Protein AF-0000000080674576 (afdb_homodimer)

Foldseek 3Di:
DPPDPPPPPPCPPVCPDLLCVQWPDDPDPPQQWTQGPPVRDTFGHPPDCVSSLVCCCPVVVVVNVVSVVVVVVVVVVVVVVVVVVVVVVVVCCVVVVNDPCVVVPPVVVVCVVPADPPHDDDDPVVVLVVLVVVLLVLLAVLLVVCVPQQAWEWFKEWDADPVLQKIKMWTWIWFADPLLDIDIDTQFMFIDHHDDLVVVLVVVQVSQVSSPHHCVRYAEYEYAPDPSVVVSCVVSVHAYDHFLLNLLQVLVVQLCPPPVNVVLLVLLQQLQDVLLVDVPLVVQLVVLLVVVVHPQDAQHDDDPPDRLNLLSSLVNCLSSVVSQCPPPVSVVSDDDPVVNVVSVLVSQLCVLSVVLSCPQQPDPPPPPCPPVPLPSPQLAFQLCSLVSLVVSLVSLVPRDDPCSVVSNVSSVVSNVVQLPRLLNLLLNLLQLLRNPDPPRNPPDDSVVSLVVVLVVCVVPVVLQDPPDDDDPDPPDDVCVVVCVVVVVPPPSVLLVVLSVVSVVCSVPPRDNPDDSSVVCSVCCVVRVSSSSVNRNSRSDRSRSVVNVVLVLQLVVCCPDVVSVPPDSVSSRSVSGVSVVVVVVVSVVVVVPVPPDPDDDDCPPPVVVVVVSPSVPPDPPPPPPDPDPPPPPPPPDD/DPPDPPPPPPPPPPCPDLLCVQWPDDPDPPQQWTQGPPVRDTFGHPPDCVSSLVCCCPVVVVVNVVSVVVVVVVVVVVVVVVVVVVVVVVVCCVVVVNDPCVVVPPVVVVCVVPADPPHDDDDPVVVLVVLVVVLLVLLAVLLVVCVPQQAWAWFKEWDADPVLQKIKMWTWIWFADPLLDIDIDTQFMFIDHHDDLVVVLVVVQVSQVSSPHHCVRYAEYEYAPDPSVVVSCVVSVHAYDHFLLNLLQVLVVQLCPPPVNVVLLVLLQQLQDVLLVDVVLVVQLVVLLVVVVHPQDAQHDDDPPDRLNLLSNLVNCLSSVVSQCPPPVSVVSDDDPVVNVVSVLVNQLCVLSVVLSCPQQQDDPPPPDPVSVLRNPLLAFQLCSLVSLVVSLVSLVPRDDPCSVVSNVSSVVSNVVQLPRLLNLLLNLLQLLRRPDPPRNPPDDSVVNLVVVLVVCVVPVVLQCPPDDDDPDPPDDVCVVCCVVVVPPPPSVLLVVLSVVSVVCSVPPRDNPDDSSVVCSVCCVVRVSSSSVNRNSRSDRSRSVSNVVLVLQLVVCCPDVVSVPPDSVSSRSVSGVSVVVVVVVSVVVVVPVPPDPDDDDCPPPVVVVVVSPSVPPPPVPPPPDPDPPPPPPPPPD

Structure (mmCIF, N/CA/C/O backbone):
data_AF-0000000080674576-model_v1
#
loop_
_entity.id
_entity.type
_entity.pdbx_description
1 polymer 'BED-type domain-containing protein'
#
loop_
_atom_site.group_PDB
_atom_site.id
_atom_site.type_symbol
_atom_site.label_atom_id
_atom_site.label_alt_id
_atom_site.label_comp_id
_atom_site.label_asym_id
_atom_site.label_entity_id
_atom_site.label_seq_id
_atom_site.pdbx_PDB_ins_code
_atom_site.Cartn_x
_atom_site.Cartn_y
_atom_site.Cartn_z
_atom_site.occupancy
_atom_site.B_iso_or_equiv
_atom_site.auth_seq_id
_atom_site.auth_comp_id
_atom_site.auth_asym_id
_atom_site.auth_atom_id
_atom_site.pdbx_PDB_model_num
ATOM 1 N N . MET A 1 1 ? -50.094 -34.875 -32.281 1 24.52 1 MET A N 1
ATOM 2 C CA . MET A 1 1 ? -49.938 -33.438 -32.094 1 24.52 1 MET A CA 1
ATOM 3 C C . MET A 1 1 ? -50.094 -33.031 -30.625 1 24.52 1 MET A C 1
ATOM 5 O O . MET A 1 1 ? -51.219 -33.125 -30.094 1 24.52 1 MET A O 1
ATOM 9 N N . SER A 1 2 ? -49.281 -33.406 -29.781 1 32.28 2 SER A N 1
ATOM 10 C CA . SER A 1 2 ? -49.375 -33.375 -28.328 1 32.28 2 SER A CA 1
ATOM 11 C C . SER A 1 2 ? -49.625 -31.969 -27.812 1 32.28 2 SER A C 1
ATOM 13 O O . SER A 1 2 ? -49.094 -31 -28.391 1 32.28 2 SER A O 1
ATOM 15 N N . PRO A 1 3 ? -50.688 -31.781 -27.031 1 36.25 3 PRO A N 1
ATOM 16 C CA . PRO A 1 3 ? -51.125 -30.422 -26.656 1 36.25 3 PRO A CA 1
ATOM 17 C C . PRO A 1 3 ? -50 -29.609 -26 1 36.25 3 PRO A C 1
ATOM 19 O O . PRO A 1 3 ? -49.094 -30.188 -25.406 1 36.25 3 PRO A O 1
ATOM 22 N N . PRO A 1 4 ? -49.625 -28.406 -26.609 1 34.56 4 PRO A N 1
ATOM 23 C CA . PRO A 1 4 ? -48.5 -27.578 -26.156 1 34.56 4 PRO A CA 1
ATOM 24 C C . PRO A 1 4 ? -48.594 -27.234 -24.672 1 34.56 4 PRO A C 1
ATOM 26 O O . PRO A 1 4 ? -49.688 -27 -24.141 1 34.56 4 PRO A O 1
ATOM 29 N N . SER A 1 5 ? -47.844 -27.844 -23.828 1 29 5 SER A N 1
ATOM 30 C CA . SER A 1 5 ? -47.781 -27.641 -22.375 1 29 5 SER A CA 1
ATOM 31 C C . SER A 1 5 ? -47.719 -26.156 -22.031 1 29 5 SER A C 1
ATOM 33 O O . SER A 1 5 ? -46.938 -25.422 -22.625 1 29 5 SER A O 1
ATOM 35 N N . LYS A 1 6 ? -48.812 -25.578 -21.469 1 31.95 6 LYS A N 1
ATOM 36 C CA . LYS A 1 6 ? -48.969 -24.203 -20.984 1 31.95 6 LYS A CA 1
ATOM 37 C C . LYS A 1 6 ? -47.781 -23.812 -20.109 1 31.95 6 LYS A C 1
ATOM 39 O O . LYS A 1 6 ? -47.531 -24.422 -19.062 1 31.95 6 LYS A O 1
ATOM 44 N N . LYS A 1 7 ? -46.594 -23.391 -20.672 1 31.3 7 LYS A N 1
ATOM 45 C CA . LYS A 1 7 ? -45.5 -22.75 -19.969 1 31.3 7 LYS A CA 1
ATOM 46 C C . LYS A 1 7 ? -46 -21.766 -18.922 1 31.3 7 LYS A C 1
ATOM 48 O O . LYS A 1 7 ? -46.688 -20.781 -19.266 1 31.3 7 LYS A O 1
ATOM 53 N N . VAL A 1 8 ? -46.375 -22.125 -17.781 1 31.23 8 VAL A N 1
ATOM 54 C CA . VAL A 1 8 ? -46.656 -21.219 -16.672 1 31.23 8 VAL A CA 1
ATOM 55 C C . VAL A 1 8 ? -45.5 -20.203 -16.547 1 31.23 8 VAL A C 1
ATOM 57 O O . VAL A 1 8 ? -44.375 -20.562 -16.281 1 31.23 8 VAL A O 1
ATOM 60 N N . LYS A 1 9 ? -45.5 -19.156 -17.391 1 34.16 9 LYS A N 1
ATOM 61 C CA . LYS A 1 9 ? -44.688 -17.953 -17.297 1 34.16 9 LYS A CA 1
ATOM 62 C C . LYS A 1 9 ? -44.5 -17.562 -15.828 1 34.16 9 LYS A C 1
ATOM 64 O O . LYS A 1 9 ? -45.438 -17.469 -15.062 1 34.16 9 LYS A O 1
ATOM 69 N N . GLU A 1 10 ? -43.375 -17.781 -15.305 1 33.19 10 GLU A N 1
ATOM 70 C CA . GLU A 1 10 ? -42.906 -17.391 -13.977 1 33.19 10 GLU A CA 1
ATOM 71 C C . GLU A 1 10 ? -43.25 -15.938 -13.68 1 33.19 10 GLU A C 1
ATOM 73 O O . GLU A 1 10 ? -42.875 -15.023 -14.414 1 33.19 10 GLU A O 1
ATOM 78 N N . THR A 1 11 ? -44.469 -15.594 -13.227 1 35.66 11 THR A N 1
ATOM 79 C CA . THR A 1 11 ? -45.156 -14.391 -12.734 1 35.66 11 THR A CA 1
ATOM 80 C C . THR A 1 11 ? -44.25 -13.594 -11.82 1 35.66 11 THR A C 1
ATOM 82 O O . THR A 1 11 ? -44.688 -12.688 -11.109 1 35.66 11 THR A O 1
ATOM 85 N N . SER A 1 12 ? -43 -13.945 -11.68 1 35.12 12 SER A N 1
ATOM 86 C CA . SER A 1 12 ? -42.188 -13.305 -10.633 1 35.12 12 SER A CA 1
ATOM 87 C C . SER A 1 12 ? -42.125 -11.797 -10.844 1 35.12 12 SER A C 1
ATOM 89 O O . SER A 1 12 ? -42.219 -11.023 -9.891 1 35.12 12 SER A O 1
ATOM 91 N N . SER A 1 13 ? -41.688 -11.336 -12.016 1 39.94 13 SER A N 1
ATOM 92 C CA . SER A 1 13 ? -41.25 -9.953 -12.172 1 39.94 13 SER A CA 1
ATOM 93 C C . SER A 1 13 ? -42.438 -9.008 -12.297 1 39.94 13 SER A C 1
ATOM 95 O O . SER A 1 13 ? -42.25 -7.824 -12.602 1 39.94 13 SER A O 1
ATOM 97 N N . ARG A 1 14 ? -43.688 -9.398 -12.445 1 40.78 14 ARG A N 1
ATOM 98 C CA . ARG A 1 14 ? -44.875 -8.648 -12.844 1 40.78 14 ARG A CA 1
ATOM 99 C C . ARG A 1 14 ? -45.344 -7.695 -11.75 1 40.78 14 ARG A C 1
ATOM 101 O O . ARG A 1 14 ? -46.312 -6.965 -11.914 1 40.78 14 ARG A O 1
ATOM 108 N N . ARG A 1 15 ? -45.031 -7.852 -10.562 1 46.09 15 ARG A N 1
ATOM 109 C CA . ARG A 1 15 ? -45.531 -7.016 -9.492 1 46.09 15 ARG A CA 1
ATOM 110 C C . ARG A 1 15 ? -44.844 -5.66 -9.461 1 46.09 15 ARG A C 1
ATOM 112 O O . ARG A 1 15 ? -44.938 -4.922 -8.477 1 46.09 15 ARG A O 1
ATOM 119 N N . SER A 1 16 ? -44.094 -5.375 -10.383 1 56.34 16 SER A N 1
ATOM 120 C CA . SER A 1 16 ? -43.344 -4.137 -10.227 1 56.34 16 SER A CA 1
ATOM 121 C C . SER A 1 16 ? -44.156 -2.93 -10.672 1 56.34 16 SER A C 1
ATOM 123 O O . SER A 1 16 ? -43.719 -1.787 -10.539 1 56.34 16 SER A O 1
ATOM 125 N N . SER A 1 17 ? -45.344 -3.152 -11.258 1 61.88 17 SER A N 1
ATOM 126 C CA . SER A 1 17 ? -46.031 -2.006 -11.828 1 61.88 17 SER A CA 1
ATOM 127 C C . SER A 1 17 ? -46.719 -1.183 -10.75 1 61.88 17 SER A C 1
ATOM 129 O O . SER A 1 17 ? -47.125 -1.716 -9.711 1 61.88 17 SER A O 1
ATOM 131 N N . LEU A 1 18 ? -46.781 0.109 -10.898 1 70.88 18 LEU A N 1
ATOM 132 C CA . LEU A 1 18 ? -47.406 1.106 -10.039 1 70.88 18 LEU A CA 1
ATOM 133 C C . LEU A 1 18 ? -48.844 0.734 -9.734 1 70.88 18 LEU A C 1
ATOM 135 O O . LEU A 1 18 ? -49.375 1.067 -8.664 1 70.88 18 LEU A O 1
ATOM 139 N N . VAL A 1 19 ? -49.469 -0.082 -10.617 1 77.81 19 VAL A N 1
ATOM 140 C CA . VAL A 1 19 ? -50.906 -0.394 -10.508 1 77.81 19 VAL A CA 1
ATOM 141 C C . VAL A 1 19 ? -51.156 -1.305 -9.305 1 77.81 19 VAL A C 1
ATOM 143 O O . VAL A 1 19 ? -52.188 -1.206 -8.641 1 77.81 19 VAL A O 1
ATOM 146 N N . TRP A 1 20 ? -50.188 -1.963 -9.039 1 76.94 20 TRP A N 1
ATOM 147 C CA . TRP A 1 20 ? -50.406 -2.969 -8 1 76.94 20 TRP A CA 1
ATOM 148 C C . TRP A 1 20 ? -50.25 -2.357 -6.613 1 76.94 20 TRP A C 1
ATOM 150 O O . TRP A 1 20 ? -50.562 -3.01 -5.609 1 76.94 20 TRP A O 1
ATOM 160 N N . LYS A 1 21 ? -49.844 -1.193 -6.543 1 77 21 LYS A N 1
ATOM 161 C CA . LYS A 1 21 ? -49.844 -0.454 -5.285 1 77 21 LYS A CA 1
ATOM 162 C C . LYS A 1 21 ? -51.281 0.003 -4.949 1 77 21 LYS A C 1
ATOM 164 O O . LYS A 1 21 ? -51.594 0.261 -3.785 1 77 21 LYS A O 1
ATOM 169 N N . PHE A 1 22 ? -52.094 0.057 -5.984 1 81.69 22 PHE A N 1
ATOM 170 C CA . PHE A 1 22 ? -53.469 0.506 -5.836 1 81.69 22 PHE A CA 1
ATOM 171 C C . PHE A 1 22 ? -54.438 -0.678 -5.852 1 81.69 22 PHE A C 1
ATOM 173 O O . PHE A 1 22 ? -55.344 -0.75 -5.027 1 81.69 22 PHE A O 1
ATOM 180 N N . TYR A 1 23 ? -54.125 -1.633 -6.742 1 80.38 23 TYR A N 1
ATOM 181 C CA . TYR A 1 23 ? -55 -2.777 -6.879 1 80.38 23 TYR A CA 1
ATOM 182 C C . TYR A 1 23 ? -54.469 -3.984 -6.121 1 80.38 23 TYR A C 1
ATOM 184 O O . TYR A 1 23 ? -53.25 -4.098 -5.898 1 80.38 23 TYR A O 1
ATOM 192 N N . THR A 1 24 ? -55.219 -4.824 -5.496 1 75.81 24 THR A N 1
ATOM 193 C CA . THR A 1 24 ? -54.844 -6.102 -4.91 1 75.81 24 THR A CA 1
ATOM 194 C C . THR A 1 24 ? -55.094 -7.25 -5.875 1 75.81 24 THR A C 1
ATOM 196 O O . THR A 1 24 ? -56.219 -7.383 -6.387 1 75.81 24 THR A O 1
ATOM 199 N N . LEU A 1 25 ? -54.031 -7.965 -6.227 1 69 25 LEU A N 1
ATOM 200 C CA . LEU A 1 25 ? -54.188 -9.094 -7.141 1 69 25 LEU A CA 1
ATOM 201 C C . LEU A 1 25 ? -55.094 -10.164 -6.551 1 69 25 LEU A C 1
ATOM 203 O O . LEU A 1 25 ? -54.906 -10.562 -5.395 1 69 25 LEU A O 1
ATOM 207 N N . PRO A 1 26 ? -56.156 -10.492 -7.23 1 64.19 26 PRO A N 1
ATOM 208 C CA . PRO A 1 26 ? -57.031 -11.547 -6.684 1 64.19 26 PRO A CA 1
ATOM 209 C C . PRO A 1 26 ? -56.312 -12.898 -6.605 1 64.19 26 PRO A C 1
ATOM 211 O O . PRO A 1 26 ? -55.5 -13.227 -7.465 1 64.19 26 PRO A O 1
ATOM 214 N N . GLU A 1 27 ? -56.125 -13.492 -5.445 1 60.28 27 GLU A N 1
ATOM 215 C CA . GLU A 1 27 ? -55.531 -14.789 -5.195 1 60.28 27 GLU A CA 1
ATOM 216 C C . GLU A 1 27 ? -56.031 -15.844 -6.176 1 60.28 27 GLU A C 1
ATOM 218 O O . GLU A 1 27 ? -55.312 -16.75 -6.555 1 60.28 27 GLU A O 1
ATOM 223 N N . ASP A 1 28 ? -57.344 -15.914 -6.473 1 55.41 28 ASP A N 1
ATOM 224 C CA . ASP A 1 28 ? -57.969 -16.938 -7.316 1 55.41 28 ASP A CA 1
ATOM 225 C C . ASP A 1 28 ? -57.844 -16.562 -8.797 1 55.41 28 ASP A C 1
ATOM 227 O O . ASP A 1 28 ? -58.344 -15.508 -9.211 1 55.41 28 ASP A O 1
ATOM 231 N N . ALA A 1 29 ? -57.031 -17.094 -9.469 1 54.88 29 ALA A N 1
ATOM 232 C CA . ALA A 1 29 ? -56.688 -16.969 -10.891 1 54.88 29 ALA A CA 1
ATOM 233 C C . ALA A 1 29 ? -57.938 -17.062 -11.758 1 54.88 29 ALA A C 1
ATOM 235 O O . ALA A 1 29 ? -57.906 -16.719 -12.938 1 54.88 29 ALA A O 1
ATOM 236 N N . THR A 1 30 ? -58.938 -17.688 -11.297 1 56.91 30 THR A N 1
ATOM 237 C CA . THR A 1 30 ? -60.062 -17.984 -12.18 1 56.91 30 THR A CA 1
ATOM 238 C C . THR A 1 30 ? -60.938 -16.766 -12.383 1 56.91 30 THR A C 1
ATOM 240 O O . THR A 1 30 ? -61.812 -16.75 -13.242 1 56.91 30 THR A O 1
ATOM 243 N N . VAL A 1 31 ? -60.906 -15.75 -11.625 1 57.03 31 VAL A N 1
ATOM 244 C CA . VAL A 1 31 ? -61.844 -14.633 -11.758 1 57.03 31 VAL A CA 1
ATOM 245 C C . VAL A 1 31 ? -61.156 -13.477 -12.477 1 57.03 31 VAL A C 1
ATOM 247 O O . VAL A 1 31 ? -60.219 -12.867 -11.953 1 57.03 31 VAL A O 1
ATOM 250 N N . PRO A 1 32 ? -61.469 -13.234 -13.711 1 68.38 32 PRO A N 1
ATOM 251 C CA . PRO A 1 32 ? -60.812 -12.281 -14.609 1 68.38 32 PRO A CA 1
ATOM 252 C C . PRO A 1 32 ? -61.125 -10.828 -14.258 1 68.38 32 PRO A C 1
ATOM 254 O O . PRO A 1 32 ? -61.219 -9.977 -15.141 1 68.38 32 PRO A O 1
ATOM 257 N N . GLU A 1 33 ? -61.625 -10.57 -13.031 1 75.5 33 GLU A N 1
ATOM 258 C CA . GLU A 1 33 ? -61.938 -9.188 -12.695 1 75.5 33 GLU A CA 1
ATOM 259 C C . GLU A 1 33 ? -61.25 -8.75 -11.422 1 75.5 33 GLU A C 1
ATOM 261 O O . GLU A 1 33 ? -61.125 -9.531 -10.469 1 75.5 33 GLU A O 1
ATOM 266 N N . VAL A 1 34 ? -60.688 -7.582 -11.336 1 79.88 34 VAL A N 1
ATOM 267 C CA . VAL A 1 34 ? -60.094 -6.945 -10.164 1 79.88 34 VAL A CA 1
ATOM 268 C C . VAL A 1 34 ? -61 -5.809 -9.688 1 79.88 34 VAL A C 1
ATOM 270 O O . VAL A 1 34 ? -61.438 -4.965 -10.484 1 79.88 34 VAL A O 1
ATOM 273 N N . LYS A 1 35 ? -61.438 -5.836 -8.531 1 80.62 35 LYS A N 1
ATOM 274 C CA . LYS A 1 35 ? -62.344 -4.82 -7.969 1 80.62 35 LYS A CA 1
ATOM 275 C C . LYS A 1 35 ? -61.562 -3.596 -7.512 1 80.62 35 LYS A C 1
ATOM 277 O O . LYS A 1 35 ? -60.531 -3.725 -6.805 1 80.62 35 LYS A O 1
ATOM 282 N N . CYS A 1 36 ? -61.875 -2.369 -7.969 1 80.69 36 CYS A N 1
ATOM 283 C CA . CYS A 1 36 ? -61.25 -1.126 -7.547 1 80.69 36 CYS A CA 1
ATOM 284 C C . CYS A 1 36 ? -61.562 -0.823 -6.086 1 80.69 36 CYS A C 1
ATOM 286 O O . CYS A 1 36 ? -62.719 -0.852 -5.68 1 80.69 36 CYS A O 1
ATOM 288 N N . PRO A 1 37 ? -60.688 -0.697 -5.348 1 82.62 37 PRO A N 1
ATOM 289 C CA . PRO A 1 37 ? -60.938 -0.456 -3.92 1 82.62 37 PRO A CA 1
ATOM 290 C C . PRO A 1 37 ? -61.688 0.85 -3.658 1 82.62 37 PRO A C 1
ATOM 292 O O . PRO A 1 37 ? -62.344 0.988 -2.629 1 82.62 37 PRO A O 1
ATOM 295 N N . GLU A 1 38 ? -61.719 1.801 -4.492 1 82.88 38 GLU A N 1
ATOM 296 C CA . GLU A 1 38 ? -62.375 3.094 -4.277 1 82.88 38 GLU A CA 1
ATOM 297 C C . GLU A 1 38 ? -63.781 3.102 -4.844 1 82.88 38 GLU A C 1
ATOM 299 O O . GLU A 1 38 ? -64.75 3.434 -4.137 1 82.88 38 GLU A O 1
ATOM 304 N N . CYS A 1 39 ? -64 2.857 -6.102 1 81.06 39 CYS A N 1
ATOM 305 C CA . CYS A 1 39 ? -65.375 2.934 -6.711 1 81.06 39 CYS A CA 1
ATOM 306 C C . CYS A 1 39 ? -66 1.567 -6.715 1 81.06 39 CYS A C 1
ATOM 308 O O . CYS A 1 39 ? -67.188 1.45 -7.09 1 81.06 39 CYS A O 1
ATOM 310 N N . LYS A 1 40 ? -65.25 0.411 -6.27 1 81.12 40 LYS A N 1
ATOM 311 C CA . LYS A 1 40 ? -65.75 -0.955 -6.133 1 81.12 40 LYS A CA 1
ATOM 312 C C . LYS A 1 40 ? -66.25 -1.517 -7.477 1 81.12 40 LYS A C 1
ATOM 314 O O . LYS A 1 40 ? -66.938 -2.537 -7.531 1 81.12 40 LYS A O 1
ATOM 319 N N . ARG A 1 41 ? -65.938 -0.86 -8.555 1 82.5 41 ARG A N 1
ATOM 320 C CA . ARG A 1 41 ? -66.25 -1.37 -9.883 1 82.5 41 ARG A CA 1
ATOM 321 C C . ARG A 1 41 ? -65.375 -2.553 -10.242 1 82.5 41 ARG A C 1
ATOM 323 O O . ARG A 1 41 ? -64.188 -2.574 -9.883 1 82.5 41 ARG A O 1
ATOM 330 N N . GLY A 1 42 ? -65.875 -3.539 -10.727 1 81.94 42 GLY A N 1
ATOM 331 C CA . GLY A 1 42 ? -65.125 -4.676 -11.211 1 81.94 42 GLY A CA 1
ATOM 332 C C . GLY A 1 42 ? -64.438 -4.414 -12.539 1 81.94 42 GLY A C 1
ATOM 333 O O . GLY A 1 42 ? -65.062 -4.094 -13.531 1 81.94 42 GLY A O 1
ATOM 334 N N . ILE A 1 43 ? -63.062 -4.445 -12.531 1 84.19 43 ILE A N 1
ATOM 335 C CA . ILE A 1 43 ? -62.281 -4.199 -13.742 1 84.19 43 ILE A CA 1
ATOM 336 C C . ILE A 1 43 ? -61.719 -5.516 -14.266 1 84.19 43 ILE A C 1
ATOM 338 O O . ILE A 1 43 ? -61.125 -6.293 -13.508 1 84.19 43 ILE A O 1
ATOM 342 N N . LYS A 1 44 ? -62 -5.738 -15.461 1 78.56 44 LYS A N 1
ATOM 343 C CA . LYS A 1 44 ? -61.531 -6.98 -16.078 1 78.56 44 LYS A CA 1
ATOM 344 C C . LYS A 1 44 ? -60 -7.031 -16.156 1 78.56 44 LYS A C 1
ATOM 346 O O . LYS A 1 44 ? -59.375 -6.043 -16.516 1 78.56 44 LYS A O 1
ATOM 351 N N . TYR A 1 45 ? -59.344 -8.031 -15.672 1 78.81 45 TYR A N 1
ATOM 352 C CA . TYR A 1 45 ? -57.906 -8.242 -15.672 1 78.81 45 TYR A CA 1
ATOM 353 C C . TYR A 1 45 ? -57.531 -9.531 -16.406 1 78.81 45 TYR A C 1
ATOM 355 O O . TYR A 1 45 ? -57.875 -10.625 -15.961 1 78.81 45 TYR A O 1
ATOM 363 N N . TYR A 1 46 ? -57 -9.352 -17.703 1 67.5 46 TYR A N 1
ATOM 364 C CA . TYR A 1 46 ? -56.625 -10.508 -18.516 1 67.5 46 TYR A CA 1
ATOM 365 C C . TYR A 1 46 ? -55.125 -10.695 -18.547 1 67.5 46 TYR A C 1
ATOM 367 O O . TYR A 1 46 ? -54.562 -11.125 -19.547 1 67.5 46 TYR A O 1
ATOM 375 N N . GLY A 1 47 ? -54.375 -10.273 -17.484 1 69.88 47 GLY A N 1
ATOM 376 C CA . GLY A 1 47 ? -52.938 -10.469 -17.422 1 69.88 47 GLY A CA 1
ATOM 377 C C . GLY A 1 47 ? -52.156 -9.203 -17.703 1 69.88 47 GLY A C 1
ATOM 378 O O . GLY A 1 47 ? -50.969 -9.133 -17.422 1 69.88 47 GLY A O 1
ATOM 379 N N . SER A 1 48 ? -52.812 -8.336 -18.438 1 72 48 SER A N 1
ATOM 380 C CA . SER A 1 48 ? -52.156 -7.062 -18.703 1 72 48 SER A CA 1
ATOM 381 C C . SER A 1 48 ? -52.656 -5.969 -17.766 1 72 48 SER A C 1
ATOM 383 O O . SER A 1 48 ? -53.875 -5.906 -17.469 1 72 48 SER A O 1
ATOM 385 N N . THR A 1 49 ? -51.812 -5.172 -17.188 1 75.94 49 THR A N 1
ATOM 386 C CA . THR A 1 49 ? -52.156 -4.133 -16.219 1 75.94 49 THR A CA 1
ATOM 387 C C . THR A 1 49 ? -52.656 -2.877 -16.938 1 75.94 49 THR A C 1
ATOM 389 O O . THR A 1 49 ? -52.969 -1.87 -16.297 1 75.94 49 THR A O 1
ATOM 392 N N . SER A 1 50 ? -52.719 -2.908 -18.266 1 80.44 50 SER A N 1
ATOM 393 C CA . SER A 1 50 ? -53.062 -1.712 -19.031 1 80.44 50 SER A CA 1
ATOM 394 C C . SER A 1 50 ? -54.469 -1.222 -18.703 1 80.44 50 SER A C 1
ATOM 396 O O . SER A 1 50 ? -54.688 -0.019 -18.547 1 80.44 50 SER A O 1
ATOM 398 N N . THR A 1 51 ? -55.406 -2.143 -18.609 1 81.19 51 THR A N 1
ATOM 399 C CA . THR A 1 51 ? -56.781 -1.779 -18.297 1 81.19 51 THR A CA 1
ATOM 400 C C . THR A 1 51 ? -56.906 -1.243 -16.875 1 81.19 51 THR A C 1
ATOM 402 O O . THR A 1 51 ? -57.656 -0.301 -16.609 1 81.19 51 THR A O 1
ATOM 405 N N . LEU A 1 52 ? -56.188 -1.775 -16.062 1 83.88 52 LEU A N 1
ATOM 406 C CA . LEU A 1 52 ? -56.156 -1.324 -14.672 1 83.88 52 LEU A CA 1
ATOM 407 C C . LEU A 1 52 ? -55.531 0.071 -14.562 1 83.88 52 LEU A C 1
ATOM 409 O O . LEU A 1 52 ? -56.062 0.923 -13.844 1 83.88 52 LEU A O 1
ATOM 413 N N . LEU A 1 53 ? -54.5 0.237 -15.32 1 84 53 LEU A N 1
ATOM 414 C CA . LEU A 1 53 ? -53.844 1.538 -15.336 1 84 53 LEU A CA 1
ATOM 415 C C . LEU A 1 53 ? -54.75 2.605 -15.922 1 84 53 LEU A C 1
ATOM 417 O O . LEU A 1 53 ? -54.812 3.729 -15.422 1 84 53 LEU A O 1
ATOM 421 N N . TYR A 1 54 ? -55.438 2.271 -16.953 1 83.81 54 TYR A N 1
ATOM 422 C CA . TYR A 1 54 ? -56.375 3.189 -17.594 1 83.81 54 TYR A CA 1
ATOM 423 C C . TYR A 1 54 ? -57.469 3.605 -16.609 1 83.81 54 TYR A C 1
ATOM 425 O O . TYR A 1 54 ? -57.781 4.793 -16.484 1 83.81 54 TYR A O 1
ATOM 433 N N . HIS A 1 55 ? -58.031 2.721 -15.906 1 84.44 55 HIS A N 1
ATOM 434 C CA . HIS A 1 55 ? -59.031 3.016 -14.891 1 84.44 55 HIS A CA 1
ATOM 435 C C . HIS A 1 55 ? -58.469 3.93 -13.812 1 84.44 55 HIS A C 1
ATOM 437 O O . HIS A 1 55 ? -59.094 4.918 -13.43 1 84.44 55 HIS A O 1
ATOM 443 N N . LEU A 1 56 ? -57.344 3.605 -13.344 1 86.69 56 LEU A N 1
ATOM 444 C CA . LEU A 1 56 ? -56.719 4.387 -12.281 1 86.69 56 LEU A CA 1
ATOM 445 C C . LEU A 1 56 ? -56.406 5.805 -12.758 1 86.69 56 LEU A C 1
ATOM 447 O O . LEU A 1 56 ? -56.656 6.773 -12.031 1 86.69 56 LEU A O 1
ATOM 451 N N . GLU A 1 57 ? -56.031 5.984 -13.93 1 85.12 57 GLU A N 1
ATOM 452 C CA . GLU A 1 57 ? -55.625 7.27 -14.508 1 85.12 57 GLU A CA 1
ATOM 453 C C . GLU A 1 57 ? -56.875 8.133 -14.797 1 85.12 57 GLU A C 1
ATOM 455 O O . GLU A 1 57 ? -56.844 9.344 -14.578 1 85.12 57 GLU A O 1
ATOM 460 N N . HIS A 1 58 ? -57.969 7.488 -15.219 1 84.12 58 HIS A N 1
ATOM 461 C CA . HIS A 1 58 ? -59.094 8.273 -15.719 1 84.12 58 HIS A CA 1
ATOM 462 C C . HIS A 1 58 ? -60.188 8.375 -14.68 1 84.12 58 HIS A C 1
ATOM 464 O O . HIS A 1 58 ? -60.906 9.375 -14.633 1 84.12 58 HIS A O 1
ATOM 470 N N . VAL A 1 59 ? -60.406 7.344 -13.867 1 85.38 59 VAL A N 1
ATOM 471 C CA . VAL A 1 59 ? -61.5 7.348 -12.898 1 85.38 59 VAL A CA 1
ATOM 472 C C . VAL A 1 59 ? -61 7.871 -11.555 1 85.38 59 VAL A C 1
ATOM 474 O O . VAL A 1 59 ? -61.719 8.594 -10.852 1 85.38 59 VAL A O 1
ATOM 477 N N . HIS A 1 60 ? -59.781 7.523 -11.234 1 85.56 60 HIS A N 1
ATOM 478 C CA . HIS A 1 60 ? -59.156 7.938 -9.977 1 85.56 60 HIS A CA 1
ATOM 479 C C . HIS A 1 60 ? -57.875 8.711 -10.211 1 85.56 60 HIS A C 1
ATOM 481 O O . HIS A 1 60 ? -56.812 8.32 -9.734 1 85.56 60 HIS A O 1
ATOM 487 N N . SER A 1 61 ? -58.031 9.812 -10.922 1 81.38 61 SER A N 1
ATOM 488 C CA . SER A 1 61 ? -56.906 10.617 -11.359 1 81.38 61 SER A CA 1
ATOM 489 C C . SER A 1 61 ? -56.125 11.148 -10.172 1 81.38 61 SER A C 1
ATOM 491 O O . SER A 1 61 ? -54.875 11.219 -10.219 1 81.38 61 SER A O 1
ATOM 493 N N . GLU A 1 62 ? -56.812 11.477 -9.148 1 80.75 62 GLU A N 1
ATOM 494 C CA . GLU A 1 62 ? -56.125 12.039 -7.984 1 80.75 62 GLU A CA 1
ATOM 495 C C . GLU A 1 62 ? -55.25 10.992 -7.301 1 80.75 62 GLU A C 1
ATOM 497 O O . GLU A 1 62 ? -54.125 11.281 -6.902 1 80.75 62 GLU A O 1
ATOM 502 N N . GLU A 1 63 ? -55.781 9.805 -7.207 1 80.56 63 GLU A N 1
ATOM 503 C CA . GLU A 1 63 ? -55 8.734 -6.582 1 80.56 63 GLU A CA 1
ATOM 504 C C . GLU A 1 63 ? -53.812 8.32 -7.449 1 80.56 63 GLU A C 1
ATOM 506 O O . GLU A 1 63 ? -52.75 8.016 -6.934 1 80.56 63 GLU A O 1
ATOM 511 N N . TYR A 1 64 ? -54.062 8.359 -8.703 1 84.62 64 TYR A N 1
ATOM 512 C CA . TYR A 1 64 ? -52.969 8.039 -9.633 1 84.62 64 TYR A CA 1
ATOM 513 C C . TYR A 1 64 ? -51.812 9.031 -9.492 1 84.62 64 TYR A C 1
ATOM 515 O O . TYR A 1 64 ? -50.656 8.641 -9.43 1 84.62 64 TYR A O 1
ATOM 523 N N . LYS A 1 65 ? -52.156 10.266 -9.445 1 79.31 65 LYS A N 1
ATOM 524 C CA . LYS A 1 65 ? -51.125 11.297 -9.297 1 79.31 65 LYS A CA 1
ATOM 525 C C . LYS A 1 65 ? -50.406 11.156 -7.969 1 79.31 65 LYS A C 1
ATOM 527 O O . LYS A 1 65 ? -49.156 11.312 -7.914 1 79.31 65 LYS A O 1
ATOM 532 N N . ARG A 1 66 ? -51.094 10.766 -6.984 1 78.19 66 ARG A N 1
ATOM 533 C CA . ARG A 1 66 ? -50.469 10.586 -5.672 1 78.19 66 ARG A CA 1
ATOM 534 C C . ARG A 1 66 ? -49.5 9.414 -5.684 1 78.19 66 ARG A C 1
ATOM 536 O O . ARG A 1 66 ? -48.406 9.508 -5.133 1 78.19 66 ARG A O 1
ATOM 543 N N . LEU A 1 67 ? -50 8.359 -6.281 1 79.38 67 LEU A N 1
ATOM 544 C CA . LEU A 1 67 ? -49.156 7.176 -6.344 1 79.38 67 LEU A CA 1
ATOM 545 C C . LEU A 1 67 ? -47.906 7.434 -7.199 1 79.38 67 LEU A C 1
ATOM 547 O O . LEU A 1 67 ? -46.812 6.992 -6.859 1 79.38 67 LEU A O 1
ATOM 551 N N . LYS A 1 68 ? -48.125 8.094 -8.25 1 76 68 LYS A N 1
ATOM 552 C CA . LYS A 1 68 ? -47 8.438 -9.125 1 76 68 LYS A CA 1
ATOM 553 C C . LYS A 1 68 ? -46.031 9.367 -8.422 1 76 68 LYS A C 1
ATOM 555 O O . LYS A 1 68 ? -44.812 9.211 -8.562 1 76 68 LYS A O 1
ATOM 560 N N . HIS A 1 69 ? -46.562 10.289 -7.711 1 75.25 69 HIS A N 1
ATOM 561 C CA . HIS A 1 69 ? -45.719 11.211 -6.973 1 75.25 69 HIS A CA 1
ATOM 562 C C . HIS A 1 69 ? -44.969 10.5 -5.855 1 75.25 69 HIS A C 1
ATOM 564 O O . HIS A 1 69 ? -43.781 10.773 -5.613 1 75.25 69 HIS A O 1
ATOM 570 N N . SER A 1 70 ? -45.719 9.609 -5.234 1 73.19 70 SER A N 1
ATOM 571 C CA . SER A 1 70 ? -45.062 8.852 -4.16 1 73.19 70 SER A CA 1
ATOM 572 C C . SER A 1 70 ? -43.938 7.969 -4.699 1 73.19 70 SER A C 1
ATOM 574 O O . SER A 1 70 ? -42.906 7.824 -4.059 1 73.19 70 SER A O 1
ATOM 576 N N . GLU A 1 71 ? -44.281 7.379 -5.793 1 71.94 71 GLU A N 1
ATOM 577 C CA . GLU A 1 71 ? -43.25 6.559 -6.418 1 71.94 71 GLU A CA 1
ATOM 578 C C . GLU A 1 71 ? -42.062 7.406 -6.863 1 71.94 71 GLU A C 1
ATOM 580 O O . GLU A 1 71 ? -40.906 6.992 -6.723 1 71.94 71 GLU A O 1
ATOM 585 N N . ALA A 1 72 ? -42.375 8.492 -7.473 1 70.81 72 ALA A N 1
ATOM 586 C CA . ALA A 1 72 ? -41.344 9.406 -7.91 1 70.81 72 ALA A CA 1
ATOM 587 C C . ALA A 1 72 ? -40.5 9.898 -6.727 1 70.81 72 ALA A C 1
ATOM 589 O O . ALA A 1 72 ? -39.281 10 -6.816 1 70.81 72 ALA A O 1
ATOM 590 N N . ASP A 1 73 ? -41.188 10.188 -5.688 1 69.25 73 ASP A N 1
ATOM 591 C CA . ASP A 1 73 ? -40.469 10.625 -4.48 1 69.25 73 ASP A CA 1
ATOM 592 C C . ASP A 1 73 ? -39.594 9.516 -3.924 1 69.25 73 ASP A C 1
ATOM 594 O O . ASP A 1 73 ? -38.469 9.773 -3.475 1 69.25 73 ASP A O 1
ATOM 598 N N . SER A 1 74 ? -40.25 8.359 -3.984 1 71.81 74 SER A N 1
ATOM 599 C CA . SER A 1 74 ? -39.469 7.215 -3.486 1 71.81 74 SER A CA 1
ATOM 600 C C . SER A 1 74 ? -38.25 6.949 -4.359 1 71.81 74 SER A C 1
ATOM 602 O O . SER A 1 74 ? -37.188 6.629 -3.846 1 71.81 74 SER A O 1
ATOM 604 N N . GLU A 1 75 ? -38.5 7.059 -5.602 1 72.94 75 GLU A N 1
ATOM 605 C CA . GLU A 1 75 ? -37.406 6.852 -6.527 1 72.94 75 GLU A CA 1
ATOM 606 C C . GLU A 1 75 ? -36.312 7.918 -6.344 1 72.94 75 GLU A C 1
ATOM 608 O O . GLU A 1 75 ? -35.125 7.613 -6.391 1 72.94 75 GLU A O 1
ATOM 613 N N . THR A 1 76 ? -36.812 9.125 -6.211 1 73.88 76 THR A N 1
ATOM 614 C CA . THR A 1 76 ? -35.875 10.211 -6 1 73.88 76 THR A CA 1
ATOM 615 C C . THR A 1 76 ? -35.094 10.023 -4.691 1 73.88 76 THR A C 1
ATOM 617 O O . THR A 1 76 ? -33.906 10.281 -4.629 1 73.88 76 THR A O 1
ATOM 620 N N . ALA A 1 77 ? -35.844 9.578 -3.768 1 73.88 77 ALA A N 1
ATOM 621 C CA . ALA A 1 77 ? -35.219 9.336 -2.479 1 73.88 77 ALA A CA 1
ATOM 622 C C . ALA A 1 77 ? -34.188 8.219 -2.58 1 73.88 77 ALA A C 1
ATOM 624 O O . ALA A 1 77 ? -33.094 8.312 -1.991 1 73.88 77 ALA A O 1
ATOM 625 N N . THR A 1 78 ? -34.594 7.262 -3.312 1 75.31 78 THR A N 1
ATOM 626 C CA . THR A 1 78 ? -33.688 6.145 -3.49 1 75.31 78 THR A CA 1
ATOM 627 C C . THR A 1 78 ? -32.438 6.582 -4.27 1 75.31 78 THR A C 1
ATOM 629 O O . THR A 1 78 ? -31.328 6.152 -3.965 1 75.31 78 THR A O 1
ATOM 632 N N . LEU A 1 79 ? -32.688 7.359 -5.258 1 78 79 LEU A N 1
ATOM 633 C CA . LEU A 1 79 ? -31.578 7.855 -6.055 1 78 79 LEU A CA 1
ATOM 634 C C . LEU A 1 79 ? -30.656 8.711 -5.203 1 78 79 LEU A C 1
ATOM 636 O O . LEU A 1 79 ? -29.422 8.602 -5.32 1 78 79 LEU A O 1
ATOM 640 N N . LYS A 1 80 ? -31.281 9.508 -4.426 1 82.69 80 LYS A N 1
ATOM 641 C CA . LYS A 1 80 ? -30.469 10.352 -3.545 1 82.69 80 LYS A CA 1
ATOM 642 C C . LYS A 1 80 ? -29.688 9.5 -2.539 1 82.69 80 LYS A C 1
ATOM 644 O O . LYS A 1 80 ? -28.516 9.773 -2.266 1 82.69 80 LYS A O 1
ATOM 649 N N . SER A 1 81 ? -30.391 8.523 -2.102 1 84.19 81 SER A N 1
ATOM 650 C CA . SER A 1 81 ? -29.719 7.645 -1.145 1 84.19 81 SER A CA 1
ATOM 651 C C . SER A 1 81 ? -28.562 6.891 -1.795 1 84.19 81 SER A C 1
ATOM 653 O O . SER A 1 81 ? -27.531 6.684 -1.172 1 84.19 81 SER A O 1
ATOM 655 N N . SER A 1 82 ? -28.781 6.555 -3.014 1 88 82 SER A N 1
ATOM 656 C CA . SER A 1 82 ? -27.719 5.855 -3.744 1 88 82 SER A CA 1
ATOM 657 C C . SER A 1 82 ? -26.531 6.766 -3.994 1 88 82 SER A C 1
ATOM 659 O O . SER A 1 82 ? -25.375 6.336 -3.875 1 88 82 SER A O 1
ATOM 661 N N . GLU A 1 83 ? -26.859 7.965 -4.297 1 88.75 83 GLU A N 1
ATOM 662 C CA . GLU A 1 83 ? -25.797 8.93 -4.523 1 88.75 83 GLU A CA 1
ATOM 663 C C . GLU A 1 83 ? -25.016 9.195 -3.24 1 88.75 83 GLU A C 1
ATOM 665 O O . GLU A 1 83 ? -23.781 9.297 -3.264 1 88.75 83 GLU A O 1
ATOM 670 N N . ASP A 1 84 ? -25.75 9.344 -2.199 1 89.94 84 ASP A N 1
ATOM 671 C CA . ASP A 1 84 ? -25.109 9.57 -0.912 1 89.94 84 ASP A CA 1
ATOM 672 C C . ASP A 1 84 ? -24.25 8.375 -0.51 1 89.94 84 ASP A C 1
ATOM 674 O O . ASP A 1 84 ? -23.172 8.547 0.057 1 89.94 84 ASP A O 1
ATOM 678 N N . ALA A 1 85 ? -24.75 7.238 -0.821 1 91.94 85 ALA A N 1
ATOM 679 C CA . ALA A 1 85 ? -24 6.027 -0.533 1 91.94 85 ALA A CA 1
ATOM 680 C C . ALA A 1 85 ? -22.719 5.973 -1.363 1 91.94 85 ALA A C 1
ATOM 682 O O . ALA A 1 85 ? -21.656 5.59 -0.859 1 91.94 85 ALA A O 1
ATOM 683 N N . GLU A 1 86 ? -22.828 6.379 -2.594 1 92 86 GLU A N 1
ATOM 684 C CA . GLU A 1 86 ? -21.656 6.398 -3.467 1 92 86 GLU A CA 1
ATOM 685 C C . GLU A 1 86 ? -20.609 7.391 -2.965 1 92 86 GLU A C 1
ATOM 687 O O . GLU A 1 86 ? -19.422 7.094 -2.969 1 92 86 GLU A O 1
ATOM 692 N N . LYS A 1 87 ? -21.125 8.547 -2.537 1 91 87 LYS A N 1
ATOM 693 C CA . LYS A 1 87 ? -20.219 9.562 -2.002 1 91 87 LYS A CA 1
ATOM 694 C C . LYS A 1 87 ? -19.516 9.062 -0.745 1 91 87 LYS A C 1
ATOM 696 O O . LYS A 1 87 ? -18.312 9.273 -0.573 1 91 87 LYS A O 1
ATOM 701 N N . MET A 1 88 ? -20.281 8.414 0.062 1 91.69 88 MET A N 1
ATOM 702 C CA . MET A 1 88 ? -19.703 7.902 1.303 1 91.69 88 MET A CA 1
ATOM 703 C C . MET A 1 88 ? -18.688 6.805 1.019 1 91.69 88 MET A C 1
ATOM 705 O O . MET A 1 88 ? -17.656 6.711 1.704 1 91.69 88 MET A O 1
ATOM 709 N N . LEU A 1 89 ? -18.953 5.965 0.034 1 92.44 89 LEU A N 1
ATOM 710 C CA . LEU A 1 89 ? -18.016 4.938 -0.374 1 92.44 89 LEU A CA 1
ATOM 711 C C . LEU A 1 89 ? -16.734 5.562 -0.914 1 92.44 89 LEU A C 1
ATOM 713 O O . LEU A 1 89 ? -15.625 5.121 -0.583 1 92.44 89 LEU A O 1
ATOM 717 N N . GLY A 1 90 ? -16.891 6.59 -1.746 1 90 90 GLY A N 1
ATOM 718 C CA . GLY A 1 90 ? -15.742 7.328 -2.238 1 90 90 GLY A CA 1
ATOM 719 C C . GLY A 1 90 ? -14.883 7.898 -1.129 1 90 90 GLY A C 1
ATOM 720 O O . GLY A 1 90 ? -13.656 7.766 -1.157 1 90 90 GLY A O 1
ATOM 721 N N . ARG A 1 91 ? -15.492 8.492 -0.106 1 90 91 ARG A N 1
ATOM 722 C CA . ARG A 1 91 ? -14.773 9.039 1.046 1 90 91 ARG A CA 1
ATOM 723 C C . ARG A 1 91 ? -14.07 7.93 1.82 1 90 91 ARG A C 1
ATOM 725 O O . ARG A 1 91 ? -12.953 8.125 2.305 1 90 91 ARG A O 1
ATOM 732 N N . ALA A 1 92 ? -14.758 6.809 1.923 1 90.75 92 ALA A N 1
ATOM 733 C CA . ALA A 1 92 ? -14.164 5.672 2.625 1 90.75 92 ALA A CA 1
ATOM 734 C C . ALA A 1 92 ? -12.891 5.199 1.93 1 90.75 92 ALA A C 1
ATOM 736 O O . ALA A 1 92 ? -11.906 4.863 2.59 1 90.75 92 ALA A O 1
ATOM 737 N N . PHE A 1 93 ? -12.875 5.141 0.604 1 87.88 93 PHE A N 1
ATOM 738 C CA . PHE A 1 93 ? -11.711 4.715 -0.161 1 87.88 93 PHE A CA 1
ATOM 739 C C . PHE A 1 93 ? -10.555 5.691 0.026 1 87.88 93 PHE A C 1
ATOM 741 O O . PHE A 1 93 ? -9.398 5.277 0.129 1 87.88 93 PHE A O 1
ATOM 748 N N . CYS A 1 94 ? -10.891 6.934 0.153 1 84.31 94 CYS A N 1
ATOM 749 C CA . CYS A 1 94 ? -9.859 7.949 0.32 1 84.31 94 CYS A CA 1
ATOM 750 C C . CYS A 1 94 ? -9.258 7.895 1.719 1 84.31 94 CYS A C 1
ATOM 752 O O . CYS A 1 94 ? -8.039 7.844 1.872 1 84.31 94 CYS A O 1
ATOM 754 N N . THR A 1 95 ? -10.102 7.879 2.729 1 83.38 95 THR A N 1
ATOM 755 C CA . THR A 1 95 ? -9.633 7.93 4.109 1 83.38 95 THR A CA 1
ATOM 756 C C . THR A 1 95 ? -9.008 6.598 4.516 1 83.38 95 THR A C 1
ATOM 758 O O . THR A 1 95 ? -8.117 6.559 5.371 1 83.38 95 THR A O 1
ATOM 761 N N . GLY A 1 96 ? -9.523 5.535 3.887 1 81.88 96 GLY A N 1
ATOM 762 C CA . GLY A 1 96 ? -8.992 4.215 4.195 1 81.88 96 GLY A CA 1
ATOM 763 C C . GLY A 1 96 ? -7.816 3.824 3.318 1 81.88 96 GLY A C 1
ATOM 764 O O . GLY A 1 96 ? -7.223 2.762 3.506 1 81.88 96 GLY A O 1
ATOM 765 N N . LEU A 1 97 ? -7.555 4.672 2.367 1 80.12 97 LEU A N 1
ATOM 766 C CA . LEU A 1 97 ? -6.473 4.406 1.426 1 80.12 97 LEU A CA 1
ATOM 767 C C . LEU A 1 97 ? -6.742 3.137 0.627 1 80.12 97 LEU A C 1
ATOM 769 O O . LEU A 1 97 ? -5.879 2.26 0.534 1 80.12 97 LEU A O 1
ATOM 773 N N . ILE A 1 98 ? -7.922 2.965 0.173 1 85.25 98 ILE A N 1
ATOM 774 C CA . ILE A 1 98 ? -8.359 1.78 -0.556 1 85.25 98 ILE A CA 1
ATOM 775 C C . ILE A 1 98 ? -8.281 2.041 -2.059 1 85.25 98 ILE A C 1
ATOM 777 O O . ILE A 1 98 ? -8.75 3.074 -2.541 1 85.25 98 ILE A O 1
ATOM 781 N N . PRO A 1 99 ? -7.703 1.157 -2.863 1 81.31 99 PRO A N 1
ATOM 782 C CA . PRO A 1 99 ? -7.715 1.318 -4.32 1 81.31 99 PRO A CA 1
ATOM 783 C C . PRO A 1 99 ? -9.125 1.286 -4.902 1 81.31 99 PRO A C 1
ATOM 785 O O . PRO A 1 99 ? -9.977 0.528 -4.43 1 81.31 99 PRO A O 1
ATOM 788 N N . PHE A 1 100 ? -9.414 2.055 -5.98 1 84.81 100 PHE A N 1
ATOM 789 C CA . PHE A 1 100 ? -10.742 2.15 -6.586 1 84.81 100 PHE A CA 1
ATOM 790 C C . PHE A 1 100 ? -11.188 0.797 -7.121 1 84.81 100 PHE A C 1
ATOM 792 O O . PHE A 1 100 ? -12.383 0.5 -7.148 1 84.81 100 PHE A O 1
ATOM 799 N N . ARG A 1 101 ? -10.242 -0.04 -7.492 1 85.75 101 ARG A N 1
ATOM 800 C CA . ARG A 1 101 ? -10.555 -1.339 -8.078 1 85.75 101 ARG A CA 1
ATOM 801 C C . ARG A 1 101 ? -11.242 -2.248 -7.07 1 85.75 101 ARG A C 1
ATOM 803 O O . ARG A 1 101 ? -11.844 -3.26 -7.441 1 85.75 101 ARG A O 1
ATOM 810 N N . PHE A 1 102 ? -11.125 -1.901 -5.809 1 89.19 102 PHE A N 1
ATOM 811 C CA . PHE A 1 102 ? -11.766 -2.705 -4.77 1 89.19 102 PHE A CA 1
ATOM 812 C C . PHE A 1 102 ? -13.273 -2.736 -4.961 1 89.19 102 PHE A C 1
ATOM 814 O O . PHE A 1 102 ? -13.938 -3.703 -4.574 1 89.19 102 PHE A O 1
ATOM 821 N N . SER A 1 103 ? -13.828 -1.666 -5.562 1 91.31 103 SER A N 1
ATOM 822 C CA . SER A 1 103 ? -15.266 -1.635 -5.816 1 91.31 103 SER A CA 1
ATOM 823 C C . SER A 1 103 ? -15.688 -2.746 -6.773 1 91.31 103 SER A C 1
ATOM 825 O O . SER A 1 103 ? -16.844 -3.158 -6.785 1 91.31 103 SER A O 1
ATOM 827 N N . GLU A 1 104 ? -14.766 -3.271 -7.531 1 89.56 104 GLU A N 1
ATOM 828 C CA . GLU A 1 104 ? -15.055 -4.316 -8.508 1 89.56 104 GLU A CA 1
ATOM 829 C C . GLU A 1 104 ? -14.656 -5.691 -7.984 1 89.56 104 GLU A C 1
ATOM 831 O O . GLU A 1 104 ? -14.773 -6.691 -8.695 1 89.56 104 GLU A O 1
ATOM 836 N N . ASN A 1 105 ? -14.086 -5.703 -6.82 1 89.75 105 ASN A N 1
ATOM 837 C CA . ASN A 1 105 ? -13.734 -6.973 -6.195 1 89.75 105 ASN A CA 1
ATOM 838 C C . ASN A 1 105 ? -14.945 -7.891 -6.062 1 89.75 105 ASN A C 1
ATOM 840 O O . ASN A 1 105 ? -15.969 -7.488 -5.516 1 89.75 105 ASN A O 1
ATOM 844 N N . THR A 1 106 ? -14.859 -9.125 -6.551 1 87.56 106 THR A N 1
ATOM 845 C CA . THR A 1 106 ? -15.969 -10.07 -6.602 1 87.56 106 THR A CA 1
ATOM 846 C C . THR A 1 106 ? -16.469 -10.398 -5.199 1 87.56 106 THR A C 1
ATOM 848 O O . THR A 1 106 ? -17.672 -10.477 -4.965 1 87.56 106 THR A O 1
ATOM 851 N N . GLU A 1 107 ? -15.57 -10.602 -4.25 1 89.25 107 GLU A N 1
ATOM 852 C CA . GLU A 1 107 ? -15.945 -10.945 -2.877 1 89.25 107 GLU A CA 1
ATOM 853 C C . GLU A 1 107 ? -16.641 -9.773 -2.188 1 89.25 107 GLU A C 1
ATOM 855 O O . GLU A 1 107 ? -17.562 -9.977 -1.399 1 89.25 107 GLU A O 1
ATOM 860 N N . PHE A 1 108 ? -16.234 -8.57 -2.465 1 91.44 108 PHE A N 1
ATOM 861 C CA . PHE A 1 108 ? -16.859 -7.387 -1.883 1 91.44 108 PHE A CA 1
ATOM 862 C C . PHE A 1 108 ? -18.297 -7.223 -2.387 1 91.44 108 PHE A C 1
ATOM 864 O O . PHE A 1 108 ? -19.203 -6.949 -1.605 1 91.44 108 PHE A O 1
ATOM 871 N N . ARG A 1 109 ? -18.438 -7.41 -3.691 1 90.88 109 ARG A N 1
ATOM 872 C CA . ARG A 1 109 ? -19.766 -7.324 -4.281 1 90.88 109 ARG A CA 1
ATOM 873 C C . ARG A 1 109 ? -20.688 -8.398 -3.715 1 90.88 109 ARG A C 1
ATOM 875 O O . ARG A 1 109 ? -21.859 -8.141 -3.434 1 90.88 109 ARG A O 1
ATOM 882 N N . GLN A 1 110 ? -20.125 -9.617 -3.527 1 88.75 110 GLN A N 1
ATOM 883 C CA . GLN A 1 110 ? -20.906 -10.703 -2.936 1 88.75 110 GLN A CA 1
ATOM 884 C C . GLN A 1 110 ? -21.266 -10.391 -1.484 1 88.75 110 GLN A C 1
ATOM 886 O O . GLN A 1 110 ? -22.359 -10.695 -1.034 1 88.75 110 GLN A O 1
ATOM 891 N N . PHE A 1 111 ? -20.359 -9.758 -0.728 1 91.75 111 PHE A N 1
ATOM 892 C CA . PHE A 1 111 ? -20.609 -9.344 0.647 1 91.75 111 PHE A CA 1
ATOM 893 C C . PHE A 1 111 ? -21.797 -8.375 0.714 1 91.75 111 PHE A C 1
ATOM 895 O O . PHE A 1 111 ? -22.688 -8.539 1.546 1 91.75 111 PHE A O 1
ATOM 902 N N . LEU A 1 112 ? -21.75 -7.375 -0.174 1 90.38 112 LEU A N 1
ATOM 903 C CA . LEU A 1 112 ? -22.812 -6.371 -0.149 1 90.38 112 LEU A CA 1
ATOM 904 C C . LEU A 1 112 ? -24.156 -6.992 -0.48 1 90.38 112 LEU A C 1
ATOM 906 O O . LEU A 1 112 ? -25.203 -6.535 0.013 1 90.38 112 LEU A O 1
ATOM 910 N N . LYS A 1 113 ? -24.156 -8.07 -1.208 1 85.75 113 LYS A N 1
ATOM 911 C CA . LYS A 1 113 ? -25.391 -8.766 -1.568 1 85.75 113 LYS A CA 1
ATOM 912 C C . LYS A 1 113 ? -25.891 -9.641 -0.421 1 85.75 113 LYS A C 1
ATOM 914 O O . LYS A 1 113 ? -27.094 -9.742 -0.185 1 85.75 113 LYS A O 1
ATOM 919 N N . LEU A 1 114 ? -24.938 -10.258 0.294 1 83.62 114 LEU A N 1
ATOM 920 C CA . LEU A 1 114 ? -25.266 -11.25 1.31 1 83.62 114 LEU A CA 1
ATOM 921 C C . LEU A 1 114 ? -25.578 -10.586 2.643 1 83.62 114 LEU A C 1
ATOM 923 O O . LEU A 1 114 ? -26.25 -11.18 3.498 1 83.62 114 LEU A O 1
ATOM 927 N N . LYS A 1 115 ? -25.141 -9.367 2.842 1 85.81 115 LYS A N 1
ATOM 928 C CA . LYS A 1 115 ? -25.25 -8.758 4.16 1 85.81 115 LYS A CA 1
ATOM 929 C C . LYS A 1 115 ? -26.703 -8.484 4.52 1 85.81 115 LYS A C 1
ATOM 931 O O . LYS A 1 115 ? -27.438 -7.891 3.729 1 85.81 115 LYS A O 1
ATOM 936 N N . PRO A 1 116 ? -27.031 -8.883 5.691 1 82 116 PRO A N 1
ATOM 937 C CA . PRO A 1 116 ? -28.375 -8.57 6.152 1 82 116 PRO A CA 1
ATOM 938 C C . PRO A 1 116 ? -28.562 -7.094 6.48 1 82 116 PRO A C 1
ATOM 940 O O . PRO A 1 116 ? -27.594 -6.344 6.543 1 82 116 PRO A O 1
ATOM 943 N N . GLU A 1 117 ? -29.75 -6.566 6.582 1 78 117 GLU A N 1
ATOM 944 C CA . GLU A 1 117 ? -30.094 -5.164 6.801 1 78 117 GLU A CA 1
ATOM 945 C C . GLU A 1 117 ? -29.531 -4.66 8.125 1 78 117 GLU A C 1
ATOM 947 O O . GLU A 1 117 ? -29.031 -3.531 8.203 1 78 117 GLU A O 1
ATOM 952 N N . ASN A 1 118 ? -29.484 -5.492 9.109 1 79 118 ASN A N 1
ATOM 953 C CA . ASN A 1 118 ? -28.984 -5.078 10.406 1 79 118 ASN A CA 1
ATOM 954 C C . ASN A 1 118 ? -27.562 -5.586 10.641 1 79 118 ASN A C 1
ATOM 956 O O . ASN A 1 118 ? -27.188 -5.934 11.766 1 79 118 ASN A O 1
ATOM 960 N N . PHE A 1 119 ? -26.828 -5.602 9.57 1 86.81 119 PHE A N 1
ATOM 961 C CA . PHE A 1 119 ? -25.469 -6.121 9.664 1 86.81 119 PHE A CA 1
ATOM 962 C C . PHE A 1 119 ? -24.594 -5.18 10.477 1 86.81 119 PHE A C 1
ATOM 964 O O . PHE A 1 119 ? -24.562 -3.973 10.219 1 86.81 119 PHE A O 1
ATOM 971 N N . ILE A 1 120 ? -24.016 -5.691 11.492 1 85.25 120 ILE A N 1
ATOM 972 C CA . ILE A 1 120 ? -23.047 -4.934 12.273 1 85.25 120 ILE A CA 1
ATOM 973 C C . ILE A 1 120 ? -21.641 -5.203 11.75 1 85.25 120 ILE A C 1
ATOM 975 O O . ILE A 1 120 ? -21.172 -6.348 11.734 1 85.25 120 ILE A O 1
ATOM 979 N N . VAL A 1 121 ? -21 -4.18 11.312 1 89.19 121 VAL A N 1
ATOM 980 C CA . VAL A 1 121 ? -19.672 -4.324 10.75 1 89.19 121 VAL A CA 1
ATOM 981 C C . VAL A 1 121 ? -18.703 -4.801 11.828 1 89.19 121 VAL A C 1
ATOM 983 O O . VAL A 1 121 ? -18.625 -4.215 12.914 1 89.19 121 VAL A O 1
ATOM 986 N N . PRO A 1 122 ? -18.047 -5.82 11.57 1 89.69 122 PRO A N 1
ATOM 987 C CA . PRO A 1 122 ? -17.109 -6.348 12.555 1 89.69 122 PRO A CA 1
ATOM 988 C C . PRO A 1 122 ? -15.914 -5.418 12.797 1 89.69 122 PRO A C 1
ATOM 990 O O . PRO A 1 122 ? -15.609 -4.57 11.953 1 89.69 122 PRO A O 1
ATOM 993 N N . SER A 1 123 ? -15.305 -5.543 13.93 1 90.06 123 SER A N 1
ATOM 994 C CA . SER A 1 123 ? -14.07 -4.824 14.25 1 90.06 123 SER A CA 1
ATOM 995 C C . SER A 1 123 ? -12.883 -5.41 13.508 1 90.06 123 SER A C 1
ATOM 997 O O . SER A 1 123 ? -12.984 -6.48 12.898 1 90.06 123 SER A O 1
ATOM 999 N N . ALA A 1 124 ? -11.82 -4.73 13.516 1 89.5 124 ALA A N 1
ATOM 1000 C CA . ALA A 1 124 ? -10.586 -5.199 12.883 1 89.5 124 ALA A CA 1
ATOM 1001 C C . ALA A 1 124 ? -10.133 -6.527 13.477 1 89.5 124 ALA A C 1
ATOM 1003 O O . ALA A 1 124 ? -9.711 -7.43 12.75 1 89.5 124 ALA A O 1
ATOM 1004 N N . THR A 1 125 ? -10.297 -6.645 14.758 1 87.88 125 THR A N 1
ATOM 1005 C CA . THR A 1 125 ? -9.891 -7.859 15.453 1 87.88 125 THR A CA 1
ATOM 1006 C C . THR A 1 125 ? -10.766 -9.039 15.039 1 87.88 125 THR A C 1
ATOM 1008 O O . THR A 1 125 ? -10.273 -10.148 14.852 1 87.88 125 THR A O 1
ATOM 1011 N N . LYS A 1 126 ? -12.008 -8.758 14.914 1 90.69 126 LYS A N 1
ATOM 1012 C CA . LYS A 1 126 ? -12.914 -9.828 14.516 1 90.69 126 LYS A CA 1
ATOM 1013 C C . LYS A 1 126 ? -12.641 -10.281 13.086 1 90.69 126 LYS A C 1
ATOM 1015 O O . LYS A 1 126 ? -12.688 -11.477 12.789 1 90.69 126 LYS A O 1
ATOM 1020 N N . ILE A 1 127 ? -12.383 -9.375 12.188 1 91.19 127 ILE A N 1
ATOM 1021 C CA . ILE A 1 127 ? -12.062 -9.742 10.805 1 91.19 127 ILE A CA 1
ATOM 1022 C C . ILE A 1 127 ? -10.805 -10.602 10.773 1 91.19 127 ILE A C 1
ATOM 1024 O O . ILE A 1 127 ? -10.719 -11.562 10.008 1 91.19 127 ILE A O 1
ATOM 1028 N N . ARG A 1 128 ? -9.844 -10.227 11.602 1 88.5 128 ARG A N 1
ATOM 1029 C CA . ARG A 1 128 ? -8.633 -11.031 11.703 1 88.5 128 ARG A CA 1
ATOM 1030 C C . ARG A 1 128 ? -8.953 -12.461 12.125 1 88.5 128 ARG A C 1
ATOM 1032 O O . ARG A 1 128 ? -8.391 -13.414 11.594 1 88.5 128 ARG A O 1
ATOM 1039 N N . ARG A 1 129 ? -9.844 -12.547 13.047 1 89.62 129 ARG A N 1
ATOM 1040 C CA . ARG A 1 129 ? -10.25 -13.867 13.516 1 89.62 129 ARG A CA 1
ATOM 1041 C C . ARG A 1 129 ? -10.969 -14.633 12.414 1 89.62 129 ARG A C 1
ATOM 1043 O O . ARG A 1 129 ? -10.805 -15.852 12.297 1 89.62 129 ARG A O 1
ATOM 1050 N N . VAL A 1 130 ? -11.781 -13.938 11.68 1 91 130 VAL A N 1
ATOM 1051 C CA . VAL A 1 130 ? -12.5 -14.57 10.578 1 91 130 VAL A CA 1
ATOM 1052 C C . VAL A 1 130 ? -11.508 -15.109 9.555 1 91 130 VAL A C 1
ATOM 1054 O O . VAL A 1 130 ? -11.648 -16.234 9.07 1 91 130 VAL A O 1
ATOM 1057 N N . VAL A 1 131 ? -10.477 -14.367 9.219 1 89.56 131 VAL A N 1
ATOM 1058 C CA . VAL A 1 131 ? -9.461 -14.781 8.25 1 89.56 131 VAL A CA 1
ATOM 1059 C C . VAL A 1 131 ? -8.703 -15.992 8.789 1 89.56 131 VAL A C 1
ATOM 1061 O O . VAL A 1 131 ? -8.438 -16.938 8.055 1 89.56 131 VAL A O 1
ATOM 1064 N N . LYS A 1 132 ? -8.391 -15.898 10.062 1 89.69 132 LYS A N 1
ATOM 1065 C CA . LYS A 1 132 ? -7.734 -17.031 10.695 1 89.69 132 LYS A CA 1
ATOM 1066 C C . LYS A 1 132 ? -8.609 -18.281 10.633 1 89.69 132 LYS A C 1
ATOM 1068 O O . LYS A 1 132 ? -8.125 -19.375 10.336 1 89.69 132 LYS A O 1
ATOM 1073 N N . SER A 1 133 ? -9.883 -18.078 10.852 1 90.5 133 SER A N 1
ATOM 1074 C CA . SER A 1 133 ? -10.82 -19.203 10.812 1 90.5 133 SER A CA 1
ATOM 1075 C C . SER A 1 133 ? -10.922 -19.781 9.406 1 90.5 133 SER A C 1
ATOM 1077 O O . SER A 1 133 ? -11.039 -21 9.242 1 90.5 133 SER A O 1
ATOM 1079 N N . LEU A 1 134 ? -10.93 -18.953 8.453 1 89.94 134 LEU A N 1
ATOM 1080 C CA . LEU A 1 134 ? -10.977 -19.406 7.07 1 89.94 134 LEU A CA 1
ATOM 1081 C C . LEU A 1 134 ? -9.742 -20.234 6.723 1 89.94 134 LEU A C 1
ATOM 1083 O O . LEU A 1 134 ? -9.852 -21.266 6.062 1 89.94 134 LEU A O 1
ATOM 1087 N N . SER A 1 135 ? -8.586 -19.781 7.152 1 89.12 135 SER A N 1
ATOM 1088 C CA . SER A 1 135 ? -7.336 -20.5 6.934 1 89.12 135 SER A CA 1
ATOM 1089 C C . SER A 1 135 ? -7.363 -21.859 7.629 1 89.12 135 SER A C 1
ATOM 1091 O O . SER A 1 135 ? -6.973 -22.875 7.043 1 89.12 135 SER A O 1
ATOM 1093 N N . GLN A 1 136 ? -7.887 -21.859 8.852 1 89.19 136 GLN A N 1
ATOM 1094 C CA . GLN A 1 136 ? -7.953 -23.094 9.617 1 89.19 136 GLN A CA 1
ATOM 1095 C C . GLN A 1 136 ? -8.945 -24.078 9 1 89.19 136 GLN A C 1
ATOM 1097 O O . GLN A 1 136 ? -8.719 -25.297 9.016 1 89.19 136 GLN A O 1
ATOM 1102 N N . ALA A 1 137 ? -9.992 -23.516 8.523 1 89.69 137 ALA A N 1
ATOM 1103 C CA . ALA A 1 137 ? -10.977 -24.359 7.859 1 89.69 137 ALA A CA 1
ATOM 1104 C C . ALA A 1 137 ? -10.375 -25.047 6.629 1 89.69 137 ALA A C 1
ATOM 1106 O O . ALA A 1 137 ? -10.695 -26.188 6.332 1 89.69 137 ALA A O 1
ATOM 1107 N N . HIS A 1 138 ? -9.602 -24.297 5.934 1 89.62 138 HIS A N 1
ATOM 1108 C CA . HIS A 1 138 ? -8.922 -24.875 4.773 1 89.62 138 HIS A CA 1
ATOM 1109 C C . HIS A 1 138 ? -7.996 -26 5.18 1 89.62 138 HIS A C 1
ATOM 1111 O O . HIS A 1 138 ? -7.996 -27.062 4.555 1 89.62 138 HIS A O 1
ATOM 1117 N N . VAL A 1 139 ? -7.238 -25.828 6.242 1 89.94 139 VAL A N 1
ATOM 1118 C CA . VAL A 1 139 ? -6.309 -26.844 6.742 1 89.94 139 VAL A CA 1
ATOM 1119 C C . VAL A 1 139 ? -7.082 -28.094 7.172 1 89.94 139 VAL A C 1
ATOM 1121 O O . VAL A 1 139 ? -6.68 -29.219 6.871 1 89.94 139 VAL A O 1
ATOM 1124 N N . GLU A 1 140 ? -8.211 -27.875 7.762 1 90.88 140 GLU A N 1
ATOM 1125 C CA . GLU A 1 140 ? -9.023 -29 8.219 1 90.88 140 GLU A CA 1
ATOM 1126 C C . GLU A 1 140 ? -9.617 -29.766 7.047 1 90.88 140 GLU A C 1
ATOM 1128 O O . GLU A 1 140 ? -9.703 -31 7.086 1 90.88 140 GLU A O 1
ATOM 1133 N N . ARG A 1 141 ? -9.977 -29.047 6.113 1 90.5 141 ARG A N 1
ATOM 1134 C CA . ARG A 1 141 ? -10.5 -29.688 4.914 1 90.5 141 ARG A CA 1
ATOM 1135 C C . ARG A 1 141 ? -9.43 -30.547 4.254 1 90.5 141 ARG A C 1
ATOM 1137 O O . ARG A 1 141 ? -9.711 -31.672 3.816 1 90.5 141 ARG A O 1
ATOM 1144 N N . LEU A 1 142 ? -8.242 -30.094 4.176 1 91.31 142 LEU A N 1
ATOM 1145 C CA . LEU A 1 142 ? -7.145 -30.844 3.568 1 91.31 142 LEU A CA 1
ATOM 1146 C C . LEU A 1 142 ? -6.801 -32.062 4.391 1 91.31 142 LEU A C 1
ATOM 1148 O O . LEU A 1 142 ? -6.52 -33.125 3.832 1 91.31 142 LEU A O 1
ATOM 1152 N N . LYS A 1 143 ? -6.898 -31.922 5.691 1 92.38 143 LYS A N 1
ATOM 1153 C CA . LYS A 1 143 ? -6.641 -33.062 6.562 1 92.38 143 LYS A CA 1
ATOM 1154 C C . LYS A 1 143 ? -7.598 -34.219 6.262 1 92.38 143 LYS A C 1
ATOM 1156 O O . LYS A 1 143 ? -7.188 -35.375 6.219 1 92.38 143 LYS A O 1
ATOM 1161 N N . LYS A 1 144 ? -8.766 -33.812 6.055 1 91.12 144 LYS A N 1
ATOM 1162 C CA . LYS A 1 144 ? -9.773 -34.812 5.742 1 91.12 144 LYS A CA 1
ATOM 1163 C C . LYS A 1 144 ? -9.539 -35.438 4.367 1 91.12 144 LYS A C 1
ATOM 1165 O O . LYS A 1 144 ? -9.688 -36.625 4.188 1 91.12 144 LYS A O 1
ATOM 1170 N N . GLU A 1 145 ? -9.125 -34.625 3.479 1 88.5 145 GLU A N 1
ATOM 1171 C CA . GLU A 1 145 ? -8.883 -35.062 2.115 1 88.5 145 GLU A CA 1
ATOM 1172 C C . GLU A 1 145 ? -7.66 -35.969 2.049 1 88.5 145 GLU A C 1
ATOM 1174 O O . GLU A 1 145 ? -7.602 -36.875 1.214 1 88.5 145 GLU A O 1
ATOM 1179 N N . PHE A 1 146 ? -6.73 -35.844 2.932 1 92.06 146 PHE A N 1
ATOM 1180 C CA . PHE A 1 146 ? -5.457 -36.531 2.838 1 92.06 146 PHE A CA 1
ATOM 1181 C C . PHE A 1 146 ? -5.48 -37.812 3.664 1 92.06 146 PHE A C 1
ATOM 1183 O O . PHE A 1 146 ? -4.508 -38.562 3.68 1 92.06 146 PHE A O 1
ATOM 1190 N N . ILE A 1 147 ? -6.652 -37.969 4.246 1 89.56 147 ILE A N 1
ATOM 1191 C CA . ILE A 1 147 ? -6.758 -39.219 4.996 1 89.56 147 ILE A CA 1
ATOM 1192 C C . ILE A 1 147 ? -6.617 -40.406 4.051 1 89.56 147 ILE A C 1
ATOM 1194 O O . ILE A 1 147 ? -7.301 -40.469 3.029 1 89.56 147 ILE A O 1
ATOM 1198 N N . GLY A 1 148 ? -5.66 -41.312 4.238 1 82.75 148 GLY A N 1
ATOM 1199 C CA . GLY A 1 148 ? -5.5 -42.531 3.461 1 82.75 148 GLY A CA 1
ATOM 1200 C C . GLY A 1 148 ? -4.449 -42.438 2.373 1 82.75 148 GLY A C 1
ATOM 1201 O O . GLY A 1 148 ? -4.148 -43.406 1.683 1 82.75 148 GLY A O 1
ATOM 1202 N N . ILE A 1 149 ? -3.934 -41.219 2.164 1 86.12 149 ILE A N 1
ATOM 1203 C CA . ILE A 1 149 ? -2.891 -41.031 1.161 1 86.12 149 ILE A CA 1
ATOM 1204 C C . ILE A 1 149 ? -1.605 -41.719 1.625 1 86.12 149 ILE A C 1
ATOM 1206 O O . ILE A 1 149 ? -1.134 -41.469 2.738 1 86.12 149 ILE A O 1
ATOM 1210 N N . GLN A 1 150 ? -1.135 -42.562 0.874 1 82.56 150 GLN A N 1
ATOM 1211 C CA . GLN A 1 150 ? 0.076 -43.281 1.235 1 82.56 150 GLN A CA 1
ATOM 1212 C C . GLN A 1 150 ? 1.325 -42.531 0.779 1 82.56 150 GLN A C 1
ATOM 1214 O O . GLN A 1 150 ? 2.277 -42.375 1.547 1 82.56 150 GLN A O 1
ATOM 1219 N N . LYS A 1 151 ? 1.295 -42.094 -0.465 1 89.69 151 LYS A N 1
ATOM 1220 C CA . LYS A 1 151 ? 2.422 -41.344 -1.023 1 89.69 151 LYS A CA 1
ATOM 1221 C C . LYS A 1 151 ? 1.944 -40.125 -1.767 1 89.69 151 LYS A C 1
ATOM 1223 O O . LYS A 1 151 ? 0.833 -40.094 -2.301 1 89.69 151 LYS A O 1
ATOM 1228 N N . TYR A 1 152 ? 2.73 -39.094 -1.721 1 93.38 152 TYR A N 1
ATOM 1229 C CA . TYR A 1 152 ? 2.4 -37.875 -2.422 1 93.38 152 TYR A CA 1
ATOM 1230 C C . TYR A 1 152 ? 3.654 -37.188 -2.973 1 93.38 152 TYR A C 1
ATOM 1232 O O . TYR A 1 152 ? 4.773 -37.594 -2.629 1 93.38 152 TYR A O 1
ATOM 1240 N N . THR A 1 153 ? 3.496 -36.312 -3.883 1 94.06 153 THR A N 1
ATOM 1241 C CA . THR A 1 153 ? 4.562 -35.438 -4.391 1 94.06 153 THR A CA 1
ATOM 1242 C C . THR A 1 153 ? 4.449 -34.031 -3.809 1 94.06 153 THR A C 1
ATOM 1244 O O . THR A 1 153 ? 3.361 -33.469 -3.787 1 94.06 153 THR A O 1
ATOM 1247 N N . LEU A 1 154 ? 5.523 -33.562 -3.309 1 93.56 154 LEU A N 1
ATOM 1248 C CA . LEU A 1 154 ? 5.586 -32.219 -2.754 1 93.56 154 LEU A CA 1
ATOM 1249 C C . LEU A 1 154 ? 6.109 -31.234 -3.789 1 93.56 154 LEU A C 1
ATOM 1251 O O . LEU A 1 154 ? 7.18 -31.438 -4.367 1 93.56 154 LEU A O 1
ATOM 1255 N N . CYS A 1 155 ? 5.359 -30.281 -4.074 1 91.31 155 CYS A N 1
ATOM 1256 C CA . CYS A 1 155 ? 5.785 -29.188 -4.934 1 91.31 155 CYS A CA 1
ATOM 1257 C C . CYS A 1 155 ? 5.969 -27.906 -4.129 1 91.31 155 CYS A C 1
ATOM 1259 O O . CYS A 1 155 ? 5.012 -27.391 -3.551 1 91.31 155 CYS A O 1
ATOM 1261 N N . THR A 1 156 ? 7.133 -27.422 -4.008 1 89.81 156 THR A N 1
ATOM 1262 C CA . THR A 1 156 ? 7.41 -26.234 -3.223 1 89.81 156 THR A CA 1
ATOM 1263 C C . THR A 1 156 ? 8.523 -25.406 -3.867 1 89.81 156 THR A C 1
ATOM 1265 O O . THR A 1 156 ? 9.297 -25.922 -4.676 1 89.81 156 THR A O 1
ATOM 1268 N N . ASP A 1 157 ? 8.414 -24.172 -3.707 1 85.88 157 ASP A N 1
ATOM 1269 C CA . ASP A 1 157 ? 9.43 -23.219 -4.156 1 85.88 157 ASP A CA 1
ATOM 1270 C C . ASP A 1 157 ? 9.539 -22.031 -3.189 1 85.88 157 ASP A C 1
ATOM 1272 O O . ASP A 1 157 ? 8.688 -21.859 -2.32 1 85.88 157 ASP A O 1
ATOM 1276 N N . GLY A 1 158 ? 10.734 -21.438 -3.361 1 78.88 158 GLY A N 1
ATOM 1277 C CA . GLY A 1 158 ? 10.977 -20.281 -2.496 1 78.88 158 GLY A CA 1
ATOM 1278 C C . GLY A 1 158 ? 11.07 -18.984 -3.256 1 78.88 158 GLY A C 1
ATOM 1279 O O . GLY A 1 158 ? 11.547 -18.953 -4.391 1 78.88 158 GLY A O 1
ATOM 1280 N N . TYR A 1 159 ? 10.523 -17.969 -2.605 1 77.19 159 TYR A N 1
ATOM 1281 C CA . TYR A 1 159 ? 10.641 -16.609 -3.113 1 77.19 159 TYR A CA 1
ATOM 1282 C C . TYR A 1 159 ? 11.281 -15.695 -2.076 1 77.19 159 TYR A C 1
ATOM 1284 O O . TYR A 1 159 ? 10.82 -15.625 -0.933 1 77.19 159 TYR A O 1
ATOM 1292 N N . THR A 1 160 ? 12.406 -15.109 -2.545 1 72.19 160 THR A N 1
ATOM 1293 C CA . THR A 1 160 ? 13.109 -14.219 -1.628 1 72.19 160 THR A CA 1
ATOM 1294 C C . THR A 1 160 ? 12.836 -12.758 -1.97 1 72.19 160 THR A C 1
ATOM 1296 O O . THR A 1 160 ? 13.047 -12.328 -3.107 1 72.19 160 THR A O 1
ATOM 1299 N N . ASP A 1 161 ? 12.25 -12.141 -1.002 1 63.62 161 ASP A N 1
ATOM 1300 C CA . ASP A 1 161 ? 12.141 -10.688 -1.118 1 63.62 161 ASP A CA 1
ATOM 1301 C C . ASP A 1 161 ? 13.344 -10 -0.488 1 63.62 161 ASP A C 1
ATOM 1303 O O . ASP A 1 161 ? 13.469 -9.945 0.738 1 63.62 161 ASP A O 1
ATOM 1307 N N . LEU A 1 162 ? 14.211 -9.586 -1.25 1 56.56 162 LEU A N 1
ATOM 1308 C CA . LEU A 1 162 ? 15.469 -9.016 -0.79 1 56.56 162 LEU A CA 1
ATOM 1309 C C . LEU A 1 162 ? 15.234 -7.719 -0.026 1 56.56 162 LEU A C 1
ATOM 1311 O O . LEU A 1 162 ? 16 -7.383 0.882 1 56.56 162 LEU A O 1
ATOM 1315 N N . ARG A 1 163 ? 14.258 -7.082 -0.399 1 52.19 163 ARG A N 1
ATOM 1316 C CA . ARG A 1 163 ? 14.031 -5.773 0.207 1 52.19 163 ARG A CA 1
ATOM 1317 C C . ARG A 1 163 ? 13.641 -5.91 1.674 1 52.19 163 ARG A C 1
ATOM 1319 O O . ARG A 1 163 ? 14.133 -5.164 2.525 1 52.19 163 ARG A O 1
ATOM 1326 N N . ARG A 1 164 ? 12.984 -6.883 1.933 1 55.06 164 ARG A N 1
ATOM 1327 C CA . ARG A 1 164 ? 12.445 -6.992 3.285 1 55.06 164 ARG A CA 1
ATOM 1328 C C . ARG A 1 164 ? 13.125 -8.117 4.055 1 55.06 164 ARG A C 1
ATOM 1330 O O . ARG A 1 164 ? 12.961 -8.242 5.27 1 55.06 164 ARG A O 1
ATOM 1337 N N . GLY A 1 165 ? 13.812 -8.812 3.35 1 62.91 165 GLY A N 1
ATOM 1338 C CA . GLY A 1 165 ? 14.523 -9.891 4.02 1 62.91 165 GLY A CA 1
ATOM 1339 C C . GLY A 1 165 ? 13.648 -11.086 4.324 1 62.91 165 GLY A C 1
ATOM 1340 O O . GLY A 1 165 ? 13.82 -11.742 5.355 1 62.91 165 GLY A O 1
ATOM 1341 N N . PHE A 1 166 ? 12.445 -11.234 3.625 1 67.06 166 PHE A N 1
ATOM 1342 C CA . PHE A 1 166 ? 11.578 -12.383 3.852 1 67.06 166 PHE A CA 1
ATOM 1343 C C . PHE A 1 166 ? 11.719 -13.398 2.723 1 67.06 166 PHE A C 1
ATOM 1345 O O . PHE A 1 166 ? 11.938 -13.023 1.569 1 67.06 166 PHE A O 1
ATOM 1352 N N . ASN A 1 167 ? 11.703 -14.703 3.193 1 76.75 167 ASN A N 1
ATOM 1353 C CA . ASN A 1 167 ? 11.555 -15.82 2.26 1 76.75 167 ASN A CA 1
ATOM 1354 C C . ASN A 1 167 ? 10.164 -16.438 2.332 1 76.75 167 ASN A C 1
ATOM 1356 O O . ASN A 1 167 ? 9.617 -16.625 3.42 1 76.75 167 ASN A O 1
ATOM 1360 N N . PHE A 1 168 ? 9.578 -16.531 1.203 1 80.19 168 PHE A N 1
ATOM 1361 C CA . PHE A 1 168 ? 8.273 -17.172 1.145 1 80.19 168 PHE A CA 1
ATOM 1362 C C . PHE A 1 168 ? 8.391 -18.578 0.562 1 80.19 168 PHE A C 1
ATOM 1364 O O . PHE A 1 168 ? 9.148 -18.812 -0.381 1 80.19 168 PHE A O 1
ATOM 1371 N N . TYR A 1 169 ? 7.695 -19.5 1.178 1 85.19 169 TYR A N 1
ATOM 1372 C CA . TYR A 1 169 ? 7.609 -20.844 0.632 1 85.19 169 TYR A CA 1
ATOM 1373 C C . TYR A 1 169 ? 6.156 -21.281 0.5 1 85.19 169 TYR A C 1
ATOM 1375 O O . TYR A 1 169 ? 5.34 -21.047 1.393 1 85.19 169 TYR A O 1
ATOM 1383 N N . SER A 1 170 ? 5.859 -21.734 -0.609 1 87.62 170 SER A N 1
ATOM 1384 C CA . SER A 1 170 ? 4.539 -22.328 -0.834 1 87.62 170 SER A CA 1
ATOM 1385 C C . SER A 1 170 ? 4.586 -23.844 -0.749 1 87.62 170 SER A C 1
ATOM 1387 O O . SER A 1 170 ? 5.629 -24.453 -0.999 1 87.62 170 SER A O 1
ATOM 1389 N N . LEU A 1 171 ? 3.531 -24.406 -0.327 1 90.12 171 LEU A N 1
ATOM 1390 C CA . LEU A 1 171 ? 3.432 -25.859 -0.216 1 90.12 171 LEU A CA 1
ATOM 1391 C C . LEU A 1 171 ? 2.24 -26.375 -1.011 1 90.12 171 LEU A C 1
ATOM 1393 O O . LEU A 1 171 ? 1.097 -26 -0.746 1 90.12 171 LEU A O 1
ATOM 1397 N N . HIS A 1 172 ? 2.551 -27.188 -1.999 1 90.44 172 HIS A N 1
ATOM 1398 C CA . HIS A 1 172 ? 1.534 -27.859 -2.799 1 90.44 172 HIS A CA 1
ATOM 1399 C C . HIS A 1 172 ? 1.72 -29.375 -2.764 1 90.44 172 HIS A C 1
ATOM 1401 O O . HIS A 1 172 ? 2.848 -29.875 -2.82 1 90.44 172 HIS A O 1
ATOM 1407 N N . ILE A 1 173 ? 0.665 -30.078 -2.654 1 92.94 173 ILE A N 1
ATOM 1408 C CA . ILE A 1 173 ? 0.706 -31.547 -2.602 1 92.94 173 ILE A CA 1
ATOM 1409 C C . ILE A 1 173 ? -0.046 -32.125 -3.797 1 92.94 173 ILE A C 1
ATOM 1411 O O . ILE A 1 173 ? -1.2 -31.766 -4.043 1 92.94 173 ILE A O 1
ATOM 1415 N N . SER A 1 174 ? 0.639 -32.906 -4.555 1 92.81 174 SER A N 1
ATOM 1416 C CA . SER A 1 174 ? 0.039 -33.594 -5.68 1 92.81 174 SER A CA 1
ATOM 1417 C C . SER A 1 174 ? -0.075 -35.094 -5.387 1 92.81 174 SER A C 1
ATOM 1419 O O . SER A 1 174 ? 0.879 -35.719 -4.914 1 92.81 174 SER A O 1
ATOM 1421 N N . HIS A 1 175 ? -1.232 -35.656 -5.59 1 92.38 175 HIS A N 1
ATOM 1422 C CA . HIS A 1 175 ? -1.438 -37.094 -5.418 1 92.38 175 HIS A CA 1
ATOM 1423 C C . HIS A 1 175 ? -2.492 -37.625 -6.387 1 92.38 175 HIS A C 1
ATOM 1425 O O . HIS A 1 175 ? -3.262 -36.844 -6.953 1 92.38 175 HIS A O 1
ATOM 1431 N N . ILE A 1 176 ? -2.361 -38.875 -6.66 1 91.69 176 ILE A N 1
ATOM 1432 C CA . ILE A 1 176 ? -3.324 -39.562 -7.523 1 91.69 176 ILE A CA 1
ATOM 1433 C C . ILE A 1 176 ? -4.188 -40.5 -6.695 1 91.69 176 ILE A C 1
ATOM 1435 O O . ILE A 1 176 ? -3.666 -41.344 -5.98 1 91.69 176 ILE A O 1
ATOM 1439 N N . ASN A 1 177 ? -5.477 -40.312 -6.801 1 87.44 177 ASN A N 1
ATOM 1440 C CA . ASN A 1 177 ? -6.387 -41.125 -6.004 1 87.44 177 ASN A CA 1
ATOM 1441 C C . ASN A 1 177 ? -6.613 -42.5 -6.633 1 87.44 177 ASN A C 1
ATOM 1443 O O . ASN A 1 177 ? -5.973 -42.844 -7.633 1 87.44 177 ASN A O 1
ATOM 1447 N N . LYS A 1 178 ? -7.535 -43.281 -6.055 1 85.19 178 LYS A N 1
ATOM 1448 C CA . LYS A 1 178 ? -7.801 -44.656 -6.5 1 85.19 178 LYS A CA 1
ATOM 1449 C C . LYS A 1 178 ? -8.43 -44.656 -7.887 1 85.19 178 LYS A C 1
ATOM 1451 O O . LYS A 1 178 ? -8.258 -45.625 -8.641 1 85.19 178 LYS A O 1
ATOM 1456 N N . ASP A 1 179 ? -9.07 -43.562 -8.172 1 86.88 179 ASP A N 1
ATOM 1457 C CA . ASP A 1 179 ? -9.727 -43.438 -9.477 1 86.88 179 ASP A CA 1
ATOM 1458 C C . ASP A 1 179 ? -8.789 -42.812 -10.508 1 86.88 179 ASP A C 1
ATOM 1460 O O . ASP A 1 179 ? -9.227 -42.438 -11.594 1 86.88 179 ASP A O 1
ATOM 1464 N N . PHE A 1 180 ? -7.492 -42.719 -10.172 1 90.31 180 PHE A N 1
ATOM 1465 C CA . PHE A 1 180 ? -6.43 -42.219 -11.031 1 90.31 180 PHE A CA 1
ATOM 1466 C C . PHE A 1 180 ? -6.703 -40.781 -11.438 1 90.31 180 PHE A C 1
ATOM 1468 O O . PHE A 1 180 ? -6.488 -40.406 -12.594 1 90.31 180 PHE A O 1
ATOM 1475 N N . GLU A 1 181 ? -7.301 -40.094 -10.539 1 87.56 181 GLU A N 1
ATOM 1476 C CA . GLU A 1 181 ? -7.414 -38.625 -10.664 1 87.56 181 GLU A CA 1
ATOM 1477 C C . GLU A 1 181 ? -6.316 -37.906 -9.883 1 87.56 181 GLU A C 1
ATOM 1479 O O . GLU A 1 181 ? -6.129 -38.188 -8.688 1 87.56 181 GLU A O 1
ATOM 1484 N N . ARG A 1 182 ? -5.613 -37.156 -10.625 1 88.94 182 ARG A N 1
ATOM 1485 C CA . ARG A 1 182 ? -4.562 -36.406 -9.938 1 88.94 182 ARG A CA 1
ATOM 1486 C C . ARG A 1 182 ? -5.121 -35.125 -9.312 1 88.94 182 ARG A C 1
ATOM 1488 O O . ARG A 1 182 ? -5.816 -34.344 -9.969 1 88.94 182 ARG A O 1
ATOM 1495 N N . LYS A 1 183 ? -4.867 -34.938 -8.109 1 86.25 183 LYS A N 1
ATOM 1496 C CA . LYS A 1 183 ? -5.285 -33.719 -7.387 1 86.25 183 LYS A CA 1
ATOM 1497 C C . LYS A 1 183 ? -4.082 -32.938 -6.891 1 86.25 183 LYS A C 1
ATOM 1499 O O . LYS A 1 183 ? -3.182 -33.5 -6.262 1 86.25 183 LYS A O 1
ATOM 1504 N N . MET A 1 184 ? -4.043 -31.734 -7.336 1 87.62 184 MET A N 1
ATOM 1505 C CA . MET A 1 184 ? -3.045 -30.797 -6.836 1 87.62 184 MET A CA 1
ATOM 1506 C C . MET A 1 184 ? -3.664 -29.828 -5.828 1 87.62 184 MET A C 1
ATOM 1508 O O . MET A 1 184 ? -4.492 -29 -6.191 1 87.62 184 MET A O 1
ATOM 1512 N N . ASN A 1 185 ? -3.248 -29.953 -4.562 1 88 185 ASN A N 1
ATOM 1513 C CA . ASN A 1 185 ? -3.848 -29.141 -3.5 1 88 185 ASN A CA 1
ATOM 1514 C C . ASN A 1 185 ? -2.883 -28.078 -2.986 1 88 185 ASN A C 1
ATOM 1516 O O . ASN A 1 185 ? -1.704 -28.359 -2.762 1 88 185 ASN A O 1
ATOM 1520 N N . PHE A 1 186 ? -3.385 -26.938 -2.881 1 88.81 186 PHE A N 1
ATOM 1521 C CA . PHE A 1 186 ? -2.654 -25.859 -2.221 1 88.81 186 PHE A CA 1
ATOM 1522 C C . PHE A 1 186 ? -2.773 -25.969 -0.705 1 88.81 186 PHE A C 1
ATOM 1524 O O . PHE A 1 186 ? -3.879 -25.922 -0.16 1 88.81 186 PHE A O 1
ATOM 1531 N N . CYS A 1 187 ? -1.66 -26.078 -0.055 1 89 187 CYS A N 1
ATOM 1532 C CA . CYS A 1 187 ? -1.705 -26.281 1.389 1 89 187 CYS A CA 1
ATOM 1533 C C . CYS A 1 187 ? -1.502 -24.953 2.131 1 89 187 CYS A C 1
ATOM 1535 O O . CYS A 1 187 ? -2.117 -24.734 3.174 1 89 187 CYS A O 1
ATOM 1537 N N . GLY A 1 188 ? -0.609 -24.172 1.615 1 86.88 188 GLY A N 1
ATOM 1538 C CA . GLY A 1 188 ? -0.372 -22.906 2.293 1 86.88 188 GLY A CA 1
ATOM 1539 C C . GLY A 1 188 ? 0.889 -22.203 1.823 1 86.88 188 GLY A C 1
ATOM 1540 O O . GLY A 1 188 ? 1.632 -22.734 0.998 1 86.88 188 GLY A O 1
ATOM 1541 N N . ILE A 1 189 ? 1.048 -20.969 2.227 1 85.62 189 ILE A N 1
ATOM 1542 C CA . ILE A 1 189 ? 2.236 -20.156 1.999 1 85.62 189 ILE A CA 1
ATOM 1543 C C . ILE A 1 189 ? 2.705 -19.547 3.318 1 85.62 189 ILE A C 1
ATOM 1545 O O . ILE A 1 189 ? 1.886 -19.125 4.137 1 85.62 189 ILE A O 1
ATOM 1549 N N . ARG A 1 190 ? 3.961 -19.594 3.555 1 83.38 190 ARG A N 1
ATOM 1550 C CA . ARG A 1 190 ? 4.492 -19.047 4.801 1 83.38 190 ARG A CA 1
ATOM 1551 C C . ARG A 1 190 ? 5.684 -18.141 4.531 1 83.38 190 ARG A C 1
ATOM 1553 O O . ARG A 1 190 ? 6.52 -18.438 3.674 1 83.38 190 ARG A O 1
ATOM 1560 N N . ALA A 1 191 ? 5.672 -17.062 5.199 1 78.25 191 ALA A N 1
ATOM 1561 C CA . ALA A 1 191 ? 6.812 -16.141 5.191 1 78.25 191 ALA A CA 1
ATOM 1562 C C . ALA A 1 191 ? 7.801 -16.484 6.301 1 78.25 191 ALA A C 1
ATOM 1564 O O . ALA A 1 191 ? 7.395 -16.828 7.418 1 78.25 191 ALA A O 1
ATOM 1565 N N . LEU A 1 192 ? 9.141 -16.531 5.902 1 74.38 192 LEU A N 1
ATOM 1566 C CA . LEU A 1 192 ? 10.211 -16.797 6.855 1 74.38 192 LEU A CA 1
ATOM 1567 C C . LEU A 1 192 ? 11.258 -15.695 6.828 1 74.38 192 LEU A C 1
ATOM 1569 O O . LEU A 1 192 ? 11.547 -15.133 5.77 1 74.38 192 LEU A O 1
ATOM 1573 N N . LYS A 1 193 ? 11.672 -15.297 8.047 1 65.62 193 LYS A N 1
ATOM 1574 C CA . LYS A 1 193 ? 12.789 -14.359 8.094 1 65.62 193 LYS A CA 1
ATOM 1575 C C . LYS A 1 193 ? 14.055 -14.992 7.516 1 65.62 193 LYS A C 1
ATOM 1577 O O . LYS A 1 193 ? 14.281 -16.188 7.66 1 65.62 193 LYS A O 1
ATOM 1582 N N . ARG A 1 194 ? 14.875 -14.172 6.75 1 61.81 194 ARG A N 1
ATOM 1583 C CA . ARG A 1 194 ? 16.062 -14.609 6.012 1 61.81 194 ARG A CA 1
ATOM 1584 C C . ARG A 1 194 ? 17.094 -15.219 6.945 1 61.81 194 ARG A C 1
ATOM 1586 O O . ARG A 1 194 ? 17.281 -14.75 8.07 1 61.81 194 ARG A O 1
ATOM 1593 N N . GLY A 1 195 ? 17.969 -16.359 6.605 1 57.34 195 GLY A N 1
ATOM 1594 C CA . GLY A 1 195 ? 19.203 -16.797 7.223 1 57.34 195 GLY A CA 1
ATOM 1595 C C . GLY A 1 195 ? 19.312 -18.297 7.387 1 57.34 195 GLY A C 1
ATOM 1596 O O . GLY A 1 195 ? 20.406 -18.859 7.355 1 57.34 195 GLY A O 1
ATOM 1597 N N . ASP A 1 196 ? 18.375 -19.078 8.031 1 60.19 196 ASP A N 1
ATOM 1598 C CA . ASP A 1 196 ? 18.828 -20.422 8.391 1 60.19 196 ASP A CA 1
ATOM 1599 C C . ASP A 1 196 ? 18.109 -21.484 7.574 1 60.19 196 ASP A C 1
ATOM 1601 O O . ASP A 1 196 ? 16.875 -21.5 7.512 1 60.19 196 ASP A O 1
ATOM 1605 N N . ASN A 1 197 ? 18.828 -22.25 6.664 1 60.88 197 ASN A N 1
ATOM 1606 C CA . ASN A 1 197 ? 18.312 -23.406 5.938 1 60.88 197 ASN A CA 1
ATOM 1607 C C . ASN A 1 197 ? 17.516 -24.328 6.855 1 60.88 197 ASN A C 1
ATOM 1609 O O . ASN A 1 197 ? 16.547 -24.938 6.43 1 60.88 197 ASN A O 1
ATOM 1613 N N . VAL A 1 198 ? 17.969 -24.328 8.07 1 66.44 198 VAL A N 1
ATOM 1614 C CA . VAL A 1 198 ? 17.297 -25.203 9.023 1 66.44 198 VAL A CA 1
ATOM 1615 C C . VAL A 1 198 ? 15.875 -24.703 9.273 1 66.44 198 VAL A C 1
ATOM 1617 O O . VAL A 1 198 ? 14.938 -25.5 9.391 1 66.44 198 VAL A O 1
ATOM 1620 N N . SER A 1 199 ? 15.789 -23.438 9.062 1 76.06 199 SER A N 1
ATOM 1621 C CA . SER A 1 199 ? 14.484 -22.844 9.344 1 76.06 199 SER A CA 1
ATOM 1622 C C . SER A 1 199 ? 13.484 -23.141 8.227 1 76.06 199 SER A C 1
ATOM 1624 O O . SER A 1 199 ? 12.289 -23.281 8.477 1 76.06 199 SER A O 1
ATOM 1626 N N . ILE A 1 200 ? 14.055 -23.438 7.062 1 78.88 200 ILE A N 1
ATOM 1627 C CA . ILE A 1 200 ? 13.188 -23.734 5.93 1 78.88 200 ILE A CA 1
ATOM 1628 C C . ILE A 1 200 ? 12.602 -25.141 6.074 1 78.88 200 ILE A C 1
ATOM 1630 O O . ILE A 1 200 ? 11.391 -25.328 5.938 1 78.88 200 ILE A O 1
ATOM 1634 N N . GLY A 1 201 ? 13.484 -26.109 6.375 1 80 201 GLY A N 1
ATOM 1635 C CA . GLY A 1 201 ? 13.039 -27.469 6.574 1 80 201 GLY A CA 1
ATOM 1636 C C . GLY A 1 201 ? 12.031 -27.609 7.703 1 80 201 GLY A C 1
ATOM 1637 O O . GLY A 1 201 ? 11.031 -28.312 7.57 1 80 201 GLY A O 1
ATOM 1638 N N . GLU A 1 202 ? 12.25 -26.781 8.711 1 82.12 202 GLU A N 1
ATOM 1639 C CA . GLU A 1 202 ? 11.352 -26.828 9.852 1 82.12 202 GLU A CA 1
ATOM 1640 C C . GLU A 1 202 ? 9.977 -26.266 9.5 1 82.12 202 GLU A C 1
ATOM 1642 O O . GLU A 1 202 ? 8.953 -26.812 9.906 1 82.12 202 GLU A O 1
ATOM 1647 N N . THR A 1 203 ? 10.047 -25.281 8.766 1 84.88 203 THR A N 1
ATOM 1648 C CA . THR A 1 203 ? 8.789 -24.641 8.383 1 84.88 203 THR A CA 1
ATOM 1649 C C . THR A 1 203 ? 7.961 -25.562 7.488 1 84.88 203 THR A C 1
ATOM 1651 O O . THR A 1 203 ? 6.754 -25.688 7.68 1 84.88 203 THR A O 1
ATOM 1654 N N . LEU A 1 204 ? 8.602 -26.172 6.566 1 87.38 204 LEU A N 1
ATOM 1655 C CA . LEU A 1 204 ? 7.887 -27.078 5.668 1 87.38 204 LEU A CA 1
ATOM 1656 C C . LEU A 1 204 ? 7.355 -28.281 6.426 1 87.38 204 LEU A C 1
ATOM 1658 O O . LEU A 1 204 ? 6.246 -28.75 6.156 1 87.38 204 LEU A O 1
ATOM 1662 N N . CYS A 1 205 ? 8.156 -28.734 7.371 1 87.56 205 CYS A N 1
ATOM 1663 C CA . CYS A 1 205 ? 7.715 -29.859 8.203 1 87.56 205 CYS A CA 1
ATOM 1664 C C . CYS A 1 205 ? 6.473 -29.484 9 1 87.56 205 CYS A C 1
ATOM 1666 O O . CYS A 1 205 ? 5.535 -30.281 9.109 1 87.56 205 CYS A O 1
ATOM 1668 N N . LEU A 1 206 ? 6.492 -28.281 9.492 1 87.44 206 LEU A N 1
ATOM 1669 C CA . LEU A 1 206 ? 5.352 -27.797 10.273 1 87.44 206 LEU A CA 1
ATOM 1670 C C . LEU A 1 206 ? 4.109 -27.672 9.398 1 87.44 206 LEU A C 1
ATOM 1672 O O . LEU A 1 206 ? 3.006 -28.031 9.82 1 87.44 206 LEU A O 1
ATOM 1676 N N . MET A 1 207 ? 4.297 -27.203 8.211 1 89.81 207 MET A N 1
ATOM 1677 C CA . MET A 1 207 ? 3.174 -27.062 7.293 1 89.81 207 MET A CA 1
ATOM 1678 C C . MET A 1 207 ? 2.58 -28.422 6.934 1 89.81 207 MET A C 1
ATOM 1680 O O . MET A 1 207 ? 1.359 -28.562 6.859 1 89.81 207 MET A O 1
ATOM 1684 N N . LEU A 1 208 ? 3.445 -29.375 6.742 1 92.5 208 LEU A N 1
ATOM 1685 C CA . LEU A 1 208 ? 2.992 -30.719 6.426 1 92.5 208 LEU A CA 1
ATOM 1686 C C . LEU A 1 208 ? 2.248 -31.344 7.609 1 92.5 208 LEU A C 1
ATOM 1688 O O . LEU A 1 208 ? 1.183 -31.938 7.434 1 92.5 208 LEU A O 1
ATOM 1692 N N . ARG A 1 209 ? 2.766 -31.094 8.758 1 91 209 ARG A N 1
ATOM 1693 C CA . ARG A 1 209 ? 2.125 -31.625 9.961 1 91 209 ARG A CA 1
ATOM 1694 C C . ARG A 1 209 ? 0.746 -31 10.156 1 91 209 ARG A C 1
ATOM 1696 O O . ARG A 1 209 ? -0.185 -31.672 10.602 1 91 209 ARG A O 1
ATOM 1703 N N . ASP A 1 210 ? 0.655 -29.781 9.852 1 90.44 210 ASP A N 1
ATOM 1704 C CA . ASP A 1 210 ? -0.613 -29.078 9.992 1 90.44 210 ASP A CA 1
ATOM 1705 C C . ASP A 1 210 ? -1.708 -29.734 9.156 1 90.44 210 ASP A C 1
ATOM 1707 O O . ASP A 1 210 ? -2.879 -29.734 9.547 1 90.44 210 ASP A O 1
ATOM 1711 N N . VAL A 1 211 ? -1.313 -30.281 8.016 1 92.12 211 VAL A N 1
ATOM 1712 C CA . VAL A 1 211 ? -2.318 -30.859 7.133 1 92.12 211 VAL A CA 1
ATOM 1713 C C . VAL A 1 211 ? -2.363 -32.375 7.332 1 92.12 211 VAL A C 1
ATOM 1715 O O . VAL A 1 211 ? -3.014 -33.094 6.566 1 92.12 211 VAL A O 1
ATOM 1718 N N . GLY A 1 212 ? -1.624 -32.906 8.281 1 90.94 212 GLY A N 1
ATOM 1719 C CA . GLY A 1 212 ? -1.672 -34.312 8.656 1 90.94 212 GLY A CA 1
ATOM 1720 C C . GLY A 1 212 ? -0.733 -35.188 7.836 1 90.94 212 GLY A C 1
ATOM 1721 O O . GLY A 1 212 ? -0.958 -36.375 7.691 1 90.94 212 GLY A O 1
ATOM 1722 N N . LEU A 1 213 ? 0.238 -34.625 7.219 1 93.56 213 LEU A N 1
ATOM 1723 C CA . LEU A 1 213 ? 1.18 -35.375 6.402 1 93.56 213 LEU A CA 1
ATOM 1724 C C . LEU A 1 213 ? 2.586 -35.312 6.988 1 93.56 213 LEU A C 1
ATOM 1726 O O . LEU A 1 213 ? 2.855 -34.5 7.871 1 93.56 213 LEU A O 1
ATOM 1730 N N . GLN A 1 214 ? 3.387 -36.219 6.562 1 89.62 214 GLN A N 1
ATOM 1731 C CA . GLN A 1 214 ? 4.781 -36.281 6.988 1 89.62 214 GLN A CA 1
ATOM 1732 C C . GLN A 1 214 ? 5.715 -36.469 5.797 1 89.62 214 GLN A C 1
ATOM 1734 O O . GLN A 1 214 ? 5.293 -36.938 4.742 1 89.62 214 GLN A O 1
ATOM 1739 N N . PHE A 1 215 ? 6.922 -36.125 5.969 1 88.88 215 PHE A N 1
ATOM 1740 C CA . PHE A 1 215 ? 7.91 -36.25 4.902 1 88.88 215 PHE A CA 1
ATOM 1741 C C . PHE A 1 215 ? 8.133 -37.719 4.535 1 88.88 215 PHE A C 1
ATOM 1743 O O . PHE A 1 215 ? 8.492 -38.031 3.398 1 88.88 215 PHE A O 1
ATOM 1750 N N . SER A 1 216 ? 7.918 -38.531 5.473 1 85.44 216 SER A N 1
ATOM 1751 C CA . SER A 1 216 ? 8.117 -39.969 5.215 1 85.44 216 SER A CA 1
ATOM 1752 C C . SER A 1 216 ? 7.184 -40.438 4.117 1 85.44 216 SER A C 1
ATOM 1754 O O . SER A 1 216 ? 7.484 -41.438 3.439 1 85.44 216 SER A O 1
ATOM 1756 N N . GLN A 1 217 ? 6.09 -39.75 3.945 1 89 217 GLN A N 1
ATOM 1757 C CA . GLN A 1 217 ? 5.117 -40.125 2.924 1 89 217 GLN A CA 1
ATOM 1758 C C . GLN A 1 217 ? 5.418 -39.438 1.597 1 89 217 GLN A C 1
ATOM 1760 O O . GLN A 1 217 ? 4.758 -39.688 0.589 1 89 217 GLN A O 1
ATOM 1765 N N . CYS A 1 218 ? 6.359 -38.594 1.598 1 90.94 218 CYS A N 1
ATOM 1766 C CA . CYS A 1 218 ? 6.703 -37.875 0.386 1 90.94 218 CYS A CA 1
ATOM 1767 C C . CYS A 1 218 ? 7.562 -38.719 -0.543 1 90.94 218 CYS A C 1
ATOM 1769 O O . CYS A 1 218 ? 8.633 -39.188 -0.153 1 90.94 218 CYS A O 1
ATOM 1771 N N . SER A 1 219 ? 7.07 -38.938 -1.688 1 86.12 219 SER A N 1
ATOM 1772 C CA . SER A 1 219 ? 7.805 -39.75 -2.65 1 86.12 219 SER A CA 1
ATOM 1773 C C . SER A 1 219 ? 8.758 -38.906 -3.484 1 86.12 219 SER A C 1
ATOM 1775 O O . SER A 1 219 ? 9.852 -39.344 -3.83 1 86.12 219 SER A O 1
ATOM 1777 N N . THR A 1 220 ? 8.266 -37.75 -3.795 1 91.94 220 THR A N 1
ATOM 1778 C CA . THR A 1 220 ? 9.031 -36.938 -4.719 1 91.94 220 THR A CA 1
ATOM 1779 C C . THR A 1 220 ? 8.906 -35.438 -4.352 1 91.94 220 THR A C 1
ATOM 1781 O O . THR A 1 220 ? 7.832 -35 -3.955 1 91.94 220 THR A O 1
ATOM 1784 N N . LEU A 1 221 ? 10 -34.75 -4.41 1 92.25 221 LEU A N 1
ATOM 1785 C CA . LEU A 1 221 ? 10.031 -33.312 -4.262 1 92.25 221 LEU A CA 1
ATOM 1786 C C . LEU A 1 2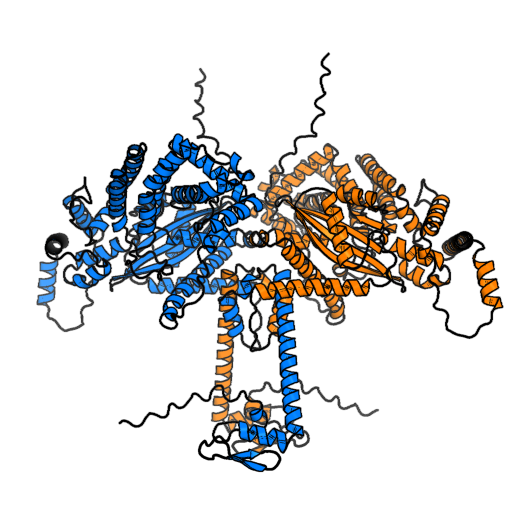21 ? 10.289 -32.625 -5.602 1 92.25 221 LEU A C 1
ATOM 1788 O O . LEU A 1 221 ? 11.32 -32.844 -6.234 1 92.25 221 LEU A O 1
ATOM 1792 N N . ALA A 1 222 ? 9.352 -31.953 -6.043 1 91 222 ALA A N 1
ATOM 1793 C CA . ALA A 1 222 ? 9.5 -31.156 -7.262 1 91 222 ALA A CA 1
ATOM 1794 C C . ALA A 1 222 ? 9.781 -29.703 -6.938 1 91 222 ALA A C 1
ATOM 1796 O O . ALA A 1 222 ? 8.945 -29.016 -6.34 1 91 222 ALA A O 1
ATOM 1797 N N . SER A 1 223 ? 10.898 -29.188 -7.227 1 89 223 SER A N 1
ATOM 1798 C CA . SER A 1 223 ? 11.297 -27.828 -6.883 1 89 223 SER A CA 1
ATOM 1799 C C . SER A 1 223 ? 12.398 -27.328 -7.805 1 89 223 SER A C 1
ATOM 1801 O O . SER A 1 223 ? 12.906 -28.078 -8.641 1 89 223 SER A O 1
ATOM 1803 N N . ASP A 1 224 ? 12.672 -26.125 -7.629 1 85.31 224 ASP A N 1
ATOM 1804 C CA . ASP A 1 224 ? 13.836 -25.594 -8.344 1 85.31 224 ASP A CA 1
ATOM 1805 C C . ASP A 1 224 ? 15.133 -26.062 -7.691 1 85.31 224 ASP A C 1
ATOM 1807 O O . ASP A 1 224 ? 15.117 -26.875 -6.773 1 85.31 224 ASP A O 1
ATOM 1811 N N . ALA A 1 225 ? 16.234 -25.719 -8.211 1 78.19 225 ALA A N 1
ATOM 1812 C CA . ALA A 1 225 ? 17.516 -26.234 -7.734 1 78.19 225 ALA A CA 1
ATOM 1813 C C . ALA A 1 225 ? 18.109 -25.328 -6.656 1 78.19 225 ALA A C 1
ATOM 1815 O O . ALA A 1 225 ? 19.328 -25.219 -6.523 1 78.19 225 ALA A O 1
ATOM 1816 N N . ALA A 1 226 ? 17.219 -24.703 -5.922 1 79.12 226 ALA A N 1
ATOM 1817 C CA . ALA A 1 226 ? 17.719 -23.859 -4.84 1 79.12 226 ALA A CA 1
ATOM 1818 C C . ALA A 1 226 ? 18.375 -24.688 -3.744 1 79.12 226 ALA A C 1
ATOM 1820 O O . ALA A 1 226 ? 17.875 -25.766 -3.404 1 79.12 226 ALA A O 1
ATOM 1821 N N . THR A 1 227 ? 19.328 -24.188 -3.154 1 78.94 227 THR A N 1
ATOM 1822 C CA . THR A 1 227 ? 20.188 -24.906 -2.223 1 78.94 227 THR A CA 1
ATOM 1823 C C . THR A 1 227 ? 19.391 -25.391 -1.012 1 78.94 227 THR A C 1
ATOM 1825 O O . THR A 1 227 ? 19.516 -26.547 -0.595 1 78.94 227 THR A O 1
ATOM 1828 N N . PRO A 1 228 ? 18.547 -24.547 -0.476 1 79.94 228 PRO A N 1
ATOM 1829 C CA . PRO A 1 228 ? 17.828 -25 0.718 1 79.94 228 PRO A CA 1
ATOM 1830 C C . PRO A 1 228 ? 16.922 -26.203 0.44 1 79.94 228 PRO A C 1
ATOM 1832 O O . PRO A 1 228 ? 16.797 -27.094 1.286 1 79.94 228 PRO A O 1
ATOM 1835 N N . LEU A 1 229 ? 16.359 -26.297 -0.683 1 85.69 229 LEU A N 1
ATOM 1836 C CA . LEU A 1 229 ? 15.438 -27.375 -1 1 85.69 229 LEU A CA 1
ATOM 1837 C C . LEU A 1 229 ? 16.203 -28.641 -1.377 1 85.69 229 LEU A C 1
ATOM 1839 O O . LEU A 1 229 ? 15.734 -29.75 -1.118 1 85.69 229 LEU A O 1
ATOM 1843 N N . VAL A 1 230 ? 17.391 -28.453 -1.973 1 86.38 230 VAL A N 1
ATOM 1844 C CA . VAL A 1 230 ? 18.234 -29.594 -2.271 1 86.38 230 VAL A CA 1
ATOM 1845 C C . VAL A 1 230 ? 18.703 -30.25 -0.972 1 86.38 230 VAL A C 1
ATOM 1847 O O . VAL A 1 230 ? 18.672 -31.469 -0.838 1 86.38 230 VAL A O 1
ATOM 1850 N N . LEU A 1 231 ? 19.047 -29.375 -0.067 1 83.38 231 LEU A N 1
ATOM 1851 C CA . LEU A 1 231 ? 19.5 -29.875 1.23 1 83.38 231 LEU A CA 1
ATOM 1852 C C . LEU A 1 231 ? 18.359 -30.562 1.969 1 83.38 231 LEU A C 1
ATOM 1854 O O . LEU A 1 231 ? 18.562 -31.562 2.648 1 83.38 231 LEU A O 1
ATOM 1858 N N . LEU A 1 232 ? 17.234 -30.016 1.814 1 84.25 232 LEU A N 1
ATOM 1859 C CA . LEU A 1 232 ? 16.062 -30.609 2.438 1 84.25 232 LEU A CA 1
ATOM 1860 C C . LEU A 1 232 ? 15.812 -32.031 1.905 1 84.25 232 LEU A C 1
ATOM 1862 O O . LEU A 1 232 ? 15.516 -32.938 2.674 1 84.25 232 LEU A O 1
ATOM 1866 N N . ALA A 1 233 ? 15.898 -32.188 0.629 1 87.25 233 ALA A N 1
ATOM 1867 C CA . ALA A 1 233 ? 15.703 -33.5 -0.001 1 87.25 233 ALA A CA 1
ATOM 1868 C C . ALA A 1 233 ? 16.75 -34.5 0.481 1 87.25 233 ALA A C 1
ATOM 1870 O O . ALA A 1 233 ? 16.438 -35.656 0.71 1 87.25 233 ALA A O 1
ATOM 1871 N N . GLU A 1 234 ? 17.953 -34 0.684 1 85.44 234 GLU A N 1
ATOM 1872 C CA . GLU A 1 234 ? 19.047 -34.875 1.13 1 85.44 234 GLU A CA 1
ATOM 1873 C C . GLU A 1 234 ? 18.828 -35.312 2.574 1 85.44 234 GLU A C 1
ATOM 1875 O O . GLU A 1 234 ? 19.016 -36.5 2.9 1 85.44 234 GLU A O 1
ATOM 1880 N N . ILE A 1 235 ? 18.438 -34.438 3.373 1 82.94 235 ILE A N 1
ATOM 1881 C CA . ILE A 1 235 ? 18.25 -34.688 4.797 1 82.94 235 ILE A CA 1
ATOM 1882 C C . ILE A 1 235 ? 17.141 -35.719 4.992 1 82.94 235 ILE A C 1
ATOM 1884 O O . ILE A 1 235 ? 17.234 -36.594 5.844 1 82.94 235 ILE A O 1
ATOM 1888 N N . HIS A 1 236 ? 16.141 -35.625 4.18 1 83.06 236 HIS A N 1
ATOM 1889 C CA . HIS A 1 236 ? 14.984 -36.5 4.367 1 83.06 236 HIS A CA 1
ATOM 1890 C C . HIS A 1 236 ? 14.977 -37.625 3.344 1 83.06 236 HIS A C 1
ATOM 1892 O O . HIS A 1 236 ? 13.992 -38.375 3.232 1 83.06 236 HIS A O 1
ATOM 1898 N N . ASN A 1 237 ? 16.062 -37.719 2.545 1 82.62 237 ASN A N 1
ATOM 1899 C CA . ASN A 1 237 ? 16.234 -38.781 1.558 1 82.62 237 ASN A CA 1
ATOM 1900 C C . ASN A 1 237 ? 15.055 -38.844 0.593 1 82.62 237 ASN A C 1
ATOM 1902 O O . ASN A 1 237 ? 14.461 -39.906 0.406 1 82.62 237 ASN A O 1
ATOM 1906 N N . LEU A 1 238 ? 14.68 -37.688 0.085 1 87.75 238 LEU A N 1
ATOM 1907 C CA . LEU A 1 238 ? 13.602 -37.594 -0.891 1 87.75 238 LEU A CA 1
ATOM 1908 C C . LEU A 1 238 ? 14.156 -37.594 -2.312 1 87.75 238 LEU A C 1
ATOM 1910 O O . LEU A 1 238 ? 15.195 -36.969 -2.566 1 87.75 238 LEU A O 1
ATOM 1914 N N . ASP A 1 239 ? 13.469 -38.312 -3.162 1 90.19 239 ASP A N 1
ATOM 1915 C CA . ASP A 1 239 ? 13.805 -38.156 -4.574 1 90.19 239 ASP A CA 1
ATOM 1916 C C . ASP A 1 239 ? 13.406 -36.75 -5.07 1 90.19 239 ASP A C 1
ATOM 1918 O O . ASP A 1 239 ? 12.352 -36.25 -4.695 1 90.19 239 ASP A O 1
ATOM 1922 N N . ARG A 1 240 ? 14.211 -36.188 -5.797 1 92.06 240 ARG A N 1
ATOM 1923 C CA . ARG A 1 240 ? 13.969 -34.844 -6.246 1 92.06 240 ARG A CA 1
ATOM 1924 C C . ARG A 1 240 ? 13.898 -34.75 -7.766 1 92.06 240 ARG A C 1
ATOM 1926 O O . ARG A 1 240 ? 14.672 -35.406 -8.461 1 92.06 240 ARG A O 1
ATOM 1933 N N . ILE A 1 241 ? 12.969 -34.031 -8.188 1 93 241 ILE A N 1
ATOM 1934 C CA . ILE A 1 241 ? 12.883 -33.719 -9.609 1 93 241 ILE A CA 1
ATOM 1935 C C . ILE A 1 241 ? 13.023 -32.219 -9.805 1 93 241 ILE A C 1
ATOM 1937 O O . ILE A 1 241 ? 12.297 -31.422 -9.188 1 93 241 ILE A O 1
ATOM 1941 N N . HIS A 1 242 ? 13.945 -31.875 -10.578 1 92.62 242 HIS A N 1
ATOM 1942 C CA . HIS A 1 242 ? 14.164 -30.469 -10.898 1 92.62 242 HIS A CA 1
ATOM 1943 C C . HIS A 1 242 ? 13.055 -29.938 -11.797 1 92.62 242 HIS A C 1
ATOM 1945 O O . HIS A 1 242 ? 12.703 -30.562 -12.797 1 92.62 242 HIS A O 1
ATOM 1951 N N . CYS A 1 243 ? 12.5 -28.812 -11.43 1 90.38 243 CYS A N 1
ATOM 1952 C CA . CYS A 1 243 ? 11.461 -28.172 -12.227 1 90.38 243 CYS A CA 1
ATOM 1953 C C . CYS A 1 243 ? 11.875 -28.062 -13.688 1 90.38 243 CYS A C 1
ATOM 1955 O O . CYS A 1 243 ? 12.922 -27.484 -13.992 1 90.38 243 CYS A O 1
ATOM 1957 N N . GLY A 1 244 ? 11.031 -28.594 -14.586 1 90.19 244 GLY A N 1
ATOM 1958 C CA . GLY A 1 244 ? 11.344 -28.609 -16 1 90.19 244 GLY A CA 1
ATOM 1959 C C . GLY A 1 244 ? 11.484 -27.219 -16.594 1 90.19 244 GLY A C 1
ATOM 1960 O O . GLY A 1 244 ? 12.352 -26.969 -17.438 1 90.19 244 GLY A O 1
ATOM 1961 N N . CYS A 1 245 ? 10.648 -26.328 -16.141 1 88.31 245 CYS A N 1
ATOM 1962 C CA . CYS A 1 245 ? 10.711 -24.953 -16.641 1 88.31 245 CYS A CA 1
ATOM 1963 C C . CYS A 1 245 ? 12 -24.281 -16.219 1 88.31 245 CYS A C 1
ATOM 1965 O O . CYS A 1 245 ? 12.617 -23.562 -17 1 88.31 245 CYS A O 1
ATOM 1967 N N . HIS A 1 246 ? 12.375 -24.484 -15.016 1 88.75 246 HIS A N 1
ATOM 1968 C CA . HIS A 1 246 ? 13.633 -23.922 -14.531 1 88.75 246 HIS A CA 1
ATOM 1969 C C . HIS A 1 246 ? 14.828 -24.516 -15.281 1 88.75 246 HIS A C 1
ATOM 1971 O O . HIS A 1 246 ? 15.766 -23.797 -15.625 1 88.75 246 HIS A O 1
ATOM 1977 N N . CYS A 1 247 ? 14.766 -25.75 -15.5 1 92.25 247 CYS A N 1
ATOM 1978 C CA . CYS A 1 247 ? 15.828 -26.438 -16.234 1 92.25 247 CYS A CA 1
ATOM 1979 C C . CYS A 1 247 ? 16 -25.844 -17.625 1 92.25 247 CYS A C 1
ATOM 1981 O O . CYS A 1 247 ? 17.109 -25.547 -18.047 1 92.25 247 CYS A O 1
ATOM 1983 N N . LEU A 1 248 ? 14.898 -25.688 -18.25 1 92.25 248 LEU A N 1
ATOM 1984 C CA . LEU A 1 248 ? 14.93 -25.125 -19.594 1 92.25 248 LEU A CA 1
ATOM 1985 C C . LEU A 1 248 ? 15.406 -23.672 -19.562 1 92.25 248 LEU A C 1
ATOM 1987 O O . LEU A 1 248 ? 16.172 -23.25 -20.438 1 92.25 248 LEU A O 1
ATOM 1991 N N . ASN A 1 249 ? 14.969 -23 -18.562 1 91.56 249 ASN A N 1
ATOM 1992 C CA . ASN A 1 249 ? 15.383 -21.594 -18.453 1 91.56 249 ASN A CA 1
ATOM 1993 C C . ASN A 1 249 ? 16.875 -21.469 -18.172 1 91.56 249 ASN A C 1
ATOM 1995 O O . ASN A 1 249 ? 17.516 -20.516 -18.609 1 91.56 249 ASN A O 1
ATOM 1999 N N . LEU A 1 250 ? 17.422 -22.359 -17.453 1 91.62 250 LEU A N 1
ATOM 2000 C CA . LEU A 1 250 ? 18.859 -22.328 -17.156 1 91.62 250 LEU A CA 1
ATOM 2001 C C . LEU A 1 250 ? 19.688 -22.484 -18.422 1 91.62 250 LEU A C 1
ATOM 2003 O O . LEU A 1 250 ? 20.797 -21.969 -18.5 1 91.62 250 LEU A O 1
ATOM 2007 N N . ILE A 1 251 ? 19.125 -23.156 -19.391 1 95 251 ILE A N 1
ATOM 2008 C CA . ILE A 1 251 ? 19.797 -23.25 -20.688 1 95 251 ILE A CA 1
ATOM 2009 C C . ILE A 1 251 ? 19.984 -21.844 -21.281 1 95 251 ILE A C 1
ATOM 2011 O O . ILE A 1 251 ? 21.062 -21.516 -21.766 1 95 251 ILE A O 1
ATOM 2015 N N . ILE A 1 252 ? 18.922 -21.125 -21.156 1 93.69 252 ILE A N 1
ATOM 2016 C CA . ILE A 1 252 ? 18.953 -19.766 -21.672 1 93.69 252 ILE A CA 1
ATOM 2017 C C . ILE A 1 252 ? 19.938 -18.922 -20.859 1 93.69 252 ILE A C 1
ATOM 2019 O O . ILE A 1 252 ? 20.703 -18.141 -21.422 1 93.69 252 ILE A O 1
ATOM 2023 N N . VAL A 1 253 ? 19.969 -19.125 -19.578 1 91.88 253 VAL A N 1
ATOM 2024 C CA . VAL A 1 253 ? 20.828 -18.359 -18.688 1 91.88 253 VAL A CA 1
ATOM 2025 C C . VAL A 1 253 ? 22.297 -18.688 -18.984 1 91.88 253 VAL A C 1
ATOM 2027 O O . VAL A 1 253 ? 23.141 -17.797 -19.062 1 91.88 253 VAL A O 1
ATOM 2030 N N . ASP A 1 254 ? 22.562 -19.969 -19.172 1 93.75 254 ASP A N 1
ATOM 2031 C CA . ASP A 1 254 ? 23.922 -20.406 -19.5 1 93.75 254 ASP A CA 1
ATOM 2032 C C . ASP A 1 254 ? 24.375 -19.844 -20.844 1 93.75 254 ASP A C 1
ATOM 2034 O O . ASP A 1 254 ? 25.516 -19.422 -21 1 93.75 254 ASP A O 1
ATOM 2038 N N . PHE A 1 255 ? 23.422 -19.859 -21.734 1 94.69 255 PHE A N 1
ATOM 2039 C CA . PHE A 1 255 ? 23.703 -19.344 -23.078 1 94.69 255 PHE A CA 1
ATOM 2040 C C . PHE A 1 255 ? 24 -17.859 -23.016 1 94.69 255 PHE A C 1
ATOM 2042 O O . PHE A 1 255 ? 24.891 -17.359 -23.734 1 94.69 255 PHE A O 1
ATOM 2049 N N . ALA A 1 256 ? 23.328 -17.141 -22.172 1 93.25 256 ALA A N 1
ATOM 2050 C CA . ALA A 1 256 ? 23.453 -15.688 -22.047 1 93.25 256 ALA A CA 1
ATOM 2051 C C . ALA A 1 256 ? 24.781 -15.305 -21.391 1 93.25 256 ALA A C 1
ATOM 2053 O O . ALA A 1 256 ? 25.188 -14.148 -21.469 1 93.25 256 ALA A O 1
ATOM 2054 N N . GLU A 1 257 ? 25.438 -16.25 -20.812 1 92.25 257 GLU A N 1
ATOM 2055 C CA . GLU A 1 257 ? 26.719 -15.977 -20.172 1 92.25 257 GLU A CA 1
ATOM 2056 C C . GLU A 1 257 ? 27.844 -15.828 -21.188 1 92.25 257 GLU A C 1
ATOM 2058 O O . GLU A 1 257 ? 28.906 -15.289 -20.891 1 92.25 257 GLU A O 1
ATOM 2063 N N . LEU A 1 258 ? 27.594 -16.344 -22.391 1 92.75 258 LEU A N 1
ATOM 2064 C CA . LEU A 1 258 ? 28.562 -16.078 -23.453 1 92.75 258 LEU A CA 1
ATOM 2065 C C . LEU A 1 258 ? 28.781 -14.578 -23.641 1 92.75 258 LEU A C 1
ATOM 2067 O O . LEU A 1 258 ? 27.828 -13.805 -23.688 1 92.75 258 LEU A O 1
ATOM 2071 N N . ARG A 1 259 ? 29.984 -14.18 -23.719 1 91.94 259 ARG A N 1
ATOM 2072 C CA . ARG A 1 259 ? 30.359 -12.773 -23.719 1 91.94 259 ARG A CA 1
ATOM 2073 C C . ARG A 1 259 ? 29.609 -12 -24.797 1 91.94 259 ARG A C 1
ATOM 2075 O O . ARG A 1 259 ? 29.078 -10.922 -24.531 1 91.94 259 ARG A O 1
ATOM 2082 N N . GLU A 1 260 ? 29.594 -12.531 -25.953 1 92.31 260 GLU A N 1
ATOM 2083 C CA . GLU A 1 260 ? 28.953 -11.844 -27.062 1 92.31 260 GLU A CA 1
ATOM 2084 C C . GLU A 1 260 ? 27.453 -11.695 -26.828 1 92.31 260 GLU A C 1
ATOM 2086 O O . GLU A 1 260 ? 26.875 -10.641 -27.094 1 92.31 260 GLU A O 1
ATOM 2091 N N . VAL A 1 261 ? 26.859 -12.766 -26.406 1 93.69 261 VAL A N 1
ATOM 2092 C CA . VAL A 1 261 ? 25.422 -12.75 -26.141 1 93.69 261 VAL A CA 1
ATOM 2093 C C . VAL A 1 261 ? 25.109 -11.789 -25.016 1 93.69 261 VAL A C 1
ATOM 2095 O O . VAL A 1 261 ? 24.156 -11.008 -25.094 1 93.69 261 VAL A O 1
ATOM 2098 N N . ARG A 1 262 ? 25.938 -11.773 -24.016 1 94.31 262 ARG A N 1
ATOM 2099 C CA . ARG A 1 262 ? 25.75 -10.922 -22.844 1 94.31 262 ARG A CA 1
ATOM 2100 C C . ARG A 1 262 ? 25.812 -9.445 -23.219 1 94.31 262 ARG A C 1
ATOM 2102 O O . ARG A 1 262 ? 25.031 -8.633 -22.719 1 94.31 262 ARG A O 1
ATOM 2109 N N . ASN A 1 263 ? 26.734 -9.109 -24.062 1 93.88 263 ASN A N 1
ATOM 2110 C CA . ASN A 1 263 ? 26.875 -7.723 -24.5 1 93.88 263 ASN A CA 1
ATOM 2111 C C . ASN A 1 263 ? 25.656 -7.242 -25.266 1 93.88 263 ASN A C 1
ATOM 2113 O O . ASN A 1 263 ? 25.172 -6.129 -25.047 1 93.88 263 ASN A O 1
ATOM 2117 N N . ILE A 1 264 ? 25.219 -8.102 -26.078 1 93.94 264 ILE A N 1
ATOM 2118 C CA . ILE A 1 264 ? 24.062 -7.746 -26.875 1 93.94 264 ILE A CA 1
ATOM 2119 C C . ILE A 1 264 ? 22.828 -7.629 -25.984 1 93.94 264 ILE A C 1
ATOM 2121 O O . ILE A 1 264 ? 22.031 -6.703 -26.125 1 93.94 264 ILE A O 1
ATOM 2125 N N . GLN A 1 265 ? 22.719 -8.586 -25.078 1 94.12 265 GLN A N 1
ATOM 2126 C CA . GLN A 1 265 ? 21.594 -8.555 -24.141 1 94.12 265 GLN A CA 1
ATOM 2127 C C . GLN A 1 265 ? 21.594 -7.258 -23.344 1 94.12 265 GLN A C 1
ATOM 2129 O O . GLN A 1 265 ? 20.531 -6.641 -23.156 1 94.12 265 GLN A O 1
ATOM 2134 N N . LYS A 1 266 ? 22.703 -6.82 -22.906 1 93.62 266 LYS A N 1
ATOM 2135 C CA . LYS A 1 266 ? 22.812 -5.602 -22.109 1 93.62 266 LYS A CA 1
ATOM 2136 C C . LYS A 1 266 ? 22.359 -4.383 -22.906 1 93.62 266 LYS A C 1
ATOM 2138 O O . LYS A 1 266 ? 21.703 -3.49 -22.375 1 93.62 266 LYS A O 1
ATOM 2143 N N . ARG A 1 267 ? 22.734 -4.332 -24.109 1 93.38 267 ARG A N 1
ATOM 2144 C CA . ARG A 1 267 ? 22.359 -3.205 -24.953 1 93.38 267 ARG A CA 1
ATOM 2145 C C . ARG A 1 267 ? 20.859 -3.18 -25.188 1 93.38 267 ARG A C 1
ATOM 2147 O O . ARG A 1 267 ? 20.234 -2.113 -25.156 1 93.38 267 ARG A O 1
ATOM 2154 N N . VAL A 1 268 ? 20.297 -4.375 -25.391 1 94.94 268 VAL A N 1
ATOM 2155 C CA . VAL A 1 268 ? 18.859 -4.457 -25.609 1 94.94 268 VAL A CA 1
ATOM 2156 C C . VAL A 1 268 ? 18.125 -4.102 -24.312 1 94.94 268 VAL A C 1
ATOM 2158 O O . VAL A 1 268 ? 17.094 -3.434 -24.344 1 94.94 268 VAL A O 1
ATOM 2161 N N . GLU A 1 269 ? 18.656 -4.559 -23.219 1 93.88 269 GLU A N 1
ATOM 2162 C CA . GLU A 1 269 ? 18.062 -4.234 -21.922 1 93.88 269 GLU A CA 1
ATOM 2163 C C . GLU A 1 269 ? 18.125 -2.736 -21.641 1 93.88 269 GLU A C 1
ATOM 2165 O O . GLU A 1 269 ? 17.234 -2.176 -21.016 1 93.88 269 GLU A O 1
ATOM 2170 N N . ASN A 1 270 ? 19.188 -2.117 -22.078 1 93.5 270 ASN A N 1
ATOM 2171 C CA . ASN A 1 270 ? 19.297 -0.669 -21.938 1 93.5 270 ASN A CA 1
ATOM 2172 C C . ASN A 1 270 ? 18.188 0.055 -22.688 1 93.5 270 ASN A C 1
ATOM 2174 O O . ASN A 1 270 ? 17.641 1.046 -22.203 1 93.5 270 ASN A O 1
ATOM 2178 N N . PHE A 1 271 ? 17.969 -0.462 -23.844 1 94.81 271 PHE A N 1
ATOM 2179 C CA . PHE A 1 271 ? 16.875 0.072 -24.641 1 94.81 271 PHE A CA 1
ATOM 2180 C C . PHE A 1 271 ? 15.547 -0.09 -23.906 1 94.81 271 PHE A C 1
ATOM 2182 O O . PHE A 1 271 ? 14.766 0.86 -23.797 1 94.81 271 PHE A O 1
ATOM 2189 N N . ALA A 1 272 ? 15.312 -1.277 -23.391 1 93.31 272 ALA A N 1
ATOM 2190 C CA . ALA A 1 272 ? 14.07 -1.575 -22.672 1 93.31 272 ALA A CA 1
ATOM 2191 C C . ALA A 1 272 ? 13.945 -0.717 -21.422 1 93.31 272 ALA A C 1
ATOM 2193 O O . ALA A 1 272 ? 12.852 -0.233 -21.109 1 93.31 272 ALA A O 1
ATOM 2194 N N . SER A 1 273 ? 15.016 -0.548 -20.766 1 90.94 273 SER A N 1
ATOM 2195 C CA . SER A 1 273 ? 15.023 0.263 -19.562 1 90.94 273 SER A CA 1
ATOM 2196 C C . SER A 1 273 ? 14.68 1.717 -19.859 1 90.94 273 SER A C 1
ATOM 2198 O O . SER A 1 273 ? 13.977 2.367 -19.094 1 90.94 273 SER A O 1
ATOM 2200 N N . HIS A 1 274 ? 15.188 2.215 -20.938 1 90.88 274 HIS A N 1
ATOM 2201 C CA . HIS A 1 274 ? 14.867 3.582 -21.344 1 90.88 274 HIS A CA 1
ATOM 2202 C C . HIS A 1 274 ? 13.375 3.742 -21.609 1 90.88 274 HIS A C 1
ATOM 2204 O O . HIS A 1 274 ? 12.773 4.73 -21.188 1 90.88 274 HIS A O 1
ATOM 2210 N N . LEU A 1 275 ? 12.859 2.779 -22.281 1 90.81 275 LEU A N 1
ATOM 2211 C CA . LEU A 1 275 ? 11.438 2.838 -22.609 1 90.81 275 LEU A CA 1
ATOM 2212 C C . LEU A 1 275 ? 10.594 2.814 -21.344 1 90.81 275 LEU A C 1
ATOM 2214 O O . LEU A 1 275 ? 9.523 3.422 -21.297 1 90.81 275 LEU A O 1
ATOM 2218 N N . ALA A 1 276 ? 11.055 2.082 -20.375 1 85 276 ALA A N 1
ATOM 2219 C CA . ALA A 1 276 ? 10.336 2.01 -19.109 1 85 276 ALA A CA 1
ATOM 2220 C C . ALA A 1 276 ? 10.375 3.346 -18.375 1 85 276 ALA A C 1
ATOM 2222 O O . ALA A 1 276 ? 9.43 3.711 -17.688 1 85 276 ALA A O 1
ATOM 2223 N N . ARG A 1 277 ? 11.383 4.117 -18.531 1 77.88 277 ARG A N 1
ATOM 2224 C CA . ARG A 1 277 ? 11.602 5.375 -17.812 1 77.88 277 ARG A CA 1
ATOM 2225 C C . ARG A 1 277 ? 10.914 6.535 -18.531 1 77.88 277 ARG A C 1
ATOM 2227 O O . ARG A 1 277 ? 10.375 7.438 -17.891 1 77.88 277 ARG A O 1
ATOM 2234 N N . SER A 1 278 ? 10.984 6.453 -19.891 1 81.56 278 SER A N 1
ATOM 2235 C CA . SER A 1 278 ? 10.422 7.539 -20.688 1 81.56 278 SER A CA 1
ATOM 2236 C C . SER A 1 278 ? 9.031 7.191 -21.188 1 81.56 278 SER A C 1
ATOM 2238 O O . SER A 1 278 ? 8.883 6.504 -22.203 1 81.56 278 SER A O 1
ATOM 2240 N N . LYS A 1 279 ? 8.047 7.789 -20.547 1 75.25 279 LYS A N 1
ATOM 2241 C CA . LYS A 1 279 ? 6.676 7.523 -20.969 1 75.25 279 LYS A CA 1
ATOM 2242 C C . LYS A 1 279 ? 6.398 8.078 -22.359 1 75.25 279 LYS A C 1
ATOM 2244 O O . LYS A 1 279 ? 5.645 7.488 -23.125 1 75.25 279 LYS A O 1
ATOM 2249 N N . THR A 1 280 ? 6.973 9.18 -22.625 1 80.75 280 THR A N 1
ATOM 2250 C CA . THR A 1 280 ? 6.762 9.82 -23.922 1 80.75 280 THR A CA 1
ATOM 2251 C C . THR A 1 280 ? 7.332 8.961 -25.047 1 80.75 280 THR A C 1
ATOM 2253 O O . THR A 1 280 ? 6.656 8.719 -26.047 1 80.75 280 THR A O 1
ATOM 2256 N N . ASP A 1 281 ? 8.539 8.531 -24.875 1 89.06 281 ASP A N 1
ATOM 2257 C CA . ASP A 1 281 ? 9.18 7.719 -25.906 1 89.06 281 ASP A CA 1
ATOM 2258 C C . ASP A 1 281 ? 8.453 6.387 -26.078 1 89.06 281 ASP A C 1
ATOM 2260 O O . ASP A 1 281 ? 8.344 5.875 -27.203 1 89.06 281 ASP A O 1
ATOM 2264 N N . LYS A 1 282 ? 7.957 5.879 -24.969 1 90.88 282 LYS A N 1
ATOM 2265 C CA . LYS A 1 282 ? 7.199 4.633 -25.016 1 90.88 282 LYS A CA 1
ATOM 2266 C C . LYS A 1 282 ? 5.918 4.805 -25.828 1 90.88 282 LYS A C 1
ATOM 2268 O O . LYS A 1 282 ? 5.602 3.967 -26.672 1 90.88 282 LYS A O 1
ATOM 2273 N N . ALA A 1 283 ? 5.258 5.867 -25.578 1 86.56 283 ALA A N 1
ATOM 2274 C CA . ALA A 1 283 ? 4.008 6.141 -26.281 1 86.56 283 ALA A CA 1
ATOM 2275 C C . ALA A 1 283 ? 4.254 6.371 -27.781 1 86.56 283 ALA A C 1
ATOM 2277 O O . ALA A 1 283 ? 3.473 5.918 -28.625 1 86.56 283 ALA A O 1
ATOM 2278 N N . LEU A 1 284 ? 5.316 7.109 -28.062 1 90.5 284 LEU A N 1
ATOM 2279 C CA . LEU A 1 284 ? 5.66 7.375 -29.453 1 90.5 284 LEU A CA 1
ATOM 2280 C C . LEU A 1 284 ? 5.973 6.078 -30.188 1 90.5 284 LEU A C 1
ATOM 2282 O O . LEU A 1 284 ? 5.523 5.883 -31.312 1 90.5 284 LEU A O 1
ATOM 2286 N N . LEU A 1 285 ? 6.703 5.242 -29.578 1 93.12 285 LEU A N 1
ATOM 2287 C CA . LEU A 1 285 ? 7.039 3.965 -30.188 1 93.12 285 LEU A CA 1
ATOM 2288 C C . LEU A 1 285 ? 5.793 3.107 -30.391 1 93.12 285 LEU A C 1
ATOM 2290 O O . LEU A 1 285 ? 5.633 2.463 -31.422 1 93.12 285 LEU A O 1
ATOM 2294 N N . GLN A 1 286 ? 4.984 3.051 -29.375 1 90.94 286 GLN A N 1
ATOM 2295 C CA . GLN A 1 286 ? 3.748 2.277 -29.438 1 90.94 286 GLN A CA 1
ATOM 2296 C C . GLN A 1 286 ? 2.863 2.762 -30.594 1 90.94 286 GLN A C 1
ATOM 2298 O O . GLN A 1 286 ? 2.311 1.954 -31.344 1 90.94 286 GLN A O 1
ATOM 2303 N N . ALA A 1 287 ? 2.746 4.059 -30.688 1 89.12 287 ALA A N 1
ATOM 2304 C CA . ALA A 1 287 ? 1.93 4.641 -31.75 1 89.12 287 ALA A CA 1
ATOM 2305 C C . ALA A 1 287 ? 2.49 4.289 -33.125 1 89.12 287 ALA A C 1
ATOM 2307 O O . ALA A 1 287 ? 1.738 3.922 -34.031 1 89.12 287 ALA A O 1
ATOM 2308 N N . MET A 1 288 ? 3.766 4.453 -33.281 1 91.94 288 MET A N 1
ATOM 2309 C CA . MET A 1 288 ? 4.418 4.133 -34.531 1 91.94 288 MET A CA 1
ATOM 2310 C C . MET A 1 288 ? 4.254 2.654 -34.875 1 91.94 288 MET A C 1
ATOM 2312 O O . MET A 1 288 ? 4.027 2.299 -36.031 1 91.94 288 MET A O 1
ATOM 2316 N N . SER A 1 289 ? 4.379 1.773 -33.875 1 91.06 289 SER A N 1
ATOM 2317 C CA . SER A 1 289 ? 4.27 0.332 -34.062 1 91.06 289 SER A CA 1
ATOM 2318 C C . SER A 1 289 ? 2.842 -0.069 -34.438 1 91.06 289 SER A C 1
ATOM 2320 O O . SER A 1 289 ? 2.631 -0.935 -35.281 1 91.06 289 SER A O 1
ATOM 2322 N N . ILE A 1 290 ? 1.925 0.502 -33.812 1 87.81 290 ILE A N 1
ATOM 2323 C CA . ILE A 1 290 ? 0.524 0.227 -34.094 1 87.81 290 ILE A CA 1
ATOM 2324 C C . ILE A 1 290 ? 0.214 0.632 -35.531 1 87.81 290 ILE A C 1
ATOM 2326 O O . ILE A 1 290 ? -0.491 -0.084 -36.25 1 87.81 290 ILE A O 1
ATOM 2330 N N . SER A 1 291 ? 0.741 1.785 -35.906 1 88.06 291 SER A N 1
ATOM 2331 C CA . SER A 1 291 ? 0.541 2.262 -37.281 1 88.06 291 SER A CA 1
ATOM 2332 C C . SER A 1 291 ? 1.128 1.289 -38.312 1 88.06 291 SER A C 1
ATOM 2334 O O . SER A 1 291 ? 0.637 1.188 -39.438 1 88.06 291 SER A O 1
ATOM 2336 N N . ARG A 1 292 ? 2.133 0.482 -37.938 1 91.88 292 ARG A N 1
ATOM 2337 C CA . ARG A 1 292 ? 2.789 -0.484 -38.812 1 91.88 292 ARG A CA 1
ATOM 2338 C C . ARG A 1 292 ? 2.158 -1.866 -38.688 1 91.88 292 ARG A C 1
ATOM 2340 O O . ARG A 1 292 ? 2.633 -2.834 -39.281 1 91.88 292 ARG A O 1
ATOM 2347 N N . GLY A 1 293 ? 1.216 -1.974 -37.75 1 86.31 293 GLY A N 1
ATOM 2348 C CA . GLY A 1 293 ? 0.484 -3.221 -37.594 1 86.31 293 GLY A CA 1
ATOM 2349 C C . GLY A 1 293 ? 1.145 -4.184 -36.625 1 86.31 293 GLY A C 1
ATOM 2350 O O . GLY A 1 293 ? 0.859 -5.379 -36.625 1 86.31 293 GLY A O 1
ATOM 2351 N N . ILE A 1 294 ? 2.055 -3.762 -35.875 1 88 294 ILE A N 1
ATOM 2352 C CA . ILE A 1 294 ? 2.73 -4.617 -34.906 1 88 294 ILE A CA 1
ATOM 2353 C C . ILE A 1 294 ? 1.866 -4.762 -33.656 1 88 294 ILE A C 1
ATOM 2355 O O . ILE A 1 294 ? 1.483 -3.764 -33.031 1 88 294 ILE A O 1
ATOM 2359 N N . THR A 1 295 ? 1.55 -5.969 -33.312 1 81.62 295 THR A N 1
ATOM 2360 C CA . THR A 1 295 ? 0.654 -6.238 -32.188 1 81.62 295 THR A CA 1
ATOM 2361 C C . THR A 1 295 ? 1.438 -6.73 -30.984 1 81.62 295 THR A C 1
ATOM 2363 O O . THR A 1 295 ? 0.888 -6.836 -29.875 1 81.62 295 THR A O 1
ATOM 2366 N N . THR A 1 296 ? 2.703 -7 -31.172 1 83.94 296 THR A N 1
ATOM 2367 C CA . THR A 1 296 ? 3.52 -7.496 -30.062 1 83.94 296 THR A CA 1
ATOM 2368 C C . THR A 1 296 ? 3.746 -6.402 -29.016 1 83.94 296 THR A C 1
ATOM 2370 O O . THR A 1 296 ? 3.818 -5.219 -29.359 1 83.94 296 THR A O 1
ATOM 2373 N N . SER A 1 297 ? 3.857 -6.793 -27.844 1 85.75 297 SER A N 1
ATOM 2374 C CA . SER A 1 297 ? 4.086 -5.844 -26.766 1 85.75 297 SER A CA 1
ATOM 2375 C C . SER A 1 297 ? 5.434 -5.152 -26.906 1 85.75 297 SER A C 1
ATOM 2377 O O . SER A 1 297 ? 6.375 -5.719 -27.469 1 85.75 297 SER A O 1
ATOM 2379 N N . ILE A 1 298 ? 5.551 -3.941 -26.406 1 90.88 298 ILE A N 1
ATOM 2380 C CA . ILE A 1 298 ? 6.785 -3.162 -26.422 1 90.88 298 ILE A CA 1
ATOM 2381 C C . ILE A 1 298 ? 7.809 -3.799 -25.484 1 90.88 298 ILE A C 1
ATOM 2383 O O . ILE A 1 298 ? 7.453 -4.359 -24.453 1 90.88 298 ILE A O 1
ATOM 2387 N N . PRO A 1 299 ? 9.07 -3.846 -25.938 1 91.38 299 PRO A N 1
ATOM 2388 C CA . PRO A 1 299 ? 10.102 -4.441 -25.078 1 91.38 299 PRO A CA 1
ATOM 2389 C C . PRO A 1 299 ? 10.32 -3.656 -23.797 1 91.38 299 PRO A C 1
ATOM 2391 O O . PRO A 1 299 ? 10.773 -2.51 -23.828 1 91.38 299 PRO A O 1
ATOM 2394 N N . LEU A 1 300 ? 10.031 -4.211 -22.734 1 87.94 300 LEU A N 1
ATOM 2395 C CA . LEU A 1 300 ? 10.266 -3.654 -21.406 1 87.94 300 LEU A CA 1
ATOM 2396 C C . LEU A 1 300 ? 11.156 -4.57 -20.578 1 87.94 300 LEU A C 1
ATOM 2398 O O . LEU A 1 300 ? 11.344 -5.738 -20.922 1 87.94 300 LEU A O 1
ATOM 2402 N N . PRO A 1 301 ? 11.75 -3.951 -19.594 1 85.88 301 PRO A N 1
ATOM 2403 C CA . PRO A 1 301 ? 12.594 -4.809 -18.75 1 85.88 301 PRO A CA 1
ATOM 2404 C C . PRO A 1 301 ? 11.828 -5.977 -18.141 1 85.88 301 PRO A C 1
ATOM 2406 O O . PRO A 1 301 ? 10.688 -5.805 -17.703 1 85.88 301 PRO A O 1
ATOM 2409 N N . LEU A 1 302 ? 12.414 -7.117 -18.25 1 81 302 LEU A N 1
ATOM 2410 C CA . LEU A 1 302 ? 11.805 -8.32 -17.688 1 81 302 LEU A CA 1
ATOM 2411 C C . LEU A 1 302 ? 12.523 -8.742 -16.406 1 81 302 LEU A C 1
ATOM 2413 O O . LEU A 1 302 ? 13.742 -8.578 -16.297 1 81 302 LEU A O 1
ATOM 2417 N N . PRO A 1 303 ? 11.688 -9.219 -15.492 1 71 303 PRO A N 1
ATOM 2418 C CA . PRO A 1 303 ? 12.352 -9.742 -14.289 1 71 303 PRO A CA 1
ATOM 2419 C C . PRO A 1 303 ? 13.273 -10.922 -14.594 1 71 303 PRO A C 1
ATOM 2421 O O . PRO A 1 303 ? 13 -11.703 -15.516 1 71 303 PRO A O 1
ATOM 2424 N N . ALA A 1 304 ? 14.242 -10.992 -13.82 1 69.88 304 ALA A N 1
ATOM 2425 C CA . ALA A 1 304 ? 15.234 -12.047 -14.016 1 69.88 304 ALA A CA 1
ATOM 2426 C C . ALA A 1 304 ? 14.609 -13.43 -13.828 1 69.88 304 ALA A C 1
ATOM 2428 O O . ALA A 1 304 ? 15.109 -14.422 -14.352 1 69.88 304 ALA A O 1
ATOM 2429 N N . THR A 1 305 ? 13.445 -13.453 -13.25 1 70.31 305 THR A N 1
ATOM 2430 C CA . THR A 1 305 ? 12.82 -14.727 -12.914 1 70.31 305 THR A CA 1
ATOM 2431 C C . THR A 1 305 ? 11.828 -15.141 -14 1 70.31 305 THR A C 1
ATOM 2433 O O . THR A 1 305 ? 11.234 -16.219 -13.922 1 70.31 305 THR A O 1
ATOM 2436 N N . ARG A 1 306 ? 11.766 -14.305 -14.969 1 78.12 306 ARG A N 1
ATOM 2437 C CA . ARG A 1 306 ? 10.844 -14.656 -16.047 1 78.12 306 ARG A CA 1
ATOM 2438 C C . ARG A 1 306 ? 11.43 -15.734 -16.938 1 78.12 306 ARG A C 1
ATOM 2440 O O . ARG A 1 306 ? 12.422 -15.5 -17.641 1 78.12 306 ARG A O 1
ATOM 2447 N N . TRP A 1 307 ? 10.758 -16.797 -16.953 1 83.38 307 TRP A N 1
ATOM 2448 C CA . TRP A 1 307 ? 11.227 -17.891 -17.797 1 83.38 307 TRP A CA 1
ATOM 2449 C C . TRP A 1 307 ? 11.141 -17.516 -19.281 1 83.38 307 TRP A C 1
ATOM 2451 O O . TRP A 1 307 ? 10.117 -16.984 -19.734 1 83.38 307 TRP A O 1
ATOM 2461 N N . GLY A 1 308 ? 12.211 -17.75 -19.984 1 87.19 308 GLY A N 1
ATOM 2462 C CA . GLY A 1 308 ? 12.266 -17.406 -21.406 1 87.19 308 GLY A CA 1
ATOM 2463 C C . GLY A 1 308 ? 12.383 -15.922 -21.672 1 87.19 308 GLY A C 1
ATOM 2464 O O . GLY A 1 308 ? 12.078 -15.453 -22.766 1 87.19 308 GLY A O 1
ATOM 2465 N N . GLY A 1 309 ? 12.766 -15.195 -20.703 1 88.06 309 GLY A N 1
ATOM 2466 C CA . GLY A 1 309 ? 12.789 -13.742 -20.766 1 88.06 309 GLY A CA 1
ATOM 2467 C C . GLY A 1 309 ? 13.641 -13.211 -21.891 1 88.06 309 GLY A C 1
ATOM 2468 O O . GLY A 1 309 ? 13.258 -12.258 -22.578 1 88.06 309 GLY A O 1
ATOM 2469 N N . LEU A 1 310 ? 14.742 -13.828 -22.141 1 92.19 310 LEU A N 1
ATOM 2470 C CA . LEU A 1 310 ? 15.656 -13.359 -23.172 1 92.19 310 LEU A CA 1
ATOM 2471 C C . LEU A 1 310 ? 15.016 -13.492 -24.562 1 92.19 310 LEU A C 1
ATOM 2473 O O . LEU A 1 310 ? 15.133 -12.586 -25.391 1 92.19 310 LEU A O 1
ATOM 2477 N N . HIS A 1 311 ? 14.438 -14.641 -24.797 1 92.56 311 HIS A N 1
ATOM 2478 C CA . HIS A 1 311 ? 13.75 -14.828 -26.062 1 92.56 311 HIS A CA 1
ATOM 2479 C C . HIS A 1 311 ? 12.641 -13.797 -26.25 1 92.56 311 HIS A C 1
ATOM 2481 O O . HIS A 1 311 ? 12.5 -13.227 -27.328 1 92.56 311 HIS A O 1
ATOM 2487 N N . ILE A 1 312 ? 11.891 -13.609 -25.234 1 90.69 312 ILE A N 1
ATOM 2488 C CA . ILE A 1 312 ? 10.773 -12.672 -25.281 1 90.69 312 ILE A CA 1
ATOM 2489 C C . ILE A 1 312 ? 11.297 -11.266 -25.578 1 90.69 312 ILE A C 1
ATOM 2491 O O . ILE A 1 312 ? 10.773 -10.57 -26.453 1 90.69 312 ILE A O 1
ATOM 2495 N N . LEU A 1 313 ? 12.32 -10.938 -24.875 1 93.75 313 LEU A N 1
ATOM 2496 C CA . LEU A 1 313 ? 12.906 -9.609 -25.031 1 93.75 313 LEU A CA 1
ATOM 2497 C C . LEU A 1 313 ? 13.445 -9.414 -26.453 1 93.75 313 LEU A C 1
ATOM 2499 O O . LEU A 1 313 ? 13.203 -8.375 -27.062 1 93.75 313 LEU A O 1
ATOM 2503 N N . PHE A 1 314 ? 14.172 -10.344 -27.016 1 94.88 314 PHE A N 1
ATOM 2504 C CA . PHE A 1 314 ? 14.727 -10.258 -28.359 1 94.88 314 PHE A CA 1
ATOM 2505 C C . PHE A 1 314 ? 13.625 -10.195 -29.406 1 94.88 314 PHE A C 1
ATOM 2507 O O . PHE A 1 314 ? 13.711 -9.43 -30.375 1 94.88 314 PHE A O 1
ATOM 2514 N N . ASN A 1 315 ? 12.617 -11 -29.141 1 93.06 315 ASN A N 1
ATOM 2515 C CA . ASN A 1 315 ? 11.492 -11.008 -30.078 1 93.06 315 ASN A CA 1
ATOM 2516 C C . ASN A 1 315 ? 10.789 -9.656 -30.109 1 93.06 315 ASN A C 1
ATOM 2518 O O . ASN A 1 315 ? 10.508 -9.125 -31.188 1 93.06 315 ASN A O 1
ATOM 2522 N N . GLN A 1 316 ? 10.539 -9.141 -28.984 1 93.06 316 GLN A N 1
ATOM 2523 C CA . GLN A 1 316 ? 9.891 -7.84 -28.891 1 93.06 316 GLN A CA 1
ATOM 2524 C C . GLN A 1 316 ? 10.758 -6.742 -29.5 1 93.06 316 GLN A C 1
ATOM 2526 O O . GLN A 1 316 ? 10.266 -5.883 -30.234 1 93.06 316 GLN A O 1
ATOM 2531 N N . TYR A 1 317 ? 12.031 -6.801 -29.188 1 95.31 317 TYR A N 1
ATOM 2532 C CA . TYR A 1 317 ? 12.969 -5.809 -29.703 1 95.31 317 TYR A CA 1
ATOM 2533 C C . TYR A 1 317 ? 13 -5.82 -31.219 1 95.31 317 TYR A C 1
ATOM 2535 O O . TYR A 1 317 ? 12.945 -4.77 -31.859 1 95.31 317 TYR A O 1
ATOM 2543 N N . LEU A 1 318 ? 13.039 -6.953 -31.844 1 94.69 318 LEU A N 1
ATOM 2544 C CA . LEU A 1 318 ? 13.141 -7.105 -33.312 1 94.69 318 LEU A CA 1
ATOM 2545 C C . LEU A 1 318 ? 11.859 -6.625 -33.969 1 94.69 318 LEU A C 1
ATOM 2547 O O . LEU A 1 318 ? 11.914 -5.984 -35.031 1 94.69 318 LEU A O 1
ATOM 2551 N N . GLU A 1 319 ? 10.789 -6.953 -33.344 1 93.06 319 GLU A N 1
ATOM 2552 C CA . GLU A 1 319 ? 9.508 -6.578 -33.938 1 93.06 319 GLU A CA 1
ATOM 2553 C C . GLU A 1 319 ? 9.344 -5.062 -33.969 1 93.06 319 GLU A C 1
ATOM 2555 O O . GLU A 1 319 ? 8.742 -4.52 -34.906 1 93.06 319 GLU A O 1
ATOM 2560 N N . HIS A 1 320 ? 9.93 -4.414 -33 1 93.88 320 HIS A N 1
ATOM 2561 C CA . HIS A 1 320 ? 9.734 -2.973 -32.875 1 93.88 320 HIS A CA 1
ATOM 2562 C C . HIS A 1 320 ? 10.953 -2.209 -33.375 1 93.88 320 HIS A C 1
ATOM 2564 O O . HIS A 1 320 ? 10.992 -0.978 -33.312 1 93.88 320 HIS A O 1
ATOM 2570 N N . TYR A 1 321 ? 11.93 -2.92 -33.906 1 93.44 321 TYR A N 1
ATOM 2571 C CA . TYR A 1 321 ? 13.195 -2.307 -34.281 1 93.44 321 TYR A CA 1
ATOM 2572 C C . TYR A 1 321 ? 13 -1.292 -35.406 1 93.44 321 TYR A C 1
ATOM 2574 O O . TYR A 1 321 ? 13.516 -0.172 -35.312 1 93.44 321 TYR A O 1
ATOM 2582 N N . GLU A 1 322 ? 12.25 -1.609 -36.375 1 90.19 322 GLU A N 1
ATOM 2583 C CA . GLU A 1 322 ? 12.047 -0.719 -37.5 1 90.19 322 GLU A CA 1
ATOM 2584 C C . GLU A 1 322 ? 11.305 0.547 -37.094 1 90.19 322 GLU A C 1
ATOM 2586 O O . GLU A 1 322 ? 11.586 1.634 -37.594 1 90.19 322 GLU A O 1
ATOM 2591 N N . SER A 1 323 ? 10.359 0.366 -36.219 1 92 323 SER A N 1
ATOM 2592 C CA . SER A 1 323 ? 9.641 1.527 -35.719 1 92 323 SER A CA 1
ATOM 2593 C C . SER A 1 323 ? 10.562 2.436 -34.906 1 92 323 SER A C 1
ATOM 2595 O O . SER A 1 323 ? 10.453 3.662 -35 1 92 323 SER A O 1
ATOM 2597 N N . ALA A 1 324 ? 11.461 1.85 -34.188 1 93.38 324 ALA A N 1
ATOM 2598 C CA . ALA A 1 324 ? 12.359 2.602 -33.312 1 93.38 324 ALA A CA 1
ATOM 2599 C C . ALA A 1 324 ? 13.406 3.355 -34.125 1 93.38 324 ALA A C 1
ATOM 2601 O O . ALA A 1 324 ? 13.836 4.445 -33.75 1 93.38 324 ALA A O 1
ATOM 2602 N N . VAL A 1 325 ? 13.828 2.816 -35.219 1 91.75 325 VAL A N 1
ATOM 2603 C CA . VAL A 1 325 ? 14.828 3.42 -36.094 1 91.75 325 VAL A CA 1
ATOM 2604 C C . VAL A 1 325 ? 14.305 4.742 -36.656 1 91.75 325 VAL A C 1
ATOM 2606 O O . VAL A 1 325 ? 15.078 5.68 -36.875 1 91.75 325 VAL A O 1
ATOM 2609 N N . ASN A 1 326 ? 13.023 4.855 -36.75 1 89.25 326 ASN A N 1
ATOM 2610 C CA . ASN A 1 326 ? 12.398 6.039 -37.344 1 89.25 326 ASN A CA 1
ATOM 2611 C C . ASN A 1 326 ? 12.195 7.137 -36.312 1 89.25 326 ASN A C 1
ATOM 2613 O O . ASN A 1 326 ? 11.766 8.242 -36.625 1 89.25 326 ASN A O 1
ATOM 2617 N N . LEU A 1 327 ? 12.461 6.773 -35.094 1 91.31 327 LEU A N 1
ATOM 2618 C CA . LEU A 1 327 ? 12.32 7.758 -34.031 1 91.31 327 LEU A CA 1
ATOM 2619 C C . LEU A 1 327 ? 13.688 8.289 -33.594 1 91.31 327 LEU A C 1
ATOM 2621 O O . LEU A 1 327 ? 14.508 7.547 -33.062 1 91.31 327 LEU A O 1
ATOM 2625 N N . THR A 1 328 ? 13.961 9.523 -33.719 1 87 328 THR A N 1
ATOM 2626 C CA . THR A 1 328 ? 15.266 10.148 -33.531 1 87 328 THR A CA 1
ATOM 2627 C C . THR A 1 328 ? 15.703 10.023 -32.062 1 87 328 THR A C 1
ATOM 2629 O O . THR A 1 328 ? 16.891 9.82 -31.781 1 87 328 THR A O 1
ATOM 2632 N N . GLU A 1 329 ? 14.766 10.07 -31.094 1 86.94 329 GLU A N 1
ATOM 2633 C CA . GLU A 1 329 ? 15.078 10.062 -29.672 1 86.94 329 GLU A CA 1
ATOM 2634 C C . GLU A 1 329 ? 15.578 8.688 -29.219 1 86.94 329 GLU A C 1
ATOM 2636 O O . GLU A 1 329 ? 16.297 8.578 -28.234 1 86.94 329 GLU A O 1
ATOM 2641 N N . LEU A 1 330 ? 15.258 7.68 -30.047 1 91.5 330 LEU A N 1
ATOM 2642 C CA . LEU A 1 330 ? 15.555 6.32 -29.625 1 91.5 330 LEU A CA 1
ATOM 2643 C C . LEU A 1 330 ? 16.797 5.785 -30.312 1 91.5 330 LEU A C 1
ATOM 2645 O O . LEU A 1 330 ? 17.312 4.727 -29.953 1 91.5 330 LEU A O 1
ATOM 2649 N N . GLN A 1 331 ? 17.422 6.543 -31.234 1 89.38 331 GLN A N 1
ATOM 2650 C CA . GLN A 1 331 ? 18.531 6.078 -32.062 1 89.38 331 GLN A CA 1
ATOM 2651 C C . GLN A 1 331 ? 19.766 5.793 -31.234 1 89.38 331 GLN A C 1
ATOM 2653 O O . GLN A 1 331 ? 20.516 4.855 -31.531 1 89.38 331 GLN A O 1
ATOM 2658 N N . LYS A 1 332 ? 19.906 6.516 -30.219 1 89.19 332 LYS A N 1
ATOM 2659 C CA . LYS A 1 332 ? 21.094 6.375 -29.391 1 89.19 332 LYS A CA 1
ATOM 2660 C C . LYS A 1 332 ? 21.062 5.082 -28.578 1 89.19 332 LYS A C 1
ATOM 2662 O O . LYS A 1 332 ? 22.094 4.586 -28.141 1 89.19 332 LYS A O 1
ATOM 2667 N N . PHE A 1 333 ? 19.906 4.492 -28.469 1 92.12 333 PHE A N 1
ATOM 2668 C CA . PHE A 1 333 ? 19.75 3.307 -27.641 1 92.12 333 PHE A CA 1
ATOM 2669 C C . PHE A 1 333 ? 19.688 2.047 -28.484 1 92.12 333 PHE A C 1
ATOM 2671 O O . PHE A 1 333 ? 19.625 0.935 -27.969 1 92.12 333 PHE A O 1
ATOM 2678 N N . LEU A 1 334 ? 19.75 2.236 -29.781 1 92.06 334 LEU A N 1
ATOM 2679 C CA . LEU A 1 334 ? 19.594 1.095 -30.672 1 92.06 334 LEU A CA 1
ATOM 2680 C C . LEU A 1 334 ? 20.938 0.389 -30.875 1 92.06 334 LEU A C 1
ATOM 2682 O O . LEU A 1 334 ? 21.984 1.014 -30.766 1 92.06 334 LEU A O 1
ATOM 2686 N N . VAL A 1 335 ? 20.812 -0.867 -31.078 1 91.31 335 VAL A N 1
ATOM 2687 C CA . VAL A 1 335 ? 22 -1.668 -31.359 1 91.31 335 VAL A CA 1
ATOM 2688 C C . VAL A 1 335 ? 22.453 -1.441 -32.812 1 91.31 335 VAL A C 1
ATOM 2690 O O . VAL A 1 335 ? 21.688 -0.951 -33.625 1 91.31 335 VAL A O 1
ATOM 2693 N N . LYS A 1 336 ? 23.719 -1.8 -33.062 1 88 336 LYS A N 1
ATOM 2694 C CA . LYS A 1 336 ? 24.266 -1.658 -34.406 1 88 336 LYS A CA 1
ATOM 2695 C C . LYS A 1 336 ? 23.594 -2.619 -35.375 1 88 336 LYS A C 1
ATOM 2697 O O . LYS A 1 336 ? 23.016 -3.629 -34.969 1 88 336 LYS A O 1
ATOM 2702 N N . LYS A 1 337 ? 23.656 -2.393 -36.688 1 87.69 337 LYS A N 1
ATOM 2703 C CA . LYS A 1 337 ? 23 -3.18 -37.719 1 87.69 337 LYS A CA 1
ATOM 2704 C C . LYS A 1 337 ? 23.547 -4.605 -37.75 1 87.69 337 LYS A C 1
ATOM 2706 O O . LYS A 1 337 ? 22.781 -5.555 -37.969 1 87.69 337 LYS A O 1
ATOM 2711 N N . GLU A 1 338 ? 24.812 -4.734 -37.5 1 89.38 338 GLU A N 1
ATOM 2712 C CA . GLU A 1 338 ? 25.422 -6.059 -37.5 1 89.38 338 GLU A CA 1
ATOM 2713 C C . GLU A 1 338 ? 24.875 -6.902 -36.344 1 89.38 338 GLU A C 1
ATOM 2715 O O . GLU A 1 338 ? 24.766 -8.125 -36.469 1 89.38 338 GLU A O 1
ATOM 2720 N N . GLU A 1 339 ? 24.516 -6.238 -35.375 1 92.69 339 GLU A N 1
ATOM 2721 C CA . GLU A 1 339 ? 24.047 -6.93 -34.188 1 92.69 339 GLU A CA 1
ATOM 2722 C C . GLU A 1 339 ? 22.594 -7.367 -34.312 1 92.69 339 GLU A C 1
ATOM 2724 O O . GLU A 1 339 ? 22.141 -8.297 -33.656 1 92.69 339 GLU A O 1
ATOM 2729 N N . ILE A 1 340 ? 21.922 -6.773 -35.281 1 93.94 340 ILE A N 1
ATOM 2730 C CA . ILE A 1 340 ? 20.531 -7.145 -35.5 1 93.94 340 ILE A CA 1
ATOM 2731 C C . ILE A 1 340 ? 20.469 -8.547 -36.125 1 93.94 340 ILE A C 1
ATOM 2733 O O . ILE A 1 340 ? 19.562 -9.328 -35.781 1 93.94 340 ILE A O 1
ATOM 2737 N N . VAL A 1 341 ? 21.391 -8.82 -36.938 1 92.38 341 VAL A N 1
ATOM 2738 C CA . VAL A 1 341 ? 21.469 -10.148 -37.562 1 92.38 341 VAL A CA 1
ATOM 2739 C C . VAL A 1 341 ? 21.734 -11.195 -36.469 1 92.38 341 VAL A C 1
ATOM 2741 O O . VAL A 1 341 ? 21.141 -12.273 -36.469 1 92.38 341 VAL A O 1
ATOM 2744 N N . LYS A 1 342 ? 22.609 -10.812 -35.562 1 93.69 342 LYS A N 1
ATOM 2745 C CA . LYS A 1 342 ? 22.938 -11.719 -34.469 1 93.69 342 LYS A CA 1
ATOM 2746 C C . LYS A 1 342 ? 21.719 -11.938 -33.562 1 93.69 342 LYS A C 1
ATOM 2748 O O . LYS A 1 342 ? 21.469 -13.055 -33.125 1 93.69 342 LYS A O 1
ATOM 2753 N N . ILE A 1 343 ? 21 -10.883 -33.344 1 95.44 343 ILE A N 1
ATOM 2754 C CA . ILE A 1 343 ? 19.812 -10.977 -32.5 1 95.44 343 ILE A CA 1
ATOM 2755 C C . ILE A 1 343 ? 18.766 -11.875 -33.156 1 95.44 343 ILE A C 1
ATOM 2757 O O . ILE A 1 343 ? 18.109 -12.68 -32.5 1 95.44 343 ILE A O 1
ATOM 2761 N N . ASN A 1 344 ? 18.672 -11.742 -34.469 1 94.12 344 ASN A N 1
ATOM 2762 C CA . ASN A 1 344 ? 17.75 -12.594 -35.219 1 94.12 344 ASN A CA 1
ATOM 2763 C C . ASN A 1 344 ? 18.156 -14.062 -35.125 1 94.12 344 ASN A C 1
ATOM 2765 O O . ASN A 1 344 ? 17.297 -14.93 -34.938 1 94.12 344 ASN A O 1
ATOM 2769 N N . MET A 1 345 ? 19.406 -14.305 -35.219 1 93.31 345 MET A N 1
ATOM 2770 C CA . MET A 1 345 ? 19.906 -15.672 -35.094 1 93.31 345 MET A CA 1
ATOM 2771 C C . MET A 1 345 ? 19.625 -16.234 -33.688 1 93.31 345 MET A C 1
ATOM 2773 O O . MET A 1 345 ? 19.172 -17.375 -33.562 1 93.31 345 MET A O 1
ATOM 2777 N N . MET A 1 346 ? 19.859 -15.438 -32.75 1 94.06 346 MET A N 1
ATOM 2778 C CA . MET A 1 346 ? 19.672 -15.883 -31.359 1 94.06 346 MET A CA 1
ATOM 2779 C C . MET A 1 346 ? 18.188 -16.109 -31.062 1 94.06 346 MET A C 1
ATOM 2781 O O . MET A 1 346 ? 17.844 -17.062 -30.359 1 94.06 346 MET A O 1
ATOM 2785 N N . ARG A 1 347 ? 17.391 -15.227 -31.484 1 93.62 347 ARG A N 1
ATOM 2786 C CA . ARG A 1 347 ? 15.953 -15.383 -31.297 1 93.62 347 ARG A CA 1
ATOM 2787 C C . ARG A 1 347 ? 15.461 -16.703 -31.875 1 93.62 347 ARG A C 1
ATOM 2789 O O . ARG A 1 347 ? 14.719 -17.438 -31.219 1 93.62 347 ARG A O 1
ATOM 2796 N N . ASP A 1 348 ? 15.883 -17.047 -33.062 1 93.38 348 ASP A N 1
ATOM 2797 C CA . ASP A 1 348 ? 15.461 -18.281 -33.719 1 93.38 348 ASP A CA 1
ATOM 2798 C C . ASP A 1 348 ? 16 -19.5 -33 1 93.38 348 ASP A C 1
ATOM 2800 O O . ASP A 1 348 ? 15.328 -20.531 -32.875 1 93.38 348 ASP A O 1
ATOM 2804 N N . LEU A 1 349 ? 17.188 -19.297 -32.531 1 94.12 349 LEU A N 1
ATOM 2805 C CA . LEU A 1 349 ? 17.828 -20.375 -31.797 1 94.12 349 LEU A CA 1
ATOM 2806 C C . LEU A 1 349 ? 17.125 -20.625 -30.469 1 94.12 349 LEU A C 1
ATOM 2808 O O . LEU A 1 349 ? 17.062 -21.766 -30 1 94.12 349 LEU A O 1
ATOM 2812 N N . LEU A 1 350 ? 16.594 -19.594 -29.844 1 94.88 350 LEU A N 1
ATOM 2813 C CA . LEU A 1 350 ? 16.016 -19.703 -28.516 1 94.88 350 LEU A CA 1
ATOM 2814 C C . LEU A 1 350 ? 14.531 -20.062 -28.609 1 94.88 350 LEU A C 1
ATOM 2816 O O . LEU A 1 350 ? 13.93 -20.469 -27.609 1 94.88 350 LEU A O 1
ATOM 2820 N N . LYS A 1 351 ? 13.953 -20.016 -29.703 1 92.12 351 LYS A N 1
ATOM 2821 C CA . LYS A 1 351 ? 12.523 -20.25 -29.891 1 92.12 351 LYS A CA 1
ATOM 2822 C C . LYS A 1 351 ? 12.133 -21.656 -29.438 1 92.12 351 LYS A C 1
ATOM 2824 O O . LYS A 1 351 ? 11.156 -21.828 -28.719 1 92.12 351 LYS A O 1
ATOM 2829 N N . PRO A 1 352 ? 12.906 -22.656 -29.859 1 91.69 352 PRO A N 1
ATOM 2830 C CA . PRO A 1 352 ? 12.531 -24 -29.406 1 91.69 352 PRO A CA 1
ATOM 2831 C C . PRO A 1 352 ? 12.539 -24.141 -27.891 1 91.69 352 PRO A C 1
ATOM 2833 O O . PRO A 1 352 ? 11.719 -24.875 -27.328 1 91.69 352 PRO A O 1
ATOM 2836 N N . ILE A 1 353 ? 13.484 -23.469 -27.281 1 92.56 353 ILE A N 1
ATOM 2837 C CA . ILE A 1 353 ? 13.555 -23.547 -25.812 1 92.56 353 ILE A CA 1
ATOM 2838 C C . ILE A 1 353 ? 12.328 -22.859 -25.203 1 92.56 353 ILE A C 1
ATOM 2840 O O . ILE A 1 353 ? 11.727 -23.375 -24.266 1 92.56 353 ILE A O 1
ATOM 2844 N N . HIS A 1 354 ? 12 -21.734 -25.719 1 90.12 354 HIS A N 1
ATOM 2845 C CA . HIS A 1 354 ? 10.82 -21.016 -25.25 1 90.12 354 HIS A CA 1
ATOM 2846 C C . HIS A 1 354 ? 9.562 -21.859 -25.422 1 90.12 354 HIS A C 1
ATOM 2848 O O . HIS A 1 354 ? 8.719 -21.922 -24.531 1 90.12 354 HIS A O 1
ATOM 2854 N N . THR A 1 355 ? 9.461 -22.5 -26.516 1 86.56 355 THR A N 1
ATOM 2855 C CA . THR A 1 355 ? 8.336 -23.391 -26.781 1 86.56 355 THR A CA 1
ATOM 2856 C C . THR A 1 355 ? 8.336 -24.547 -25.812 1 86.56 355 THR A C 1
ATOM 2858 O O . THR A 1 355 ? 7.27 -24.984 -25.359 1 86.56 355 THR A O 1
ATOM 2861 N N . GLY A 1 356 ? 9.539 -25.047 -25.578 1 86.19 356 GLY A N 1
ATOM 2862 C CA . GLY A 1 356 ? 9.648 -26.109 -24.594 1 86.19 356 GLY A CA 1
ATOM 2863 C C . GLY A 1 356 ? 9.156 -25.703 -23.219 1 86.19 356 GLY A C 1
ATOM 2864 O O . GLY A 1 356 ? 8.492 -26.469 -22.531 1 86.19 356 GLY A O 1
ATOM 2865 N N . ILE A 1 357 ? 9.453 -24.484 -22.812 1 84.94 357 ILE A N 1
ATOM 2866 C CA . ILE A 1 357 ? 9.016 -23.969 -21.516 1 84.94 357 ILE A CA 1
ATOM 2867 C C . ILE A 1 357 ? 7.492 -23.891 -21.469 1 84.94 357 ILE A C 1
ATOM 2869 O O . ILE A 1 357 ? 6.879 -24.312 -20.484 1 84.94 357 ILE A O 1
ATOM 2873 N N . LEU A 1 358 ? 6.914 -23.438 -22.484 1 78.69 358 LEU A N 1
ATOM 2874 C CA . LEU A 1 358 ? 5.461 -23.344 -22.547 1 78.69 358 LEU A CA 1
ATOM 2875 C C . LEU A 1 358 ? 4.82 -24.719 -22.5 1 78.69 358 LEU A C 1
ATOM 2877 O O . LEU A 1 358 ? 3.766 -24.906 -21.875 1 78.69 358 LEU A O 1
ATOM 2881 N N . ARG A 1 359 ? 5.516 -25.672 -23.094 1 75.5 359 ARG A N 1
ATOM 2882 C CA . ARG A 1 359 ? 5.012 -27.047 -23.109 1 75.5 359 ARG A CA 1
ATOM 2883 C C . ARG A 1 359 ? 5.008 -27.641 -21.703 1 75.5 359 ARG A C 1
ATOM 2885 O O . ARG A 1 359 ? 4.031 -28.281 -21.297 1 75.5 359 ARG A O 1
ATOM 2892 N N . VAL A 1 360 ? 6.117 -27.406 -21.031 1 76.25 360 VAL A N 1
ATOM 2893 C CA . VAL A 1 360 ? 6.266 -27.984 -19.703 1 76.25 360 VAL A CA 1
ATOM 2894 C C . VAL A 1 360 ? 5.367 -27.25 -18.719 1 76.25 360 VAL A C 1
ATOM 2896 O O . VAL A 1 360 ? 4.891 -27.844 -17.75 1 76.25 360 VAL A O 1
ATOM 2899 N N . ARG A 1 361 ? 5.258 -25.938 -18.969 1 69.38 361 ARG A N 1
ATOM 2900 C CA . ARG A 1 361 ? 4.406 -25.125 -18.094 1 69.38 361 ARG A CA 1
ATOM 2901 C C . ARG A 1 361 ? 2.932 -25.438 -18.344 1 69.38 361 ARG A C 1
ATOM 2903 O O . ARG A 1 361 ? 2.15 -25.547 -17.391 1 69.38 361 ARG A O 1
ATOM 2910 N N . LEU A 1 362 ? 2.547 -25.125 -19.719 1 54.78 362 LEU A N 1
ATOM 2911 C CA . LEU A 1 362 ? 1.149 -25.234 -20.125 1 54.78 362 LEU A CA 1
ATOM 2912 C C . LEU A 1 362 ? 0.78 -26.688 -20.422 1 54.78 362 LEU A C 1
ATOM 2914 O O . LEU A 1 362 ? 1.58 -27.438 -20.984 1 54.78 362 LEU A O 1
ATOM 2918 N N . LEU A 1 363 ? 0.466 -27.656 -19.75 1 43.53 363 LEU A N 1
ATOM 2919 C CA . LEU A 1 363 ? 0.03 -28.938 -20.297 1 43.53 363 LEU A CA 1
ATOM 2920 C C . LEU A 1 363 ? -0.413 -28.797 -21.734 1 43.53 363 LEU A C 1
ATOM 2922 O O . LEU A 1 363 ? -0.659 -27.688 -22.219 1 43.53 363 LEU A O 1
ATOM 2926 N N . SER A 1 364 ? -0.93 -30.188 -22.312 1 33.31 364 SER A N 1
ATOM 2927 C CA . SER A 1 364 ? -1.479 -30.734 -23.547 1 33.31 364 SER A CA 1
ATOM 2928 C C . SER A 1 364 ? -2.52 -29.797 -24.156 1 33.31 364 SER A C 1
ATOM 2930 O O . SER A 1 364 ? -3.666 -29.766 -23.703 1 33.31 364 SER A O 1
ATOM 2932 N N . ILE A 1 365 ? -2.264 -28.719 -24.297 1 31.42 365 ILE A N 1
ATOM 2933 C CA . ILE A 1 365 ? -3.314 -28.062 -25.078 1 31.42 365 ILE A CA 1
ATOM 2934 C C . ILE A 1 365 ? -3.715 -28.953 -26.25 1 31.42 365 ILE A C 1
ATOM 2936 O O . ILE A 1 365 ? -2.912 -29.188 -27.156 1 31.42 365 ILE A O 1
ATOM 2940 N N . ASN A 1 366 ? -4.438 -29.844 -26.266 1 29.56 366 ASN A N 1
ATOM 2941 C CA . ASN A 1 366 ? -5.098 -30.172 -27.531 1 29.56 366 ASN A CA 1
ATOM 2942 C C . ASN A 1 366 ? -5.301 -28.922 -28.391 1 29.56 366 ASN A C 1
ATOM 2944 O O . ASN A 1 366 ? -5.621 -27.844 -27.875 1 29.56 366 ASN A O 1
ATOM 2948 N N . ARG A 1 367 ? -4.727 -28.719 -29.641 1 31.36 367 ARG A N 1
ATOM 2949 C CA . ARG A 1 367 ? -4.801 -27.75 -30.719 1 31.36 367 ARG A CA 1
ATOM 2950 C C . ARG A 1 367 ? -5.996 -26.812 -30.531 1 31.36 367 ARG A C 1
ATOM 2952 O O . ARG A 1 367 ? -5.953 -25.656 -30.953 1 31.36 367 ARG A O 1
ATOM 2959 N N . LYS A 1 368 ? -7.316 -27.312 -30.594 1 27.83 368 LYS A N 1
ATOM 2960 C CA . LYS A 1 368 ? -8.547 -26.562 -30.781 1 27.83 368 LYS A CA 1
ATOM 2961 C C . LYS A 1 368 ? -8.789 -25.609 -29.609 1 27.83 368 LYS A C 1
ATOM 2963 O O . LYS A 1 368 ? -9.516 -24.625 -29.75 1 27.83 368 LYS A O 1
ATOM 2968 N N . PHE A 1 369 ? -8.766 -26 -28.297 1 26.89 369 PHE A N 1
ATOM 2969 C CA . PHE A 1 369 ? -9.398 -25.203 -27.25 1 26.89 369 PHE A CA 1
ATOM 2970 C C . PHE A 1 369 ? -8.477 -24.094 -26.781 1 26.89 369 PHE A C 1
ATOM 2972 O O . PHE A 1 369 ? -7.492 -24.344 -26.078 1 26.89 369 PHE A O 1
ATOM 2979 N N . LYS A 1 370 ? -8.094 -22.922 -27.328 1 29.88 370 LYS A N 1
ATOM 2980 C CA . LYS A 1 370 ? -7.859 -21.516 -27.016 1 29.88 370 LYS A CA 1
ATOM 2981 C C . LYS A 1 370 ? -8.336 -21.172 -25.609 1 29.88 370 LYS A C 1
ATOM 2983 O O . LYS A 1 370 ? -7.938 -20.156 -25.047 1 29.88 370 LYS A O 1
ATOM 2988 N N . GLN A 1 371 ? -9.578 -21.5 -25.203 1 28.67 371 GLN A N 1
ATOM 2989 C CA . GLN A 1 371 ? -10.352 -21.188 -24 1 28.67 371 GLN A CA 1
ATOM 2990 C C . GLN A 1 371 ? -9.562 -21.547 -22.75 1 28.6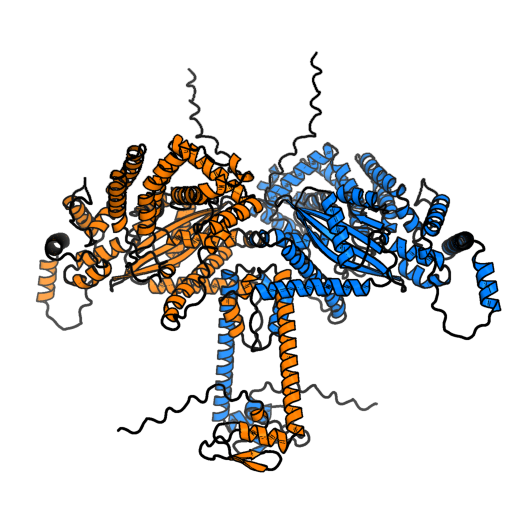7 371 GLN A C 1
ATOM 2992 O O . GLN A 1 371 ? -9.938 -21.156 -21.641 1 28.67 371 GLN A O 1
ATOM 2997 N N . ILE A 1 372 ? -8.773 -22.594 -22.734 1 30 372 ILE A N 1
ATOM 2998 C CA . ILE A 1 372 ? -8.273 -23.172 -21.484 1 30 372 ILE A CA 1
ATOM 2999 C C . ILE A 1 372 ? -7.105 -22.328 -20.969 1 30 372 ILE A C 1
ATOM 3001 O O . ILE A 1 372 ? -5.969 -22.812 -20.922 1 30 372 ILE A O 1
ATOM 3005 N N . LEU A 1 373 ? -6.621 -21.312 -21.438 1 32.16 373 LEU A N 1
ATOM 3006 C CA . LEU A 1 373 ? -5.766 -20.438 -20.641 1 32.16 373 LEU A CA 1
ATOM 3007 C C . LEU A 1 373 ? -6.098 -20.547 -19.156 1 32.16 373 LEU A C 1
ATOM 3009 O O . LEU A 1 373 ? -5.352 -20.062 -18.312 1 32.16 373 LEU A O 1
ATOM 3013 N N . GLN A 1 374 ? -7.328 -20.562 -18.859 1 32.06 374 GLN A N 1
ATOM 3014 C CA . GLN A 1 374 ? -7.75 -20.516 -17.469 1 32.06 374 GLN A CA 1
ATOM 3015 C C . GLN A 1 374 ? -7.109 -21.625 -16.641 1 32.06 374 GLN A C 1
ATOM 3017 O O . GLN A 1 374 ? -7.188 -21.625 -15.414 1 32.06 374 GLN A O 1
ATOM 3022 N N . LEU A 1 375 ? -7.223 -22.984 -17.109 1 32.62 375 LEU A N 1
ATOM 3023 C CA . LEU A 1 375 ? -6.949 -24.062 -16.156 1 32.62 375 LEU A CA 1
ATOM 3024 C C . LEU A 1 375 ? -5.473 -24.094 -15.789 1 32.62 375 LEU A C 1
ATOM 3026 O O . LEU A 1 375 ? -4.648 -24.609 -16.547 1 32.62 375 LEU A O 1
ATOM 3030 N N . GLU A 1 376 ? -4.859 -23.234 -15.391 1 40 376 GLU A N 1
ATOM 3031 C CA . GLU A 1 376 ? -3.605 -23.078 -14.656 1 40 376 GLU A CA 1
ATOM 3032 C C . GLU A 1 376 ? -3.217 -24.359 -13.93 1 40 376 GLU A C 1
ATOM 3034 O O . GLU A 1 376 ? -2.225 -24.375 -13.195 1 40 376 GLU A O 1
ATOM 3039 N N . ARG A 1 377 ? -4.133 -25.328 -13.828 1 45.62 377 ARG A N 1
ATOM 3040 C CA . ARG A 1 377 ? -3.621 -26.422 -13.008 1 45.62 377 ARG A CA 1
ATOM 3041 C C . ARG A 1 377 ? -2.566 -27.219 -13.758 1 45.62 377 ARG A C 1
ATOM 3043 O O . ARG A 1 377 ? -2.721 -27.5 -14.953 1 45.62 377 ARG A O 1
ATOM 3050 N N . ASP A 1 378 ? -1.37 -27.141 -13.445 1 54.03 378 ASP A N 1
ATOM 3051 C CA . ASP A 1 378 ? -0.197 -27.922 -13.836 1 54.03 378 ASP A CA 1
ATOM 3052 C C . ASP A 1 378 ? -0.573 -29.359 -14.141 1 54.03 378 ASP A C 1
ATOM 3054 O O . ASP A 1 378 ? -0.725 -30.188 -13.234 1 54.03 378 ASP A O 1
ATOM 3058 N N . THR A 1 379 ? -1.137 -29.656 -15.438 1 65.31 379 THR A N 1
ATOM 3059 C CA . THR A 1 379 ? -1.512 -31 -15.844 1 65.31 379 THR A CA 1
ATOM 3060 C C . THR A 1 379 ? -0.323 -31.734 -16.469 1 65.31 379 THR A C 1
ATOM 3062 O O . THR A 1 379 ? -0.472 -32.844 -17 1 65.31 379 THR A O 1
ATOM 3065 N N . SER A 1 380 ? 0.765 -31.188 -16.328 1 81.56 380 SER A N 1
ATOM 3066 C CA . SER A 1 380 ? 1.941 -31.828 -16.922 1 81.56 380 SER A CA 1
ATOM 3067 C C . SER A 1 380 ? 2.504 -32.906 -16 1 81.56 380 SER A C 1
ATOM 3069 O O . SER A 1 380 ? 2.188 -32.938 -14.812 1 81.56 380 SER A O 1
ATOM 3071 N N . PHE A 1 381 ? 3.123 -33.812 -16.703 1 90.06 381 PHE A N 1
ATOM 3072 C CA . PHE A 1 381 ? 3.785 -34.875 -15.953 1 90.06 381 PHE A CA 1
ATOM 3073 C C . PHE A 1 381 ? 5.301 -34.75 -16.047 1 90.06 381 PHE A C 1
ATOM 3075 O O . PHE A 1 381 ? 5.832 -34.344 -17.078 1 90.06 381 PHE A O 1
ATOM 3082 N N . SER A 1 382 ? 5.969 -35.125 -15.008 1 92.88 382 SER A N 1
ATOM 3083 C CA . SER A 1 382 ? 7.426 -35.031 -14.992 1 92.88 382 SER A CA 1
ATOM 3084 C C . SER A 1 382 ? 8.047 -35.906 -16.094 1 92.88 382 SER A C 1
ATOM 3086 O O . SER A 1 382 ? 9.172 -35.656 -16.516 1 92.88 382 SER A O 1
ATOM 3088 N N . SER A 1 383 ? 7.312 -36.844 -16.625 1 92.25 383 SER A N 1
ATOM 3089 C CA . SER A 1 383 ? 7.793 -37.719 -17.672 1 92.25 383 SER A CA 1
ATOM 3090 C C . SER A 1 383 ? 8.016 -36.969 -18.969 1 92.25 383 SER A C 1
ATOM 3092 O O . SER A 1 383 ? 8.664 -37.469 -19.891 1 92.25 383 SER A O 1
ATOM 3094 N N . GLU A 1 384 ? 7.535 -35.75 -19.031 1 89.31 384 GLU A N 1
ATOM 3095 C CA . GLU A 1 384 ? 7.605 -34.969 -20.266 1 89.31 384 GLU A CA 1
ATOM 3096 C C . GLU A 1 384 ? 8.891 -34.156 -20.344 1 89.31 384 GLU A C 1
ATOM 3098 O O . GLU A 1 384 ? 9.234 -33.625 -21.391 1 89.31 384 GLU A O 1
ATOM 3103 N N . ILE A 1 385 ? 9.633 -34.125 -19.297 1 91.44 385 ILE A N 1
ATOM 3104 C CA . ILE A 1 385 ? 10.781 -33.25 -19.188 1 91.44 385 ILE A CA 1
ATOM 3105 C C . ILE A 1 385 ? 11.859 -33.688 -20.188 1 91.44 385 ILE A C 1
ATOM 3107 O O . ILE A 1 385 ? 12.297 -32.906 -21.031 1 91.44 385 ILE A O 1
ATOM 3111 N N . ILE A 1 386 ? 12.25 -34.938 -20.188 1 93.19 386 ILE A N 1
ATOM 3112 C CA . ILE A 1 386 ? 13.336 -35.438 -21.031 1 93.19 386 ILE A CA 1
ATOM 3113 C C . ILE A 1 386 ? 12.914 -35.406 -22.5 1 93.19 386 ILE A C 1
ATOM 3115 O O . ILE A 1 386 ? 13.641 -34.906 -23.344 1 93.19 386 ILE A O 1
ATOM 3119 N N . PRO A 1 387 ? 11.719 -35.875 -22.828 1 89.62 387 PRO A N 1
ATOM 3120 C CA . PRO A 1 387 ? 11.281 -35.75 -24.219 1 89.62 387 PRO A CA 1
ATOM 3121 C C . PRO A 1 387 ? 11.273 -34.312 -24.719 1 89.62 387 PRO A C 1
ATOM 3123 O O . PRO A 1 387 ? 11.625 -34.062 -25.875 1 89.62 387 PRO A O 1
ATOM 3126 N N . THR A 1 388 ? 10.867 -33.438 -23.859 1 89.19 388 THR A N 1
ATOM 3127 C CA . THR A 1 388 ? 10.867 -32.031 -24.25 1 89.19 388 THR A CA 1
ATOM 3128 C C . THR A 1 388 ? 12.289 -31.547 -24.516 1 89.19 388 THR A C 1
ATOM 3130 O O . THR A 1 388 ? 12.539 -30.875 -25.516 1 89.19 388 THR A O 1
ATOM 3133 N N . LEU A 1 389 ? 13.211 -31.938 -23.688 1 92.94 389 LEU A N 1
ATOM 3134 C CA . LEU A 1 389 ? 14.602 -31.531 -23.875 1 92.94 389 LEU A CA 1
ATOM 3135 C C . LEU A 1 389 ? 15.172 -32.125 -25.156 1 92.94 389 LEU A C 1
ATOM 3137 O O . LEU A 1 389 ? 15.906 -31.453 -25.891 1 92.94 389 LEU A O 1
ATOM 3141 N N . ARG A 1 390 ? 14.859 -33.344 -25.469 1 92.25 390 ARG A N 1
ATOM 3142 C CA . ARG A 1 390 ? 15.328 -33.969 -26.703 1 92.25 390 ARG A CA 1
ATOM 3143 C C . ARG A 1 390 ? 14.727 -33.312 -27.938 1 92.25 390 ARG A C 1
ATOM 3145 O O . ARG A 1 390 ? 15.406 -33.156 -28.953 1 92.25 390 ARG A O 1
ATOM 3152 N N . PHE A 1 391 ? 13.5 -32.969 -27.766 1 89.12 391 PHE A N 1
ATOM 3153 C CA . PHE A 1 391 ? 12.859 -32.25 -28.859 1 89.12 391 PHE A CA 1
ATOM 3154 C C . PHE A 1 391 ? 13.539 -30.906 -29.094 1 89.12 391 PHE A C 1
ATOM 3156 O O . PHE A 1 391 ? 13.805 -30.547 -30.234 1 89.12 391 PHE A O 1
ATOM 3163 N N . VAL A 1 392 ? 13.766 -30.25 -28 1 91.62 392 VAL A N 1
ATOM 3164 C CA . VAL A 1 392 ? 14.438 -28.969 -28.094 1 91.62 392 VAL A CA 1
ATOM 3165 C C . VAL A 1 392 ? 15.82 -29.141 -28.719 1 91.62 392 VAL A C 1
ATOM 3167 O O . VAL A 1 392 ? 16.203 -28.375 -29.594 1 91.62 392 VAL A O 1
ATOM 3170 N N . ARG A 1 393 ? 16.547 -30.125 -28.312 1 93.94 393 ARG A N 1
ATOM 3171 C CA . ARG A 1 393 ? 17.875 -30.391 -28.844 1 93.94 393 ARG A CA 1
ATOM 3172 C C . ARG A 1 393 ? 17.828 -30.641 -30.344 1 93.94 393 ARG A C 1
ATOM 3174 O O . ARG A 1 393 ? 18.625 -30.094 -31.109 1 93.94 393 ARG A O 1
ATOM 3181 N N . SER A 1 394 ? 16.891 -31.438 -30.797 1 92.38 394 SER A N 1
ATOM 3182 C CA . SER A 1 394 ? 16.734 -31.781 -32.219 1 92.38 394 SER A CA 1
ATOM 3183 C C . SER A 1 394 ? 16.375 -30.547 -33.031 1 92.38 394 SER A C 1
ATOM 3185 O O . SER A 1 394 ? 16.859 -30.375 -34.156 1 92.38 394 SER A O 1
ATOM 3187 N N . SER A 1 395 ? 15.523 -29.766 -32.5 1 90.19 395 SER A N 1
ATOM 3188 C CA . SER A 1 395 ? 15.094 -28.562 -33.188 1 90.19 395 SER A CA 1
ATOM 3189 C C . SER A 1 395 ? 16.25 -27.578 -33.344 1 90.19 395 SER A C 1
ATOM 3191 O O . SER A 1 395 ? 16.391 -26.922 -34.375 1 90.19 395 SER A O 1
ATOM 3193 N N . VAL A 1 396 ? 17.016 -27.484 -32.281 1 93.62 396 VAL A N 1
ATOM 3194 C CA . VAL A 1 396 ? 18.141 -26.547 -32.312 1 93.62 396 VAL A CA 1
ATOM 3195 C C . VAL A 1 396 ? 19.219 -27.047 -33.281 1 93.62 396 VAL A C 1
ATOM 3197 O O . VAL A 1 396 ? 19.844 -26.266 -33.969 1 93.62 396 VAL A O 1
ATOM 3200 N N . ARG A 1 397 ? 19.375 -28.312 -33.344 1 93.19 397 ARG A N 1
ATOM 3201 C CA . ARG A 1 397 ? 20.375 -28.906 -34.219 1 93.19 397 ARG A CA 1
ATOM 3202 C C . ARG A 1 397 ? 20.094 -28.609 -35.688 1 93.19 397 ARG A C 1
ATOM 3204 O O . ARG A 1 397 ? 21.016 -28.469 -36.5 1 93.19 397 ARG A O 1
ATOM 3211 N N . LYS A 1 398 ? 18.891 -28.359 -36 1 92.44 398 LYS A N 1
ATOM 3212 C CA . LYS A 1 398 ? 18.469 -28.125 -37.375 1 92.44 398 LYS A CA 1
ATOM 3213 C C . LYS A 1 398 ? 18.75 -26.672 -37.781 1 92.44 398 LYS A C 1
ATOM 3215 O O . LYS A 1 398 ? 18.75 -26.344 -38.969 1 92.44 398 LYS A O 1
ATOM 3220 N N . ILE A 1 399 ? 18.922 -25.922 -36.781 1 90.94 399 ILE A N 1
ATOM 3221 C CA . ILE A 1 399 ? 19.141 -24.5 -37.062 1 90.94 399 ILE A CA 1
ATOM 3222 C C . ILE A 1 399 ? 20.625 -24.25 -37.312 1 90.94 399 ILE A C 1
ATOM 3224 O O . ILE A 1 399 ? 21.469 -24.609 -36.5 1 90.94 399 ILE A O 1
ATOM 3228 N N . ASN A 1 400 ? 20.891 -23.703 -38.5 1 87.56 400 ASN A N 1
ATOM 3229 C CA . ASN A 1 400 ? 22.281 -23.391 -38.844 1 87.56 400 ASN A CA 1
ATOM 3230 C C . ASN A 1 400 ? 22.672 -21.984 -38.375 1 87.56 400 ASN A C 1
ATOM 3232 O O . ASN A 1 400 ? 22.25 -20.984 -38.969 1 87.56 400 ASN A O 1
ATOM 3236 N N . SER A 1 401 ? 23.422 -21.906 -37.312 1 89.19 401 SER A N 1
ATOM 3237 C CA . SER A 1 401 ? 23.906 -20.656 -36.719 1 89.19 401 SER A CA 1
ATOM 3238 C C . SER A 1 401 ? 25.266 -20.828 -36.062 1 89.19 401 SER A C 1
ATOM 3240 O O . SER A 1 401 ? 25.656 -21.938 -35.719 1 89.19 401 SER A O 1
ATOM 3242 N N . LYS A 1 402 ? 25.938 -19.719 -35.969 1 89.94 402 LYS A N 1
ATOM 3243 C CA . LYS A 1 402 ? 27.266 -19.703 -35.344 1 89.94 402 LYS A CA 1
ATOM 3244 C C . LYS A 1 402 ? 27.172 -20.078 -33.875 1 89.94 402 LYS A C 1
ATOM 3246 O O . LYS A 1 402 ? 28.125 -20.578 -33.281 1 89.94 402 LYS A O 1
ATOM 3251 N N . TYR A 1 403 ? 26.031 -19.953 -33.312 1 93.38 403 TYR A N 1
ATOM 3252 C CA . TYR A 1 403 ? 25.859 -20.156 -31.875 1 93.38 403 TYR A CA 1
ATOM 3253 C C . TYR A 1 403 ? 25.281 -21.531 -31.578 1 93.38 403 TYR A C 1
ATOM 3255 O O . TYR A 1 403 ? 25.078 -21.906 -30.422 1 93.38 403 TYR A O 1
ATOM 3263 N N . THR A 1 404 ? 24.969 -22.344 -32.531 1 95.38 404 THR A N 1
ATOM 3264 C CA . THR A 1 404 ? 24.266 -23.625 -32.406 1 95.38 404 THR A CA 1
ATOM 3265 C C . THR A 1 404 ? 25.078 -24.578 -31.516 1 95.38 404 THR A C 1
ATOM 3267 O O . THR A 1 404 ? 24.516 -25.234 -30.641 1 95.38 404 THR A O 1
ATOM 3270 N N . THR A 1 405 ? 26.344 -24.625 -31.7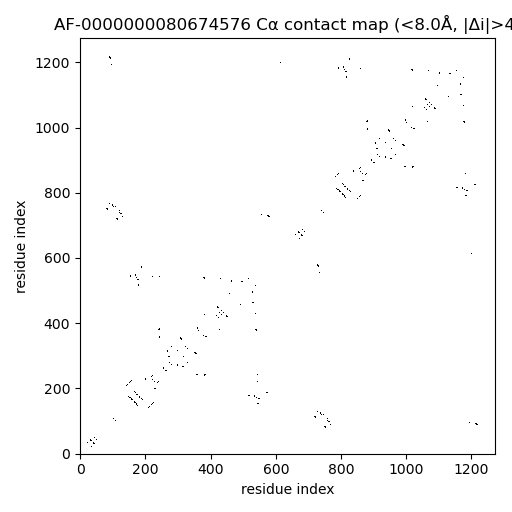5 1 94.75 405 THR A N 1
ATOM 3271 C CA . THR A 1 405 ? 27.188 -25.531 -31 1 94.75 405 THR A CA 1
ATOM 3272 C C . THR A 1 405 ? 27.203 -25.172 -29.516 1 94.75 405 THR A C 1
ATOM 3274 O O . THR A 1 405 ? 27.109 -26.047 -28.656 1 94.75 405 THR A O 1
ATOM 3277 N N . ASN A 1 406 ? 27.312 -23.922 -29.25 1 93.81 406 ASN A N 1
ATOM 3278 C CA . ASN A 1 406 ? 27.312 -23.453 -27.859 1 93.81 406 ASN A CA 1
ATOM 3279 C C . ASN A 1 406 ? 26 -23.781 -27.156 1 93.81 406 ASN A C 1
ATOM 3281 O O . ASN A 1 406 ? 26.016 -24.219 -26 1 93.81 406 ASN A O 1
ATOM 3285 N N . LEU A 1 407 ? 24.969 -23.562 -27.859 1 95.62 407 LEU A N 1
ATOM 3286 C CA . LEU A 1 407 ? 23.656 -23.797 -27.266 1 95.62 407 LEU A CA 1
ATOM 3287 C C . LEU A 1 407 ? 23.422 -25.297 -27.047 1 95.62 407 LEU A C 1
ATOM 3289 O O . LEU A 1 407 ? 22.828 -25.688 -26.031 1 95.62 407 LEU A O 1
ATOM 3293 N N . LEU A 1 408 ? 23.875 -26.094 -27.984 1 96.44 408 LEU A N 1
ATOM 3294 C CA . LEU A 1 408 ? 23.75 -27.547 -27.844 1 96.44 408 LEU A CA 1
ATOM 3295 C C . LEU A 1 408 ? 24.516 -28.047 -26.625 1 96.44 408 LEU A C 1
ATOM 3297 O O . LEU A 1 408 ? 24.047 -28.969 -25.938 1 96.44 408 LEU A O 1
ATOM 3301 N N . GLU A 1 409 ? 25.594 -27.406 -26.344 1 95.38 409 GLU A N 1
ATOM 3302 C CA . GLU A 1 409 ? 26.359 -27.781 -25.172 1 95.38 409 GLU A CA 1
ATOM 3303 C C . GLU A 1 409 ? 25.578 -27.484 -23.891 1 95.38 409 GLU A C 1
ATOM 3305 O O . GLU A 1 409 ? 25.609 -28.281 -22.938 1 95.38 409 GLU A O 1
ATOM 3310 N N . CYS A 1 410 ? 24.938 -26.375 -23.906 1 96.31 410 CYS A N 1
ATOM 3311 C CA . CYS A 1 410 ? 24.125 -26 -22.75 1 96.31 410 CYS A CA 1
ATOM 3312 C C . CYS A 1 410 ? 22.969 -26.969 -22.578 1 96.31 410 CYS A C 1
ATOM 3314 O O . CYS A 1 410 ? 22.625 -27.344 -21.453 1 96.31 410 CYS A O 1
ATOM 3316 N N . ILE A 1 411 ? 22.391 -27.406 -23.656 1 96.56 411 ILE A N 1
ATOM 3317 C CA . ILE A 1 411 ? 21.266 -28.328 -23.625 1 96.56 411 ILE A CA 1
ATOM 3318 C C . ILE A 1 411 ? 21.734 -29.703 -23.141 1 96.56 411 ILE A C 1
ATOM 3320 O O . ILE A 1 411 ? 21.094 -30.312 -22.281 1 96.56 411 ILE A O 1
ATOM 3324 N N . ASP A 1 412 ? 22.844 -30.109 -23.656 1 96.19 412 ASP A N 1
ATOM 3325 C CA . ASP A 1 412 ? 23.375 -31.422 -23.312 1 96.19 412 ASP A CA 1
ATOM 3326 C C . ASP A 1 412 ? 23.734 -31.5 -21.828 1 96.19 412 ASP A C 1
ATOM 3328 O O . ASP A 1 412 ? 23.531 -32.531 -21.188 1 96.19 412 ASP A O 1
ATOM 3332 N N . LYS A 1 413 ? 24.188 -30.422 -21.359 1 95.25 413 LYS A N 1
ATOM 3333 C CA . LYS A 1 413 ? 24.516 -30.375 -19.938 1 95.25 413 LYS A CA 1
ATOM 3334 C C . LYS A 1 413 ? 23.281 -30.641 -19.078 1 95.25 413 LYS A C 1
ATOM 3336 O O . LYS A 1 413 ? 23.328 -31.406 -18.125 1 95.25 413 LYS A O 1
ATOM 3341 N N . ARG A 1 414 ? 22.188 -30.047 -19.438 1 95.38 414 ARG A N 1
ATOM 3342 C CA . ARG A 1 414 ? 20.938 -30.219 -18.688 1 95.38 414 ARG A CA 1
ATOM 3343 C C . ARG A 1 414 ? 20.328 -31.594 -18.938 1 95.38 414 ARG A C 1
ATOM 3345 O O . ARG A 1 414 ? 19.797 -32.219 -18.016 1 95.38 414 ARG A O 1
ATOM 3352 N N . LEU A 1 415 ? 20.391 -32.031 -20.156 1 95.25 415 LEU A N 1
ATOM 3353 C CA . LEU A 1 415 ? 19.859 -33.344 -20.516 1 95.25 415 LEU A CA 1
ATOM 3354 C C . LEU A 1 415 ? 20.594 -34.438 -19.766 1 95.25 415 LEU A C 1
ATOM 3356 O O . LEU A 1 415 ? 19.969 -35.375 -19.25 1 95.25 415 LEU A O 1
ATOM 3360 N N . ASP A 1 416 ? 21.875 -34.281 -19.672 1 94.62 416 ASP A N 1
ATOM 3361 C CA . ASP A 1 416 ? 22.672 -35.25 -18.938 1 94.62 416 ASP A CA 1
ATOM 3362 C C . ASP A 1 416 ? 22.281 -35.281 -17.469 1 94.62 416 ASP A C 1
ATOM 3364 O O . ASP A 1 416 ? 22.219 -36.375 -16.859 1 94.62 416 ASP A O 1
ATOM 3368 N N . GLY A 1 417 ? 22.062 -34.125 -16.984 1 92.75 417 GLY A N 1
ATOM 3369 C CA . GLY A 1 417 ? 21.625 -34.062 -15.594 1 92.75 417 GLY A CA 1
ATOM 3370 C C . GLY A 1 417 ? 20.297 -34.75 -15.352 1 92.75 417 GLY A C 1
ATOM 3371 O O . GLY A 1 417 ? 20.125 -35.438 -14.344 1 92.75 417 GLY A O 1
ATOM 3372 N N . CYS A 1 418 ? 19.391 -34.656 -16.281 1 94.62 418 CYS A N 1
ATOM 3373 C CA . CYS A 1 418 ? 18.078 -35.281 -16.172 1 94.62 418 CYS A CA 1
ATOM 3374 C C . CYS A 1 418 ? 18.172 -36.781 -16.344 1 94.62 418 CYS A C 1
ATOM 3376 O O . CYS A 1 418 ? 17.438 -37.531 -15.695 1 94.62 418 CYS A O 1
ATOM 3378 N N . LEU A 1 419 ? 19.109 -37.219 -17.188 1 94.88 419 LEU A N 1
ATOM 3379 C CA . LEU A 1 419 ? 19.25 -38.625 -17.484 1 94.88 419 LEU A CA 1
ATOM 3380 C C . LEU A 1 419 ? 19.922 -39.375 -16.312 1 94.88 419 LEU A C 1
ATOM 3382 O O . LEU A 1 419 ? 19.891 -40.594 -16.25 1 94.88 419 LEU A O 1
ATOM 3386 N N . LEU A 1 420 ? 20.438 -38.594 -15.438 1 92.81 420 LEU A N 1
ATOM 3387 C CA . LEU A 1 420 ? 21.047 -39.188 -14.25 1 92.81 420 LEU A CA 1
ATOM 3388 C C . LEU A 1 420 ? 20.031 -39.312 -13.125 1 92.81 420 LEU A C 1
ATOM 3390 O O . LEU A 1 420 ? 20.297 -39.969 -12.117 1 92.81 420 LEU A O 1
ATOM 3394 N N . ASN A 1 421 ? 18.891 -38.781 -13.312 1 93.75 421 ASN A N 1
ATOM 3395 C CA . ASN A 1 421 ? 17.859 -38.844 -12.281 1 93.75 421 ASN A CA 1
ATOM 3396 C C . ASN A 1 421 ? 17.016 -40.094 -12.391 1 93.75 421 ASN A C 1
ATOM 3398 O O . ASN A 1 421 ? 16.172 -40.219 -13.281 1 93.75 421 ASN A O 1
ATOM 3402 N N . ASP A 1 422 ? 17.125 -40.969 -11.461 1 92.31 422 ASP A N 1
ATOM 3403 C CA . ASP A 1 422 ? 16.469 -42.281 -11.492 1 92.31 422 ASP A CA 1
ATOM 3404 C C . ASP A 1 422 ? 14.945 -42.125 -11.422 1 92.31 422 ASP A C 1
ATOM 3406 O O . ASP A 1 422 ? 14.219 -42.844 -12.102 1 92.31 422 ASP A O 1
ATOM 3410 N N . ARG A 1 423 ? 14.539 -41.219 -10.609 1 92.81 423 ARG A N 1
ATOM 3411 C CA . ARG A 1 423 ? 13.102 -41.031 -10.43 1 92.81 423 ARG A CA 1
ATOM 3412 C C . ARG A 1 423 ? 12.445 -40.562 -11.734 1 92.81 423 ARG A C 1
ATOM 3414 O O . ARG A 1 423 ? 11.359 -41.031 -12.078 1 92.81 423 ARG A O 1
ATOM 3421 N N . LEU A 1 424 ? 13.07 -39.719 -12.406 1 94.44 424 LEU A N 1
ATOM 3422 C CA . LEU A 1 424 ? 12.562 -39.219 -13.68 1 94.44 424 LEU A CA 1
ATOM 3423 C C . LEU A 1 424 ? 12.484 -40.344 -14.711 1 94.44 424 LEU A C 1
ATOM 3425 O O . LEU A 1 424 ? 11.492 -40.438 -15.43 1 94.44 424 LEU A O 1
ATOM 3429 N N . LEU A 1 425 ? 13.438 -41.188 -14.758 1 95.25 425 LEU A N 1
ATOM 3430 C CA . LEU A 1 425 ? 13.492 -42.312 -15.711 1 95.25 425 LEU A CA 1
ATOM 3431 C C . LEU A 1 425 ? 12.414 -43.344 -15.406 1 95.25 425 LEU A C 1
ATOM 3433 O O . LEU A 1 425 ? 11.766 -43.844 -16.312 1 95.25 425 LEU A O 1
ATOM 3437 N N . CYS A 1 426 ? 12.25 -43.625 -14.156 1 94.75 426 CYS A N 1
ATOM 3438 C CA . CYS A 1 426 ? 11.188 -44.531 -13.758 1 94.75 426 CYS A CA 1
ATOM 3439 C C . CYS A 1 426 ? 9.82 -44 -14.172 1 94.75 426 CYS A C 1
ATOM 3441 O O . CYS A 1 426 ? 8.969 -44.781 -14.625 1 94.75 426 CYS A O 1
ATOM 3443 N N . THR A 1 427 ? 9.664 -42.688 -14 1 95 427 THR A N 1
ATOM 3444 C CA . THR A 1 427 ? 8.398 -42.062 -14.383 1 95 427 THR A CA 1
ATOM 3445 C C . THR A 1 427 ? 8.172 -42.188 -15.883 1 95 427 THR A C 1
ATOM 3447 O O . THR A 1 427 ? 7.039 -42.406 -16.328 1 95 427 THR A O 1
ATOM 3450 N N . MET A 1 428 ? 9.18 -42.094 -16.625 1 94.75 428 MET A N 1
ATOM 3451 C CA . MET A 1 428 ? 9.078 -42.188 -18.078 1 94.75 428 MET A CA 1
ATOM 3452 C C . MET A 1 428 ? 8.68 -43.625 -18.484 1 94.75 428 MET A C 1
ATOM 3454 O O . MET A 1 428 ? 7.891 -43.812 -19.406 1 94.75 428 MET A O 1
ATOM 3458 N N . LEU A 1 429 ? 9.227 -44.562 -17.812 1 95 429 LEU A N 1
ATOM 3459 C CA . LEU A 1 429 ? 8.906 -45.938 -18.141 1 95 429 LEU A CA 1
ATOM 3460 C C . LEU A 1 429 ? 7.422 -46.219 -17.922 1 95 429 LEU A C 1
ATOM 3462 O O . LEU A 1 429 ? 6.797 -46.906 -18.719 1 95 429 LEU A O 1
ATOM 3466 N N . ILE A 1 430 ? 6.941 -45.688 -16.844 1 94.25 430 ILE A N 1
ATOM 3467 C CA . ILE A 1 430 ? 5.566 -45.969 -16.438 1 94.25 430 ILE A CA 1
ATOM 3468 C C . ILE A 1 430 ? 4.598 -45.188 -17.328 1 94.25 430 ILE A C 1
ATOM 3470 O O . ILE A 1 430 ? 3.439 -45.562 -17.484 1 94.25 430 ILE A O 1
ATOM 3474 N N . ASP A 1 431 ? 5.012 -44.062 -17.859 1 93.56 431 ASP A N 1
ATOM 3475 C CA . ASP A 1 431 ? 4.211 -43.312 -18.828 1 93.56 431 ASP A CA 1
ATOM 3476 C C . ASP A 1 431 ? 4.191 -44.031 -20.188 1 93.56 431 ASP A C 1
ATOM 3478 O O . ASP A 1 431 ? 5.199 -44.062 -20.891 1 93.56 431 ASP A O 1
ATOM 3482 N N . HIS A 1 432 ? 3.076 -44.531 -20.531 1 91.69 432 HIS A N 1
ATOM 3483 C CA . HIS A 1 432 ? 2.947 -45.375 -21.703 1 91.69 432 HIS A CA 1
ATOM 3484 C C . HIS A 1 432 ? 3.338 -44.625 -22.969 1 91.69 432 HIS A C 1
ATOM 3486 O O . HIS A 1 432 ? 3.641 -45.25 -24 1 91.69 432 HIS A O 1
ATOM 3492 N N . ARG A 1 433 ? 3.281 -43.344 -22.922 1 88.81 433 ARG A N 1
ATOM 3493 C CA . ARG A 1 433 ? 3.615 -42.562 -24.094 1 88.81 433 ARG A CA 1
ATOM 3494 C C . ARG A 1 433 ? 5.102 -42.656 -24.438 1 88.81 433 ARG A C 1
ATOM 3496 O O . ARG A 1 433 ? 5.492 -42.562 -25.594 1 88.81 433 ARG A O 1
ATOM 3503 N N . TYR A 1 434 ? 5.895 -43 -23.344 1 91.12 434 TYR A N 1
ATOM 3504 C CA . TYR A 1 434 ? 7.336 -42.938 -23.562 1 91.12 434 TYR A CA 1
ATOM 3505 C C . TYR A 1 434 ? 7.988 -44.281 -23.188 1 91.12 434 TYR A C 1
ATOM 3507 O O . TYR A 1 434 ? 9.102 -44.562 -23.625 1 91.12 434 TYR A O 1
ATOM 3515 N N . GLY A 1 435 ? 7.328 -45.094 -22.453 1 92.25 435 GLY A N 1
ATOM 3516 C CA . GLY A 1 435 ? 7.898 -46.344 -21.984 1 92.25 435 GLY A CA 1
ATOM 3517 C C . GLY A 1 435 ? 8.359 -47.219 -23.125 1 92.25 435 GLY A C 1
ATOM 3518 O O . GLY A 1 435 ? 7.602 -47.5 -24.062 1 92.25 435 GLY A O 1
ATOM 3519 N N . TYR A 1 436 ? 9.602 -47.625 -23.078 1 91.5 436 TYR A N 1
ATOM 3520 C CA . TYR A 1 436 ? 10.227 -48.594 -23.953 1 91.5 436 TYR A CA 1
ATOM 3521 C C . TYR A 1 436 ? 10.336 -48.062 -25.375 1 91.5 436 TYR A C 1
ATOM 3523 O O . TYR A 1 436 ? 10.586 -48.812 -26.328 1 91.5 436 TYR A O 1
ATOM 3531 N N . ALA A 1 437 ? 10.031 -46.812 -25.516 1 86.69 437 ALA A N 1
ATOM 3532 C CA . ALA A 1 437 ? 10.242 -46.188 -26.828 1 86.69 437 ALA A CA 1
ATOM 3533 C C . ALA A 1 437 ? 11.727 -46 -27.094 1 86.69 437 ALA A C 1
ATOM 3535 O O . ALA A 1 437 ? 12.492 -45.625 -26.203 1 86.69 437 ALA A O 1
ATOM 3536 N N . ASP A 1 438 ? 12.039 -46.125 -28.328 1 78.94 438 ASP A N 1
ATOM 3537 C CA . ASP A 1 438 ? 13.445 -46.156 -28.719 1 78.94 438 ASP A CA 1
ATOM 3538 C C . ASP A 1 438 ? 14.07 -44.75 -28.562 1 78.94 438 ASP A C 1
ATOM 3540 O O . ASP A 1 438 ? 13.406 -43.75 -28.812 1 78.94 438 ASP A O 1
ATOM 3544 N N . ASN A 1 439 ? 15.234 -44.594 -28.078 1 81.12 439 ASN A N 1
ATOM 3545 C CA . ASN A 1 439 ? 16.188 -43.5 -28.172 1 81.12 439 ASN A CA 1
ATOM 3546 C C . ASN A 1 439 ? 15.859 -42.375 -27.156 1 81.12 439 ASN A C 1
ATOM 3548 O O . ASN A 1 439 ? 16.562 -41.375 -27.094 1 81.12 439 ASN A O 1
ATOM 3552 N N . TRP A 1 440 ? 14.875 -42.625 -26.266 1 86 440 TRP A N 1
ATOM 3553 C CA . TRP A 1 440 ? 14.531 -41.562 -25.359 1 86 440 TRP A CA 1
ATOM 3554 C C . TRP A 1 440 ? 15.5 -41.5 -24.172 1 86 440 TRP A C 1
ATOM 3556 O O . TRP A 1 440 ? 15.82 -40.438 -23.656 1 86 440 TRP A O 1
ATOM 3566 N N . VAL A 1 441 ? 15.953 -42.656 -23.766 1 90.5 441 VAL A N 1
ATOM 3567 C CA . VAL A 1 441 ? 16.672 -42.688 -22.484 1 90.5 441 VAL A CA 1
ATOM 3568 C C . VAL A 1 441 ? 18.156 -42.938 -22.734 1 90.5 441 VAL A C 1
ATOM 3570 O O . VAL A 1 441 ? 18.938 -43.062 -21.781 1 90.5 441 VAL A O 1
ATOM 3573 N N . GLN A 1 442 ? 18.562 -42.875 -24.031 1 88.81 442 GLN A N 1
ATOM 3574 C CA . GLN A 1 442 ? 19.969 -43.062 -24.328 1 88.81 442 GLN A CA 1
ATOM 3575 C C . GLN A 1 442 ? 20.828 -42 -23.625 1 88.81 442 GLN A C 1
ATOM 3577 O O . GLN A 1 442 ? 20.453 -40.844 -23.547 1 88.81 442 GLN A O 1
ATOM 3582 N N . PRO A 1 443 ? 21.891 -42.375 -23.047 1 90.44 443 PRO A N 1
ATOM 3583 C CA . PRO A 1 443 ? 22.688 -43.625 -23.141 1 90.44 443 PRO A CA 1
ATOM 3584 C C . PRO A 1 443 ? 22.25 -44.688 -22.125 1 90.44 443 PRO A C 1
ATOM 3586 O O . PRO A 1 443 ? 22.812 -45.781 -22.109 1 90.44 443 PRO A O 1
ATOM 3589 N N . ARG A 1 444 ? 21.266 -44.469 -21.344 1 91.88 444 ARG A N 1
ATOM 3590 C CA . ARG A 1 444 ? 20.75 -45.438 -20.406 1 91.88 444 ARG A CA 1
ATOM 3591 C C . ARG A 1 444 ? 19.906 -46.5 -21.141 1 91.88 444 ARG A C 1
ATOM 3593 O O . ARG A 1 444 ? 19.594 -46.344 -22.328 1 91.88 444 ARG A O 1
ATOM 3600 N N . SER A 1 445 ? 19.625 -47.656 -20.422 1 93.06 445 SER A N 1
ATOM 3601 C CA . SER A 1 445 ? 18.812 -48.688 -21.031 1 93.06 445 SER A CA 1
ATOM 3602 C C . SER A 1 445 ? 17.547 -48.938 -20.219 1 93.06 445 SER A C 1
ATOM 3604 O O . SER A 1 445 ? 17.516 -48.719 -19.016 1 93.06 445 SER A O 1
ATOM 3606 N N . TRP A 1 446 ? 16.5 -49.375 -20.953 1 94 446 TRP A N 1
ATOM 3607 C CA . TRP A 1 446 ? 15.242 -49.688 -20.297 1 94 446 TRP A CA 1
ATOM 3608 C C . TRP A 1 446 ? 15.414 -50.844 -19.312 1 94 446 TRP A C 1
ATOM 3610 O O . TRP A 1 446 ? 14.727 -50.906 -18.281 1 94 446 TRP A O 1
ATOM 3620 N N . ALA A 1 447 ? 16.344 -51.719 -19.562 1 91.88 447 ALA A N 1
ATOM 3621 C CA . ALA A 1 447 ? 16.625 -52.812 -18.656 1 91.88 447 ALA A CA 1
ATOM 3622 C C . ALA A 1 447 ? 17.125 -52.312 -17.297 1 91.88 447 ALA A C 1
ATOM 3624 O O . ALA A 1 447 ? 16.75 -52.844 -16.266 1 91.88 447 ALA A O 1
ATOM 3625 N N . GLU A 1 448 ? 17.984 -51.312 -17.406 1 93.44 448 GLU A N 1
ATOM 3626 C CA . GLU A 1 448 ? 18.469 -50.688 -16.188 1 93.44 448 GLU A CA 1
ATOM 3627 C C . GLU A 1 448 ? 17.312 -50.062 -15.391 1 93.44 448 GLU A C 1
ATOM 3629 O O . GLU A 1 448 ? 17.281 -50.156 -14.164 1 93.44 448 GLU A O 1
ATOM 3634 N N . ILE A 1 449 ? 16.406 -49.438 -16.094 1 94.12 449 ILE A N 1
ATOM 3635 C CA . ILE A 1 449 ? 15.305 -48.719 -15.477 1 94.12 449 ILE A CA 1
ATOM 3636 C C . ILE A 1 449 ? 14.312 -49.719 -14.867 1 94.12 449 ILE A C 1
ATOM 3638 O O . ILE A 1 449 ? 13.742 -49.469 -13.812 1 94.12 449 ILE A O 1
ATOM 3642 N N . GLU A 1 450 ? 14.148 -50.875 -15.523 1 93.25 450 GLU A N 1
ATOM 3643 C CA . GLU A 1 450 ? 13.32 -51.938 -14.977 1 93.25 450 GLU A CA 1
ATOM 3644 C C . GLU A 1 450 ? 13.836 -52.406 -13.609 1 93.25 450 GLU A C 1
ATOM 3646 O O . GLU A 1 450 ? 13.047 -52.625 -12.688 1 93.25 450 GLU A O 1
ATOM 3651 N N . LYS A 1 451 ? 15.086 -52.469 -13.586 1 90.88 451 LYS A N 1
ATOM 3652 C CA . LYS A 1 451 ? 15.703 -52.875 -12.328 1 90.88 451 LYS A CA 1
ATOM 3653 C C . LYS A 1 451 ? 15.469 -51.844 -11.234 1 90.88 451 LYS A C 1
ATOM 3655 O O . LYS A 1 451 ? 15.273 -52.188 -10.07 1 90.88 451 LYS A O 1
ATOM 3660 N N . MET A 1 452 ? 15.484 -50.625 -11.641 1 90.38 452 MET A N 1
ATOM 3661 C CA . MET A 1 452 ? 15.258 -49.562 -10.68 1 90.38 452 MET A CA 1
ATOM 3662 C C . MET A 1 452 ? 13.844 -49.625 -10.117 1 90.38 452 MET A C 1
ATOM 3664 O O . MET A 1 452 ? 13.641 -49.406 -8.914 1 90.38 452 MET A O 1
ATOM 3668 N N . ILE A 1 453 ? 12.883 -49.844 -10.93 1 89.94 453 ILE A N 1
ATOM 3669 C CA . ILE A 1 453 ? 11.492 -49.938 -10.508 1 89.94 453 ILE A CA 1
ATOM 3670 C C . ILE A 1 453 ? 11.305 -51.125 -9.578 1 89.94 453 ILE A C 1
ATOM 3672 O O . ILE A 1 453 ? 10.586 -51.031 -8.578 1 89.94 453 ILE A O 1
ATOM 3676 N N . THR A 1 454 ? 11.969 -52.219 -9.945 1 86.56 454 THR A N 1
ATOM 3677 C CA . THR A 1 454 ? 11.875 -53.438 -9.117 1 86.56 454 THR A CA 1
ATOM 3678 C C . THR A 1 454 ? 12.469 -53.156 -7.734 1 86.56 454 THR A C 1
ATOM 3680 O O . THR A 1 454 ? 11.898 -53.594 -6.723 1 86.56 454 THR A O 1
ATOM 3683 N N . ASN A 1 455 ? 13.523 -52.469 -7.742 1 82.5 455 ASN A N 1
ATOM 3684 C CA . ASN A 1 455 ? 14.156 -52.094 -6.477 1 82.5 455 ASN A CA 1
ATOM 3685 C C . ASN A 1 455 ? 13.289 -51.156 -5.656 1 82.5 455 ASN A C 1
ATOM 3687 O O . ASN A 1 455 ? 13.242 -51.25 -4.43 1 82.5 455 ASN A O 1
ATOM 3691 N N . TYR A 1 456 ? 12.68 -50.25 -6.359 1 79.12 456 TYR A N 1
ATOM 3692 C CA . TYR A 1 456 ? 11.797 -49.281 -5.723 1 79.12 456 TYR A CA 1
ATOM 3693 C C . TYR A 1 456 ? 10.633 -50 -5.031 1 79.12 456 TYR A C 1
ATOM 3695 O O . TYR A 1 456 ? 10.25 -49.625 -3.92 1 79.12 456 TYR A O 1
ATOM 3703 N N . CYS A 1 457 ? 10.047 -50.906 -5.629 1 76.94 457 CYS A N 1
ATOM 3704 C CA . CYS A 1 457 ? 8.898 -51.625 -5.094 1 76.94 457 CYS A CA 1
ATOM 3705 C C . CYS A 1 457 ? 9.312 -52.562 -3.947 1 76.94 457 CYS A C 1
ATOM 3707 O O . CYS A 1 457 ? 8.523 -52.812 -3.047 1 76.94 457 CYS A O 1
ATOM 3709 N N . GLU A 1 458 ? 10.484 -53.031 -3.998 1 66.88 458 GLU A N 1
ATOM 3710 C CA . GLU A 1 458 ? 10.977 -53.906 -2.938 1 66.88 458 GLU A CA 1
ATOM 3711 C C . GLU A 1 458 ? 11.219 -53.125 -1.648 1 66.88 458 GLU A C 1
ATOM 3713 O O . GLU A 1 458 ? 10.969 -53.625 -0.554 1 66.88 458 GLU A O 1
ATOM 3718 N N . LYS A 1 459 ? 11.711 -51.938 -1.819 1 64.31 459 LYS A N 1
ATOM 3719 C CA . LYS A 1 459 ? 12.039 -51.125 -0.65 1 64.31 459 LYS A CA 1
ATOM 3720 C C . LYS A 1 459 ? 10.773 -50.625 0.035 1 64.31 459 LYS A C 1
ATOM 3722 O O . LYS A 1 459 ? 10.758 -50.406 1.252 1 64.31 459 LYS A O 1
ATOM 3727 N N . ASP A 1 460 ? 9.766 -50.281 -0.666 1 56.81 460 ASP A N 1
ATOM 3728 C CA . ASP A 1 460 ? 8.531 -49.781 -0.069 1 56.81 460 ASP A CA 1
ATOM 3729 C C . ASP A 1 460 ? 7.363 -50.719 -0.347 1 56.81 460 ASP A C 1
ATOM 3731 O O . ASP A 1 460 ? 6.66 -50.562 -1.346 1 56.81 460 ASP A O 1
ATOM 3735 N N . PRO A 1 461 ? 7.18 -51.812 0.435 1 49.22 461 PRO A N 1
ATOM 3736 C CA . PRO A 1 461 ? 6.176 -52.844 0.203 1 49.22 461 PRO A CA 1
ATOM 3737 C C . PRO A 1 461 ? 4.75 -52.281 0.165 1 49.22 461 PRO A C 1
ATOM 3739 O O . PRO A 1 461 ? 3.828 -52.969 -0.277 1 49.22 461 PRO A O 1
ATOM 3742 N N . THR A 1 462 ? 4.484 -51.25 0.815 1 48.12 462 THR A N 1
ATOM 3743 C CA . THR A 1 462 ? 3.141 -50.688 0.846 1 48.12 462 THR A CA 1
ATOM 3744 C C . THR A 1 462 ? 2.711 -50.25 -0.547 1 48.12 462 THR A C 1
ATOM 3746 O O . THR A 1 462 ? 1.541 -49.938 -0.77 1 48.12 462 THR A O 1
ATOM 3749 N N . SER A 1 463 ? 3.584 -50.031 -1.305 1 47.75 463 SER A N 1
ATOM 3750 C CA . SER A 1 463 ? 3.307 -49.562 -2.654 1 47.75 463 SER A CA 1
ATOM 3751 C C . SER A 1 463 ? 2.457 -50.562 -3.432 1 47.75 463 SER A C 1
ATOM 3753 O O . SER A 1 463 ? 1.887 -50.219 -4.473 1 47.75 463 SER A O 1
ATOM 3755 N N . GLY A 1 464 ? 2.494 -51.906 -3.225 1 40.72 464 GLY A N 1
ATOM 3756 C CA . GLY A 1 464 ? 1.825 -52.938 -3.998 1 40.72 464 GLY A CA 1
ATOM 3757 C C . GLY A 1 464 ? 0.431 -53.281 -3.49 1 40.72 464 GLY A C 1
ATOM 3758 O O . GLY A 1 464 ? -0.289 -54.062 -4.094 1 40.72 464 GLY A O 1
ATOM 3759 N N . LEU A 1 465 ? 0.08 -53.25 -2.18 1 36.81 465 LEU A N 1
ATOM 3760 C CA . LEU A 1 465 ? -1.068 -53.969 -1.664 1 36.81 465 LEU A CA 1
ATOM 3761 C C . LEU A 1 465 ? -2.35 -53.156 -1.816 1 36.81 465 LEU A C 1
ATOM 3763 O O . LEU A 1 465 ? -2.596 -52.25 -1.046 1 36.81 465 LEU A O 1
ATOM 3767 N N . LEU A 1 466 ? -2.803 -52.656 -2.846 1 37.12 466 LEU A N 1
ATOM 3768 C CA . LEU A 1 466 ? -4.242 -52.406 -2.848 1 37.12 466 LEU A CA 1
ATOM 3769 C C . LEU A 1 466 ? -5 -53.656 -2.418 1 37.12 466 LEU A C 1
ATOM 3771 O O . LEU A 1 466 ? -5.086 -54.625 -3.174 1 37.12 466 LEU A O 1
ATOM 3775 N N . THR A 1 467 ? -4.945 -54.219 -1.148 1 32.84 467 THR A N 1
ATOM 3776 C CA . THR A 1 467 ? -5.836 -55.312 -0.82 1 32.84 467 THR A CA 1
ATOM 3777 C C . THR A 1 467 ? -7.289 -54.938 -1.095 1 32.84 467 THR A C 1
ATOM 3779 O O . THR A 1 467 ? -7.766 -53.906 -0.626 1 32.84 467 THR A O 1
ATOM 3782 N N . PRO A 1 468 ? -7.93 -55.406 -2.104 1 31.41 468 PRO A N 1
ATOM 3783 C CA . PRO A 1 468 ? -9.391 -55.312 -2.176 1 31.41 468 PRO A CA 1
ATOM 3784 C C . PRO A 1 468 ? -10.07 -55.656 -0.854 1 31.41 468 PRO A C 1
ATOM 3786 O O . PRO A 1 468 ? -9.594 -56.5 -0.115 1 31.41 468 PRO A O 1
ATOM 3789 N N . THR A 1 469 ? -10.633 -54.781 -0.151 1 31.61 469 THR A N 1
ATOM 3790 C CA . THR A 1 469 ? -11.5 -55.125 0.966 1 31.61 469 THR A CA 1
ATOM 3791 C C . THR A 1 469 ? -12.281 -56.406 0.659 1 31.61 469 THR A C 1
ATOM 3793 O O . THR A 1 469 ? -12.914 -56.5 -0.395 1 31.61 469 THR A O 1
ATOM 3796 N N . PRO A 1 470 ? -12.031 -57.562 1.356 1 30.02 470 PRO A N 1
ATOM 3797 C CA . PRO A 1 470 ? -12.82 -58.781 1.234 1 30.02 470 PRO A CA 1
ATOM 3798 C C . PRO A 1 470 ? -14.32 -58.562 1.413 1 30.02 470 PRO A C 1
ATOM 3800 O O . PRO A 1 470 ? -14.719 -57.781 2.273 1 30.02 470 PRO A O 1
ATOM 3803 N N . SER A 1 471 ? -15.133 -58.531 0.42 1 29.89 471 SER A N 1
ATOM 3804 C CA . SER A 1 471 ? -16.531 -58.844 0.725 1 29.89 471 SER A CA 1
ATOM 3805 C C . SER A 1 471 ? -16.656 -60.031 1.665 1 29.89 471 SER A C 1
ATOM 3807 O O . SER A 1 471 ? -15.844 -60.938 1.619 1 29.89 471 SER A O 1
ATOM 3809 N N . SER A 1 472 ? -17.266 -59.969 2.887 1 31.05 472 SER A N 1
ATOM 3810 C CA . SER A 1 472 ? -17.656 -60.938 3.91 1 31.05 472 SER A CA 1
ATOM 3811 C C . SER A 1 472 ? -18.188 -62.25 3.285 1 31.05 472 SER A C 1
ATOM 3813 O O . SER A 1 472 ? -18.922 -63 3.926 1 31.05 472 SER A O 1
ATOM 3815 N N . SER A 1 473 ? -18.234 -62.562 1.972 1 30.12 473 SER A N 1
ATOM 3816 C CA . SER A 1 473 ? -18.75 -63.938 1.813 1 30.12 473 SER A CA 1
ATOM 3817 C C . SER A 1 473 ? -17.844 -64.938 2.51 1 30.12 473 SER A C 1
ATOM 3819 O O . SER A 1 473 ? -16.656 -64.688 2.707 1 30.12 473 SER A O 1
ATOM 3821 N N . HIS A 1 474 ? -18.438 -66.188 3.188 1 31.91 474 HIS A N 1
ATOM 3822 C CA . HIS A 1 474 ? -18.109 -67.438 3.805 1 31.91 474 HIS A CA 1
ATOM 3823 C C . HIS A 1 474 ? -17.016 -68.188 3.027 1 31.91 474 HIS A C 1
ATOM 3825 O O . HIS A 1 474 ? -16.906 -69.375 3.076 1 31.91 474 HIS A O 1
ATOM 3831 N N . ILE A 1 475 ? -16.375 -67.562 2.057 1 32.09 475 ILE A N 1
ATOM 3832 C CA . ILE A 1 475 ? -15.508 -68.5 1.333 1 32.09 475 ILE A CA 1
ATOM 3833 C C . ILE A 1 475 ? -14.516 -69.125 2.299 1 32.09 475 ILE A C 1
ATOM 3835 O O . ILE A 1 475 ? -13.844 -68.438 3.062 1 32.09 475 ILE A O 1
ATOM 3839 N N . ASP A 1 476 ? -14.547 -70.5 2.463 1 33.84 476 ASP A N 1
ATOM 3840 C CA . ASP A 1 476 ? -13.898 -71.625 3.131 1 33.84 476 ASP A CA 1
ATOM 3841 C C . ASP A 1 476 ? -12.391 -71.438 3.199 1 33.84 476 ASP A C 1
ATOM 3843 O O . ASP A 1 476 ? -11.82 -70.625 2.43 1 33.84 476 ASP A O 1
ATOM 3847 N N . ASP A 1 477 ? -11.742 -72.25 4.195 1 35.78 477 ASP A N 1
ATOM 3848 C CA . ASP A 1 477 ? -10.453 -72.438 4.859 1 35.78 477 ASP A CA 1
ATOM 3849 C C . ASP A 1 477 ? -9.32 -72.5 3.838 1 35.78 477 ASP A C 1
ATOM 3851 O O . ASP A 1 477 ? -8.227 -72 4.066 1 35.78 477 ASP A O 1
ATOM 3855 N N . ILE A 1 478 ? -9.594 -73.5 2.824 1 37 478 ILE A N 1
ATOM 3856 C CA . ILE A 1 478 ? -8.5 -74 2.008 1 37 478 ILE A CA 1
ATOM 3857 C C . ILE A 1 478 ? -7.902 -72.812 1.183 1 37 478 ILE A C 1
ATOM 3859 O O . ILE A 1 478 ? -6.684 -72.75 1.023 1 37 478 ILE A O 1
ATOM 3863 N N . ASP A 1 479 ? -8.906 -72.125 0.6 1 33.62 479 ASP A N 1
ATOM 3864 C CA . ASP A 1 479 ? -8.5 -71.125 -0.417 1 33.62 479 ASP A CA 1
ATOM 3865 C C . ASP A 1 479 ? -7.676 -70 0.198 1 33.62 479 ASP A C 1
ATOM 3867 O O . ASP A 1 479 ? -6.793 -69.438 -0.458 1 33.62 479 ASP A O 1
ATOM 3871 N N . GLN A 1 480 ? -7.828 -69.75 1.49 1 40.38 480 GLN A N 1
ATOM 3872 C CA . GLN A 1 480 ? -7 -68.812 2.297 1 40.38 480 GLN A CA 1
ATOM 3873 C C . GLN A 1 480 ? -5.559 -69.312 2.367 1 40.38 480 GLN A C 1
ATOM 3875 O O . GLN A 1 480 ? -4.617 -68.562 2.285 1 40.38 480 GLN A O 1
ATOM 3880 N N . PHE A 1 481 ? -5.473 -70.75 2.619 1 39.84 481 PHE A N 1
ATOM 3881 C CA . PHE A 1 481 ? -4.172 -71.375 2.797 1 39.84 481 PHE A CA 1
ATOM 3882 C C . PHE A 1 481 ? -3.377 -71.375 1.496 1 39.84 481 PHE A C 1
ATOM 3884 O O . PHE A 1 481 ? -2.199 -71 1.49 1 39.84 481 PHE A O 1
ATOM 3891 N N . LEU A 1 482 ? -4.059 -71.875 0.376 1 38.28 482 LEU A N 1
ATOM 3892 C CA . LEU A 1 482 ? -3.393 -71.938 -0.921 1 38.28 482 LEU A CA 1
ATOM 3893 C C . LEU A 1 482 ? -3.033 -70.5 -1.374 1 38.28 482 LEU A C 1
ATOM 3895 O O . LEU A 1 482 ? -1.965 -70.312 -1.95 1 38.28 482 LEU A O 1
ATOM 3899 N N . GLU A 1 483 ? -3.885 -69.562 -1.092 1 36.31 483 GLU A N 1
ATOM 3900 C CA . GLU A 1 483 ? -3.654 -68.188 -1.454 1 36.31 483 GLU A CA 1
ATOM 3901 C C . GLU A 1 483 ? -2.471 -67.562 -0.688 1 36.31 483 GLU A C 1
ATOM 3903 O O . GLU A 1 483 ? -1.668 -66.812 -1.249 1 36.31 483 GLU A O 1
ATOM 3908 N N . SER A 1 484 ? -2.244 -67.938 0.511 1 40.5 484 SER A N 1
ATOM 3909 C CA . SER A 1 484 ? -1.102 -67.562 1.338 1 40.5 484 SER A CA 1
ATOM 3910 C C . SER A 1 484 ? 0.189 -68.188 0.81 1 40.5 484 SER A C 1
ATOM 3912 O O . SER A 1 484 ? 1.247 -67.562 0.85 1 40.5 484 SER A O 1
ATOM 3914 N N . SER A 1 485 ? 0.233 -69.5 0.579 1 39 485 SER A N 1
ATOM 3915 C CA . SER A 1 485 ? 1.422 -70.25 0.129 1 39 485 SER A CA 1
ATOM 3916 C C . SER A 1 485 ? 1.826 -69.812 -1.278 1 39 485 SER A C 1
ATOM 3918 O O . SER A 1 485 ? 3.012 -69.812 -1.614 1 39 485 SER A O 1
ATOM 3920 N N . LEU A 1 486 ? 0.903 -69.75 -2.33 1 36.66 486 LEU A N 1
ATOM 3921 C CA . LEU A 1 486 ? 1.155 -69.25 -3.674 1 36.66 486 LEU A CA 1
ATOM 3922 C C . LEU A 1 486 ? 1.47 -67.75 -3.639 1 36.66 486 LEU A C 1
ATOM 3924 O O . LEU A 1 486 ? 2.061 -67.188 -4.578 1 36.66 486 LEU A O 1
ATOM 3928 N N . VAL A 1 487 ? 1.182 -66.938 -2.658 1 38.19 487 VAL A N 1
ATOM 3929 C CA . VAL A 1 487 ? 1.39 -65.562 -2.385 1 38.19 487 VAL A CA 1
ATOM 3930 C C . VAL A 1 487 ? 2.871 -65.25 -2.123 1 38.19 487 VAL A C 1
ATOM 3932 O O . VAL A 1 487 ? 3.418 -64.25 -2.58 1 38.19 487 VAL A O 1
ATOM 3935 N N . ALA A 1 488 ? 3.545 -66 -1.382 1 37.5 488 ALA A N 1
ATOM 3936 C CA . ALA A 1 488 ? 4.957 -65.75 -1.083 1 37.5 488 ALA A CA 1
ATOM 3937 C C . ALA A 1 488 ? 5.824 -66.062 -2.309 1 37.5 488 ALA A C 1
ATOM 3939 O O . ALA A 1 488 ? 7.02 -65.75 -2.312 1 37.5 488 ALA A O 1
ATOM 3940 N N . GLN A 1 489 ? 5.543 -67 -3.061 1 39.84 489 GLN A N 1
ATOM 3941 C CA . GLN A 1 489 ? 6.25 -67.125 -4.332 1 39.84 489 GLN A CA 1
ATOM 3942 C C . GLN A 1 489 ? 6.211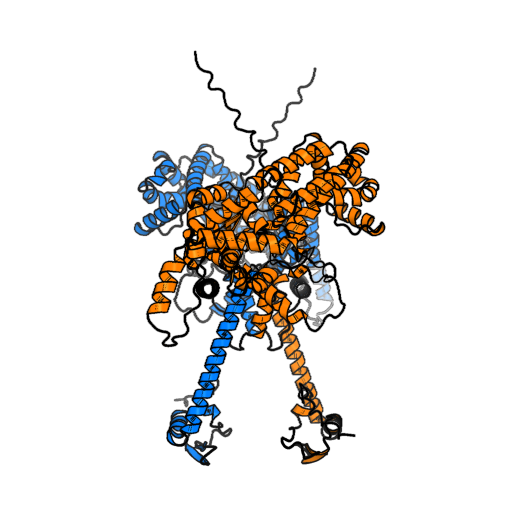 -65.812 -5.105 1 39.84 489 GLN A C 1
ATOM 3944 O O . GLN A 1 489 ? 5.137 -65.25 -5.359 1 39.84 489 GLN A O 1
ATOM 3949 N N . THR A 1 490 ? 7.445 -64.812 -5.371 1 46.22 490 THR A N 1
ATOM 3950 C CA . THR A 1 490 ? 8.07 -63.594 -4.898 1 46.22 490 THR A CA 1
ATOM 3951 C C . THR A 1 490 ? 7.402 -62.375 -5.531 1 46.22 490 THR A C 1
ATOM 3953 O O . THR A 1 490 ? 7.055 -62.406 -6.711 1 46.22 490 THR A O 1
ATOM 3956 N N . GLN A 1 491 ? 6.641 -61.375 -4.688 1 50.16 491 GLN A N 1
ATOM 3957 C CA . GLN A 1 491 ? 6.219 -60.031 -5.074 1 50.16 491 GLN A CA 1
ATOM 3958 C C . GLN A 1 491 ? 7.051 -59.531 -6.246 1 50.16 491 GLN A C 1
ATOM 3960 O O . GLN A 1 491 ? 6.52 -58.875 -7.152 1 50.16 491 GLN A O 1
ATOM 3965 N N . THR A 1 492 ? 8.312 -59.875 -6.148 1 54.31 492 THR A N 1
ATOM 3966 C CA . THR A 1 492 ? 9.25 -59.469 -7.191 1 54.31 492 THR A CA 1
ATOM 3967 C C . THR A 1 492 ? 8.953 -60.188 -8.5 1 54.31 492 THR A C 1
ATOM 3969 O O . THR A 1 492 ? 9.039 -59.594 -9.578 1 54.31 492 THR A O 1
ATOM 3972 N N . ASP A 1 493 ? 8.641 -61.562 -8.43 1 56.97 493 ASP A N 1
ATOM 3973 C CA . ASP A 1 493 ? 8.383 -62.344 -9.633 1 56.97 493 ASP A CA 1
ATOM 3974 C C . ASP A 1 493 ? 7.125 -61.875 -10.352 1 56.97 493 ASP A C 1
ATOM 3976 O O . ASP A 1 493 ? 7.09 -61.812 -11.586 1 56.97 493 ASP A O 1
ATOM 3980 N N . ARG A 1 494 ? 6.219 -61.25 -9.5 1 73.44 494 ARG A N 1
ATOM 3981 C CA . ARG A 1 494 ? 4.969 -60.781 -10.078 1 73.44 494 ARG A CA 1
ATOM 3982 C C . ARG A 1 494 ? 5.164 -59.438 -10.781 1 73.44 494 ARG A C 1
ATOM 3984 O O . ARG A 1 494 ? 4.625 -59.219 -11.859 1 73.44 494 ARG A O 1
ATOM 3991 N N . LEU A 1 495 ? 6.051 -58.688 -10.164 1 84.5 495 LEU A N 1
ATOM 3992 C CA . LEU A 1 495 ? 6.285 -57.406 -10.781 1 84.5 495 LEU A CA 1
ATOM 3993 C C . LEU A 1 495 ? 7.023 -57.562 -12.109 1 84.5 495 LEU A C 1
ATOM 3995 O O . LEU A 1 495 ? 6.68 -56.906 -13.094 1 84.5 495 LEU A O 1
ATOM 3999 N N . GLU A 1 496 ? 7.941 -58.531 -12.055 1 85.12 496 GLU A N 1
ATOM 4000 C CA . GLU A 1 496 ? 8.719 -58.75 -13.273 1 85.12 496 GLU A CA 1
ATOM 4001 C C . GLU A 1 496 ? 7.836 -59.281 -14.398 1 85.12 496 GLU A C 1
ATOM 4003 O O . GLU A 1 496 ? 7.996 -58.875 -15.555 1 85.12 496 GLU A O 1
ATOM 4008 N N . SER A 1 497 ? 6.969 -60.094 -13.977 1 87.69 497 SER A N 1
ATOM 4009 C CA . SER A 1 497 ? 6.035 -60.625 -14.969 1 87.69 497 SER A CA 1
ATOM 4010 C C . SER A 1 497 ? 5.125 -59.531 -15.516 1 87.69 497 SER A C 1
ATOM 4012 O O . SER A 1 497 ? 4.84 -59.5 -16.719 1 87.69 497 SER A O 1
ATOM 4014 N N . GLU A 1 498 ? 4.672 -58.656 -14.625 1 91.69 498 GLU A N 1
ATOM 4015 C CA . GLU A 1 498 ? 3.824 -57.562 -15.062 1 91.69 498 GLU A CA 1
ATOM 4016 C C . GLU A 1 498 ? 4.582 -56.625 -16 1 91.69 498 GLU A C 1
ATOM 4018 O O . GLU A 1 498 ? 4.016 -56.094 -16.969 1 91.69 498 GLU A O 1
ATOM 4023 N N . ILE A 1 499 ? 5.824 -56.406 -15.68 1 92.62 499 ILE A N 1
ATOM 4024 C CA . ILE A 1 499 ? 6.652 -55.531 -16.5 1 92.62 499 ILE A CA 1
ATOM 4025 C C . ILE A 1 499 ? 6.781 -56.125 -17.906 1 92.62 499 ILE A C 1
ATOM 4027 O O . ILE A 1 499 ? 6.668 -55.406 -18.906 1 92.62 499 ILE A O 1
ATOM 4031 N N . LEU A 1 500 ? 6.961 -57.406 -17.953 1 91.38 500 LEU A N 1
ATOM 4032 C CA . LEU A 1 500 ? 7.082 -58.094 -19.25 1 91.38 500 LEU A CA 1
ATOM 4033 C C . LEU A 1 500 ? 5.785 -57.969 -20.031 1 91.38 500 LEU A C 1
ATOM 4035 O O . LEU A 1 500 ? 5.805 -57.719 -21.25 1 91.38 500 LEU A O 1
ATOM 4039 N N . ARG A 1 501 ? 4.738 -58.125 -19.359 1 92.31 501 ARG A N 1
ATOM 4040 C CA . ARG A 1 501 ? 3.438 -58.031 -20.016 1 92.31 501 ARG A CA 1
ATOM 4041 C C . ARG A 1 501 ? 3.178 -56.594 -20.453 1 92.31 501 ARG A C 1
ATOM 4043 O O . ARG A 1 501 ? 2.605 -56.344 -21.516 1 92.31 501 ARG A O 1
ATOM 4050 N N . TYR A 1 502 ? 3.502 -55.688 -19.562 1 94.19 502 TYR A N 1
ATOM 4051 C CA . TYR A 1 502 ? 3.355 -54.281 -19.891 1 94.19 502 TYR A CA 1
ATOM 4052 C C . TYR A 1 502 ? 4.16 -53.906 -21.141 1 94.19 502 TYR A C 1
ATOM 4054 O O . TYR A 1 502 ? 3.658 -53.25 -22.031 1 94.19 502 TYR A O 1
ATOM 4062 N N . LYS A 1 503 ? 5.371 -54.375 -21.203 1 93.44 503 LYS A N 1
ATOM 4063 C CA . LYS A 1 503 ? 6.227 -54.156 -22.359 1 93.44 503 LYS A CA 1
ATOM 4064 C C . LYS A 1 503 ? 5.59 -54.719 -23.625 1 93.44 503 LYS A C 1
ATOM 4066 O O . LYS A 1 503 ? 5.551 -54.031 -24.656 1 93.44 503 LYS A O 1
ATOM 4071 N N . ALA A 1 504 ? 5.082 -55.906 -23.484 1 92.06 504 ALA A N 1
ATOM 4072 C CA . ALA A 1 504 ? 4.441 -56.562 -24.625 1 92.06 504 ALA A CA 1
ATOM 4073 C C . ALA A 1 504 ? 3.207 -55.781 -25.078 1 92.06 504 ALA A C 1
ATOM 4075 O O . ALA A 1 504 ? 2.959 -55.656 -26.266 1 92.06 504 ALA A O 1
ATOM 4076 N N . PHE A 1 505 ? 2.529 -55.375 -24.109 1 91.5 505 PHE A N 1
ATOM 4077 C CA . PHE A 1 505 ? 1.338 -54.594 -24.406 1 91.5 505 PHE A CA 1
ATOM 4078 C C . PHE A 1 505 ? 1.701 -53.344 -25.188 1 91.5 505 PHE A C 1
ATOM 4080 O O . PHE A 1 505 ? 1.045 -53 -26.172 1 91.5 505 PHE A O 1
ATOM 4087 N N . LEU A 1 506 ? 2.729 -52.594 -24.75 1 91.5 506 LEU A N 1
ATOM 4088 C CA . LEU A 1 506 ? 3.129 -51.344 -25.375 1 91.5 506 LEU A CA 1
ATOM 4089 C C . LEU A 1 506 ? 3.652 -51.594 -26.781 1 91.5 506 LEU A C 1
ATOM 4091 O O . LEU A 1 506 ? 3.492 -50.75 -27.672 1 91.5 506 LEU A O 1
ATOM 4095 N N . ASP A 1 507 ? 4.184 -52.688 -27.062 1 86.81 507 ASP A N 1
ATOM 4096 C CA . ASP A 1 507 ? 4.707 -53 -28.391 1 86.81 507 ASP A CA 1
ATOM 4097 C C . ASP A 1 507 ? 3.574 -53.25 -29.391 1 86.81 507 ASP A C 1
ATOM 4099 O O . ASP A 1 507 ? 3.695 -52.938 -30.562 1 86.81 507 ASP A O 1
ATOM 4103 N N . SER A 1 508 ? 2.508 -53.75 -28.938 1 85.81 508 SER A N 1
ATOM 4104 C CA . SER A 1 508 ? 1.426 -54.156 -29.828 1 85.81 508 SER A CA 1
ATOM 4105 C C . SER A 1 508 ? 0.365 -53.062 -29.938 1 85.81 508 SER A C 1
ATOM 4107 O O . SER A 1 508 ? -0.132 -52.781 -31.031 1 85.81 508 SER A O 1
ATOM 4109 N N . ASN A 1 509 ? -0.048 -52.406 -28.828 1 84.81 509 ASN A N 1
ATOM 4110 C CA . ASN A 1 509 ? -1.21 -51.531 -28.781 1 84.81 509 ASN A CA 1
ATOM 4111 C C . ASN A 1 509 ? -0.925 -50.281 -27.969 1 84.81 509 ASN A C 1
ATOM 4113 O O . ASN A 1 509 ? -1.698 -49.906 -27.094 1 84.81 509 ASN A O 1
ATOM 4117 N N . ARG A 1 510 ? 0.052 -49.469 -28.328 1 87.06 510 ARG A N 1
ATOM 4118 C CA . ARG A 1 510 ? 0.373 -48.281 -27.562 1 87.06 510 ARG A CA 1
ATOM 4119 C C . ARG A 1 510 ? -0.59 -47.156 -27.891 1 87.06 510 ARG A C 1
ATOM 4121 O O . ARG A 1 510 ? -0.703 -46.719 -29.047 1 87.06 510 ARG A O 1
ATOM 4128 N N . PRO A 1 511 ? -1.284 -46.656 -26.922 1 81.19 511 PRO A N 1
ATOM 4129 C CA . PRO A 1 511 ? -2.062 -45.438 -27.172 1 81.19 511 PRO A CA 1
ATOM 4130 C C . PRO A 1 511 ? -1.213 -44.156 -27.109 1 81.19 511 PRO A C 1
ATOM 4132 O O . PRO A 1 511 ? -0.883 -43.688 -26.031 1 81.19 511 PRO A O 1
ATOM 4135 N N . THR A 1 512 ? -0.8 -43.531 -28.094 1 72.19 512 THR A N 1
ATOM 4136 C CA . THR A 1 512 ? 0.226 -42.5 -28.125 1 72.19 512 THR A CA 1
ATOM 4137 C C . THR A 1 512 ? -0.326 -41.156 -27.609 1 72.19 512 THR A C 1
ATOM 4139 O O . THR A 1 512 ? 0.405 -40.375 -27 1 72.19 512 THR A O 1
ATOM 4142 N N . TYR A 1 513 ? -1.537 -40.938 -27.672 1 74.75 513 TYR A N 1
ATOM 4143 C CA . TYR A 1 513 ? -2 -39.594 -27.359 1 74.75 513 TYR A CA 1
ATOM 4144 C C . TYR A 1 513 ? -2.924 -39.594 -26.141 1 74.75 513 TYR A C 1
ATOM 4146 O O . TYR A 1 513 ? -3.426 -38.531 -25.734 1 74.75 513 TYR A O 1
ATOM 4154 N N . GLN A 1 514 ? -2.879 -40.688 -25.531 1 77.94 514 GLN A N 1
ATOM 4155 C CA . GLN A 1 514 ? -3.811 -40.781 -24.406 1 77.94 514 GLN A CA 1
ATOM 4156 C C . GLN A 1 514 ? -3.16 -40.312 -23.109 1 77.94 514 GLN A C 1
ATOM 4158 O O . GLN A 1 514 ? -1.965 -40.5 -22.891 1 77.94 514 GLN A O 1
ATOM 4163 N N . ASN A 1 515 ? -3.951 -39.688 -22.297 1 86.75 515 ASN A N 1
ATOM 4164 C CA . ASN A 1 515 ? -3.516 -39.281 -20.953 1 86.75 515 ASN A CA 1
ATOM 4165 C C . ASN A 1 515 ? -3.078 -40.5 -20.141 1 86.75 515 ASN A C 1
ATOM 4167 O O . ASN A 1 515 ? -3.783 -41.5 -20.094 1 86.75 515 ASN A O 1
ATOM 4171 N N . PRO A 1 516 ? -1.88 -40.375 -19.641 1 90.62 516 PRO A N 1
ATOM 4172 C CA . PRO A 1 516 ? -1.366 -41.531 -18.906 1 90.62 516 PRO A CA 1
ATOM 4173 C C . PRO A 1 516 ? -2.301 -42 -17.781 1 90.62 516 PRO A C 1
ATOM 4175 O O . PRO A 1 516 ? -2.387 -43.188 -17.5 1 90.62 516 PRO A O 1
ATOM 4178 N N . LEU A 1 517 ? -2.973 -41.062 -17.188 1 90.62 517 LEU A N 1
ATOM 4179 C CA . LEU A 1 517 ? -3.855 -41.438 -16.094 1 90.62 517 LEU A CA 1
ATOM 4180 C C . LEU A 1 517 ? -5.062 -42.219 -16.609 1 90.62 517 LEU A C 1
ATOM 4182 O O . LEU A 1 517 ? -5.543 -43.125 -15.93 1 90.62 517 LEU A O 1
ATOM 4186 N N . ILE A 1 518 ? -5.543 -41.875 -17.734 1 88.31 518 ILE A N 1
ATOM 4187 C CA . ILE A 1 518 ? -6.645 -42.594 -18.344 1 88.31 518 ILE A CA 1
ATOM 4188 C C . ILE A 1 518 ? -6.188 -44 -18.719 1 88.31 518 ILE A C 1
ATOM 4190 O O . ILE A 1 518 ? -6.926 -44.969 -18.516 1 88.31 518 ILE A O 1
ATOM 4194 N N . PHE A 1 519 ? -4.984 -44.156 -19.203 1 91.88 519 PHE A N 1
ATOM 4195 C CA . PHE A 1 519 ? -4.402 -45.438 -19.531 1 91.88 519 PHE A CA 1
ATOM 4196 C C . PHE A 1 519 ? -4.367 -46.344 -18.312 1 91.88 519 PHE A C 1
ATOM 4198 O O . PHE A 1 519 ? -4.797 -47.5 -18.375 1 91.88 519 PHE A O 1
ATOM 4205 N N . TRP A 1 520 ? -3.91 -45.844 -17.266 1 93.44 520 TRP A N 1
ATOM 4206 C CA . TRP A 1 520 ? -3.719 -46.656 -16.078 1 93.44 520 TRP A CA 1
ATOM 4207 C C . TRP A 1 520 ? -5.055 -46.969 -15.398 1 93.44 520 TRP A C 1
ATOM 4209 O O . TRP A 1 520 ? -5.234 -48.031 -14.805 1 93.44 520 TRP A O 1
ATOM 4219 N N . GLU A 1 521 ? -5.945 -45.969 -15.453 1 91.75 521 GLU A N 1
ATOM 4220 C CA . GLU A 1 521 ? -7.293 -46.25 -14.961 1 91.75 521 GLU A CA 1
ATOM 4221 C C . GLU A 1 521 ? -7.898 -47.469 -15.672 1 91.75 521 GLU A C 1
ATOM 4223 O O . GLU A 1 521 ? -8.508 -48.312 -15.039 1 91.75 521 GLU A O 1
ATOM 4228 N N . GLY A 1 522 ? -7.715 -47.594 -16.938 1 90.38 522 GLY A N 1
ATOM 4229 C CA . GLY A 1 522 ? -8.25 -48.688 -17.75 1 90.38 522 GLY A CA 1
ATOM 4230 C C . GLY A 1 522 ? -7.492 -49.969 -17.578 1 90.38 522 GLY A C 1
ATOM 4231 O O . GLY A 1 522 ? -8.055 -51.062 -17.781 1 90.38 522 GLY A O 1
ATOM 4232 N N . ASN A 1 523 ? -6.199 -49.906 -17.188 1 91.88 523 ASN A N 1
ATOM 4233 C CA . ASN A 1 523 ? -5.363 -51.094 -17.172 1 91.88 523 ASN A CA 1
ATOM 4234 C C . ASN A 1 523 ? -4.938 -51.469 -15.75 1 91.88 523 ASN A C 1
ATOM 4236 O O . ASN A 1 523 ? -4.031 -52.281 -15.547 1 91.88 523 ASN A O 1
ATOM 4240 N N . CYS A 1 524 ? -5.594 -50.844 -14.797 1 91.56 524 CYS A N 1
ATOM 4241 C CA . CYS A 1 524 ? -5.203 -51.062 -13.406 1 91.56 524 CYS A CA 1
ATOM 4242 C C . CYS A 1 524 ? -5.43 -52.5 -13.008 1 91.56 524 CYS A C 1
ATOM 4244 O O . CYS A 1 524 ? -4.703 -53.062 -12.164 1 91.56 524 CYS A O 1
ATOM 4246 N N . LYS A 1 525 ? -6.379 -53.156 -13.578 1 88.06 525 LYS A N 1
ATOM 4247 C CA . LYS A 1 525 ? -6.664 -54.562 -13.266 1 88.06 525 LYS A CA 1
ATOM 4248 C C . LYS A 1 525 ? -5.676 -55.5 -13.969 1 88.06 525 LYS A C 1
ATOM 4250 O O . LYS A 1 525 ? -5.32 -56.531 -13.43 1 88.06 525 LYS A O 1
ATOM 4255 N N . ASN A 1 526 ? -5.215 -55.031 -15.133 1 88.81 526 ASN A N 1
ATOM 4256 C CA . ASN A 1 526 ? -4.262 -55.812 -15.906 1 88.81 526 ASN A CA 1
ATOM 4257 C C . ASN A 1 526 ? -2.867 -55.781 -15.281 1 88.81 526 ASN A C 1
ATOM 4259 O O . ASN A 1 526 ? -2.115 -56.75 -15.375 1 88.81 526 ASN A O 1
ATOM 4263 N N . PHE A 1 527 ? -2.564 -54.625 -14.742 1 91.44 527 PHE A N 1
ATOM 4264 C CA . PHE A 1 527 ? -1.252 -54.438 -14.141 1 91.44 527 PHE A CA 1
ATOM 4265 C C . PHE A 1 527 ? -1.382 -53.844 -12.742 1 91.44 527 PHE A C 1
ATOM 4267 O O . PHE A 1 527 ? -0.974 -52.688 -12.508 1 91.44 527 PHE A O 1
ATOM 4274 N N . PRO A 1 528 ? -1.811 -54.562 -11.758 1 88.69 528 PRO A N 1
ATOM 4275 C CA . PRO A 1 528 ? -2.139 -54 -10.453 1 88.69 528 PRO A CA 1
ATOM 4276 C C . PRO A 1 528 ? -0.917 -53.438 -9.727 1 88.69 528 PRO A C 1
ATOM 4278 O O . PRO A 1 528 ? -0.995 -52.344 -9.117 1 88.69 528 PRO A O 1
ATOM 4281 N N . LYS A 1 529 ? 0.197 -54.094 -9.805 1 88.31 529 LYS A N 1
ATOM 4282 C CA . LYS A 1 529 ? 1.393 -53.625 -9.109 1 88.31 529 LYS A CA 1
ATOM 4283 C C . LYS A 1 529 ? 1.977 -52.406 -9.789 1 88.31 529 LYS A C 1
ATOM 4285 O O . LYS A 1 529 ? 2.342 -51.438 -9.125 1 88.31 529 LYS A O 1
ATOM 4290 N N . LEU A 1 530 ? 2.014 -52.469 -11.094 1 91.5 530 LEU A N 1
ATOM 4291 C CA . LEU A 1 530 ? 2.533 -51.344 -11.844 1 91.5 530 LEU A CA 1
ATOM 4292 C C . LEU A 1 530 ? 1.616 -50.125 -11.695 1 91.5 530 LEU A C 1
ATOM 4294 O O . LEU A 1 530 ? 2.08 -48.969 -11.719 1 91.5 530 LEU A O 1
ATOM 4298 N N . ALA A 1 531 ? 0.333 -50.375 -11.555 1 92 531 ALA A N 1
ATOM 4299 C CA . ALA A 1 531 ? -0.633 -49.281 -11.383 1 92 531 ALA A CA 1
ATOM 4300 C C . ALA A 1 531 ? -0.383 -48.531 -10.078 1 92 531 ALA A C 1
ATOM 4302 O O . ALA A 1 531 ? -0.521 -47.312 -10.031 1 92 531 ALA A O 1
ATOM 4303 N N . THR A 1 532 ? -0.037 -49.281 -9.086 1 88.75 532 THR A N 1
ATOM 4304 C CA . THR A 1 532 ? 0.283 -48.656 -7.812 1 88.75 532 THR A CA 1
ATOM 4305 C C . THR A 1 532 ? 1.537 -47.781 -7.934 1 88.75 532 THR A C 1
ATOM 4307 O O . THR A 1 532 ? 1.597 -46.688 -7.383 1 88.75 532 THR A O 1
ATOM 4310 N N . VAL A 1 533 ? 2.496 -48.281 -8.656 1 90.31 533 VAL A N 1
ATOM 4311 C CA . VAL A 1 533 ? 3.723 -47.531 -8.898 1 90.31 533 VAL A CA 1
ATOM 4312 C C . VAL A 1 533 ? 3.414 -46.281 -9.742 1 90.31 533 VAL A C 1
ATOM 4314 O O . VAL A 1 533 ? 3.963 -45.219 -9.492 1 90.31 533 VAL A O 1
ATOM 4317 N N . ALA A 1 534 ? 2.52 -46.469 -10.672 1 93.19 534 ALA A N 1
ATOM 4318 C CA . ALA A 1 534 ? 2.129 -45.375 -11.547 1 93.19 534 ALA A CA 1
ATOM 4319 C C . ALA A 1 534 ? 1.488 -44.25 -10.75 1 93.19 534 ALA A C 1
ATOM 4321 O O . ALA A 1 534 ? 1.716 -43.062 -11.039 1 93.19 534 ALA A O 1
ATOM 4322 N N . GLN A 1 535 ? 0.729 -44.594 -9.781 1 91.12 535 GLN A N 1
ATOM 4323 C CA . GLN A 1 535 ? 0.085 -43.562 -8.945 1 91.12 535 GLN A CA 1
ATOM 4324 C C . GLN A 1 535 ? 1.118 -42.719 -8.211 1 91.12 535 GLN A C 1
ATOM 4326 O O . GLN A 1 535 ? 0.912 -41.531 -8.008 1 91.12 535 GLN A O 1
ATOM 4331 N N . GLN A 1 536 ? 2.193 -43.281 -7.91 1 90.12 536 GLN A N 1
ATOM 4332 C CA . GLN A 1 536 ? 3.225 -42.594 -7.156 1 90.12 536 GLN A CA 1
ATOM 4333 C C . GLN A 1 536 ? 4.113 -41.75 -8.086 1 90.12 536 GLN A C 1
ATOM 4335 O O . GLN A 1 536 ? 4.387 -40.594 -7.805 1 90.12 536 GLN A O 1
ATOM 4340 N N . LEU A 1 537 ? 4.473 -42.344 -9.141 1 92.62 537 LEU A N 1
ATOM 4341 C CA . LEU A 1 537 ? 5.457 -41.688 -10.008 1 92.62 537 LEU A CA 1
ATOM 4342 C C . LEU A 1 537 ? 4.812 -40.594 -10.859 1 92.62 537 LEU A C 1
ATOM 4344 O O . LEU A 1 537 ? 5.41 -39.562 -11.078 1 92.62 537 LEU A O 1
ATOM 4348 N N . LEU A 1 538 ? 3.58 -40.812 -11.273 1 93.31 538 LEU A N 1
ATOM 4349 C CA . LEU A 1 538 ? 2.928 -39.875 -12.188 1 93.31 538 LEU A CA 1
ATOM 4350 C C . LEU A 1 538 ? 2.305 -38.719 -11.43 1 93.31 538 LEU A C 1
ATOM 4352 O O . LEU A 1 538 ? 1.792 -37.75 -12.039 1 93.31 538 LEU A O 1
ATOM 4356 N N . SER A 1 539 ? 2.369 -38.688 -10.156 1 92.94 539 SER A N 1
ATOM 4357 C CA . SER A 1 539 ? 1.825 -37.594 -9.359 1 92.94 539 SER A CA 1
ATOM 4358 C C . SER A 1 539 ? 2.686 -36.344 -9.477 1 92.94 539 SER A C 1
ATOM 4360 O O . SER A 1 539 ? 2.229 -35.25 -9.18 1 92.94 539 SER A O 1
ATOM 4362 N N . SER A 1 540 ? 3.902 -36.438 -9.93 1 91.88 540 SER A N 1
ATOM 4363 C CA . SER A 1 540 ? 4.824 -35.312 -10.016 1 91.88 540 SER A CA 1
ATOM 4364 C C . SER A 1 540 ? 4.574 -34.469 -11.273 1 91.88 540 SER A C 1
ATOM 4366 O O . SER A 1 540 ? 4.625 -35 -12.383 1 91.88 540 SER A O 1
ATOM 4368 N N . PRO A 1 541 ? 4.305 -33.219 -11.078 1 89.44 541 PRO A N 1
ATOM 4369 C CA . PRO A 1 541 ? 4.223 -32.344 -12.25 1 89.44 541 PRO A CA 1
ATOM 4370 C C . PRO A 1 541 ? 5.582 -32.062 -12.883 1 89.44 541 PRO A C 1
ATOM 4372 O O . PRO A 1 541 ? 6.617 -32.406 -12.305 1 89.44 541 PRO A O 1
ATOM 4375 N N . ALA A 1 542 ? 5.516 -31.547 -14.039 1 89.12 542 ALA A N 1
ATOM 4376 C CA . ALA A 1 542 ? 6.754 -31.266 -14.758 1 89.12 542 ALA A CA 1
ATOM 4377 C C . ALA A 1 542 ? 7.398 -29.984 -14.266 1 89.12 542 ALA A C 1
ATOM 4379 O O . ALA A 1 542 ? 8.578 -29.734 -14.523 1 89.12 542 ALA A O 1
ATOM 4380 N N . SER A 1 543 ? 6.562 -29.203 -13.609 1 86.06 543 SER A N 1
ATOM 4381 C CA . SER A 1 543 ? 7.09 -27.906 -13.195 1 86.06 543 SER A CA 1
ATOM 4382 C C . SER A 1 543 ? 6.523 -27.469 -11.844 1 86.06 543 SER A C 1
ATOM 4384 O O . SER A 1 543 ? 5.492 -27.984 -11.406 1 86.06 543 SER A O 1
ATOM 4386 N N . SER A 1 544 ? 7.27 -26.594 -11.211 1 82.56 544 SER A N 1
ATOM 4387 C CA . SER A 1 544 ? 6.812 -25.984 -9.969 1 82.56 544 SER A CA 1
ATOM 4388 C C . SER A 1 544 ? 6.133 -24.641 -10.227 1 82.56 544 SER A C 1
ATOM 4390 O O . SER A 1 544 ? 6.227 -23.719 -9.406 1 82.56 544 SER A O 1
ATOM 4392 N N . SER A 1 545 ? 5.516 -24.453 -11.359 1 78.56 545 SER A N 1
ATOM 4393 C CA . SER A 1 545 ? 4.902 -23.203 -11.773 1 78.56 545 SER A CA 1
ATOM 4394 C C . SER A 1 545 ? 3.783 -22.781 -10.828 1 78.56 545 SER A C 1
ATOM 4396 O O . SER A 1 545 ? 3.498 -21.594 -10.672 1 78.56 545 SER A O 1
ATOM 4398 N N . VAL A 1 546 ? 3.158 -23.75 -10.211 1 78.19 546 VAL A N 1
ATOM 4399 C CA . VAL A 1 546 ? 2.057 -23.469 -9.297 1 78.19 546 VAL A CA 1
ATOM 4400 C C . VAL A 1 546 ? 2.555 -22.578 -8.156 1 78.19 546 VAL A C 1
ATOM 4402 O O . VAL A 1 546 ? 1.848 -21.672 -7.715 1 78.19 546 VAL A O 1
ATOM 4405 N N . SER A 1 547 ? 3.746 -22.828 -7.727 1 81.69 547 SER A N 1
ATOM 4406 C CA . SER A 1 547 ? 4.328 -22.016 -6.66 1 81.69 547 SER A CA 1
ATOM 4407 C C . SER A 1 547 ? 4.637 -20.594 -7.148 1 81.69 547 SER A C 1
ATOM 4409 O O . SER A 1 547 ? 4.426 -19.625 -6.418 1 81.69 547 SER A O 1
ATOM 4411 N N . GLU A 1 548 ? 5.129 -20.469 -8.312 1 74.88 548 GLU A N 1
ATOM 4412 C CA . GLU A 1 548 ? 5.449 -19.156 -8.875 1 74.88 548 GLU A CA 1
ATOM 4413 C C . GLU A 1 548 ? 4.199 -18.297 -9.008 1 74.88 548 GLU A C 1
ATOM 4415 O O . GLU A 1 548 ? 4.246 -17.078 -8.773 1 74.88 548 GLU A O 1
ATOM 4420 N N . ARG A 1 549 ? 3.227 -18.906 -9.414 1 71.25 549 ARG A N 1
ATOM 4421 C CA . ARG A 1 549 ? 1.961 -18.203 -9.539 1 71.25 549 ARG A CA 1
ATOM 4422 C C . ARG A 1 549 ? 1.485 -17.688 -8.18 1 71.25 549 ARG A C 1
ATOM 4424 O O . ARG A 1 549 ? 0.964 -16.578 -8.07 1 71.25 549 ARG A O 1
ATOM 4431 N N . THR A 1 550 ? 1.64 -18.547 -7.25 1 75.5 550 THR A N 1
ATOM 4432 C CA . THR A 1 550 ? 1.258 -18.156 -5.895 1 75.5 550 THR A CA 1
ATOM 4433 C C . THR A 1 550 ? 2.059 -16.953 -5.43 1 75.5 550 THR A C 1
ATOM 4435 O O . THR A 1 550 ? 1.504 -16.016 -4.836 1 75.5 550 THR A O 1
ATOM 4438 N N . PHE A 1 551 ? 3.354 -16.938 -5.824 1 74.62 551 PHE A N 1
ATOM 4439 C CA . PHE A 1 551 ? 4.219 -15.852 -5.387 1 74.62 551 PHE A CA 1
ATOM 4440 C C . PHE A 1 551 ? 3.865 -14.555 -6.105 1 74.62 551 PHE A C 1
ATOM 4442 O O . PHE A 1 551 ? 3.918 -13.469 -5.512 1 74.62 551 PHE A O 1
ATOM 4449 N N . SER A 1 552 ? 3.576 -14.586 -7.363 1 67.69 552 SER A N 1
ATOM 4450 C CA . SER A 1 552 ? 3.201 -13.391 -8.117 1 67.69 552 SER A CA 1
ATOM 4451 C C . SER A 1 552 ? 2.004 -12.695 -7.48 1 67.69 552 SER A C 1
ATOM 4453 O O . SER A 1 552 ? 1.941 -11.461 -7.449 1 67.69 552 SER A O 1
ATOM 4455 N N . ARG A 1 553 ? 1.239 -13.461 -6.934 1 63.19 553 ARG A N 1
ATOM 4456 C CA . ARG A 1 553 ? 0.03 -12.93 -6.316 1 63.19 553 ARG A CA 1
ATOM 4457 C C . ARG A 1 553 ? 0.328 -12.359 -4.934 1 63.19 553 ARG A C 1
ATOM 4459 O O . ARG A 1 553 ? -0.302 -11.391 -4.504 1 63.19 553 ARG A O 1
ATOM 4466 N N . CYS A 1 554 ? 1.284 -12.898 -4.289 1 64.81 554 CYS A N 1
ATOM 4467 C CA . CYS A 1 554 ? 1.64 -12.516 -2.924 1 64.81 554 CYS A CA 1
ATOM 4468 C C . CYS A 1 554 ? 2.482 -11.25 -2.914 1 64.81 554 CYS A C 1
ATOM 4470 O O . CYS A 1 554 ? 2.48 -10.508 -1.932 1 64.81 554 CYS A O 1
ATOM 4472 N N . THR A 1 555 ? 3.127 -10.992 -3.984 1 64.19 555 THR A N 1
ATOM 4473 C CA . THR A 1 555 ? 4.055 -9.867 -4.035 1 64.19 555 THR A CA 1
ATOM 4474 C C . THR A 1 555 ? 3.328 -8.555 -3.783 1 64.19 555 THR A C 1
ATOM 4476 O O . THR A 1 555 ? 3.893 -7.629 -3.189 1 64.19 555 THR A O 1
ATOM 4479 N N . ASP A 1 556 ? 2.139 -8.555 -4.047 1 63.81 556 ASP A N 1
ATOM 4480 C CA . ASP A 1 556 ? 1.367 -7.332 -3.84 1 63.81 556 ASP A CA 1
ATOM 4481 C C . ASP A 1 556 ? 1.182 -7.043 -2.352 1 63.81 556 ASP A C 1
ATOM 4483 O O . ASP A 1 556 ? 1.178 -5.883 -1.933 1 63.81 556 ASP A O 1
ATOM 4487 N N . PHE A 1 557 ? 1.04 -8.102 -1.588 1 65.25 557 PHE A N 1
ATOM 4488 C CA . PHE A 1 557 ? 0.877 -7.938 -0.148 1 65.25 557 PHE A CA 1
ATOM 4489 C C . PHE A 1 557 ? 2.123 -7.32 0.473 1 65.25 557 PHE A C 1
ATOM 4491 O O . PHE A 1 557 ? 2.025 -6.449 1.342 1 65.25 557 PHE A O 1
ATOM 4498 N N . LEU A 1 558 ? 3.227 -7.715 -0.083 1 62.25 558 LEU A N 1
ATOM 4499 C CA . LEU A 1 558 ? 4.496 -7.344 0.53 1 62.25 558 LEU A CA 1
ATOM 4500 C C . LEU A 1 558 ? 4.871 -5.906 0.18 1 62.25 558 LEU A C 1
ATOM 4502 O O . LEU A 1 558 ? 5.629 -5.262 0.91 1 62.25 558 LEU A O 1
ATOM 4506 N N . ARG A 1 559 ? 4.348 -5.527 -0.849 1 60.38 559 ARG A N 1
ATOM 4507 C CA . ARG A 1 559 ? 4.691 -4.184 -1.306 1 60.38 559 ARG A CA 1
ATOM 4508 C C . ARG A 1 559 ? 3.902 -3.127 -0.541 1 60.38 559 ARG A C 1
ATOM 4510 O O . ARG A 1 559 ? 4.207 -1.935 -0.626 1 60.38 559 ARG A O 1
ATOM 4517 N N . GLN A 1 560 ? 2.953 -3.578 0.157 1 60.16 560 GLN A N 1
ATOM 4518 C CA . GLN A 1 560 ? 2.201 -2.625 0.967 1 60.16 560 GLN A CA 1
ATOM 4519 C C . GLN A 1 560 ? 2.889 -2.381 2.309 1 60.16 560 GLN A C 1
ATOM 4521 O O . GLN A 1 560 ? 3.096 -3.314 3.084 1 60.16 560 GLN A O 1
ATOM 4526 N N . THR A 1 561 ? 3.396 -1.229 2.482 1 51.25 561 THR A N 1
ATOM 4527 C CA . THR A 1 561 ? 4.219 -0.873 3.635 1 51.25 561 THR A CA 1
ATOM 4528 C C . THR A 1 561 ? 3.49 -1.195 4.938 1 51.25 561 THR A C 1
ATOM 4530 O O . THR A 1 561 ? 4.102 -1.684 5.891 1 51.25 561 THR A O 1
ATOM 4533 N N . LYS A 1 562 ? 2.256 -0.853 5.035 1 52.59 562 LYS A N 1
ATOM 4534 C CA . LYS A 1 562 ? 1.57 -1.028 6.312 1 52.59 562 LYS A CA 1
ATOM 4535 C C . LYS A 1 562 ? 1.352 -2.508 6.621 1 52.59 562 LYS A C 1
ATOM 4537 O O . LYS A 1 562 ? 1.308 -2.904 7.789 1 52.59 562 LYS A O 1
ATOM 4542 N N . ARG A 1 563 ? 1.272 -3.287 5.645 1 54.94 563 ARG A N 1
ATOM 4543 C CA . ARG A 1 563 ? 1.08 -4.715 5.887 1 54.94 563 ARG A CA 1
ATOM 4544 C C . ARG A 1 563 ? 2.387 -5.379 6.301 1 54.94 563 ARG A C 1
ATOM 4546 O O . ARG A 1 563 ? 2.379 -6.465 6.887 1 54.94 563 ARG A O 1
ATOM 4553 N N . ASN A 1 564 ? 3.379 -4.59 6.074 1 52 564 ASN A N 1
ATOM 4554 C CA . ASN A 1 564 ? 4.695 -5.098 6.449 1 52 564 ASN A CA 1
ATOM 4555 C C . ASN A 1 564 ? 4.848 -5.188 7.965 1 52 564 ASN A C 1
ATOM 4557 O O . ASN A 1 564 ? 5.734 -5.883 8.461 1 52 564 ASN A O 1
ATOM 4561 N N . ARG A 1 565 ? 3.855 -4.555 8.617 1 53.44 565 ARG A N 1
ATOM 4562 C CA . ARG A 1 565 ? 3.967 -4.582 10.07 1 53.44 565 ARG A CA 1
ATOM 4563 C C . ARG A 1 565 ? 3.133 -5.711 10.664 1 53.44 565 ARG A C 1
ATOM 4565 O O . ARG A 1 565 ? 3.145 -5.926 11.875 1 53.44 565 ARG A O 1
ATOM 4572 N N . ALA A 1 566 ? 2.512 -6.41 9.773 1 63.22 566 ALA A N 1
ATOM 4573 C CA . ALA A 1 566 ? 1.681 -7.5 10.273 1 63.22 566 ALA A CA 1
ATOM 4574 C C . ALA A 1 566 ? 2.539 -8.648 10.797 1 63.22 566 ALA A C 1
ATOM 4576 O O . ALA A 1 566 ? 3.637 -8.891 10.289 1 63.22 566 ALA A O 1
ATOM 4577 N N . LYS A 1 567 ? 2.129 -9.188 11.93 1 68.94 567 LYS A N 1
ATOM 4578 C CA . LYS A 1 567 ? 2.77 -10.414 12.398 1 68.94 567 LYS A CA 1
ATOM 4579 C C . LYS A 1 567 ? 2.846 -11.453 11.289 1 68.94 567 LYS A C 1
ATOM 4581 O O . LYS A 1 567 ? 1.965 -11.516 10.43 1 68.94 567 LYS A O 1
ATOM 4586 N N . ILE A 1 568 ? 3.871 -12.203 11.328 1 71.12 568 ILE A N 1
ATOM 4587 C CA . ILE A 1 568 ? 4.141 -13.203 10.297 1 71.12 568 ILE A CA 1
ATOM 4588 C C . ILE A 1 568 ? 2.969 -14.18 10.211 1 71.12 568 ILE A C 1
ATOM 4590 O O . ILE A 1 568 ? 2.566 -14.578 9.117 1 71.12 568 ILE A O 1
ATOM 4594 N N . GLU A 1 569 ? 2.373 -14.445 11.352 1 76.06 569 GLU A N 1
ATOM 4595 C CA . GLU A 1 569 ? 1.253 -15.375 11.367 1 76.06 569 GLU A CA 1
ATOM 4596 C C . GLU A 1 569 ? 0.052 -14.812 10.617 1 76.06 569 GLU A C 1
ATOM 4598 O O . GLU A 1 569 ? -0.576 -15.523 9.82 1 76.06 569 GLU A O 1
ATOM 4603 N N . THR A 1 570 ? -0.132 -13.594 10.867 1 80.12 570 THR A N 1
ATOM 4604 C CA . THR A 1 570 ? -1.248 -12.938 10.188 1 80.12 570 THR A CA 1
ATOM 4605 C C . THR A 1 570 ? -0.991 -12.852 8.688 1 80.12 570 THR A C 1
ATOM 4607 O O . THR A 1 570 ? -1.898 -13.07 7.883 1 80.12 570 THR A O 1
ATOM 4610 N N . LEU A 1 571 ? 0.214 -12.586 8.445 1 75.56 571 LEU A N 1
ATOM 4611 C CA . LEU A 1 571 ? 0.583 -12.492 7.035 1 75.56 571 LEU A CA 1
ATOM 4612 C C . LEU A 1 571 ? 0.375 -13.836 6.332 1 75.56 571 LEU A C 1
ATOM 4614 O O . LEU A 1 571 ? -0.145 -13.883 5.215 1 75.56 571 LEU A O 1
ATOM 4618 N N . ASN A 1 572 ? 0.713 -14.891 7.008 1 78.38 572 ASN A N 1
ATOM 4619 C CA . ASN A 1 572 ? 0.536 -16.234 6.449 1 78.38 572 ASN A CA 1
ATOM 4620 C C . ASN A 1 572 ? -0.938 -16.547 6.203 1 78.38 572 ASN A C 1
ATOM 4622 O O . ASN A 1 572 ? -1.293 -17.094 5.16 1 78.38 572 ASN A O 1
ATOM 4626 N N . GLU A 1 573 ? -1.675 -16.141 7.113 1 81.88 573 GLU A N 1
ATOM 4627 C CA . GLU A 1 573 ? -3.109 -16.375 6.984 1 81.88 573 GLU A CA 1
ATOM 4628 C C . GLU A 1 573 ? -3.701 -15.562 5.836 1 81.88 573 GLU A C 1
ATOM 4630 O O . GLU A 1 573 ? -4.512 -16.078 5.059 1 81.88 573 GLU A O 1
ATOM 4635 N N . LEU A 1 574 ? -3.295 -14.344 5.754 1 80.94 574 LEU A N 1
ATOM 4636 C CA . LEU A 1 574 ? -3.762 -13.453 4.695 1 80.94 574 LEU A CA 1
ATOM 4637 C C . LEU A 1 574 ? -3.398 -14.016 3.32 1 80.94 574 LEU A C 1
ATOM 4639 O O . LEU A 1 574 ? -4.242 -14.055 2.424 1 80.94 574 LEU A O 1
ATOM 4643 N N . LEU A 1 575 ? -2.234 -14.492 3.201 1 78.31 575 LEU A N 1
ATOM 4644 C CA . LEU A 1 575 ? -1.745 -15.023 1.935 1 78.31 575 LEU A CA 1
ATOM 4645 C C . LEU A 1 575 ? -2.479 -16.312 1.563 1 78.31 575 LEU A C 1
ATOM 4647 O O . LEU A 1 575 ? -2.85 -16.5 0.404 1 78.31 575 LEU A O 1
ATOM 4651 N N . THR A 1 576 ? -2.635 -17.047 2.549 1 81.38 576 THR A N 1
ATOM 4652 C CA . THR A 1 576 ? -3.32 -18.312 2.318 1 81.38 576 THR A CA 1
ATOM 4653 C C . THR A 1 576 ? -4.75 -18.078 1.843 1 81.38 576 THR A C 1
ATOM 4655 O O . THR A 1 576 ? -5.18 -18.656 0.841 1 81.38 576 THR A O 1
ATOM 4658 N N . VAL A 1 577 ? -5.441 -17.203 2.502 1 81.62 577 VAL A N 1
ATOM 4659 C CA . VAL A 1 577 ? -6.84 -16.953 2.16 1 81.62 577 VAL A CA 1
ATOM 4660 C C . VAL A 1 577 ? -6.922 -16.266 0.799 1 81.62 577 VAL A C 1
ATOM 4662 O O . VAL A 1 577 ? -7.836 -16.531 0.016 1 81.62 577 VAL A O 1
ATOM 4665 N N . ASN A 1 578 ? -6.066 -15.398 0.545 1 76.5 578 ASN A N 1
ATOM 4666 C CA . ASN A 1 578 ? -6.008 -14.75 -0.759 1 76.5 578 ASN A CA 1
ATOM 4667 C C . ASN A 1 578 ? -5.867 -15.766 -1.888 1 76.5 578 ASN A C 1
ATOM 4669 O O . ASN A 1 578 ? -6.629 -15.734 -2.855 1 76.5 578 ASN A O 1
ATOM 4673 N N . GLU A 1 579 ? -4.934 -16.625 -1.701 1 75.06 579 GLU A N 1
ATOM 4674 C CA . GLU A 1 579 ? -4.688 -17.641 -2.725 1 75.06 579 GLU A CA 1
ATOM 4675 C C . GLU A 1 579 ? -5.855 -18.609 -2.83 1 75.06 579 GLU A C 1
ATOM 4677 O O . GLU A 1 579 ? -6.289 -18.953 -3.932 1 75.06 579 GLU A O 1
ATOM 4682 N N . LEU A 1 580 ? -6.34 -18.953 -1.702 1 76.25 580 LEU A N 1
ATOM 4683 C CA . LEU A 1 580 ? -7.465 -19.875 -1.659 1 76.25 580 LEU A CA 1
ATOM 4684 C C . LEU A 1 580 ? -8.68 -19.297 -2.381 1 76.25 580 LEU A C 1
ATOM 4686 O O . LEU A 1 580 ? -9.336 -19.984 -3.158 1 76.25 580 LEU A O 1
ATOM 4690 N N . THR A 1 581 ? -8.969 -18.094 -2.098 1 75.31 581 THR A N 1
ATOM 4691 C CA . THR A 1 581 ? -10.141 -17.438 -2.684 1 75.31 581 THR A CA 1
ATOM 4692 C C . THR A 1 581 ? -10 -17.344 -4.199 1 75.31 581 THR A C 1
ATOM 4694 O O . THR A 1 581 ? -10.977 -17.547 -4.93 1 75.31 581 THR A O 1
ATOM 4697 N N . ARG A 1 582 ? -8.906 -17.234 -4.656 1 72.44 582 ARG A N 1
ATOM 4698 C CA . ARG A 1 582 ? -8.656 -17.109 -6.09 1 72.44 582 ARG A CA 1
ATOM 4699 C C . ARG A 1 582 ? -8.766 -18.469 -6.773 1 72.44 582 ARG A C 1
ATOM 4701 O O . ARG A 1 582 ? -9.273 -18.578 -7.891 1 72.44 582 ARG A O 1
ATOM 4708 N N . LEU A 1 583 ? -8.266 -19.438 -6.035 1 70.5 583 LEU A N 1
ATOM 4709 C CA . LEU A 1 583 ? -8.336 -20.797 -6.57 1 70.5 583 LEU A CA 1
ATOM 4710 C C . LEU A 1 583 ? -9.789 -21.266 -6.656 1 70.5 583 LEU A C 1
ATOM 4712 O O . LEU A 1 583 ? -10.172 -21.938 -7.625 1 70.5 583 LEU A O 1
ATOM 4716 N N . GLU A 1 584 ? -10.516 -20.859 -5.688 1 71.62 584 GLU A N 1
ATOM 4717 C CA . GLU A 1 584 ? -11.922 -21.234 -5.676 1 71.62 584 GLU A CA 1
ATOM 4718 C C . GLU A 1 584 ? -12.688 -20.562 -6.809 1 71.62 584 GLU A C 1
ATOM 4720 O O . GLU A 1 584 ? -13.586 -21.156 -7.402 1 71.62 584 GLU A O 1
ATOM 4725 N N . LYS A 1 585 ? -12.352 -19.375 -7.129 1 69.25 585 LYS A N 1
ATOM 4726 C CA . LYS A 1 585 ? -12.977 -18.656 -8.242 1 69.25 585 LYS A CA 1
ATOM 4727 C C . LYS A 1 585 ? -12.633 -19.312 -9.57 1 69.25 585 LYS A C 1
ATOM 4729 O O . LYS A 1 585 ? -13.484 -19.422 -10.461 1 69.25 585 LYS A O 1
ATOM 4734 N N . ALA A 1 586 ? -11.453 -19.703 -9.609 1 60.41 586 ALA A N 1
ATOM 4735 C CA . ALA A 1 586 ? -11.016 -20.359 -10.844 1 60.41 586 ALA A CA 1
ATOM 4736 C C . ALA A 1 586 ? -11.75 -21.672 -11.055 1 60.41 586 ALA A C 1
ATOM 4738 O O . ALA A 1 586 ? -12.109 -22.016 -12.188 1 60.41 586 ALA A O 1
ATOM 4739 N N . ASP A 1 587 ? -12.117 -22.281 -9.93 1 55.78 587 ASP A N 1
ATOM 4740 C CA . ASP A 1 587 ? -12.852 -23.547 -9.992 1 55.78 587 ASP A CA 1
ATOM 4741 C C . ASP A 1 587 ? -14.312 -23.312 -10.367 1 55.78 587 ASP A C 1
ATOM 4743 O O . ASP A 1 587 ? -14.891 -24.078 -11.141 1 55.78 587 ASP A O 1
ATOM 4747 N N . GLU A 1 588 ? -14.875 -22.141 -9.867 1 52.31 588 GLU A N 1
ATOM 4748 C CA . GLU A 1 588 ? -16.266 -21.812 -10.156 1 52.31 588 GLU A CA 1
ATOM 4749 C C . GLU A 1 588 ? -16.438 -21.359 -11.602 1 52.31 588 GLU A C 1
ATOM 4751 O O . GLU A 1 588 ? -17.422 -21.703 -12.258 1 52.31 588 GLU A O 1
ATOM 4756 N N . ASN A 1 589 ? -15.641 -20.453 -12.023 1 47.38 589 ASN A N 1
ATOM 4757 C CA . ASN A 1 589 ? -15.703 -19.984 -13.406 1 47.38 589 ASN A CA 1
ATOM 4758 C C . ASN A 1 589 ? -15.523 -21.141 -14.391 1 47.38 589 ASN A C 1
ATOM 4760 O O . ASN A 1 589 ? -16.047 -21.109 -15.508 1 47.38 589 ASN A O 1
ATOM 4764 N N . GLN A 1 590 ? -14.914 -22.109 -13.992 1 43.53 590 GLN A N 1
ATOM 4765 C CA . GLN A 1 590 ? -14.844 -23.297 -14.82 1 43.53 590 GLN A CA 1
ATOM 4766 C C . GLN A 1 590 ? -16.188 -24.016 -14.859 1 43.53 590 GLN A C 1
ATOM 4768 O O . GLN A 1 590 ? -16.594 -24.547 -15.906 1 43.53 590 GLN A O 1
ATOM 4773 N N . GLU A 1 591 ? -16.969 -23.859 -13.789 1 40.84 591 GLU A N 1
ATOM 4774 C CA . GLU A 1 591 ? -18.266 -24.516 -13.805 1 40.84 591 GLU A CA 1
ATOM 4775 C C . GLU A 1 591 ? -19.297 -23.688 -14.57 1 40.84 591 GLU A C 1
ATOM 4777 O O . GLU A 1 591 ? -20.172 -24.234 -15.242 1 40.84 591 GLU A O 1
ATOM 4782 N N . SER A 1 592 ? -19.297 -22.297 -14.445 1 37.06 592 SER A N 1
ATOM 4783 C CA . SER A 1 592 ? -20.344 -21.516 -15.109 1 37.06 592 SER A CA 1
ATOM 4784 C C . SER A 1 592 ? -20.062 -21.375 -16.594 1 37.06 592 SER A C 1
ATOM 4786 O O . SER A 1 592 ? -20.969 -21.109 -17.391 1 37.06 592 SER A O 1
ATOM 4788 N N . HIS A 1 593 ? -18.922 -21.141 -17.062 1 35.06 593 HIS A N 1
ATOM 4789 C CA . HIS A 1 593 ? -18.75 -20.984 -18.5 1 35.06 593 HIS A CA 1
ATOM 4790 C C . HIS A 1 593 ? -19.266 -22.203 -19.25 1 35.06 593 HIS A C 1
ATOM 4792 O O . HIS A 1 593 ? -19.109 -22.297 -20.469 1 35.06 593 HIS A O 1
ATOM 4798 N N . GLU A 1 594 ? -19.984 -23.25 -18.812 1 30.58 594 GLU A N 1
ATOM 4799 C CA . GLU A 1 594 ? -20.656 -24.031 -19.859 1 30.58 594 GLU A CA 1
ATOM 4800 C C . GLU A 1 594 ? -21.703 -23.188 -20.594 1 30.58 594 GLU A C 1
ATOM 4802 O O . GLU A 1 594 ? -22.078 -23.516 -21.719 1 30.58 594 GLU A O 1
ATOM 4807 N N . ILE A 1 595 ? -22.609 -22.359 -19.969 1 28.73 595 ILE A N 1
ATOM 4808 C CA . ILE A 1 595 ? -23.703 -21.922 -20.828 1 28.73 595 ILE A CA 1
ATOM 4809 C C . ILE A 1 595 ? -23.25 -20.766 -21.703 1 28.73 595 ILE A C 1
ATOM 4811 O O . ILE A 1 595 ? -23.531 -20.719 -22.906 1 28.73 595 ILE A O 1
ATOM 4815 N N . ASN A 1 596 ? -23.297 -19.438 -21.266 1 26.38 596 ASN A N 1
ATOM 4816 C CA . ASN A 1 596 ? -23.422 -18.312 -22.188 1 26.38 596 ASN A CA 1
ATOM 4817 C C . ASN A 1 596 ? -22.094 -17.953 -22.828 1 26.38 596 ASN A C 1
ATOM 4819 O O . ASN A 1 596 ? -21.203 -17.422 -22.172 1 26.38 596 ASN A O 1
ATOM 4823 N N . HIS A 1 597 ? -21.625 -18.641 -23.891 1 26.84 597 HIS A N 1
ATOM 4824 C CA . HIS A 1 597 ? -20.562 -18.422 -24.859 1 26.84 597 HIS A CA 1
ATOM 4825 C C . HIS A 1 597 ? -20.719 -17.062 -25.547 1 26.84 597 HIS A C 1
ATOM 4827 O O . HIS A 1 597 ? -20.25 -16.859 -26.672 1 26.84 597 HIS A O 1
ATOM 4833 N N . SER A 1 598 ? -21.672 -16.141 -25.234 1 23.38 598 SER A N 1
ATOM 4834 C CA . SER A 1 598 ? -21.672 -15.086 -26.234 1 23.38 598 SER A CA 1
ATOM 4835 C C . SER A 1 598 ? -20.281 -14.445 -26.359 1 23.38 598 SER A C 1
ATOM 4837 O O . SER A 1 598 ? -19.469 -14.539 -25.453 1 23.38 598 SER A O 1
ATOM 4839 N N . SER A 1 599 ? -20.016 -13.539 -27.531 1 23.69 599 SER A N 1
ATOM 4840 C CA . SER A 1 599 ? -18.984 -12.953 -28.375 1 23.69 599 SER A CA 1
ATOM 4841 C C . SER A 1 599 ? -18.016 -12.086 -27.578 1 23.69 599 SER A C 1
ATOM 4843 O O . SER A 1 599 ? -16.891 -11.859 -28 1 23.69 599 SER A O 1
ATOM 4845 N N . ASP A 1 600 ? -18.516 -11.062 -26.781 1 22.81 600 ASP A N 1
ATOM 4846 C CA . ASP A 1 600 ? -17.828 -9.781 -26.922 1 22.81 600 ASP A CA 1
ATOM 4847 C C . ASP A 1 600 ? -16.375 -9.883 -26.438 1 22.81 600 ASP A C 1
ATOM 4849 O O . ASP A 1 600 ? -15.992 -10.875 -25.812 1 22.81 600 ASP A O 1
ATOM 4853 N N . GLU A 1 601 ? -15.789 -8.641 -25.688 1 24.09 601 GLU A N 1
ATOM 4854 C CA . GLU A 1 601 ? -14.5 -7.953 -25.688 1 24.09 601 GLU A CA 1
ATOM 4855 C C . GLU A 1 601 ? -13.453 -8.734 -24.891 1 24.09 601 GLU A C 1
ATOM 4857 O O . GLU A 1 601 ? -13.758 -9.297 -23.844 1 24.09 601 GLU A O 1
ATOM 4862 N N . GLU A 1 602 ? -12.398 -9.234 -25.5 1 25.05 602 GLU A N 1
ATOM 4863 C CA . GLU A 1 602 ? -11.023 -9.648 -25.219 1 25.05 602 GLU A CA 1
ATOM 4864 C C . GLU A 1 602 ? -10.438 -8.859 -24.062 1 25.05 602 GLU A C 1
ATOM 4866 O O . GLU A 1 602 ? -9.969 -7.734 -24.234 1 25.05 602 GLU A O 1
ATOM 4871 N N . SER A 1 603 ? -11.055 -8.672 -23 1 25.23 603 SER A N 1
ATOM 4872 C CA . SER A 1 603 ? -10.289 -8.008 -21.938 1 25.23 603 SER A CA 1
ATOM 4873 C C . SER A 1 603 ? -8.945 -8.695 -21.719 1 25.23 603 SER A C 1
ATOM 4875 O O . SER A 1 603 ? -8.891 -9.906 -21.484 1 25.23 603 SER A O 1
ATOM 4877 N N . SER A 1 604 ? -7.805 -8.242 -22.5 1 25.02 604 SER A N 1
ATOM 4878 C CA . SER A 1 604 ? -6.398 -8.641 -22.484 1 25.02 604 SER A CA 1
ATOM 4879 C C . SER A 1 604 ? -5.926 -8.969 -21.078 1 25.02 604 SER A C 1
ATOM 4881 O O . SER A 1 604 ? -5.844 -8.078 -20.219 1 25.02 604 SER A O 1
ATOM 4883 N N . ASP A 1 605 ? -6.195 -9.938 -20.531 1 26.72 605 ASP A N 1
ATOM 4884 C CA . ASP A 1 605 ? -5.613 -10.664 -19.406 1 26.72 605 ASP A CA 1
ATOM 4885 C C . ASP A 1 605 ? -4.09 -10.547 -19.406 1 26.72 605 ASP A C 1
ATOM 4887 O O . ASP A 1 605 ? -3.42 -11.102 -18.531 1 26.72 605 ASP A O 1
ATOM 4891 N N . ASP A 1 606 ? -3.406 -10.297 -20.594 1 26.77 606 ASP A N 1
ATOM 4892 C CA . ASP A 1 606 ? -1.977 -10.039 -20.734 1 26.77 606 ASP A CA 1
ATOM 4893 C C . ASP A 1 606 ? -1.541 -8.875 -19.859 1 26.77 606 ASP A C 1
ATOM 4895 O O . ASP A 1 606 ? -0.352 -8.711 -19.578 1 26.77 606 ASP A O 1
ATOM 4899 N N . ASP A 1 607 ? -2.377 -7.844 -19.578 1 26.28 607 ASP A N 1
ATOM 4900 C CA . ASP A 1 607 ? -2.057 -6.617 -18.859 1 26.28 607 ASP A CA 1
ATOM 4901 C C . ASP A 1 607 ? -1.921 -6.879 -17.359 1 26.28 607 ASP A C 1
ATOM 4903 O O . ASP A 1 607 ? -1.576 -5.977 -16.594 1 26.28 607 ASP A O 1
ATOM 4907 N N . MET A 1 608 ? -2.396 -7.934 -16.844 1 27.94 608 MET A N 1
ATOM 4908 C CA . MET A 1 608 ? -2.217 -8.258 -15.438 1 27.94 608 MET A CA 1
ATOM 4909 C C . MET A 1 608 ? -0.75 -8.531 -15.125 1 27.94 608 MET A C 1
ATOM 4911 O O . MET A 1 608 ? -0.287 -8.258 -14.016 1 27.94 608 MET A O 1
ATOM 4915 N N . TYR A 1 609 ? -0.014 -9.352 -15.922 1 27.39 609 TYR A N 1
ATOM 4916 C CA . TYR A 1 609 ? 1.414 -9.562 -15.711 1 27.39 609 TYR A CA 1
ATOM 4917 C C . TYR A 1 609 ? 2.195 -8.273 -15.93 1 27.39 609 TYR A C 1
ATOM 4919 O O . TYR A 1 609 ? 3.295 -8.109 -15.398 1 27.39 609 TYR A O 1
ATOM 4927 N N . LEU A 1 610 ? 1.853 -7.441 -16.891 1 27.5 610 LEU A N 1
ATOM 4928 C CA . LEU A 1 610 ? 2.592 -6.219 -17.188 1 27.5 610 LEU A CA 1
ATOM 4929 C C . LEU A 1 610 ? 2.498 -5.227 -16.031 1 27.5 610 LEU A C 1
ATOM 4931 O O . LEU A 1 610 ? 3.398 -4.406 -15.844 1 27.5 610 LEU A O 1
ATOM 4935 N N . ASP A 1 611 ? 1.394 -5.102 -15.414 1 28.47 611 ASP A N 1
ATOM 4936 C CA . ASP A 1 611 ? 1.307 -4.078 -14.375 1 28.47 611 ASP A CA 1
ATOM 4937 C C . ASP A 1 611 ? 2.221 -4.414 -13.195 1 28.47 611 ASP A C 1
ATOM 4939 O O . ASP A 1 611 ? 2.322 -3.637 -12.242 1 28.47 611 ASP A O 1
ATOM 4943 N N . MET A 1 612 ? 2.668 -5.621 -13.039 1 27.08 612 MET A N 1
ATOM 4944 C CA . MET A 1 612 ? 3.67 -6.012 -12.055 1 27.08 612 MET A CA 1
ATOM 4945 C C . MET A 1 612 ? 4.988 -5.285 -12.297 1 27.08 612 MET A C 1
ATOM 4947 O O . MET A 1 612 ? 5.824 -5.184 -11.398 1 27.08 612 MET A O 1
ATOM 4951 N N . VAL A 1 613 ? 5.422 -5.164 -13.617 1 26.7 613 VAL A N 1
ATOM 4952 C CA . VAL A 1 613 ? 6.77 -4.727 -13.969 1 26.7 613 VAL A CA 1
ATOM 4953 C C . VAL A 1 613 ? 6.969 -3.273 -13.547 1 26.7 613 VAL A C 1
ATOM 4955 O O . VAL A 1 613 ? 8.094 -2.842 -13.289 1 26.7 613 VAL A O 1
ATOM 4958 N N . ASP A 1 614 ? 5.969 -2.518 -13.703 1 26.73 614 ASP A N 1
ATOM 4959 C CA . ASP A 1 614 ? 6.438 -1.137 -13.734 1 26.73 614 ASP A CA 1
ATOM 4960 C C . ASP A 1 614 ? 7.102 -0.754 -12.406 1 26.73 614 ASP A C 1
ATOM 4962 O O . ASP A 1 614 ? 7.887 0.195 -12.352 1 26.73 614 ASP A O 1
ATOM 4966 N N . ASP A 1 615 ? 6.531 -1.237 -11.32 1 26.38 615 ASP A N 1
ATOM 4967 C CA . ASP A 1 615 ? 7.094 -0.554 -10.164 1 26.38 615 ASP A CA 1
ATOM 4968 C C . ASP A 1 615 ? 8.453 -1.135 -9.789 1 26.38 615 ASP A C 1
ATOM 4970 O O . ASP A 1 615 ? 8.953 -0.904 -8.688 1 26.38 615 ASP A O 1
ATOM 4974 N N . GLU A 1 616 ? 9.023 -2.15 -10.555 1 25.36 616 GLU A N 1
ATOM 4975 C CA . GLU A 1 616 ? 10.391 -2.488 -10.156 1 25.36 616 GLU A CA 1
ATOM 4976 C C . GLU A 1 616 ? 11.312 -1.28 -10.281 1 25.36 616 GLU A C 1
ATOM 4978 O O . GLU A 1 616 ? 11.773 -0.951 -11.383 1 25.36 616 GLU A O 1
ATOM 4983 N N . ILE A 1 617 ? 11.008 -0.182 -9.742 1 24.5 617 ILE A N 1
ATOM 4984 C CA . ILE A 1 617 ? 12.07 0.815 -9.75 1 24.5 617 ILE A CA 1
ATOM 4985 C C . ILE A 1 617 ? 13.414 0.138 -9.5 1 24.5 617 ILE A C 1
ATOM 4987 O O . ILE A 1 617 ? 13.477 -0.956 -8.938 1 24.5 617 ILE A O 1
ATOM 4991 N N . ASN A 1 618 ? 14.516 0.979 -9.633 1 23.02 618 ASN A N 1
ATOM 4992 C CA . ASN A 1 618 ? 15.977 1.063 -9.648 1 23.02 618 ASN A CA 1
ATOM 4993 C C . ASN A 1 618 ? 16.578 0.514 -8.359 1 23.02 618 ASN A C 1
ATOM 4995 O O . ASN A 1 618 ? 16.797 1.259 -7.402 1 23.02 618 ASN A O 1
ATOM 4999 N N . ALA A 1 619 ? 16.031 -0.462 -7.734 1 22.81 619 ALA A N 1
ATOM 5000 C CA . ALA A 1 619 ? 17.031 -0.957 -6.797 1 22.81 619 ALA A CA 1
ATOM 5001 C C . ALA A 1 619 ? 18.359 -1.233 -7.508 1 22.81 619 ALA A C 1
ATOM 5003 O O . ALA A 1 619 ? 18.406 -2.012 -8.461 1 22.81 619 ALA A O 1
ATOM 5004 N N . GLU A 1 620 ? 19.203 -0.197 -7.688 1 23.03 620 GLU A N 1
ATOM 5005 C CA . GLU A 1 620 ? 20.594 -0.508 -7.988 1 23.03 620 GLU A CA 1
ATOM 5006 C C . GLU A 1 620 ? 21.031 -1.797 -7.301 1 23.03 620 GLU A C 1
ATOM 5008 O O . GLU A 1 620 ? 20.906 -1.932 -6.082 1 23.03 620 GLU A O 1
ATOM 5013 N N . TYR A 1 621 ? 20.812 -2.869 -7.836 1 22.09 621 TYR A N 1
ATOM 5014 C CA . TYR A 1 621 ? 21.531 -4.078 -7.453 1 22.09 621 TYR A CA 1
ATOM 5015 C C . TYR A 1 621 ? 22.953 -3.752 -7.016 1 22.09 621 TYR A C 1
ATOM 5017 O O . TYR A 1 621 ? 23.688 -3.035 -7.715 1 22.09 621 TYR A O 1
ATOM 5025 N N . PRO A 1 622 ? 23.281 -3.631 -5.746 1 22.94 622 PRO A N 1
ATOM 5026 C CA . PRO A 1 622 ? 24.75 -3.625 -5.625 1 22.94 622 PRO A CA 1
ATOM 5027 C C . PRO A 1 622 ? 25.422 -4.652 -6.531 1 22.94 622 PRO A C 1
ATOM 5029 O O . PRO A 1 622 ? 24.844 -5.707 -6.809 1 22.94 622 PRO A O 1
ATOM 5032 N N . VAL A 1 623 ? 26.047 -4.25 -7.617 1 22.23 623 VAL A N 1
ATOM 5033 C CA . VAL A 1 623 ? 27.031 -5.113 -8.281 1 22.23 623 VAL A CA 1
ATOM 5034 C C . VAL A 1 623 ? 27.688 -6.027 -7.25 1 22.23 623 VAL A C 1
ATOM 5036 O O . VAL A 1 623 ? 28.188 -5.559 -6.223 1 22.23 623 VAL A O 1
ATOM 5039 N N . GLY A 1 624 ? 27.109 -7.141 -7.02 1 20.45 624 GLY A N 1
ATOM 5040 C CA . GLY A 1 624 ? 27.766 -8.195 -6.266 1 20.45 624 GLY A CA 1
ATOM 5041 C C . GLY A 1 624 ? 29.281 -8.148 -6.379 1 20.45 624 GLY A C 1
ATOM 5042 O O . GLY A 1 624 ? 29.812 -7.812 -7.434 1 20.45 624 GLY A O 1
ATOM 5043 N N . GLU A 1 625 ? 30.047 -7.641 -5.32 1 23.3 625 GLU A N 1
ATOM 5044 C CA . GLU A 1 625 ? 31.453 -8 -5.207 1 23.3 625 GLU A CA 1
ATOM 5045 C C . GLU A 1 625 ? 31.703 -9.406 -5.754 1 23.3 625 GLU A C 1
ATOM 5047 O O . GLU A 1 625 ? 30.844 -10.281 -5.66 1 23.3 625 GLU A O 1
ATOM 5052 N N . GLY A 1 626 ? 32.406 -9.547 -6.906 1 21.5 626 GLY A N 1
ATOM 5053 C CA . GLY A 1 626 ? 33 -10.789 -7.391 1 21.5 626 GLY A CA 1
ATOM 5054 C C . GLY A 1 626 ? 33.25 -11.797 -6.285 1 21.5 626 GLY A C 1
ATOM 5055 O O . GLY A 1 626 ? 33.062 -11.492 -5.105 1 21.5 626 GLY A O 1
ATOM 5056 N N . PRO A 1 627 ? 33.281 -13.023 -6.66 1 20.91 627 PRO A N 1
ATOM 5057 C CA . PRO A 1 627 ? 33.656 -14.039 -5.676 1 20.91 627 PRO A CA 1
ATOM 5058 C C . PRO A 1 627 ? 34.719 -13.539 -4.684 1 20.91 627 PRO A C 1
ATOM 5060 O O . PRO A 1 627 ? 35.469 -12.602 -4.988 1 20.91 627 PRO A O 1
ATOM 5063 N N . PRO A 1 628 ? 34.375 -13.414 -3.369 1 20.86 628 PRO A N 1
ATOM 5064 C CA . PRO A 1 628 ? 35.562 -13.141 -2.553 1 20.86 628 PRO A CA 1
ATOM 5065 C C . PRO A 1 628 ? 36.844 -13.758 -3.137 1 20.86 628 PRO A C 1
ATOM 5067 O O . PRO A 1 628 ? 36.812 -14.906 -3.59 1 20.86 628 PRO A O 1
ATOM 5070 N N . THR A 1 629 ? 37.531 -13 -4.062 1 19.38 629 THR A N 1
ATOM 5071 C CA . THR A 1 629 ? 38.875 -13.477 -4.383 1 19.38 629 THR A CA 1
ATOM 5072 C C . THR A 1 629 ? 39.562 -14.031 -3.143 1 19.38 629 THR A C 1
ATOM 5074 O O . THR A 1 629 ? 39.344 -13.539 -2.033 1 19.38 629 THR A O 1
ATOM 5077 N N . HIS A 1 630 ? 39.875 -15.344 -3.145 1 17.86 630 HIS A N 1
ATOM 5078 C CA . HIS A 1 630 ? 40.812 -16.016 -2.246 1 17.86 630 HIS A CA 1
ATOM 5079 C C . HIS A 1 630 ? 41.969 -15.094 -1.869 1 17.86 630 HIS A C 1
ATOM 5081 O O . HIS A 1 630 ? 42.719 -14.656 -2.736 1 17.86 630 HIS A O 1
ATOM 5087 N N . ALA A 1 631 ? 41.656 -13.984 -1.104 1 17.64 631 ALA A N 1
ATOM 5088 C CA . ALA A 1 631 ? 42.906 -13.438 -0.556 1 17.64 631 ALA A CA 1
ATOM 5089 C C . ALA A 1 631 ? 43.844 -14.555 -0.159 1 17.64 631 ALA A C 1
ATOM 5091 O O . ALA A 1 631 ? 43.5 -15.453 0.6 1 17.64 631 ALA A O 1
ATOM 5092 N N . ARG A 1 632 ? 44.75 -14.883 -1.098 1 17.05 632 ARG A N 1
ATOM 5093 C CA . ARG A 1 632 ? 46 -15.586 -0.812 1 17.05 632 ARG A CA 1
ATOM 5094 C C . ARG A 1 632 ? 46.594 -15.109 0.5 1 17.05 632 ARG A C 1
ATOM 5096 O O . ARG A 1 632 ? 46.719 -13.906 0.734 1 17.05 632 ARG A O 1
ATOM 5103 N N . GLU A 1 633 ? 46.281 -15.766 1.595 1 18.19 633 GLU A N 1
ATOM 5104 C CA . GLU A 1 633 ? 47.188 -15.797 2.736 1 18.19 633 GLU A CA 1
ATOM 5105 C C . GLU A 1 633 ? 48.625 -15.68 2.289 1 18.19 633 GLU A C 1
ATOM 5107 O O . GLU A 1 633 ? 49.094 -16.469 1.457 1 18.19 633 GLU A O 1
ATOM 5112 N N . VAL A 1 634 ? 49.094 -14.43 1.99 1 19.27 634 VAL A N 1
ATOM 5113 C CA . VAL A 1 634 ? 50.531 -14.344 2.025 1 19.27 634 VAL A CA 1
ATOM 5114 C C . VAL A 1 634 ? 51.062 -15.062 3.27 1 19.27 634 VAL A C 1
ATOM 5116 O O . VAL A 1 634 ? 50.594 -14.812 4.383 1 19.27 634 VAL A O 1
ATOM 5119 N N . LYS A 1 635 ? 51.531 -16.266 3.061 1 18.17 635 LYS A N 1
ATOM 5120 C CA . LYS A 1 635 ? 52.5 -16.984 3.887 1 18.17 635 LYS A CA 1
ATOM 5121 C C . LYS A 1 635 ? 53.625 -16.062 4.305 1 18.17 635 LYS A C 1
ATOM 5123 O O . LYS A 1 635 ? 54.344 -15.492 3.457 1 18.17 635 LYS A O 1
ATOM 5128 N N . GLN A 1 636 ? 53.406 -15.125 5.234 1 17.23 636 GLN A N 1
ATOM 5129 C CA . GLN A 1 636 ? 54.531 -14.68 6.023 1 17.23 636 GLN A CA 1
ATOM 5130 C C . GLN A 1 636 ? 55.438 -15.859 6.402 1 17.23 636 GLN A C 1
ATOM 5132 O O . GLN A 1 636 ? 55 -16.797 7.062 1 17.23 636 GLN A O 1
ATOM 5137 N N . GLU A 1 637 ? 56.375 -15.914 5.434 1 17.2 637 GLU A N 1
ATOM 5138 C CA . GLU A 1 637 ? 57.75 -15.859 5.852 1 17.2 637 GLU A CA 1
ATOM 5139 C C . GLU A 1 637 ? 58.156 -14.453 6.293 1 17.2 637 GLU A C 1
ATOM 5141 O O . GLU A 1 637 ? 57.719 -13.469 5.703 1 17.2 637 GLU A O 1
ATOM 5146 N N . MET B 1 1 ? -51.219 22.594 43.531 1 24.48 1 MET B N 1
ATOM 5147 C CA . MET B 1 1 ? -50.688 21.297 43.156 1 24.48 1 MET B CA 1
ATOM 5148 C C . MET B 1 1 ? -51.062 20.953 41.719 1 24.48 1 MET B C 1
ATOM 5150 O O . MET B 1 1 ? -52.219 20.688 41.406 1 24.48 1 MET B O 1
ATOM 5154 N N . SER B 1 2 ? -50.5 21.578 40.75 1 32.22 2 SER B N 1
ATOM 5155 C CA . SER B 1 2 ? -50.969 21.531 39.375 1 32.22 2 SER B CA 1
ATOM 5156 C C . SER B 1 2 ? -50.875 20.125 38.781 1 32.22 2 SER B C 1
ATOM 5158 O O . SER B 1 2 ? -50 19.359 39.156 1 32.22 2 SER B O 1
ATOM 5160 N N . PRO B 1 3 ? -51.969 19.547 38.188 1 37.28 3 PRO B N 1
ATOM 5161 C CA . PRO B 1 3 ? -52.031 18.125 37.812 1 37.28 3 PRO B CA 1
ATOM 5162 C C . PRO B 1 3 ? -50.906 17.719 36.906 1 37.28 3 PRO B C 1
ATOM 5164 O O . PRO B 1 3 ? -50.375 18.531 36.125 1 37.28 3 PRO B O 1
ATOM 5167 N N . PRO B 1 4 ? -50 16.703 37.281 1 35.5 4 PRO B N 1
ATOM 5168 C CA . PRO B 1 4 ? -48.781 16.266 36.562 1 35.5 4 PRO B CA 1
ATOM 5169 C C . PRO B 1 4 ? -49.062 15.922 35.094 1 35.5 4 PRO B C 1
ATOM 5171 O O . PRO B 1 4 ? -50.125 15.398 34.781 1 35.5 4 PRO B O 1
ATOM 5174 N N . SER B 1 5 ? -48.594 16.688 34.125 1 31.19 5 SER B N 1
ATOM 5175 C CA . SER B 1 5 ? -48.812 16.531 32.688 1 31.19 5 SER B CA 1
ATOM 5176 C C . SER B 1 5 ? -48.469 15.117 32.25 1 31.19 5 SER B C 1
ATOM 5178 O O . SER B 1 5 ? -47.469 14.539 32.688 1 31.19 5 SER B O 1
ATOM 5180 N N . LYS B 1 6 ? -49.438 14.281 31.797 1 32.56 6 LYS B N 1
ATOM 5181 C CA . LYS B 1 6 ? -49.375 12.914 31.281 1 32.56 6 LYS B CA 1
ATOM 5182 C C . LYS B 1 6 ? -48.281 12.781 30.219 1 32.56 6 LYS B C 1
ATOM 5184 O O . LYS B 1 6 ? -48.375 13.367 29.141 1 32.56 6 LYS B O 1
ATOM 5189 N N . LYS B 1 7 ? -47 12.641 30.5 1 32.12 7 LYS B N 1
ATOM 5190 C CA . LYS B 1 7 ? -45.875 12.32 29.609 1 32.12 7 LYS B CA 1
ATOM 5191 C C . LYS B 1 7 ? -46.25 11.211 28.641 1 32.12 7 LYS B C 1
ATOM 5193 O O . LYS B 1 7 ? -46.562 10.094 29.047 1 32.12 7 LYS B O 1
ATOM 5198 N N . VAL B 1 8 ? -46.875 11.461 27.547 1 30.64 8 VAL B N 1
ATOM 5199 C CA . VAL B 1 8 ? -47.062 10.484 26.484 1 30.64 8 VAL B CA 1
ATOM 5200 C C . VAL B 1 8 ? -45.75 9.742 26.234 1 30.64 8 VAL B C 1
ATOM 5202 O O . VAL B 1 8 ? -44.75 10.352 25.859 1 30.64 8 VAL B O 1
ATOM 5205 N N . LYS B 1 9 ? -45.438 8.727 26.984 1 32.81 9 LYS B N 1
ATOM 5206 C CA . LYS B 1 9 ? -44.375 7.762 26.781 1 32.81 9 LYS B CA 1
ATOM 5207 C C . LYS B 1 9 ? -44.188 7.461 25.297 1 32.81 9 LYS B C 1
ATOM 5209 O O . LYS B 1 9 ? -45.125 7.105 24.609 1 32.81 9 LYS B O 1
ATOM 5214 N N . GLU B 1 10 ? -43.219 8.031 24.656 1 31.83 10 GLU B N 1
ATOM 5215 C CA . GLU B 1 10 ? -42.75 7.695 23.312 1 31.83 10 GLU B CA 1
ATOM 5216 C C . GLU B 1 10 ? -42.719 6.188 23.094 1 31.83 10 GLU B C 1
ATOM 5218 O O . GLU B 1 10 ? -42.125 5.453 23.875 1 31.83 10 GLU B O 1
ATOM 5223 N N . THR B 1 11 ? -43.906 5.555 22.781 1 35.12 11 THR B N 1
ATOM 5224 C CA . THR B 1 11 ? -44.094 4.176 22.344 1 35.12 11 THR B CA 1
ATOM 5225 C C . THR B 1 11 ? -42.938 3.717 21.469 1 35.12 11 THR B C 1
ATOM 5227 O O . THR B 1 11 ? -42.906 4.012 20.266 1 35.12 11 THR B O 1
ATOM 5230 N N . SER B 1 12 ? -41.688 3.965 21.812 1 33.78 12 SER B N 1
ATOM 5231 C CA . SER B 1 12 ? -40.5 3.529 21.125 1 33.78 12 SER B CA 1
ATOM 5232 C C . SER B 1 12 ? -40.656 2.145 20.516 1 33.78 12 SER B C 1
ATOM 5234 O O . SER B 1 12 ? -41.656 1.449 20.812 1 33.78 12 SER B O 1
ATOM 5236 N N . SER B 1 13 ? -39.5 1.322 20.312 1 37.88 13 SER B N 1
ATOM 5237 C CA . SER B 1 13 ? -39.094 0.121 19.594 1 37.88 13 SER B CA 1
ATOM 5238 C C . SER B 1 13 ? -39.844 -1.109 20.109 1 37.88 13 SER B C 1
ATOM 5240 O O . SER B 1 13 ? -39.219 -2.021 20.656 1 37.88 13 SER B O 1
ATOM 5242 N N . ARG B 1 14 ? -40.938 -1.108 20.812 1 40.22 14 ARG B N 1
ATOM 5243 C CA . ARG B 1 14 ? -41.719 -2.096 21.516 1 40.22 14 ARG B CA 1
ATOM 5244 C C . ARG B 1 14 ? -42.188 -3.213 20.578 1 40.22 14 ARG B C 1
ATOM 5246 O O . ARG B 1 14 ? -43 -4.059 20.969 1 40.22 14 ARG B O 1
ATOM 5253 N N . ARG B 1 15 ? -42.312 -3.047 19.359 1 44.44 15 ARG B N 1
ATOM 5254 C CA . ARG B 1 15 ? -42.906 -4.039 18.469 1 44.44 15 ARG B CA 1
ATOM 5255 C C . ARG B 1 15 ? -42.062 -5.32 18.438 1 44.44 15 ARG B C 1
ATOM 5257 O O . ARG B 1 15 ? -42.281 -6.176 17.578 1 44.44 15 ARG B O 1
ATOM 5264 N N . SER B 1 16 ? -41 -5.371 19.078 1 56.12 16 SER B N 1
ATOM 5265 C CA . SER B 1 16 ? -40.062 -6.453 18.75 1 56.12 16 SER B CA 1
ATOM 5266 C C . SER B 1 16 ? -40.531 -7.777 19.344 1 56.12 16 SER B C 1
ATOM 5268 O O . SER B 1 16 ? -39.875 -8.797 19.203 1 56.12 16 SER B O 1
ATOM 5270 N N . SER B 1 17 ? -41.625 -7.77 20.109 1 61.69 17 SER B N 1
ATOM 5271 C CA . SER B 1 17 ? -41.938 -9.023 20.797 1 61.69 17 SER B CA 1
ATOM 5272 C C . SER B 1 17 ? -42.594 -10.023 19.859 1 61.69 17 SER B C 1
ATOM 5274 O O . SER B 1 17 ? -43.281 -9.625 18.906 1 61.69 17 SER B O 1
ATOM 5276 N N . LEU B 1 18 ? -42.344 -11.258 19.984 1 70.62 18 LEU B N 1
ATOM 5277 C CA . LEU B 1 18 ? -42.844 -12.406 19.25 1 70.62 18 LEU B CA 1
ATOM 5278 C C . LEU B 1 18 ? -44.375 -12.398 19.25 1 70.62 18 LEU B C 1
ATOM 5280 O O . LEU B 1 18 ? -45 -12.883 18.312 1 70.62 18 LEU B O 1
ATOM 5284 N N . VAL B 1 19 ? -44.969 -11.688 20.25 1 77.56 19 VAL B N 1
ATOM 5285 C CA . VAL B 1 19 ? -46.406 -11.719 20.438 1 77.56 19 VAL B CA 1
ATOM 5286 C C . VAL B 1 19 ? -47.094 -10.938 19.328 1 77.56 19 VAL B C 1
ATOM 5288 O O . VAL B 1 19 ? -48.188 -11.305 18.875 1 77.56 19 VAL B O 1
ATOM 5291 N N . TRP B 1 20 ? -46.406 -10.086 18.891 1 76.88 20 TRP B N 1
ATOM 5292 C CA . TRP B 1 20 ? -47.031 -9.188 17.938 1 76.88 20 TRP B CA 1
ATOM 5293 C C . TRP B 1 20 ? -47.031 -9.797 16.531 1 76.88 20 TRP B C 1
ATOM 5295 O O . TRP B 1 20 ? -47.656 -9.273 15.617 1 76.88 20 TRP B O 1
ATOM 5305 N N . LYS B 1 21 ? -46.344 -10.805 16.375 1 77.31 21 LYS B N 1
ATOM 5306 C CA . LYS B 1 21 ? -46.438 -11.578 15.141 1 77.31 21 LYS B CA 1
ATOM 5307 C C . LYS B 1 21 ? -47.75 -12.367 15.086 1 77.31 21 LYS B C 1
ATOM 5309 O O . LYS B 1 21 ? -48.219 -12.727 14.008 1 77.31 21 LYS B O 1
ATOM 5314 N N . PHE B 1 22 ? -48.344 -12.57 16.266 1 82.19 22 PHE B N 1
ATOM 5315 C CA . PHE B 1 22 ? -49.562 -13.336 16.391 1 82.19 22 PHE B CA 1
ATOM 5316 C C . PHE B 1 22 ? -50.75 -12.406 16.609 1 82.19 22 PHE B C 1
ATOM 5318 O O . PHE B 1 22 ? -51.812 -12.578 15.984 1 82.19 22 PHE B O 1
ATOM 5325 N N . TYR B 1 23 ? -50.5 -11.367 17.422 1 80.94 23 TYR B N 1
ATOM 5326 C CA . TYR B 1 23 ? -51.594 -10.461 17.766 1 80.94 23 TYR B CA 1
ATOM 5327 C C . TYR B 1 23 ? -51.531 -9.188 16.938 1 80.94 23 TYR B C 1
ATOM 5329 O O . TYR B 1 23 ? -50.438 -8.797 16.469 1 80.94 23 TYR B O 1
ATOM 5337 N N . THR B 1 24 ? -52.562 -8.562 16.5 1 76.25 24 THR B N 1
ATOM 5338 C CA . THR B 1 24 ? -52.594 -7.25 15.867 1 76.25 24 THR B CA 1
ATOM 5339 C C . THR B 1 24 ? -52.938 -6.164 16.875 1 76.25 24 THR B C 1
ATOM 5341 O O . THR B 1 24 ? -53.938 -6.285 17.609 1 76.25 24 THR B O 1
ATOM 5344 N N . LEU B 1 25 ? -52.031 -5.191 17.031 1 69.25 25 LEU B N 1
ATOM 5345 C CA . LEU B 1 25 ? -52.25 -4.094 17.969 1 69.25 25 LEU B CA 1
ATOM 5346 C C . LEU B 1 25 ? -53.469 -3.283 17.594 1 69.25 25 LEU B C 1
ATOM 5348 O O . LEU B 1 25 ? -53.656 -2.9 16.422 1 69.25 25 LEU B O 1
ATOM 5352 N N . PRO B 1 26 ? -54.438 -3.172 18.5 1 64.38 26 PRO B N 1
ATOM 5353 C CA . PRO B 1 26 ? -55.625 -2.375 18.156 1 64.38 26 PRO B CA 1
ATOM 5354 C C . PRO B 1 26 ? -55.312 -0.897 17.953 1 64.38 26 PRO B C 1
ATOM 5356 O O . PRO B 1 26 ? -54.406 -0.357 18.609 1 64.38 26 PRO B O 1
ATOM 5359 N N . GLU B 1 27 ? -55.5 -0.305 16.812 1 60.56 27 GLU B N 1
ATOM 5360 C CA . GLU B 1 27 ? -55.281 1.094 16.453 1 60.56 27 GLU B CA 1
ATOM 5361 C C . GLU B 1 27 ? -55.844 2.027 17.531 1 60.56 27 GLU B C 1
ATOM 5363 O O . GLU B 1 27 ? -55.281 3.104 17.766 1 60.56 27 GLU B O 1
ATOM 5368 N N . ASP B 1 28 ? -57.031 1.777 18.109 1 56.09 28 ASP B N 1
ATOM 5369 C CA . ASP B 1 28 ? -57.688 2.646 19.078 1 56.09 28 ASP B CA 1
ATOM 5370 C C . ASP B 1 28 ? -57.188 2.377 20.484 1 56.09 28 ASP B C 1
ATOM 5372 O O . ASP B 1 28 ? -57.312 1.259 21 1 56.09 28 ASP B O 1
ATOM 5376 N N . ALA B 1 29 ? -56.406 3.156 21 1 55.38 29 ALA B N 1
ATOM 5377 C CA . ALA B 1 29 ? -55.75 3.18 22.312 1 55.38 29 ALA B CA 1
ATOM 5378 C C . ALA B 1 29 ? -56.781 2.973 23.422 1 55.38 29 ALA B C 1
ATOM 5380 O O . ALA B 1 29 ? -56.406 2.688 24.562 1 55.38 29 ALA B O 1
ATOM 5381 N N . THR B 1 30 ? -58 3.318 23.188 1 57.28 30 THR B N 1
ATOM 5382 C CA . THR B 1 30 ? -58.938 3.35 24.297 1 57.28 30 THR B CA 1
ATOM 5383 C C . THR B 1 30 ? -59.438 1.943 24.625 1 57.28 30 THR B C 1
ATOM 5385 O O . THR B 1 30 ? -60.094 1.737 25.641 1 57.28 30 THR B O 1
ATOM 5388 N N . VAL B 1 31 ? -59.281 0.954 23.812 1 57.25 31 VAL B N 1
ATOM 5389 C CA . VAL B 1 31 ? -59.906 -0.351 24.078 1 57.25 31 VAL B CA 1
ATOM 5390 C C . VAL B 1 31 ? -58.844 -1.283 24.688 1 57.25 31 VAL B C 1
ATOM 5392 O O . VAL B 1 31 ? -57.875 -1.654 24.016 1 57.25 31 VAL B O 1
ATOM 5395 N N . PRO B 1 32 ? -58.875 -1.551 25.953 1 68.75 32 PRO B N 1
ATOM 5396 C CA . PRO B 1 32 ? -57.906 -2.305 26.734 1 68.75 32 PRO B CA 1
ATOM 5397 C C . PRO B 1 32 ? -57.906 -3.797 26.406 1 68.75 32 PRO B C 1
ATOM 5399 O O . PRO B 1 32 ? -57.562 -4.621 27.266 1 68.75 32 PRO B O 1
ATOM 5402 N N . GLU B 1 33 ? -58.562 -4.219 25.281 1 76 33 GLU B N 1
ATOM 5403 C CA . GLU B 1 33 ? -58.625 -5.648 24.984 1 76 33 GLU B CA 1
ATOM 5404 C C . GLU B 1 33 ? -58.094 -5.941 23.578 1 76 33 GLU B C 1
ATOM 5406 O O . GLU B 1 33 ? -58.344 -5.184 22.641 1 76 33 GLU B O 1
ATOM 5411 N N . VAL B 1 34 ? -57.281 -6.961 23.359 1 80.25 34 VAL B N 1
ATOM 5412 C CA . VAL B 1 34 ? -56.812 -7.477 22.094 1 80.25 34 VAL B CA 1
ATOM 5413 C C . VAL B 1 34 ? -57.5 -8.805 21.781 1 80.25 34 VAL B C 1
ATOM 5415 O O . VAL B 1 34 ? -57.562 -9.695 22.625 1 80.25 34 VAL B O 1
ATOM 5418 N N . LYS B 1 35 ? -58.125 -8.914 20.719 1 81.06 35 LYS B N 1
ATOM 5419 C CA . LYS B 1 35 ? -58.844 -10.125 20.328 1 81.06 35 LYS B CA 1
ATOM 5420 C C . LYS B 1 35 ? -57.906 -11.148 19.703 1 81.06 35 LYS B C 1
ATOM 5422 O O . LYS B 1 35 ? -57.125 -10.812 18.812 1 81.06 35 LYS B O 1
ATOM 5427 N N . CYS B 1 36 ? -57.844 -12.406 20.188 1 81 36 CYS B N 1
ATOM 5428 C CA . CYS B 1 36 ? -57.031 -13.484 19.625 1 81 36 CYS B CA 1
ATOM 5429 C C . CYS B 1 36 ? -57.531 -13.898 18.266 1 81 36 CYS B C 1
ATOM 5431 O O . CYS B 1 36 ? -58.719 -14.148 18.094 1 81 36 CYS B O 1
ATOM 5433 N N . PRO B 1 37 ? -56.844 -13.852 17.375 1 83.25 37 PRO B N 1
ATOM 5434 C CA . PRO B 1 37 ? -57.281 -14.188 16.016 1 83.25 37 PRO B CA 1
ATOM 5435 C C . PRO B 1 37 ? -57.75 -15.633 15.883 1 83.25 37 PRO B C 1
ATOM 5437 O O . PRO B 1 37 ? -58.562 -15.953 15.008 1 83.25 37 PRO B O 1
ATOM 5440 N N . GLU B 1 38 ? -57.406 -16.531 16.688 1 83.94 38 GLU B N 1
ATOM 5441 C CA . GLU B 1 38 ? -57.75 -17.953 16.578 1 83.94 38 GLU B CA 1
ATOM 5442 C C . GLU B 1 38 ? -59 -18.266 17.422 1 83.94 38 GLU B C 1
ATOM 5444 O O . GLU B 1 38 ? -59.969 -18.844 16.906 1 83.94 38 GLU B O 1
ATOM 5449 N N . CYS B 1 39 ? -59.031 -18.062 18.703 1 81.25 39 CYS B N 1
ATOM 5450 C CA . CYS B 1 39 ? -60.156 -18.438 19.562 1 81.25 39 CYS B CA 1
ATOM 5451 C C . CYS B 1 39 ? -61.125 -17.266 19.719 1 81.25 39 CYS B C 1
ATOM 5453 O O . CYS B 1 39 ? -62.188 -17.406 20.312 1 81.25 39 CYS B O 1
ATOM 5455 N N . LYS B 1 40 ? -60.781 -15.977 19.141 1 81.19 40 LYS B N 1
ATOM 5456 C CA . LYS B 1 40 ? -61.594 -14.773 19.125 1 81.19 40 LYS B CA 1
ATOM 5457 C C . LYS B 1 40 ? -61.906 -14.289 20.531 1 81.19 40 LYS B C 1
ATOM 5459 O O . LYS B 1 40 ? -62.781 -13.453 20.734 1 81.19 40 LYS B O 1
ATOM 5464 N N . ARG B 1 41 ? -61.25 -14.82 21.531 1 82.5 41 ARG B N 1
ATOM 5465 C CA . ARG B 1 41 ? -61.438 -14.352 22.906 1 82.5 41 ARG B CA 1
ATOM 5466 C C . ARG B 1 41 ? -60.781 -12.984 23.094 1 82.5 41 ARG B C 1
ATOM 5468 O O . ARG B 1 41 ? -59.75 -12.695 22.516 1 82.5 41 ARG B O 1
ATOM 5475 N N . GLY B 1 42 ? -61.406 -12.125 23.719 1 82 42 GLY B N 1
ATOM 5476 C CA . GLY B 1 42 ? -60.875 -10.828 24.062 1 82 42 GLY B CA 1
ATOM 5477 C C . GLY B 1 42 ? -59.906 -10.875 25.219 1 82 42 GLY B C 1
ATOM 5478 O O . GLY B 1 42 ? -60.25 -11.312 26.312 1 82 42 GLY B O 1
ATOM 5479 N N . ILE B 1 43 ? -58.594 -10.539 24.938 1 84.31 43 ILE B N 1
ATOM 5480 C CA . ILE B 1 43 ? -57.562 -10.562 25.969 1 84.31 43 ILE B CA 1
ATOM 5481 C C . ILE B 1 43 ? -57.219 -9.133 26.391 1 84.31 43 ILE B C 1
ATOM 5483 O O . ILE B 1 43 ? -57 -8.266 25.547 1 84.31 43 ILE B O 1
ATOM 5487 N N . LYS B 1 44 ? -57.312 -8.945 27.609 1 78.62 44 LYS B N 1
ATOM 5488 C CA . LYS B 1 44 ? -57.031 -7.609 28.156 1 78.62 44 LYS B CA 1
ATOM 5489 C C . LYS B 1 44 ? -55.594 -7.207 27.922 1 78.62 44 LYS B C 1
ATOM 5491 O O . LYS B 1 44 ? -54.688 -8.008 28.141 1 78.62 44 LYS B O 1
ATOM 5496 N N . TYR B 1 45 ? -55.25 -6.082 27.344 1 79.06 45 TYR B N 1
ATOM 5497 C CA . TYR B 1 45 ? -53.938 -5.539 27.062 1 79.06 45 TYR B CA 1
ATOM 5498 C C . TYR B 1 45 ? -53.75 -4.184 27.734 1 79.06 45 TYR B C 1
ATOM 5500 O O . TYR B 1 45 ? -54.438 -3.215 27.391 1 79.06 45 TYR B O 1
ATOM 5508 N N . TYR B 1 46 ? -52.969 -4.211 28.891 1 68.25 46 TYR B N 1
ATOM 5509 C CA . TYR B 1 46 ? -52.719 -2.984 29.641 1 68.25 46 TYR B CA 1
ATOM 5510 C C . TYR B 1 46 ? -51.312 -2.451 29.391 1 68.25 46 TYR B C 1
ATOM 5512 O O . TYR B 1 46 ? -50.688 -1.872 30.281 1 68.25 46 TYR B O 1
ATOM 5520 N N . GLY B 1 47 ? -50.719 -2.707 28.188 1 70.19 47 GLY B N 1
ATOM 5521 C CA . GLY B 1 47 ? -49.375 -2.178 27.859 1 70.19 47 GLY B CA 1
ATOM 5522 C C . GLY B 1 47 ? -48.281 -3.219 27.953 1 70.19 47 GLY B C 1
ATOM 5523 O O . GLY B 1 47 ? -47.188 -3.014 27.438 1 70.19 47 GLY B O 1
ATOM 5524 N N . SER B 1 48 ? -48.562 -4.199 28.766 1 72.56 48 SER B N 1
ATOM 5525 C CA . SER B 1 48 ? -47.594 -5.273 28.859 1 72.56 48 SER B CA 1
ATOM 5526 C C . SER B 1 48 ? -48 -6.484 28.031 1 72.56 48 SER B C 1
ATOM 5528 O O . SER B 1 48 ? -49.188 -6.84 28 1 72.56 48 SER B O 1
ATOM 5530 N N . THR B 1 49 ? -47.125 -7.066 27.25 1 76.56 49 THR B N 1
ATOM 5531 C CA . THR B 1 49 ? -47.438 -8.188 26.375 1 76.56 49 THR B CA 1
ATOM 5532 C C . THR B 1 49 ? -47.438 -9.5 27.156 1 76.56 49 THR B C 1
ATOM 5534 O O . THR B 1 49 ? -47.656 -10.57 26.578 1 76.56 49 THR B O 1
ATOM 5537 N N . SER B 1 50 ? -47.219 -9.453 28.453 1 80.69 50 SER B N 1
ATOM 5538 C CA . SER B 1 50 ? -47.125 -10.672 29.266 1 80.69 50 SER B CA 1
ATOM 5539 C C . SER B 1 50 ? -48.406 -11.484 29.203 1 80.69 50 SER B C 1
ATOM 5541 O O . SER B 1 50 ? -48.375 -12.703 29.078 1 80.69 50 SER B O 1
ATOM 5543 N N . THR B 1 51 ? -49.562 -10.805 29.344 1 81.56 51 THR B N 1
ATOM 5544 C CA . THR B 1 51 ? -50.844 -11.492 29.312 1 81.56 51 THR B CA 1
ATOM 5545 C C . THR B 1 51 ? -51.094 -12.086 27.922 1 81.56 51 THR B C 1
ATOM 5547 O O . THR B 1 51 ? -51.625 -13.188 27.797 1 81.56 51 THR B O 1
ATOM 5550 N N . LEU B 1 52 ? -50.719 -11.414 26.984 1 84.19 52 LEU B N 1
ATOM 5551 C CA . LEU B 1 52 ? -50.844 -11.891 25.609 1 84.19 52 LEU B CA 1
ATOM 5552 C C . LEU B 1 52 ? -49.969 -13.109 25.359 1 84.19 52 LEU B C 1
ATOM 5554 O O . LEU B 1 52 ? -50.406 -14.086 24.734 1 84.19 52 LEU B O 1
ATOM 5558 N N . LEU B 1 53 ? -48.75 -13 25.859 1 84.25 53 LEU B N 1
ATOM 5559 C CA . LEU B 1 53 ? -47.812 -14.109 25.719 1 84.25 53 LEU B CA 1
ATOM 5560 C C . LEU B 1 53 ? -48.312 -15.344 26.469 1 84.25 53 LEU B C 1
ATOM 5562 O O . LEU B 1 53 ? -48.219 -16.469 25.969 1 84.25 53 LEU B O 1
ATOM 5566 N N . TYR B 1 54 ? -48.875 -15.164 27.641 1 84.12 54 TYR B N 1
ATOM 5567 C CA . TYR B 1 54 ? -49.438 -16.25 28.422 1 84.12 54 TYR B CA 1
ATOM 5568 C C . TYR B 1 54 ? -50.562 -16.953 27.672 1 84.12 54 TYR B C 1
ATOM 5570 O O . TYR B 1 54 ? -50.594 -18.172 27.594 1 84.12 54 TYR B O 1
ATOM 5578 N N . HIS B 1 55 ? -51.406 -16.219 27.125 1 84.62 55 HIS B N 1
ATOM 5579 C CA . HIS B 1 55 ? -52.5 -16.781 26.328 1 84.62 55 HIS B CA 1
ATOM 5580 C C . HIS B 1 55 ? -51.969 -17.578 25.141 1 84.62 55 HIS B C 1
ATOM 5582 O O . HIS B 1 55 ? -52.406 -18.688 24.875 1 84.62 55 HIS B O 1
ATOM 5588 N N . LEU B 1 56 ? -51.062 -17 24.453 1 86.75 56 LEU B N 1
ATOM 5589 C CA . LEU B 1 56 ? -50.5 -17.656 23.281 1 86.75 56 LEU B CA 1
ATOM 5590 C C . LEU B 1 56 ? -49.812 -18.953 23.672 1 86.75 56 LEU B C 1
ATOM 5592 O O . LEU B 1 56 ? -49.938 -19.969 23 1 86.75 56 LEU B O 1
ATOM 5596 N N . GLU B 1 57 ? -49.125 -18.984 24.734 1 85.38 57 GLU B N 1
ATOM 5597 C CA . GLU B 1 57 ? -48.344 -20.125 25.203 1 85.38 57 GLU B CA 1
ATOM 5598 C C . GLU B 1 57 ? -49.25 -21.234 25.719 1 85.38 57 GLU B C 1
ATOM 5600 O O . GLU B 1 57 ? -49 -22.422 25.484 1 85.38 57 GLU B O 1
ATOM 5605 N N . HIS B 1 58 ? -50.375 -20.859 26.359 1 84.38 58 HIS B N 1
ATOM 5606 C CA . HIS B 1 58 ? -51.156 -21.875 27.047 1 84.38 58 HIS B CA 1
ATOM 5607 C C . HIS B 1 58 ? -52.406 -22.266 26.25 1 84.38 58 HIS B C 1
ATOM 5609 O O . HIS B 1 58 ? -52.844 -23.406 26.312 1 84.38 58 HIS B O 1
ATOM 5615 N N . VAL B 1 59 ? -53.031 -21.344 25.516 1 85.75 59 VAL B N 1
ATOM 5616 C CA . VAL B 1 59 ? -54.25 -21.641 24.781 1 85.75 59 VAL B CA 1
ATOM 5617 C C . VAL B 1 59 ? -53.906 -22.078 23.359 1 85.75 59 VAL B C 1
ATOM 5619 O O . VAL B 1 59 ? -54.531 -22.953 22.797 1 85.75 59 VAL B O 1
ATOM 5622 N N . HIS B 1 60 ? -52.875 -21.469 22.797 1 86.25 60 HIS B N 1
ATOM 5623 C CA . HIS B 1 60 ? -52.438 -21.766 21.438 1 86.25 60 HIS B CA 1
ATOM 5624 C C . HIS B 1 60 ? -51 -22.219 21.406 1 86.25 60 HIS B C 1
ATOM 5626 O O . HIS B 1 60 ? -50.156 -21.594 20.734 1 86.25 60 HIS B O 1
ATOM 5632 N N . SER B 1 61 ? -50.75 -23.281 22.109 1 81.88 61 SER B N 1
ATOM 5633 C CA . SER B 1 61 ? -49.406 -23.797 22.297 1 81.88 61 SER B CA 1
ATOM 5634 C C . SER B 1 61 ? -48.75 -24.172 20.969 1 81.88 61 SER B C 1
ATOM 5636 O O . SER B 1 61 ? -47.562 -23.953 20.781 1 81.88 61 SER B O 1
ATOM 5638 N N . GLU B 1 62 ? -49.531 -24.656 20.094 1 81.31 62 GLU B N 1
ATOM 5639 C CA . GLU B 1 62 ? -48.969 -25.094 18.812 1 81.31 62 GLU B CA 1
ATOM 5640 C C . GLU B 1 62 ? -48.531 -23.891 17.984 1 81.31 62 GLU B C 1
ATOM 5642 O O . GLU B 1 62 ? -47.469 -23.922 17.359 1 81.31 62 GLU B O 1
ATOM 5647 N N . GLU B 1 63 ? -49.312 -22.859 18.016 1 80.75 63 GLU B N 1
ATOM 5648 C CA . GLU B 1 63 ? -48.969 -21.656 17.266 1 80.75 63 GLU B CA 1
ATOM 5649 C C . GLU B 1 63 ? -47.781 -20.953 17.891 1 80.75 63 GLU B C 1
ATOM 5651 O O . GLU B 1 63 ? -46.906 -20.422 17.188 1 80.75 63 GLU B O 1
ATOM 5656 N N . TYR B 1 64 ? -47.719 -21 19.156 1 85 64 TYR B N 1
ATOM 5657 C CA . TYR B 1 64 ? -46.594 -20.422 19.859 1 85 64 TYR B CA 1
ATOM 5658 C C . TYR B 1 64 ? -45.281 -21.125 19.484 1 85 64 TYR B C 1
ATOM 5660 O O . TYR B 1 64 ? -44.281 -20.469 19.203 1 85 64 TYR B O 1
ATOM 5668 N N . LYS B 1 65 ? -45.312 -22.406 19.453 1 79.81 65 LYS B N 1
ATOM 5669 C CA . LYS B 1 65 ? -44.125 -23.172 19.094 1 79.81 65 LYS B CA 1
ATOM 5670 C C . LYS B 1 65 ? -43.719 -22.906 17.656 1 79.81 65 LYS B C 1
ATOM 5672 O O . LYS B 1 65 ? -42.531 -22.781 17.359 1 79.81 65 LYS B O 1
ATOM 5677 N N . ARG B 1 66 ? -44.688 -22.734 16.844 1 78.69 66 ARG B N 1
ATOM 5678 C CA . ARG B 1 66 ? -44.375 -22.453 15.445 1 78.69 66 ARG B CA 1
ATOM 5679 C C . ARG B 1 66 ? -43.719 -21.094 15.273 1 78.69 66 ARG B C 1
ATOM 5681 O O . ARG B 1 66 ? -42.781 -20.938 14.516 1 78.69 66 ARG B O 1
ATOM 5688 N N . LEU B 1 67 ? -44.344 -20.156 15.977 1 79.56 67 LEU B N 1
ATOM 5689 C CA . LEU B 1 67 ? -43.781 -18.812 15.883 1 79.56 67 LEU B CA 1
ATOM 5690 C C . LEU B 1 67 ? -42.375 -18.75 16.469 1 79.56 67 LEU B C 1
ATOM 5692 O O . LEU B 1 67 ? -41.5 -18.062 15.93 1 79.56 67 LEU B O 1
ATOM 5696 N N . LYS B 1 68 ? -42.25 -19.406 17.516 1 77.12 68 LYS B N 1
ATOM 5697 C CA . LYS B 1 68 ? -40.938 -19.438 18.156 1 77.12 68 LYS B CA 1
ATOM 5698 C C . LYS B 1 68 ? -39.906 -20.141 17.266 1 77.12 68 LYS B C 1
ATOM 5700 O O . LYS B 1 68 ? -38.75 -19.688 17.156 1 77.12 68 LYS B O 1
ATOM 5705 N N . HIS B 1 69 ? -40.344 -21.172 16.656 1 75.94 69 HIS B N 1
ATOM 5706 C CA . HIS B 1 69 ? -39.469 -21.891 15.75 1 75.94 69 HIS B CA 1
ATOM 5707 C C . HIS B 1 69 ? -39.125 -21.062 14.516 1 75.94 69 HIS B C 1
ATOM 5709 O O . HIS B 1 69 ? -38 -21.062 14.047 1 75.94 69 HIS B O 1
ATOM 5715 N N . SER B 1 70 ? -40.156 -20.375 14.055 1 73.69 70 SER B N 1
ATOM 5716 C CA . SER B 1 70 ? -39.938 -19.531 12.891 1 73.69 70 SER B CA 1
ATOM 5717 C C . SER B 1 70 ? -38.969 -18.391 13.211 1 73.69 70 SER B C 1
ATOM 5719 O O . SER B 1 70 ? -38.125 -18.016 12.383 1 73.69 70 SER B O 1
ATOM 5721 N N . GLU B 1 71 ? -39.188 -17.875 14.367 1 72.19 71 GLU B N 1
ATOM 5722 C CA . GLU B 1 71 ? -38.281 -16.812 14.789 1 72.19 71 GLU B CA 1
ATOM 5723 C C . GLU B 1 71 ? -36.844 -17.344 14.969 1 72.19 71 GLU B C 1
ATOM 5725 O O . GLU B 1 71 ? -35.875 -16.672 14.617 1 72.19 71 GLU B O 1
ATOM 5730 N N . ALA B 1 72 ? -36.844 -18.484 15.602 1 70.5 72 ALA B N 1
ATOM 5731 C CA . ALA B 1 72 ? -35.531 -19.109 15.797 1 70.5 72 ALA B CA 1
ATOM 5732 C C . ALA B 1 72 ? -34.844 -19.422 14.469 1 70.5 72 ALA B C 1
ATOM 5734 O O . ALA B 1 72 ? -33.656 -19.234 14.312 1 70.5 72 ALA B O 1
ATOM 5735 N N . ASP B 1 73 ? -35.594 -19.875 13.586 1 69.88 73 ASP B N 1
ATOM 5736 C CA . ASP B 1 73 ? -35.094 -20.172 12.25 1 69.88 73 ASP B CA 1
ATOM 5737 C C . ASP B 1 73 ? -34.594 -18.906 11.555 1 69.88 73 ASP B C 1
ATOM 5739 O O . ASP B 1 73 ? -33.562 -18.906 10.891 1 69.88 73 ASP B O 1
ATOM 5743 N N . SER B 1 74 ? -35.469 -17.922 11.742 1 72.12 74 SER B N 1
ATOM 5744 C CA . SER B 1 74 ? -35.094 -16.641 11.125 1 72.12 74 SER B CA 1
ATOM 5745 C C . SER B 1 74 ? -33.844 -16.078 11.742 1 72.12 74 SER B C 1
ATOM 5747 O O . SER B 1 74 ? -33 -15.523 11.039 1 72.12 74 SER B O 1
ATOM 5749 N N . GLU B 1 75 ? -33.812 -16.219 13.008 1 73 75 GLU B N 1
ATOM 5750 C CA . GLU B 1 75 ? -32.625 -15.734 13.695 1 73 75 GLU B CA 1
ATOM 5751 C C . GLU B 1 75 ? -31.375 -16.531 13.281 1 73 75 GLU B C 1
ATOM 5753 O O . GLU B 1 75 ? -30.312 -15.953 13.094 1 73 75 GLU B O 1
ATOM 5758 N N . THR B 1 76 ? -31.594 -17.812 13.227 1 74.31 76 THR B N 1
ATOM 5759 C CA . THR B 1 76 ? -30.484 -18.672 12.805 1 74.31 76 THR B CA 1
ATOM 5760 C C . THR B 1 76 ? -30.062 -18.328 11.375 1 74.31 76 THR B C 1
ATOM 5762 O O . THR B 1 76 ? -28.859 -18.297 11.07 1 74.31 76 THR B O 1
ATOM 5765 N N . ALA B 1 77 ? -31.047 -18.109 10.641 1 74.25 77 ALA B N 1
ATOM 5766 C CA . ALA B 1 77 ? -30.75 -17.75 9.258 1 74.25 77 ALA B CA 1
ATOM 5767 C C . ALA B 1 77 ? -30.016 -16.422 9.172 1 74.25 77 ALA B C 1
ATOM 5769 O O . ALA B 1 77 ? -29.094 -16.266 8.375 1 74.25 77 ALA B O 1
ATOM 5770 N N . THR B 1 78 ? -30.5 -15.57 10 1 75.44 78 THR B N 1
ATOM 5771 C CA . THR B 1 78 ? -29.859 -14.266 10.016 1 75.44 78 THR B CA 1
ATOM 5772 C C . THR B 1 78 ? -28.422 -14.375 10.523 1 75.44 78 THR B C 1
ATOM 5774 O O . THR B 1 78 ? -27.531 -13.703 10.008 1 75.44 78 THR B O 1
ATOM 5777 N N . LEU B 1 79 ? -28.297 -15.18 11.516 1 77.69 79 LEU B N 1
ATOM 5778 C CA . LEU B 1 79 ? -26.953 -15.383 12.062 1 77.69 79 LEU B CA 1
ATOM 5779 C C . LEU B 1 79 ? -26.031 -16.016 11.031 1 77.69 79 LEU B C 1
ATOM 5781 O O . LEU B 1 79 ? -24.875 -15.617 10.898 1 77.69 79 LEU B O 1
ATOM 5785 N N . LYS B 1 80 ? -26.578 -16.953 10.359 1 82.88 80 LYS B N 1
ATOM 5786 C CA . LYS B 1 80 ? -25.781 -17.594 9.32 1 82.88 80 LYS B CA 1
ATOM 5787 C C . LYS B 1 80 ? -25.453 -16.609 8.195 1 82.88 80 LYS B C 1
ATOM 5789 O O . LYS B 1 80 ? -24.328 -16.609 7.691 1 82.88 80 LYS B O 1
ATOM 5794 N N . SER B 1 81 ? -26.422 -15.844 7.922 1 84.25 81 SER B N 1
ATOM 5795 C CA . SER B 1 81 ? -26.188 -14.859 6.875 1 84.25 81 SER B CA 1
ATOM 5796 C C . SER B 1 81 ? -25.141 -13.836 7.297 1 84.25 81 SER B C 1
ATOM 5798 O O . SER B 1 81 ? -24.328 -13.406 6.484 1 84.25 81 SER B O 1
ATOM 5800 N N . SER B 1 82 ? -25.188 -13.539 8.547 1 87.88 82 SER B N 1
ATOM 5801 C CA . SER B 1 82 ? -24.203 -12.594 9.07 1 87.88 82 SER B CA 1
ATOM 5802 C C . SER B 1 82 ? -22.797 -13.188 9.055 1 87.88 82 SER B C 1
ATOM 5804 O O . SER B 1 82 ? -21.844 -12.508 8.703 1 87.88 82 SER B O 1
ATOM 5806 N N . GLU B 1 83 ? -22.781 -14.422 9.375 1 88.81 83 GLU B N 1
ATOM 5807 C CA . GLU B 1 83 ? -21.484 -15.102 9.359 1 88.81 83 GLU B CA 1
ATOM 5808 C C . GLU B 1 83 ? -20.938 -15.203 7.941 1 88.81 83 GLU B C 1
ATOM 5810 O O . GLU B 1 83 ? -19.734 -15.008 7.719 1 88.81 83 GLU B O 1
ATOM 5815 N N . ASP B 1 84 ? -21.812 -15.547 7.078 1 89.94 84 ASP B N 1
ATOM 5816 C CA . ASP B 1 84 ? -21.391 -15.648 5.684 1 89.94 84 ASP B CA 1
ATOM 5817 C C . ASP B 1 84 ? -20.938 -14.297 5.145 1 89.94 84 ASP B C 1
ATOM 5819 O O . ASP B 1 84 ? -19.984 -14.211 4.371 1 89.94 84 ASP B O 1
ATOM 5823 N N . ALA B 1 85 ? -21.641 -13.305 5.582 1 92.12 85 ALA B N 1
ATOM 5824 C CA . ALA B 1 85 ? -21.25 -11.961 5.176 1 92.12 85 ALA B CA 1
ATOM 5825 C C . ALA B 1 85 ? -19.891 -11.586 5.734 1 92.12 85 ALA B C 1
ATOM 5827 O O . ALA B 1 85 ? -19.062 -10.977 5.039 1 92.12 85 ALA B O 1
ATOM 5828 N N . GLU B 1 86 ? -19.656 -11.969 6.953 1 92.12 86 GLU B N 1
ATOM 5829 C CA . GLU B 1 86 ? -18.375 -11.688 7.578 1 92.12 86 GLU B CA 1
ATOM 5830 C C . GLU B 1 86 ? -17.25 -12.422 6.859 1 92.12 86 GLU B C 1
ATOM 5832 O O . GLU B 1 86 ? -16.172 -11.844 6.625 1 92.12 86 GLU B O 1
ATOM 5837 N N . LYS B 1 87 ? -17.531 -13.664 6.504 1 91.06 87 LYS B N 1
ATOM 5838 C CA . LYS B 1 87 ? -16.531 -14.453 5.777 1 91.06 87 LYS B CA 1
ATOM 5839 C C . LYS B 1 87 ? -16.234 -13.828 4.418 1 91.06 87 LYS B C 1
ATOM 5841 O O . LYS B 1 87 ? -15.07 -13.758 4.012 1 91.06 87 LYS B O 1
ATOM 5846 N N . MET B 1 88 ? -17.25 -13.406 3.805 1 91.69 88 MET B N 1
ATOM 5847 C CA . MET B 1 88 ? -17.078 -12.805 2.486 1 91.69 88 MET B CA 1
ATOM 5848 C C . MET B 1 88 ? -16.297 -11.492 2.586 1 91.69 88 MET B C 1
ATOM 5850 O O . MET B 1 88 ? -15.492 -11.18 1.716 1 91.69 88 MET B O 1
ATOM 5854 N N . LEU B 1 89 ? -16.594 -10.719 3.615 1 92.5 89 LEU B N 1
ATOM 5855 C CA . LEU B 1 89 ? -15.852 -9.484 3.85 1 92.5 89 LEU B CA 1
ATOM 5856 C C . LEU B 1 89 ? -14.375 -9.781 4.109 1 92.5 89 LEU B C 1
ATOM 5858 O O . LEU B 1 89 ? -13.5 -9.094 3.576 1 92.5 89 LEU B O 1
ATOM 5862 N N . GLY B 1 90 ? -14.133 -10.805 4.922 1 89.88 90 GLY B N 1
ATOM 5863 C CA . GLY B 1 90 ? -12.758 -11.234 5.16 1 89.88 90 GLY B CA 1
ATOM 5864 C C . GLY B 1 90 ? -12.023 -11.617 3.887 1 89.88 90 GLY B C 1
ATOM 5865 O O . GLY B 1 90 ? -10.883 -11.195 3.676 1 89.88 90 GLY B O 1
ATOM 5866 N N . ARG B 1 91 ? -12.656 -12.344 3.002 1 89.75 91 ARG B N 1
ATOM 5867 C CA . ARG B 1 91 ? -12.078 -12.727 1.718 1 89.75 91 ARG B CA 1
ATOM 5868 C C . ARG B 1 91 ? -11.812 -11.508 0.847 1 89.75 91 ARG B C 1
ATOM 5870 O O . ARG B 1 91 ? -10.805 -11.438 0.148 1 89.75 91 ARG B O 1
ATOM 5877 N N . ALA B 1 92 ? -12.75 -10.594 0.905 1 90.62 92 ALA B N 1
ATOM 5878 C CA . ALA B 1 92 ? -12.602 -9.367 0.127 1 90.62 92 ALA B CA 1
ATOM 5879 C C . ALA B 1 92 ? -11.367 -8.586 0.567 1 90.62 92 ALA B C 1
ATOM 5881 O O . ALA B 1 92 ? -10.633 -8.047 -0.267 1 90.62 92 ALA B O 1
ATOM 5882 N N . PHE B 1 93 ? -11.117 -8.492 1.869 1 87.62 93 PHE B N 1
ATOM 5883 C CA . PHE B 1 93 ? -9.953 -7.785 2.398 1 87.62 93 PHE B CA 1
ATOM 5884 C C . PHE B 1 93 ? -8.664 -8.461 1.966 1 87.62 93 PHE B C 1
ATOM 5886 O O . PHE B 1 93 ? -7.68 -7.793 1.641 1 87.62 93 PHE B O 1
ATOM 5893 N N . CYS B 1 94 ? -8.711 -9.742 1.875 1 83.75 94 CYS B N 1
ATOM 5894 C CA . CYS B 1 94 ? -7.523 -10.5 1.488 1 83.75 94 CYS B CA 1
ATOM 5895 C C . CYS B 1 94 ? -7.238 -10.336 0 1 83.75 94 CYS B C 1
ATOM 5897 O O . CYS B 1 94 ? -6.113 -10.008 -0.387 1 83.75 94 CYS B O 1
ATOM 5899 N N . THR B 1 95 ? -8.234 -10.539 -0.83 1 83.38 95 THR B N 1
ATOM 5900 C CA . THR B 1 95 ? -8.047 -10.516 -2.275 1 83.38 95 THR B CA 1
ATOM 5901 C C . THR B 1 95 ? -7.844 -9.078 -2.766 1 83.38 95 THR B C 1
ATOM 5903 O O . THR B 1 95 ? -7.18 -8.852 -3.779 1 83.38 95 THR B O 1
ATOM 5906 N N . GLY B 1 96 ? -8.461 -8.148 -2.023 1 82.06 96 GLY B N 1
ATOM 5907 C CA . GLY B 1 96 ? -8.328 -6.75 -2.398 1 82.06 96 GLY B CA 1
ATOM 5908 C C . GLY B 1 96 ? -7.133 -6.07 -1.765 1 82.06 96 GLY B C 1
ATOM 5909 O O . GLY B 1 96 ? -6.863 -4.898 -2.031 1 82.06 96 GLY B O 1
ATOM 5910 N N . LEU B 1 97 ? -6.477 -6.82 -0.917 1 80.12 97 LEU B N 1
ATOM 5911 C CA . LEU B 1 97 ? -5.324 -6.285 -0.204 1 80.12 97 LEU B CA 1
ATOM 5912 C C . LEU B 1 97 ? -5.727 -5.102 0.669 1 80.12 97 LEU B C 1
ATOM 5914 O O . LEU B 1 97 ? -5.098 -4.043 0.62 1 80.12 97 LEU B O 1
ATOM 5918 N N . ILE B 1 98 ? -6.809 -5.199 1.357 1 85.19 98 ILE B N 1
ATOM 5919 C CA . ILE B 1 98 ? -7.367 -4.137 2.189 1 85.19 98 ILE B CA 1
ATOM 5920 C C . ILE B 1 98 ? -6.938 -4.344 3.641 1 85.19 98 ILE B C 1
ATOM 5922 O O . ILE B 1 98 ? -7.047 -5.449 4.176 1 85.19 98 ILE B O 1
ATOM 5926 N N . PRO B 1 99 ? -6.43 -3.322 4.332 1 81.19 99 PRO B N 1
ATOM 5927 C CA . PRO B 1 99 ? -6.117 -3.451 5.758 1 81.19 99 PRO B CA 1
ATOM 5928 C C . PRO B 1 99 ? -7.352 -3.738 6.609 1 81.19 99 PRO B C 1
ATOM 5930 O O . PRO B 1 99 ? -8.438 -3.217 6.328 1 81.19 99 PRO B O 1
ATOM 5933 N N . PHE B 1 100 ? -7.246 -4.52 7.719 1 84.62 100 PHE B N 1
ATOM 5934 C CA . PHE B 1 100 ? -8.359 -4.906 8.57 1 84.62 100 PHE B CA 1
ATOM 5935 C C . PHE B 1 100 ? -9 -3.684 9.219 1 84.62 100 PHE B C 1
ATOM 5937 O O . PHE B 1 100 ? -10.203 -3.674 9.477 1 84.62 100 PHE B O 1
ATOM 5944 N N . ARG B 1 101 ? -8.219 -2.641 9.422 1 85.75 101 ARG B N 1
ATOM 5945 C CA . ARG B 1 101 ? -8.703 -1.436 10.086 1 85.75 101 ARG B CA 1
ATOM 5946 C C . ARG B 1 101 ? -9.773 -0.738 9.25 1 85.75 101 ARG B C 1
ATOM 5948 O O . ARG B 1 101 ? -10.508 0.112 9.758 1 85.75 101 ARG B O 1
ATOM 5955 N N . PHE B 1 102 ? -9.812 -1.073 7.98 1 89.06 102 PHE B N 1
ATOM 5956 C CA . PHE B 1 102 ? -10.812 -0.467 7.105 1 89.06 102 PHE B CA 1
ATOM 5957 C C . PHE B 1 102 ? -12.219 -0.791 7.586 1 89.06 102 PHE B C 1
ATOM 5959 O O . PHE B 1 102 ? -13.156 -0.017 7.355 1 89.06 102 PHE B O 1
ATOM 5966 N N . SER B 1 103 ? -12.398 -1.944 8.266 1 91.25 103 SER B N 1
ATOM 5967 C CA . SER B 1 103 ? -13.711 -2.309 8.789 1 91.25 103 SER B CA 1
ATOM 5968 C C . SER B 1 103 ? -14.18 -1.306 9.836 1 91.25 103 SER B C 1
ATOM 5970 O O . SER B 1 103 ? -15.383 -1.178 10.086 1 91.25 103 SER B O 1
ATOM 5972 N N . GLU B 1 104 ? -13.281 -0.555 10.406 1 89.62 104 GLU B N 1
ATOM 5973 C CA . GLU B 1 104 ? -13.617 0.415 11.445 1 89.62 104 GLU B CA 1
ATOM 5974 C C . GLU B 1 104 ? -13.664 1.833 10.883 1 89.62 104 GLU B C 1
ATOM 5976 O O . GLU B 1 104 ? -13.875 2.795 11.625 1 89.62 104 GLU B O 1
ATOM 5981 N N . ASN B 1 105 ? -13.344 1.945 9.633 1 89.88 105 ASN B N 1
ATOM 5982 C CA . ASN B 1 105 ? -13.43 3.248 8.977 1 89.88 105 ASN B CA 1
ATOM 5983 C C . ASN B 1 105 ? -14.828 3.846 9.102 1 89.88 105 ASN B C 1
ATOM 5985 O O . ASN B 1 105 ? -15.82 3.197 8.758 1 89.88 105 ASN B O 1
ATOM 5989 N N . THR B 1 106 ? -14.953 5.078 9.609 1 87.5 106 THR B N 1
ATOM 5990 C CA . THR B 1 106 ? -16.219 5.734 9.898 1 87.5 106 THR B CA 1
ATOM 5991 C C . THR B 1 106 ? -17.047 5.895 8.625 1 87.5 106 THR B C 1
ATOM 5993 O O . THR B 1 106 ? -18.266 5.672 8.641 1 87.5 106 THR B O 1
ATOM 5996 N N . GLU B 1 107 ? -16.438 6.285 7.512 1 89.62 107 GLU B N 1
ATOM 5997 C CA . GLU B 1 107 ? -17.141 6.496 6.246 1 89.62 107 GLU B CA 1
ATOM 5998 C C . GLU B 1 107 ? -17.656 5.18 5.676 1 89.62 107 GLU B C 1
ATOM 6000 O O . GLU B 1 107 ? -18.75 5.137 5.09 1 89.62 107 GLU B O 1
ATOM 6005 N N . PHE B 1 108 ? -16.922 4.105 5.852 1 91.38 108 PHE B N 1
ATOM 6006 C CA . PHE B 1 108 ? -17.344 2.795 5.379 1 91.38 108 PHE B CA 1
ATOM 6007 C C . PHE B 1 108 ? -18.578 2.311 6.148 1 91.38 108 PHE B C 1
ATOM 6009 O O . PHE B 1 108 ? -19.531 1.811 5.551 1 91.38 108 PHE B O 1
ATOM 6016 N N . ARG B 1 109 ? -18.516 2.484 7.461 1 91.06 109 ARG B N 1
ATOM 6017 C CA . ARG B 1 109 ? -19.656 2.098 8.297 1 91.06 109 ARG B CA 1
ATOM 6018 C C . ARG B 1 109 ? -20.891 2.908 7.949 1 91.06 109 ARG B C 1
ATOM 6020 O O . ARG B 1 109 ? -22 2.363 7.891 1 91.06 109 ARG B O 1
ATOM 6027 N N . GLN B 1 110 ? -20.703 4.223 7.656 1 88.62 110 GLN B N 1
ATOM 6028 C CA . GLN B 1 110 ? -21.812 5.074 7.254 1 88.62 110 GLN B CA 1
ATOM 6029 C C . GLN B 1 110 ? -22.359 4.656 5.891 1 88.62 110 GLN B C 1
ATOM 6031 O O . GLN B 1 110 ? -23.578 4.68 5.672 1 88.62 110 GLN B O 1
ATOM 6036 N N . PHE B 1 111 ? -21.516 4.262 4.953 1 92.12 111 PHE B N 1
ATOM 6037 C CA . PHE B 1 111 ? -21.938 3.77 3.645 1 92.12 111 PHE B CA 1
ATOM 6038 C C . PHE B 1 111 ? -22.844 2.553 3.783 1 92.12 111 PHE B C 1
ATOM 6040 O O . PHE B 1 111 ? -23.891 2.482 3.15 1 92.12 111 PHE B O 1
ATOM 6047 N N . LEU B 1 112 ? -22.359 1.595 4.664 1 90.88 112 LEU B N 1
ATOM 6048 C CA . LEU B 1 112 ? -23.125 0.361 4.824 1 90.88 112 LEU B CA 1
ATOM 6049 C C . LEU B 1 112 ? -24.5 0.644 5.434 1 90.88 112 LEU B C 1
ATOM 6051 O O . LEU B 1 112 ? -25.469 -0.059 5.145 1 90.88 112 LEU B O 1
ATOM 6055 N N . LYS B 1 113 ? -24.609 1.692 6.172 1 85.75 113 LYS B N 1
ATOM 6056 C CA . LYS B 1 113 ? -25.875 2.072 6.793 1 85.75 113 LYS B CA 1
ATOM 6057 C C . LYS B 1 113 ? -26.781 2.785 5.793 1 85.75 113 LYS B C 1
ATOM 6059 O O . LYS B 1 113 ? -28 2.586 5.797 1 85.75 113 LYS B O 1
ATOM 6064 N N . LEU B 1 114 ? -26.156 3.59 4.918 1 84.06 114 LEU B N 1
ATOM 6065 C CA . LEU B 1 114 ? -26.906 4.457 4.016 1 84.06 114 LEU B CA 1
ATOM 6066 C C . LEU B 1 114 ? -27.328 3.705 2.754 1 84.06 114 LEU B C 1
ATOM 6068 O O . LEU B 1 114 ? -28.266 4.102 2.068 1 84.06 114 LEU B O 1
ATOM 6072 N N . LYS B 1 115 ? -26.625 2.633 2.428 1 85.94 115 LYS B N 1
ATOM 6073 C CA . LYS B 1 115 ? -26.859 1.982 1.141 1 85.94 115 LYS B CA 1
ATOM 6074 C C . LYS B 1 115 ? -28.25 1.358 1.075 1 85.94 115 LYS B C 1
ATOM 6076 O O . LYS B 1 115 ? -28.656 0.629 1.984 1 85.94 115 LYS B O 1
ATOM 6081 N N . PRO B 1 116 ? -28.906 1.663 0.001 1 82.31 116 PRO B N 1
ATOM 6082 C CA . PRO B 1 116 ? -30.203 1.026 -0.191 1 82.31 116 PRO B CA 1
ATOM 6083 C C . PRO B 1 116 ? -30.094 -0.461 -0.521 1 82.31 116 PRO B C 1
ATOM 6085 O O . PRO B 1 116 ? -29 -0.955 -0.798 1 82.31 116 PRO B O 1
ATOM 6088 N N . GLU B 1 117 ? -31.109 -1.248 -0.399 1 78.12 117 GLU B N 1
ATOM 6089 C CA . GLU B 1 117 ? -31.141 -2.695 -0.59 1 78.12 117 GLU B CA 1
ATOM 6090 C C . GLU B 1 117 ? -30.734 -3.072 -2.014 1 78.12 117 GLU B C 1
ATOM 6092 O O . GLU B 1 117 ? -30.031 -4.055 -2.225 1 78.12 117 GLU B O 1
ATOM 6097 N N . ASN B 1 118 ? -31.078 -2.279 -2.963 1 78.94 118 ASN B N 1
ATOM 6098 C CA . ASN B 1 118 ? -30.75 -2.582 -4.352 1 78.94 118 ASN B CA 1
ATOM 6099 C C . ASN B 1 118 ? -29.562 -1.749 -4.84 1 78.94 118 ASN B C 1
ATOM 6101 O O . ASN B 1 118 ? -29.531 -1.349 -6.004 1 78.94 118 ASN B O 1
ATOM 6105 N N . PHE B 1 119 ? -28.672 -1.566 -3.941 1 86.94 119 PHE B N 1
ATOM 6106 C CA . PHE B 1 119 ? -27.531 -0.735 -4.285 1 86.94 119 PHE B CA 1
ATOM 6107 C C . PHE B 1 119 ? -26.609 -1.452 -5.273 1 86.94 119 PHE B C 1
ATOM 6109 O O . PHE B 1 119 ? -26.25 -2.607 -5.055 1 86.94 119 PHE B O 1
ATOM 6116 N N . ILE B 1 120 ? -26.406 -0.829 -6.367 1 85.44 120 ILE B N 1
ATOM 6117 C CA . ILE B 1 120 ? -25.453 -1.345 -7.348 1 85.44 120 ILE B CA 1
ATOM 6118 C C . ILE B 1 120 ? -24.078 -0.746 -7.094 1 85.44 120 ILE B C 1
ATOM 6120 O O . ILE B 1 120 ? -23.906 0.475 -7.129 1 85.44 120 ILE B O 1
ATOM 6124 N N . VAL B 1 121 ? -23.172 -1.601 -6.832 1 89.19 121 VAL B N 1
ATOM 6125 C CA . VAL B 1 121 ? -21.812 -1.137 -6.531 1 89.19 121 VAL B CA 1
ATOM 6126 C C . VAL B 1 121 ? -21.219 -0.47 -7.766 1 89.19 121 VAL B C 1
ATOM 6128 O O . VAL B 1 121 ? -21.219 -1.046 -8.859 1 89.19 121 VAL B O 1
ATOM 6131 N N . PRO B 1 122 ? -20.766 0.686 -7.625 1 89.62 122 PRO B N 1
ATOM 6132 C CA . PRO B 1 122 ? -20.188 1.399 -8.766 1 89.62 122 PRO B CA 1
ATOM 6133 C C . PRO B 1 122 ? -18.891 0.774 -9.242 1 89.62 122 PRO B C 1
ATOM 6135 O O . PRO B 1 122 ? -18.234 0.041 -8.5 1 89.62 122 PRO B O 1
ATOM 6138 N N . SER B 1 123 ? -18.547 1.011 -10.477 1 89.88 123 SER B N 1
ATOM 6139 C CA . SER B 1 123 ? -17.266 0.598 -11.047 1 89.88 123 SER B CA 1
ATOM 6140 C C . SER B 1 123 ? -16.125 1.468 -10.531 1 89.88 123 SER B C 1
ATOM 6142 O O . SER B 1 123 ? -16.359 2.492 -9.883 1 89.88 123 SER B O 1
ATOM 6144 N N . ALA B 1 124 ? -14.945 1.053 -10.773 1 89.44 124 ALA B N 1
ATOM 6145 C CA . ALA B 1 124 ? -13.766 1.815 -10.375 1 89.44 124 ALA B CA 1
ATOM 6146 C C . ALA B 1 124 ? -13.766 3.201 -11.016 1 89.44 124 ALA B C 1
ATOM 6148 O O . ALA B 1 124 ? -13.438 4.195 -10.359 1 89.44 124 ALA B O 1
ATOM 6149 N N . THR B 1 125 ? -14.203 3.252 -12.219 1 87.81 125 THR B N 1
ATOM 6150 C CA . THR B 1 125 ? -14.234 4.512 -12.953 1 87.81 125 THR B CA 1
ATOM 6151 C C . THR B 1 125 ? -15.273 5.457 -12.352 1 87.81 125 THR B C 1
ATOM 6153 O O . THR B 1 125 ? -15.031 6.66 -12.234 1 87.81 125 THR B O 1
ATOM 6156 N N . LYS B 1 126 ? -16.359 4.891 -11.992 1 90.69 126 LYS B N 1
ATOM 6157 C CA . LYS B 1 126 ? -17.406 5.719 -11.398 1 90.69 126 LYS B CA 1
ATOM 6158 C C . LYS B 1 126 ? -16.969 6.258 -10.039 1 90.69 126 LYS B C 1
ATOM 6160 O O . LYS B 1 126 ? -17.234 7.418 -9.711 1 90.69 126 LYS B O 1
ATOM 6165 N N . ILE B 1 127 ? -16.328 5.465 -9.234 1 91.12 127 ILE B N 1
ATOM 6166 C CA . ILE B 1 127 ? -15.844 5.926 -7.934 1 91.12 127 ILE B CA 1
ATOM 6167 C C . ILE B 1 127 ? -14.844 7.059 -8.133 1 91.12 127 ILE B C 1
ATOM 6169 O O . ILE B 1 127 ? -14.836 8.031 -7.367 1 91.12 127 ILE B O 1
ATOM 6173 N N . ARG B 1 128 ? -13.992 6.902 -9.141 1 88.38 128 ARG B N 1
ATOM 6174 C CA . ARG B 1 128 ? -13.047 7.969 -9.461 1 88.38 128 ARG B CA 1
ATOM 6175 C C . ARG B 1 128 ? -13.781 9.266 -9.773 1 88.38 128 ARG B C 1
ATOM 6177 O O . ARG B 1 128 ? -13.359 10.344 -9.344 1 88.38 128 ARG B O 1
ATOM 6184 N N . ARG B 1 129 ? -14.828 9.125 -10.5 1 89.5 129 ARG B N 1
ATOM 6185 C CA . ARG B 1 129 ? -15.617 10.297 -10.852 1 89.5 129 ARG B CA 1
ATOM 6186 C C . ARG B 1 129 ? -16.266 10.906 -9.609 1 89.5 129 ARG B C 1
ATOM 6188 O O . ARG B 1 129 ? -16.391 12.125 -9.5 1 89.5 129 ARG B O 1
ATOM 6195 N N . VAL B 1 130 ? -16.734 10.047 -8.742 1 91 130 VAL B N 1
ATOM 6196 C CA . VAL B 1 130 ? -17.359 10.516 -7.508 1 91 130 VAL B CA 1
ATOM 6197 C C . VAL B 1 130 ? -16.328 11.297 -6.684 1 91 130 VAL B C 1
ATOM 6199 O O . VAL B 1 130 ? -16.641 12.367 -6.16 1 91 130 VAL B O 1
ATOM 6202 N N . VAL B 1 131 ? -15.109 10.828 -6.586 1 89.62 131 VAL B N 1
ATOM 6203 C CA . VAL B 1 131 ? -14.055 11.5 -5.828 1 89.62 131 VAL B CA 1
ATOM 6204 C C . VAL B 1 131 ? -13.719 12.836 -6.48 1 89.62 131 VAL B C 1
ATOM 6206 O O . VAL B 1 131 ? -13.547 13.844 -5.789 1 89.62 131 VAL B O 1
ATOM 6209 N N . LYS B 1 132 ? -13.656 12.789 -7.789 1 89.44 132 LYS B N 1
ATOM 6210 C CA . LYS B 1 132 ? -13.422 14.039 -8.516 1 89.44 132 LYS B CA 1
ATOM 6211 C C . LYS B 1 132 ? -14.539 15.047 -8.25 1 89.44 132 LYS B C 1
ATOM 6213 O O . LYS B 1 132 ? -14.273 16.234 -8.039 1 89.44 132 LYS B O 1
ATOM 6218 N N . SER B 1 133 ? -15.75 14.555 -8.219 1 90.44 133 SER B N 1
ATOM 6219 C CA . SER B 1 133 ? -16.891 15.43 -7.969 1 90.44 133 SER B CA 1
ATOM 6220 C C . SER B 1 133 ? -16.859 16 -6.559 1 90.44 133 SER B C 1
ATOM 6222 O O . SER B 1 133 ? -17.219 17.172 -6.352 1 90.44 133 SER B O 1
ATOM 6224 N N . LEU B 1 134 ? -16.469 15.211 -5.645 1 89.81 134 LEU B N 1
ATOM 6225 C CA . LEU B 1 134 ? -16.344 15.68 -4.27 1 89.81 134 LEU B CA 1
ATOM 6226 C C . LEU B 1 134 ? -15.297 16.781 -4.152 1 89.81 134 LEU B C 1
ATOM 6228 O O . LEU B 1 134 ? -15.508 17.766 -3.461 1 89.81 134 LEU B O 1
ATOM 6232 N N . SER B 1 135 ? -14.164 16.594 -4.824 1 89.19 135 SER B N 1
ATOM 6233 C CA . SER B 1 135 ? -13.109 17.594 -4.836 1 89.19 135 SER B CA 1
ATOM 6234 C C . SER B 1 135 ? -13.586 18.891 -5.488 1 89.19 135 SER B C 1
ATOM 6236 O O . SER B 1 135 ? -13.344 19.984 -4.969 1 89.19 135 SER B O 1
ATOM 6238 N N . GLN B 1 136 ? -14.328 18.734 -6.578 1 89.12 136 GLN B N 1
ATOM 6239 C CA . GLN B 1 136 ? -14.836 19.891 -7.293 1 89.12 136 GLN B CA 1
ATOM 6240 C C . GLN B 1 136 ? -15.891 20.641 -6.473 1 89.12 136 GLN B C 1
ATOM 6242 O O . GLN B 1 136 ? -15.961 21.859 -6.508 1 89.12 136 GLN B O 1
ATOM 6247 N N . ALA B 1 137 ? -16.656 19.875 -5.812 1 89.62 137 ALA B N 1
ATOM 6248 C CA . ALA B 1 137 ? -17.656 20.484 -4.949 1 89.62 137 ALA B CA 1
ATOM 6249 C C . ALA B 1 137 ? -17 21.312 -3.85 1 89.62 137 ALA B C 1
ATOM 6251 O O . ALA B 1 137 ? -17.516 22.375 -3.469 1 89.62 137 ALA B O 1
ATOM 6252 N N . HIS B 1 138 ? -15.945 20.797 -3.344 1 89.69 138 HIS B N 1
ATOM 6253 C CA . HIS B 1 138 ? -15.211 21.531 -2.328 1 89.69 138 HIS B CA 1
ATOM 6254 C C . HIS B 1 138 ? -14.664 22.844 -2.887 1 89.69 138 HIS B C 1
ATOM 6256 O O . HIS B 1 138 ? -14.789 23.891 -2.25 1 89.69 138 HIS B O 1
ATOM 6262 N N . VAL B 1 139 ? -14.125 22.828 -4.086 1 89.94 139 VAL B N 1
ATOM 6263 C CA . VAL B 1 139 ? -13.578 24 -4.734 1 89.94 139 VAL B CA 1
ATOM 6264 C C . VAL B 1 139 ? -14.688 25.031 -4.98 1 89.94 139 VAL B C 1
ATOM 6266 O O . VAL B 1 139 ? -14.5 26.219 -4.75 1 89.94 139 VAL B O 1
ATOM 6269 N N . GLU B 1 140 ? -15.82 24.547 -5.348 1 90.94 140 GLU B N 1
ATOM 6270 C CA . GLU B 1 140 ? -16.953 25.438 -5.617 1 90.94 140 GLU B CA 1
ATOM 6271 C C . GLU B 1 140 ? -17.469 26.078 -4.332 1 90.94 140 GLU B C 1
ATOM 6273 O O . GLU B 1 140 ? -17.844 27.25 -4.328 1 90.94 140 GLU B O 1
ATOM 6278 N N . ARG B 1 141 ? -17.453 25.312 -3.357 1 90.38 141 ARG B N 1
ATOM 6279 C CA . ARG B 1 141 ? -17.859 25.844 -2.064 1 90.38 141 ARG B CA 1
ATOM 6280 C C . ARG B 1 141 ? -16.922 26.953 -1.61 1 90.38 141 ARG B C 1
ATOM 6282 O O . ARG B 1 141 ? -17.359 27.984 -1.102 1 90.38 141 ARG B O 1
ATOM 6289 N N . LEU B 1 142 ? -15.664 26.797 -1.789 1 91.25 142 LEU B N 1
ATOM 6290 C CA . LEU B 1 142 ? -14.664 27.781 -1.395 1 91.25 142 LEU B CA 1
ATOM 6291 C C . LEU B 1 142 ? -14.789 29.047 -2.242 1 91.25 142 LEU B C 1
ATOM 6293 O O . LEU B 1 142 ? -14.648 30.156 -1.729 1 91.25 142 LEU B O 1
ATOM 6297 N N . LYS B 1 143 ? -15.102 28.828 -3.494 1 92.25 143 LYS B N 1
ATOM 6298 C CA . LYS B 1 143 ? -15.289 29.984 -4.375 1 92.25 143 LYS B CA 1
ATOM 6299 C C . LYS B 1 143 ? -16.406 30.891 -3.865 1 92.25 143 LYS B C 1
ATOM 6301 O O . LYS B 1 143 ? -16.281 32.125 -3.891 1 92.25 143 LYS B O 1
ATOM 6306 N N . LYS B 1 144 ? -17.391 30.234 -3.438 1 90.94 144 LYS B N 1
ATOM 6307 C CA . LYS B 1 144 ? -18.516 30.984 -2.912 1 90.94 144 LYS B CA 1
ATOM 6308 C C . LYS B 1 144 ? -18.156 31.672 -1.599 1 90.94 144 LYS B C 1
ATOM 6310 O O . LYS B 1 144 ? -18.547 32.812 -1.361 1 90.94 144 LYS B O 1
ATOM 6315 N N . GLU B 1 145 ? -17.391 31 -0.821 1 88.19 145 GLU B N 1
ATOM 6316 C CA . GLU B 1 145 ? -17 31.531 0.476 1 88.19 145 GLU B CA 1
ATOM 6317 C C . GLU B 1 145 ? -16.031 32.719 0.314 1 88.19 145 GLU B C 1
ATOM 6319 O O . GLU B 1 145 ? -16.016 33.625 1.14 1 88.19 145 GLU B O 1
ATOM 6324 N N . PHE B 1 146 ? -15.297 32.75 -0.747 1 91.94 146 PHE B N 1
ATOM 6325 C CA . PHE B 1 146 ? -14.227 33.75 -0.897 1 91.94 146 PHE B CA 1
ATOM 6326 C C . PHE B 1 146 ? -14.711 34.938 -1.68 1 91.94 146 PHE B C 1
ATOM 6328 O O . PHE B 1 146 ? -13.961 35.906 -1.869 1 91.94 146 PHE B O 1
ATOM 6335 N N . ILE B 1 147 ? -15.977 34.812 -2.021 1 89.25 147 ILE B N 1
ATOM 6336 C CA . ILE B 1 147 ? -16.516 35.969 -2.713 1 89.25 147 ILE B CA 1
ATOM 6337 C C . ILE B 1 147 ? -16.469 37.188 -1.789 1 89.25 147 ILE B C 1
ATOM 6339 O O . ILE B 1 147 ? -16.953 37.125 -0.654 1 89.25 147 ILE B O 1
ATOM 6343 N N . GLY B 1 148 ? -15.797 38.312 -2.15 1 82.69 148 GLY B N 1
ATOM 6344 C CA . GLY B 1 148 ? -15.781 39.531 -1.393 1 82.69 148 GLY B CA 1
ATOM 6345 C C . GLY B 1 148 ? -14.531 39.719 -0.54 1 82.69 148 GLY B C 1
ATOM 6346 O O . GLY B 1 148 ? -14.328 40.75 0.083 1 82.69 148 GLY B O 1
ATOM 6347 N N . ILE B 1 149 ? -13.703 38.625 -0.459 1 86.12 149 ILE B N 1
ATOM 6348 C CA . ILE B 1 149 ? -12.469 38.719 0.313 1 86.12 149 ILE B CA 1
ATOM 6349 C C . ILE B 1 149 ? -11.492 39.688 -0.384 1 86.12 149 ILE B C 1
ATOM 6351 O O . ILE B 1 149 ? -11.211 39.531 -1.574 1 86.12 149 ILE B O 1
ATOM 6355 N N . GLN B 1 150 ? -11.094 40.656 0.282 1 82.5 150 GLN B N 1
ATOM 6356 C CA . GLN B 1 150 ? -10.18 41.625 -0.299 1 82.5 150 GLN B CA 1
ATOM 6357 C C . GLN B 1 150 ? -8.727 41.188 -0.111 1 82.5 150 GLN B C 1
ATOM 6359 O O . GLN B 1 150 ? -7.934 41.25 -1.054 1 82.5 150 GLN B O 1
ATOM 6364 N N . LYS B 1 151 ? -8.414 40.781 1.113 1 89.69 151 LYS B N 1
ATOM 6365 C CA . LYS B 1 151 ? -7.059 40.344 1.425 1 89.69 151 LYS B CA 1
ATOM 6366 C C . LYS B 1 151 ? -7.082 39.062 2.227 1 89.69 151 LYS B C 1
ATOM 6368 O O . LYS B 1 151 ? -8.039 38.781 2.963 1 89.69 151 LYS B O 1
ATOM 6373 N N . TYR B 1 152 ? -6.102 38.219 1.999 1 93.19 152 TYR B N 1
ATOM 6374 C CA . TYR B 1 152 ? -5.996 36.969 2.732 1 93.19 152 TYR B CA 1
ATOM 6375 C C . TYR B 1 152 ? -4.539 36.625 3.018 1 93.19 152 TYR B C 1
ATOM 6377 O O . TYR B 1 152 ? -3.629 37.25 2.469 1 93.19 152 TYR B O 1
ATOM 6385 N N . THR B 1 153 ? -4.316 35.781 3.943 1 94 153 THR B N 1
ATOM 6386 C CA . THR B 1 153 ? -3.002 35.219 4.219 1 94 153 THR B CA 1
ATOM 6387 C C . THR B 1 153 ? -2.896 33.781 3.648 1 94 153 THR B C 1
ATOM 6389 O O . THR B 1 153 ? -3.797 32.969 3.838 1 94 153 THR B O 1
ATOM 6392 N N . LEU B 1 154 ? -1.856 33.562 2.93 1 93.5 154 LEU B N 1
ATOM 6393 C CA . LEU B 1 154 ? -1.592 32.25 2.35 1 93.5 154 LEU B CA 1
ATOM 6394 C C . LEU B 1 154 ? -0.668 31.438 3.246 1 93.5 154 LEU B C 1
ATOM 6396 O O . LEU B 1 154 ? 0.417 31.906 3.609 1 93.5 154 LEU B O 1
ATOM 6400 N N . CYS B 1 155 ? -1.106 30.344 3.658 1 91.12 155 CYS B N 1
ATOM 6401 C CA . CYS B 1 155 ? -0.281 29.406 4.395 1 91.12 155 CYS B CA 1
ATOM 6402 C C . CYS B 1 155 ? 0.03 28.172 3.547 1 91.12 155 CYS B C 1
ATOM 6404 O O . CYS B 1 155 ? -0.876 27.438 3.162 1 91.12 155 CYS B O 1
ATOM 6406 N N . THR B 1 156 ? 1.225 27.969 3.188 1 89.69 156 THR B N 1
ATOM 6407 C CA . THR B 1 156 ? 1.611 26.844 2.334 1 89.69 156 THR B CA 1
ATOM 6408 C C . THR B 1 156 ? 2.984 26.312 2.732 1 89.69 156 THR B C 1
ATOM 6410 O O . THR B 1 156 ? 3.766 27.016 3.379 1 89.69 156 THR B O 1
ATOM 6413 N N . ASP B 1 157 ? 3.141 25.078 2.561 1 85.38 157 ASP B N 1
ATOM 6414 C CA . ASP B 1 157 ? 4.41 24.391 2.787 1 85.38 157 ASP B CA 1
ATOM 6415 C C . ASP B 1 157 ? 4.598 23.234 1.795 1 85.38 157 ASP B C 1
ATOM 6417 O O . ASP B 1 157 ? 3.654 22.844 1.107 1 85.38 157 ASP B O 1
ATOM 6421 N N . GLY B 1 158 ? 5.91 22.922 1.713 1 78.75 158 GLY B N 1
ATOM 6422 C CA . GLY B 1 158 ? 6.234 21.828 0.798 1 78.75 158 GLY B CA 1
ATOM 6423 C C . GLY B 1 158 ? 6.781 20.609 1.498 1 78.75 158 GLY B C 1
ATOM 6424 O O . GLY B 1 158 ? 7.461 20.719 2.52 1 78.75 158 GLY B O 1
ATOM 6425 N N . TYR B 1 159 ? 6.359 19.484 0.959 1 76.94 159 TYR B N 1
ATOM 6426 C CA . TYR B 1 159 ? 6.891 18.203 1.415 1 76.94 159 TYR B CA 1
ATOM 6427 C C . TYR B 1 159 ? 7.52 17.422 0.261 1 76.94 159 TYR B C 1
ATOM 6429 O O . TYR B 1 159 ? 6.887 17.234 -0.782 1 76.94 159 TYR B O 1
ATOM 6437 N N . THR B 1 160 ? 8.789 17.125 0.512 1 71.94 160 THR B N 1
ATOM 6438 C CA . THR B 1 160 ? 9.508 16.406 -0.535 1 71.94 160 THR B CA 1
ATOM 6439 C C . THR B 1 160 ? 9.648 14.938 -0.173 1 71.94 160 THR B C 1
ATOM 6441 O O . THR B 1 160 ? 10.156 14.602 0.898 1 71.94 160 THR B O 1
ATOM 6444 N N . ASP B 1 161 ? 9.039 14.172 -1.035 1 63.16 161 ASP B N 1
ATOM 6445 C CA . ASP B 1 161 ? 9.305 12.742 -0.925 1 63.16 161 ASP B CA 1
ATOM 6446 C C . ASP B 1 161 ? 10.492 12.328 -1.79 1 63.16 161 ASP B C 1
ATOM 6448 O O . ASP B 1 161 ? 10.391 12.281 -3.018 1 63.16 161 ASP B O 1
ATOM 6452 N N . LEU B 1 162 ? 11.57 12.148 -1.209 1 55.75 162 LEU B N 1
ATOM 6453 C CA . LEU B 1 162 ? 12.82 11.875 -1.912 1 55.75 162 LEU B CA 1
ATOM 6454 C C . LEU B 1 162 ? 12.758 10.539 -2.645 1 55.75 162 LEU B C 1
ATOM 6456 O O . LEU B 1 162 ? 13.406 10.367 -3.678 1 55.75 162 LEU B O 1
ATOM 6460 N N . ARG B 1 163 ? 12.023 9.711 -2.102 1 51.69 163 ARG B N 1
ATOM 6461 C CA . ARG B 1 163 ? 12.008 8.375 -2.686 1 51.69 163 ARG B CA 1
ATOM 6462 C C . ARG B 1 163 ? 11.336 8.383 -4.055 1 51.69 163 ARG B C 1
ATOM 6464 O O . ARG B 1 163 ? 11.82 7.758 -4.996 1 51.69 163 ARG B O 1
ATOM 6471 N N . ARG B 1 164 ? 10.422 9.156 -4.152 1 54.38 164 ARG B N 1
ATOM 6472 C CA . ARG B 1 164 ? 9.633 9.102 -5.379 1 54.38 164 ARG B CA 1
ATOM 6473 C C . ARG B 1 164 ? 9.867 10.352 -6.227 1 54.38 164 ARG B C 1
ATOM 6475 O O . ARG B 1 164 ? 9.453 10.398 -7.391 1 54.38 164 ARG B O 1
ATOM 6482 N N . GLY B 1 165 ? 10.484 11.203 -5.637 1 62.59 165 GLY B N 1
ATOM 6483 C CA . GLY B 1 165 ? 10.789 12.406 -6.391 1 62.59 165 GLY B CA 1
ATOM 6484 C C . GLY B 1 165 ? 9.609 13.359 -6.5 1 62.59 165 GLY B C 1
ATOM 6485 O O . GLY B 1 165 ? 9.43 14.016 -7.523 1 62.59 165 GLY B O 1
ATOM 6486 N N . PHE B 1 166 ? 8.555 13.234 -5.605 1 66.44 166 PHE B N 1
ATOM 6487 C CA . PHE B 1 166 ? 7.41 14.141 -5.633 1 66.44 166 PHE B CA 1
ATOM 6488 C C . PHE B 1 166 ? 7.523 15.195 -4.539 1 66.44 166 PHE B C 1
ATOM 6490 O O . PHE B 1 166 ? 8.047 14.914 -3.457 1 66.44 166 PHE B O 1
ATOM 6497 N N . ASN B 1 167 ? 7.125 16.453 -4.988 1 76.81 167 ASN B N 1
ATOM 6498 C CA . ASN B 1 167 ? 6.906 17.516 -4.023 1 76.81 167 ASN B CA 1
ATOM 6499 C C . ASN B 1 167 ? 5.418 17.797 -3.82 1 76.81 167 ASN B C 1
ATOM 6501 O O . ASN B 1 167 ? 4.648 17.812 -4.781 1 76.81 167 ASN B O 1
ATOM 6505 N N . PHE B 1 168 ? 5.055 17.781 -2.602 1 79.75 168 PHE B N 1
ATOM 6506 C CA . PHE B 1 168 ? 3.674 18.125 -2.283 1 79.75 168 PHE B CA 1
ATOM 6507 C C . PHE B 1 168 ? 3.58 19.531 -1.706 1 79.75 168 PHE B C 1
ATOM 6509 O O . PHE B 1 168 ? 4.434 19.938 -0.921 1 79.75 168 PHE B O 1
ATOM 6516 N N . TYR B 1 169 ? 2.602 20.234 -2.156 1 84.81 169 TYR B N 1
ATOM 6517 C CA . TYR B 1 169 ? 2.316 21.547 -1.574 1 84.81 169 TYR B CA 1
ATOM 6518 C C . TYR B 1 169 ? 0.857 21.641 -1.148 1 84.81 169 TYR B C 1
ATOM 6520 O O . TYR B 1 169 ? -0.039 21.203 -1.867 1 84.81 169 TYR B O 1
ATOM 6528 N N . SER B 1 170 ? 0.671 22.031 0.006 1 87.38 170 SER B N 1
ATOM 6529 C CA . SER B 1 170 ? -0.676 22.297 0.498 1 87.38 170 SER B CA 1
ATOM 6530 C C . SER B 1 170 ? -1 23.797 0.435 1 87.38 170 SER B C 1
ATOM 6532 O O . SER B 1 170 ? -0.099 24.625 0.495 1 87.38 170 SER B O 1
ATOM 6534 N N . LEU B 1 171 ? -2.219 24.078 0.233 1 89.94 171 LEU B N 1
ATOM 6535 C CA . LEU B 1 171 ? -2.67 25.469 0.171 1 89.94 171 LEU B CA 1
ATOM 6536 C C . LEU B 1 171 ? -3.773 25.734 1.192 1 89.94 171 LEU B C 1
ATOM 6538 O O . LEU B 1 171 ? -4.824 25.078 1.153 1 89.94 171 LEU B O 1
ATOM 6542 N N . HIS B 1 172 ? -3.475 26.625 2.117 1 90.25 172 HIS B N 1
ATOM 6543 C CA . HIS B 1 172 ? -4.441 27.078 3.113 1 90.25 172 HIS B CA 1
ATOM 6544 C C . HIS B 1 172 ? -4.625 28.594 3.068 1 90.25 172 HIS B C 1
ATOM 6546 O O . HIS B 1 172 ? -3.652 29.328 2.906 1 90.25 172 HIS B O 1
ATOM 6552 N N . ILE B 1 173 ? -5.82 29.031 3.182 1 92.81 173 ILE B N 1
ATOM 6553 C CA . ILE B 1 173 ? -6.125 30.453 3.146 1 92.81 173 ILE B CA 1
ATOM 6554 C C . ILE B 1 173 ? -6.75 30.875 4.477 1 92.81 173 ILE B C 1
ATOM 6556 O O . ILE B 1 173 ? -7.723 30.281 4.934 1 92.81 173 ILE B O 1
ATOM 6560 N N . SER B 1 174 ? -6.121 31.797 5.098 1 92.81 174 SER B N 1
ATOM 6561 C CA . SER B 1 174 ? -6.645 32.375 6.328 1 92.81 174 SER B CA 1
ATOM 6562 C C . SER B 1 174 ? -7.152 33.812 6.09 1 92.81 174 SER B C 1
ATOM 6564 O O . SER B 1 174 ? -6.477 34.625 5.445 1 92.81 174 SER B O 1
ATOM 6566 N N . HIS B 1 175 ? -8.344 34.094 6.52 1 92.31 175 HIS B N 1
ATOM 6567 C CA . HIS B 1 175 ? -8.898 35.438 6.418 1 92.31 175 HIS B CA 1
ATOM 6568 C C . HIS B 1 175 ? -9.836 35.75 7.582 1 92.31 175 HIS B C 1
ATOM 6570 O O . HIS B 1 175 ? -10.289 34.844 8.273 1 92.31 175 HIS B O 1
ATOM 6576 N N . ILE B 1 176 ? -9.945 37 7.848 1 91.62 176 ILE B N 1
ATOM 6577 C CA . ILE B 1 176 ? -10.852 37.469 8.891 1 91.62 176 ILE B CA 1
ATOM 6578 C C . ILE B 1 176 ? -12.055 38.156 8.258 1 91.62 176 ILE B C 1
ATOM 6580 O O . ILE B 1 176 ? -11.891 39.094 7.469 1 91.62 176 ILE B O 1
ATOM 6584 N N . ASN B 1 177 ? -13.227 37.688 8.617 1 87.44 177 ASN B N 1
ATOM 6585 C CA . ASN B 1 177 ? -14.438 38.25 8.031 1 87.44 177 ASN B CA 1
ATOM 6586 C C . ASN B 1 177 ? -14.836 39.562 8.711 1 87.44 177 ASN B C 1
ATOM 6588 O O . ASN B 1 177 ? -14.117 40.062 9.578 1 87.44 177 ASN B O 1
ATOM 6592 N N . LYS B 1 178 ? -16.016 40.094 8.32 1 85.38 178 LYS B N 1
ATOM 6593 C CA . LYS B 1 178 ? -16.5 41.375 8.828 1 85.38 178 LYS B CA 1
ATOM 6594 C C . LYS B 1 178 ? -16.828 41.281 10.312 1 85.38 178 LYS B C 1
ATOM 6596 O O . LYS B 1 178 ? -16.734 42.281 11.031 1 85.38 178 LYS B O 1
ATOM 6601 N N . ASP B 1 179 ? -17.125 40.094 10.703 1 86.75 179 ASP B N 1
ATOM 6602 C CA . ASP B 1 179 ? -17.469 39.875 12.102 1 86.75 179 ASP B CA 1
ATOM 6603 C C . ASP B 1 179 ? -16.234 39.5 12.922 1 86.75 179 ASP B C 1
ATOM 6605 O O . ASP B 1 179 ? -16.359 39.094 14.07 1 86.75 179 ASP B O 1
ATOM 6609 N N . PHE B 1 180 ? -15.047 39.688 12.344 1 90.31 180 PHE B N 1
ATOM 6610 C CA . PHE B 1 180 ? -13.75 39.469 12.969 1 90.31 180 PHE B CA 1
ATOM 6611 C C . PHE B 1 180 ? -13.602 38 13.398 1 90.31 180 PHE B C 1
ATOM 6613 O O . PHE B 1 180 ? -13.086 37.719 14.477 1 90.31 180 PHE B O 1
ATOM 6620 N N . GLU B 1 181 ? -14.195 37.188 12.625 1 87.38 181 GLU B N 1
ATOM 6621 C CA . GLU B 1 181 ? -13.945 35.75 12.75 1 87.38 181 GLU B CA 1
ATOM 6622 C C . GLU B 1 181 ? -12.883 35.281 11.758 1 87.38 181 GLU B C 1
ATOM 6624 O O . GLU B 1 181 ? -12.992 35.531 10.555 1 87.38 181 GLU B O 1
ATOM 6629 N N . ARG B 1 182 ? -11.898 34.688 12.336 1 89 182 ARG B N 1
ATOM 6630 C CA . ARG B 1 182 ? -10.859 34.188 11.453 1 89 182 ARG B CA 1
ATOM 6631 C C . ARG B 1 182 ? -11.227 32.812 10.922 1 89 182 ARG B C 1
ATOM 6633 O O . ARG B 1 182 ? -11.586 31.906 11.695 1 89 182 ARG B O 1
ATOM 6640 N N . LYS B 1 183 ? -11.164 32.625 9.688 1 86.19 183 LYS B N 1
ATOM 6641 C CA . LYS B 1 183 ? -11.43 31.359 9.039 1 86.19 183 LYS B CA 1
ATOM 6642 C C . LYS B 1 183 ? -10.203 30.844 8.297 1 86.19 183 LYS B C 1
ATOM 6644 O O . LYS B 1 183 ? -9.594 31.578 7.52 1 86.19 183 LYS B O 1
ATOM 6649 N N . MET B 1 184 ? -9.797 29.703 8.719 1 87.62 184 MET B N 1
ATOM 6650 C CA . MET B 1 184 ? -8.727 29 8.008 1 87.62 184 MET B CA 1
ATOM 6651 C C . MET B 1 184 ? -9.297 27.891 7.125 1 87.62 184 MET B C 1
ATOM 6653 O O . MET B 1 184 ? -9.852 26.922 7.629 1 87.62 184 MET B O 1
ATOM 6657 N N . ASN B 1 185 ? -9.156 28.047 5.797 1 87.81 185 ASN B N 1
ATOM 6658 C CA . ASN B 1 185 ? -9.742 27.094 4.859 1 87.81 185 ASN B CA 1
ATOM 6659 C C . ASN B 1 185 ? -8.672 26.266 4.156 1 87.81 185 ASN B C 1
ATOM 6661 O O . ASN B 1 185 ? -7.656 26.812 3.715 1 87.81 185 ASN B O 1
ATOM 6665 N N . PHE B 1 186 ? -8.906 25.016 4.145 1 88.62 186 PHE B N 1
ATOM 6666 C CA . PHE B 1 186 ? -8.094 24.125 3.332 1 88.62 186 PHE B CA 1
ATOM 6667 C C . PHE B 1 186 ? -8.531 24.172 1.872 1 88.62 186 PHE B C 1
ATOM 6669 O O . PHE B 1 186 ? -9.68 23.859 1.553 1 88.62 186 PHE B O 1
ATOM 6676 N N . CYS B 1 187 ? -7.625 24.516 1.004 1 88.88 187 CYS B N 1
ATOM 6677 C CA . CYS B 1 187 ? -7.996 24.656 -0.399 1 88.88 187 CYS B CA 1
ATOM 6678 C C . CYS B 1 187 ? -7.645 23.406 -1.191 1 88.88 187 CYS B C 1
ATOM 6680 O O . CYS B 1 187 ? -8.383 23.016 -2.098 1 88.88 187 CYS B O 1
ATOM 6682 N N . GLY B 1 188 ? -6.512 22.844 -0.877 1 86.69 188 GLY B N 1
ATOM 6683 C CA . GLY B 1 188 ? -6.125 21.656 -1.614 1 86.69 188 GLY B CA 1
ATOM 6684 C C . GLY B 1 188 ? -4.672 21.281 -1.408 1 86.69 188 GLY B C 1
ATOM 6685 O O . GLY B 1 188 ? -3.93 21.984 -0.72 1 86.69 188 GLY B O 1
ATOM 6686 N N . ILE B 1 189 ? -4.312 20.109 -1.862 1 85.19 189 ILE B N 1
ATOM 6687 C CA . ILE B 1 189 ? -2.945 19.609 -1.884 1 85.19 189 ILE B CA 1
ATOM 6688 C C . ILE B 1 189 ? -2.611 19.078 -3.281 1 85.19 189 ILE B C 1
ATOM 6690 O O . ILE B 1 189 ? -3.451 18.469 -3.936 1 85.19 189 ILE B O 1
ATOM 6694 N N . ARG B 1 190 ? -1.472 19.422 -3.744 1 83.19 190 ARG B N 1
ATOM 6695 C CA . ARG B 1 190 ? -1.082 18.984 -5.078 1 83.19 190 ARG B CA 1
ATOM 6696 C C . ARG B 1 190 ? 0.318 18.375 -5.07 1 83.19 190 ARG B C 1
ATOM 6698 O O . ARG B 1 190 ? 1.212 18.875 -4.387 1 83.19 190 ARG B O 1
ATOM 6705 N N . ALA B 1 191 ? 0.421 17.281 -5.738 1 78.06 191 ALA B N 1
ATOM 6706 C CA . ALA B 1 191 ? 1.721 16.656 -5.973 1 78.06 191 ALA B CA 1
ATOM 6707 C C . ALA B 1 191 ? 2.363 17.188 -7.25 1 78.06 191 ALA B C 1
ATOM 6709 O O . ALA B 1 191 ? 1.681 17.406 -8.258 1 78.06 191 ALA B O 1
ATOM 6710 N N . LEU B 1 192 ? 3.699 17.562 -7.113 1 74 192 LEU B N 1
ATOM 6711 C CA . LEU B 1 192 ? 4.469 18.031 -8.258 1 74 192 LEU B CA 1
ATOM 6712 C C . LEU B 1 192 ? 5.727 17.203 -8.461 1 74 192 LEU B C 1
ATOM 6714 O O . LEU B 1 192 ? 6.348 16.766 -7.488 1 74 192 LEU B O 1
ATOM 6718 N N . LYS B 1 193 ? 5.926 16.75 -9.742 1 64.31 193 LYS B N 1
ATOM 6719 C CA . LYS B 1 193 ? 7.203 16.109 -10.031 1 64.31 193 LYS B CA 1
ATOM 6720 C C . LYS B 1 193 ? 8.375 17.031 -9.719 1 64.31 193 LYS B C 1
ATOM 6722 O O . LYS B 1 193 ? 8.266 18.25 -9.883 1 64.31 193 LYS B O 1
ATOM 6727 N N . ARG B 1 194 ? 9.414 16.359 -9.117 1 60.78 194 ARG B N 1
ATOM 6728 C CA . ARG B 1 194 ? 10.609 17.094 -8.703 1 60.78 194 ARG B CA 1
ATOM 6729 C C . ARG B 1 194 ? 11.164 17.922 -9.859 1 60.78 194 ARG B C 1
ATOM 6731 O O . ARG B 1 194 ? 11.242 17.438 -10.992 1 60.78 194 ARG B O 1
ATOM 6738 N N . GLY B 1 195 ? 11.383 19.328 -9.664 1 58.81 195 GLY B N 1
ATOM 6739 C CA . GLY B 1 195 ? 11.984 20.203 -10.664 1 58.81 195 GLY B CA 1
ATOM 6740 C C . GLY B 1 195 ? 12.07 21.656 -10.211 1 58.81 195 GLY B C 1
ATOM 6741 O O . GLY B 1 195 ? 12.086 21.938 -9.016 1 58.81 195 GLY B O 1
ATOM 6742 N N . ASP B 1 196 ? 11.719 22.656 -11.211 1 60.28 196 ASP B N 1
ATOM 6743 C CA . ASP B 1 196 ? 12.102 24.062 -11.203 1 60.28 196 ASP B CA 1
ATOM 6744 C C . ASP B 1 196 ? 11.148 24.891 -10.352 1 60.28 196 ASP B C 1
ATOM 6746 O O . ASP B 1 196 ? 9.969 24.547 -10.227 1 60.28 196 ASP B O 1
ATOM 6750 N N . ASN B 1 197 ? 11.641 25.734 -9.516 1 61.78 197 ASN B N 1
ATOM 6751 C CA . ASN B 1 197 ? 10.945 26.734 -8.703 1 61.78 197 ASN B CA 1
ATOM 6752 C C . ASN B 1 197 ? 9.789 27.375 -9.461 1 61.78 197 ASN B C 1
ATOM 6754 O O . ASN B 1 197 ? 8.766 27.719 -8.867 1 61.78 197 ASN B O 1
ATOM 6758 N N . VAL B 1 198 ? 9.93 27.312 -10.75 1 66.31 198 VAL B N 1
ATOM 6759 C CA . VAL B 1 198 ? 8.891 27.938 -11.562 1 66.31 198 VAL B CA 1
ATOM 6760 C C . VAL B 1 198 ? 7.629 27.078 -11.555 1 66.31 198 VAL B C 1
ATOM 6762 O O . VAL B 1 198 ? 6.516 27.594 -11.492 1 66.31 198 VAL B O 1
ATOM 6765 N N . SER B 1 199 ? 7.914 25.828 -11.367 1 76 199 SER B N 1
ATOM 6766 C CA . SER B 1 199 ? 6.777 24.922 -11.398 1 76 199 SER B CA 1
ATOM 6767 C C . SER B 1 199 ? 5.961 25 -10.117 1 76 199 SER B C 1
ATOM 6769 O O . SER B 1 199 ? 4.742 24.828 -10.141 1 76 199 SER B O 1
ATOM 6771 N N . ILE B 1 200 ? 6.633 25.422 -9.07 1 78.69 200 ILE B N 1
ATOM 6772 C CA . ILE B 1 200 ? 5.941 25.531 -7.789 1 78.69 200 ILE B CA 1
ATOM 6773 C C . ILE B 1 200 ? 5.027 26.75 -7.801 1 78.69 200 ILE B C 1
ATOM 6775 O O . ILE B 1 200 ? 3.855 26.656 -7.426 1 78.69 200 ILE B O 1
ATOM 6779 N N . GLY B 1 201 ? 5.582 27.875 -8.266 1 80.19 201 GLY B N 1
ATOM 6780 C CA . GLY B 1 201 ? 4.793 29.094 -8.352 1 80.19 201 GLY B CA 1
ATOM 6781 C C . GLY B 1 201 ? 3.586 28.953 -9.258 1 80.19 201 GLY B C 1
ATOM 6782 O O . GLY B 1 201 ? 2.494 29.422 -8.922 1 80.19 201 GLY B O 1
ATOM 6783 N N . GLU B 1 202 ? 3.791 28.188 -10.297 1 82 202 GLU B N 1
ATOM 6784 C CA . GLU B 1 202 ? 2.697 27.969 -11.242 1 82 202 GLU B CA 1
ATOM 6785 C C . GLU B 1 202 ? 1.595 27.109 -10.633 1 82 202 GLU B C 1
ATOM 6787 O O . GLU B 1 202 ? 0.408 27.391 -10.828 1 82 202 GLU B O 1
ATOM 6792 N N . THR B 1 203 ? 2.037 26.188 -9.945 1 84.75 203 THR B N 1
ATOM 6793 C CA . THR B 1 203 ? 1.066 25.297 -9.336 1 84.75 203 THR B CA 1
ATOM 6794 C C . THR B 1 203 ? 0.233 26.016 -8.281 1 84.75 203 THR B C 1
ATOM 6796 O O . THR B 1 203 ? -0.988 25.859 -8.227 1 84.75 203 THR B O 1
ATOM 6799 N N . LEU B 1 204 ? 0.863 26.797 -7.492 1 87.38 204 LEU B N 1
ATOM 6800 C CA . LEU B 1 204 ? 0.145 27.547 -6.457 1 87.38 204 LEU B CA 1
ATOM 6801 C C . LEU B 1 204 ? -0.787 28.578 -7.078 1 87.38 204 LEU B C 1
ATOM 6803 O O . LEU B 1 204 ? -1.897 28.797 -6.59 1 87.38 204 LEU B O 1
ATOM 6807 N N . CYS B 1 205 ? -0.315 29.172 -8.156 1 87.5 205 CYS B N 1
ATOM 6808 C CA . CYS B 1 205 ? -1.153 30.125 -8.867 1 87.5 205 CYS B CA 1
ATOM 6809 C C . CYS B 1 205 ? -2.406 29.453 -9.414 1 87.5 205 CYS B C 1
ATOM 6811 O O . CYS B 1 205 ? -3.502 30.016 -9.328 1 87.5 205 CYS B O 1
ATOM 6813 N N . LEU B 1 206 ? -2.199 28.266 -9.922 1 87.31 206 LEU B N 1
ATOM 6814 C CA . LEU B 1 206 ? -3.326 27.516 -10.469 1 87.31 206 LEU B CA 1
ATOM 6815 C C . LEU B 1 206 ? -4.312 27.141 -9.367 1 87.31 206 LEU B C 1
ATOM 6817 O O . LEU B 1 206 ? -5.527 27.203 -9.562 1 87.31 206 LEU B O 1
ATOM 6821 N N . MET B 1 207 ? -3.793 26.75 -8.242 1 89.88 207 MET B N 1
ATOM 6822 C CA . MET B 1 207 ? -4.652 26.375 -7.125 1 89.88 207 MET B CA 1
ATOM 6823 C C . MET B 1 207 ? -5.461 27.578 -6.637 1 89.88 207 MET B C 1
ATOM 6825 O O . MET B 1 207 ? -6.645 27.438 -6.312 1 89.88 207 MET B O 1
ATOM 6829 N N . LEU B 1 208 ? -4.832 28.719 -6.613 1 92.38 208 LEU B N 1
ATOM 6830 C CA . LEU B 1 208 ? -5.516 29.938 -6.191 1 92.38 208 LEU B CA 1
ATOM 6831 C C . LEU B 1 208 ? -6.598 30.328 -7.191 1 92.38 208 LEU B C 1
ATOM 6833 O O . LEU B 1 208 ? -7.711 30.688 -6.801 1 92.38 208 LEU B O 1
ATOM 6837 N N . ARG B 1 209 ? -6.27 30.172 -8.422 1 90.69 209 ARG B N 1
ATOM 6838 C CA . ARG B 1 209 ? -7.234 30.484 -9.469 1 90.69 209 ARG B CA 1
ATOM 6839 C C . ARG B 1 209 ? -8.445 29.562 -9.398 1 90.69 209 ARG B C 1
ATOM 6841 O O . ARG B 1 209 ? -9.57 30 -9.648 1 90.69 209 ARG B O 1
ATOM 6848 N N . ASP B 1 210 ? -8.18 28.375 -9.086 1 90.31 210 ASP B N 1
ATOM 6849 C CA . ASP B 1 210 ? -9.25 27.391 -8.984 1 90.31 210 ASP B CA 1
ATOM 6850 C C . ASP B 1 210 ? -10.281 27.797 -7.941 1 90.31 210 ASP B C 1
ATOM 6852 O O . ASP B 1 210 ? -11.477 27.531 -8.094 1 90.31 210 ASP B O 1
ATOM 6856 N N . VAL B 1 211 ? -9.812 28.453 -6.883 1 92.06 211 VAL B N 1
ATOM 6857 C CA . VAL B 1 211 ? -10.734 28.812 -5.809 1 92.06 211 VAL B CA 1
ATOM 6858 C C . VAL B 1 211 ? -11.172 30.266 -5.973 1 92.06 211 VAL B C 1
ATOM 6860 O O . VAL B 1 211 ? -11.812 30.828 -5.086 1 92.06 211 VAL B O 1
ATOM 6863 N N . GLY B 1 212 ? -10.773 30.938 -7.047 1 90.69 212 GLY B N 1
ATOM 6864 C CA . GLY B 1 212 ? -11.227 32.281 -7.375 1 90.69 212 GLY B CA 1
ATOM 6865 C C . GLY B 1 212 ? -10.375 33.375 -6.742 1 90.69 212 GLY B C 1
ATOM 6866 O O . GLY B 1 212 ? -10.844 34.5 -6.523 1 90.69 212 GLY B O 1
ATOM 6867 N N . LEU B 1 213 ? -9.195 33.062 -6.344 1 93.44 213 LEU B N 1
ATOM 6868 C CA . LEU B 1 213 ? -8.32 34.031 -5.719 1 93.44 213 LEU B CA 1
ATOM 6869 C C . LEU B 1 213 ? -7.07 34.281 -6.566 1 93.44 213 LEU B C 1
ATOM 6871 O O . LEU B 1 213 ? -6.797 33.5 -7.496 1 93.44 213 LEU B O 1
ATOM 6875 N N . GLN B 1 214 ? -6.43 35.344 -6.285 1 89.38 214 GLN B N 1
ATOM 6876 C CA . GLN B 1 214 ? -5.195 35.719 -6.977 1 89.38 214 GLN B CA 1
ATOM 6877 C C . GLN B 1 214 ? -4.113 36.156 -5.988 1 89.38 214 GLN B C 1
ATOM 6879 O O . GLN B 1 214 ? -4.418 36.531 -4.863 1 89.38 214 GLN B O 1
ATOM 6884 N N . PHE B 1 215 ? -2.908 36.094 -6.406 1 88.56 215 PHE B N 1
ATOM 6885 C CA . PHE B 1 215 ? -1.788 36.469 -5.551 1 88.56 215 PHE B CA 1
ATOM 6886 C C . PHE B 1 215 ? -1.838 37.938 -5.211 1 88.56 215 PHE B C 1
ATOM 6888 O O . PHE B 1 215 ? -1.348 38.375 -4.16 1 88.56 215 PHE B O 1
ATOM 6895 N N . SER B 1 216 ? -2.418 38.656 -6.074 1 85.31 216 SER B N 1
ATOM 6896 C CA . SER B 1 216 ? -2.496 40.094 -5.836 1 85.31 216 SER B CA 1
ATOM 6897 C C . SER B 1 216 ? -3.287 40.406 -4.57 1 85.31 216 SER B C 1
ATOM 6899 O O . SER B 1 216 ? -3.096 41.469 -3.951 1 85.31 216 SER B O 1
ATOM 6901 N N . GLN B 1 217 ? -4.145 39.5 -4.184 1 88.94 217 GLN B N 1
ATOM 6902 C CA . GLN B 1 217 ? -4.957 39.656 -2.988 1 88.94 217 GLN B CA 1
ATOM 6903 C C . GLN B 1 217 ? -4.258 39.094 -1.755 1 88.94 217 GLN B C 1
ATOM 6905 O O . GLN B 1 217 ? -4.75 39.25 -0.634 1 88.94 217 GLN B O 1
ATOM 6910 N N . CYS B 1 218 ? -3.172 38.5 -1.96 1 90.88 218 CYS B N 1
ATOM 6911 C CA . CYS B 1 218 ? -2.441 37.906 -0.852 1 90.88 218 CYS B CA 1
ATOM 6912 C C . CYS B 1 218 ? -1.645 38.938 -0.086 1 90.88 218 CYS B C 1
ATOM 6914 O O . CYS B 1 218 ? -0.799 39.625 -0.664 1 90.88 218 CYS B O 1
ATOM 6916 N N . SER B 1 219 ? -1.945 39.094 1.152 1 86.38 219 SER B N 1
ATOM 6917 C CA . SER B 1 219 ? -1.254 40.094 1.975 1 86.38 219 SER B CA 1
ATOM 6918 C C . SER B 1 219 ? 0.01 39.5 2.596 1 86.38 219 SER B C 1
ATOM 6920 O O . SER B 1 219 ? 1.019 40.188 2.736 1 86.38 219 SER B O 1
ATOM 6922 N N . THR B 1 220 ? -0.113 38.281 2.975 1 92 220 THR B N 1
ATOM 6923 C CA . THR B 1 220 ? 0.987 37.688 3.717 1 92 220 THR B CA 1
ATOM 6924 C C . THR B 1 220 ? 1.141 36.188 3.35 1 92 220 THR B C 1
ATOM 6926 O O . THR B 1 220 ? 0.146 35.5 3.16 1 92 220 THR B O 1
ATOM 6929 N N . LEU B 1 221 ? 2.359 35.75 3.172 1 92.25 221 LEU B N 1
ATOM 6930 C CA . LEU B 1 221 ? 2.695 34.344 2.992 1 92.25 221 LEU B CA 1
ATOM 6931 C C . LEU B 1 221 ? 3.357 33.781 4.246 1 92.25 221 LEU B C 1
ATOM 6933 O O . LEU B 1 221 ? 4.41 34.281 4.668 1 92.25 221 LEU B O 1
ATOM 6937 N N . ALA B 1 222 ? 2.699 32.938 4.84 1 91 222 ALA B N 1
ATOM 6938 C CA . ALA B 1 222 ? 3.26 32.25 5.992 1 91 222 ALA B CA 1
ATOM 6939 C C . ALA B 1 222 ? 3.803 30.859 5.594 1 91 222 ALA B C 1
ATOM 6941 O O . ALA B 1 222 ? 3.045 30 5.168 1 91 222 ALA B O 1
ATOM 6942 N N . SER B 1 223 ? 5.035 30.641 5.648 1 88.62 223 SER B N 1
ATOM 6943 C CA . SER B 1 223 ? 5.66 29.406 5.219 1 88.62 223 SER B CA 1
ATOM 6944 C C . SER B 1 223 ? 7.008 29.188 5.898 1 88.62 223 SER B C 1
ATOM 6946 O O . SER B 1 223 ? 7.492 30.078 6.613 1 88.62 223 SER B O 1
ATOM 6948 N N . ASP B 1 224 ? 7.52 28.062 5.656 1 85.19 224 ASP B N 1
ATOM 6949 C CA . ASP B 1 224 ? 8.883 27.828 6.121 1 85.19 224 ASP B CA 1
ATOM 6950 C C . ASP B 1 224 ? 9.898 28.547 5.234 1 85.19 224 ASP B C 1
ATOM 6952 O O . ASP B 1 224 ? 9.516 29.312 4.34 1 85.19 224 ASP B O 1
ATOM 6956 N N . ALA B 1 225 ? 11.117 28.5 5.527 1 78.38 225 ALA B N 1
ATOM 6957 C CA . ALA B 1 225 ? 12.141 29.281 4.82 1 78.38 225 ALA B CA 1
ATOM 6958 C C . ALA B 1 225 ? 12.703 28.484 3.643 1 78.38 225 ALA B C 1
ATOM 6960 O O . ALA B 1 225 ? 13.875 28.656 3.281 1 78.38 225 ALA B O 1
ATOM 6961 N N . ALA B 1 226 ? 11.844 27.672 3.074 1 79.19 226 ALA B N 1
ATOM 6962 C CA . ALA B 1 226 ? 12.305 26.938 1.905 1 79.19 226 ALA B CA 1
ATOM 6963 C C . ALA B 1 226 ? 12.531 27.875 0.72 1 79.19 226 ALA B C 1
ATOM 6965 O O . ALA B 1 226 ? 11.758 28.812 0.498 1 79.19 226 ALA B O 1
ATOM 6966 N N . THR B 1 227 ? 13.445 27.578 -0.041 1 79 227 THR B N 1
ATOM 6967 C CA . THR B 1 227 ? 13.93 28.453 -1.107 1 79 227 THR B CA 1
ATOM 6968 C C . THR B 1 227 ? 12.828 28.703 -2.135 1 79 227 THR B C 1
ATOM 6970 O O . THR B 1 227 ? 12.609 29.844 -2.555 1 79 227 THR B O 1
ATOM 6973 N N . PRO B 1 228 ? 12.117 27.688 -2.518 1 79.69 228 PRO B N 1
ATOM 6974 C CA . PRO B 1 228 ? 11.102 27.938 -3.543 1 79.69 228 PRO B CA 1
ATOM 6975 C C . PRO B 1 228 ? 10.016 28.906 -3.076 1 79.69 228 PRO B C 1
ATOM 6977 O O . PRO B 1 228 ? 9.523 29.719 -3.865 1 79.69 228 PRO B O 1
ATOM 6980 N N . LEU B 1 229 ? 9.664 28.891 -1.86 1 85.69 229 LEU B N 1
ATOM 6981 C CA . LEU B 1 229 ? 8.594 29.75 -1.355 1 85.69 229 LEU B CA 1
ATOM 6982 C C . LEU B 1 229 ? 9.109 31.156 -1.11 1 85.69 229 LEU B C 1
ATOM 6984 O O . LEU B 1 229 ? 8.359 32.125 -1.257 1 85.69 229 LEU B O 1
ATOM 6988 N N . VAL B 1 230 ? 10.398 31.25 -0.76 1 86.31 230 VAL B N 1
ATOM 6989 C CA . VAL B 1 230 ? 11 32.562 -0.609 1 86.31 230 VAL B CA 1
ATOM 6990 C C . VAL B 1 230 ? 11.055 33.281 -1.963 1 86.31 230 VAL B C 1
ATOM 6992 O O . VAL B 1 230 ? 10.719 34.469 -2.066 1 86.31 230 VAL B O 1
ATOM 6995 N N . LEU B 1 231 ? 11.406 32.469 -2.934 1 83.38 231 LEU B N 1
ATOM 6996 C CA . LEU B 1 231 ? 11.461 33.031 -4.285 1 83.38 231 LEU B CA 1
ATOM 6997 C C . LEU B 1 231 ? 10.078 33.406 -4.777 1 83.38 231 LEU B C 1
ATOM 6999 O O . LEU B 1 231 ? 9.914 34.438 -5.473 1 83.38 231 LEU B O 1
ATOM 7003 N N . LEU B 1 232 ? 9.164 32.656 -4.422 1 84.19 232 LEU B N 1
ATOM 7004 C CA . LEU B 1 232 ? 7.785 32.938 -4.797 1 84.19 232 LEU B CA 1
ATOM 7005 C C . LEU B 1 232 ? 7.332 34.25 -4.203 1 84.19 232 LEU B C 1
ATOM 7007 O O . LEU B 1 232 ? 6.688 35.062 -4.883 1 84.19 232 LEU B O 1
ATOM 7011 N N . ALA B 1 233 ? 7.621 34.5 -2.967 1 87.12 233 ALA B N 1
ATOM 7012 C CA . ALA B 1 233 ? 7.258 35.719 -2.287 1 87.12 233 ALA B CA 1
ATOM 7013 C C . ALA B 1 233 ? 7.934 36.938 -2.943 1 87.12 233 ALA B C 1
ATOM 7015 O O . ALA B 1 233 ? 7.324 38 -3.08 1 87.12 233 ALA B O 1
ATOM 7016 N N . GLU B 1 234 ? 9.148 36.719 -3.391 1 85.25 234 GLU B N 1
ATOM 7017 C CA . GLU B 1 234 ? 9.898 37.781 -4.023 1 85.25 234 GLU B CA 1
ATOM 7018 C C . GLU B 1 234 ? 9.32 38.125 -5.395 1 85.25 234 GLU B C 1
ATOM 7020 O O . GLU B 1 234 ? 9.172 39.312 -5.73 1 85.25 234 GLU B O 1
ATOM 7025 N N . ILE B 1 235 ? 8.992 37.156 -6.098 1 82.94 235 ILE B N 1
ATOM 7026 C CA . ILE B 1 235 ? 8.484 37.344 -7.453 1 82.94 235 ILE B CA 1
ATOM 7027 C C . ILE B 1 235 ? 7.145 38.062 -7.414 1 82.94 235 ILE B C 1
ATOM 7029 O O . ILE B 1 235 ? 6.871 38.938 -8.25 1 82.94 235 ILE B O 1
ATOM 7033 N N . HIS B 1 236 ? 6.375 37.781 -6.441 1 82.94 236 HIS B N 1
ATOM 7034 C CA . HIS B 1 236 ? 5.035 38.344 -6.387 1 82.94 236 HIS B CA 1
ATOM 7035 C C . HIS B 1 236 ? 4.961 39.469 -5.367 1 82.94 236 HIS B C 1
ATOM 7037 O O . HIS B 1 236 ? 3.875 39.969 -5.062 1 82.94 236 HIS B O 1
ATOM 7043 N N . ASN B 1 237 ? 6.133 39.844 -4.793 1 82.62 237 ASN B N 1
ATOM 7044 C CA . ASN B 1 237 ? 6.238 40.938 -3.842 1 82.62 237 ASN B CA 1
ATOM 7045 C C . ASN B 1 237 ? 5.281 40.781 -2.666 1 82.62 237 ASN B C 1
ATOM 7047 O O . ASN B 1 237 ? 4.496 41.656 -2.352 1 82.62 237 ASN B O 1
ATOM 7051 N N . LEU B 1 238 ? 5.305 39.562 -2.113 1 87.69 238 LEU B N 1
ATOM 7052 C CA . LEU B 1 238 ? 4.484 39.25 -0.948 1 87.69 238 LEU B CA 1
ATOM 7053 C C . LEU B 1 238 ? 5.289 39.406 0.339 1 87.69 238 LEU B C 1
ATOM 7055 O O . LEU B 1 238 ? 6.473 39.062 0.376 1 87.69 238 LEU B O 1
ATOM 7059 N N . ASP B 1 239 ? 4.613 40 1.316 1 90.12 239 ASP B N 1
ATOM 7060 C CA . ASP B 1 239 ? 5.238 39.938 2.635 1 90.12 239 ASP B CA 1
ATOM 7061 C C . ASP B 1 239 ? 5.266 38.531 3.186 1 90.12 239 ASP B C 1
ATOM 7063 O O . ASP B 1 239 ? 4.301 37.781 3.027 1 90.12 239 ASP B O 1
ATOM 7067 N N . ARG B 1 240 ? 6.328 38.188 3.727 1 92.06 240 ARG B N 1
ATOM 7068 C CA . ARG B 1 240 ? 6.488 36.812 4.195 1 92.06 240 ARG B CA 1
ATOM 7069 C C . ARG B 1 240 ? 6.734 36.75 5.699 1 92.06 240 ARG B C 1
ATOM 7071 O O . ARG B 1 240 ? 7.461 37.594 6.238 1 92.06 240 ARG B O 1
ATOM 7078 N N . ILE B 1 241 ? 6.082 35.875 6.285 1 93.06 241 ILE B N 1
ATOM 7079 C CA . ILE B 1 241 ? 6.352 35.562 7.688 1 93.06 241 ILE B CA 1
ATOM 7080 C C . ILE B 1 241 ? 6.875 34.156 7.828 1 93.06 241 ILE B C 1
ATOM 7082 O O . ILE B 1 241 ? 6.242 33.188 7.355 1 93.06 241 ILE B O 1
ATOM 7086 N N . HIS B 1 242 ? 7.98 34.062 8.414 1 92.62 242 HIS B N 1
ATOM 7087 C CA . HIS B 1 242 ? 8.578 32.75 8.664 1 92.62 242 HIS B CA 1
ATOM 7088 C C . HIS B 1 242 ? 7.816 32 9.758 1 92.62 242 HIS B C 1
ATOM 7090 O O . HIS B 1 242 ? 7.52 32.562 10.812 1 92.62 242 HIS B O 1
ATOM 7096 N N . CYS B 1 243 ? 7.465 30.75 9.469 1 90.31 243 CYS B N 1
ATOM 7097 C CA . CYS B 1 243 ? 6.77 29.922 10.445 1 90.31 243 CYS B CA 1
ATOM 7098 C C . CYS B 1 243 ? 7.477 29.953 11.789 1 90.31 243 CYS B C 1
ATOM 7100 O O . CYS B 1 243 ? 8.672 29.656 11.883 1 90.31 243 CYS B O 1
ATOM 7102 N N . GLY B 1 244 ? 6.715 30.328 12.859 1 90.19 244 GLY B N 1
ATOM 7103 C CA . GLY B 1 244 ? 7.285 30.438 14.188 1 90.19 244 GLY B CA 1
ATOM 7104 C C . GLY B 1 244 ? 7.848 29.141 14.719 1 90.19 244 GLY B C 1
ATOM 7105 O O . GLY B 1 244 ? 8.898 29.125 15.359 1 90.19 244 GLY B O 1
ATOM 7106 N N . CYS B 1 245 ? 7.168 28.062 14.414 1 88.12 245 CYS B N 1
ATOM 7107 C CA . CYS B 1 245 ? 7.637 26.766 14.875 1 88.12 245 CYS B CA 1
ATOM 7108 C C . CYS B 1 245 ? 8.938 26.375 14.188 1 88.12 245 CYS B C 1
ATOM 7110 O O . CYS B 1 245 ? 9.844 25.828 14.828 1 88.12 245 CYS B O 1
ATOM 7112 N N . HIS B 1 246 ? 9.008 26.625 12.945 1 88.38 246 HIS B N 1
ATOM 7113 C CA . HIS B 1 246 ? 10.242 26.344 12.211 1 88.38 246 HIS B CA 1
ATOM 7114 C C . HIS B 1 246 ? 11.391 27.203 12.711 1 88.38 246 HIS B C 1
ATOM 7116 O O . HIS B 1 246 ? 12.523 26.719 12.836 1 88.38 246 HIS B O 1
ATOM 7122 N N . CYS B 1 247 ? 11.117 28.406 12.961 1 92.12 247 CYS B N 1
ATOM 7123 C CA . CYS B 1 247 ? 12.117 29.328 13.477 1 92.12 247 CYS B CA 1
ATOM 7124 C C . CYS B 1 247 ? 12.688 28.844 14.805 1 92.12 247 CYS B C 1
ATOM 7126 O O . CYS B 1 247 ? 13.906 28.812 14.984 1 92.12 247 CYS B O 1
ATOM 7128 N N . LEU B 1 248 ? 11.789 28.453 15.633 1 92.12 248 LEU B N 1
ATOM 7129 C CA . LEU B 1 248 ? 12.211 27.938 16.938 1 92.12 248 LEU B CA 1
ATOM 7130 C C . LEU B 1 248 ? 12.984 26.641 16.781 1 92.12 248 LEU B C 1
ATOM 7132 O O . LEU B 1 248 ? 13.977 26.422 17.484 1 92.12 248 LEU B O 1
ATOM 7136 N N . ASN B 1 249 ? 12.547 25.859 15.875 1 91.38 249 ASN B N 1
ATOM 7137 C CA . ASN B 1 249 ? 13.227 24.594 15.656 1 91.38 249 ASN B CA 1
ATOM 7138 C C . ASN B 1 249 ? 14.633 24.797 15.094 1 91.38 249 ASN B C 1
ATOM 7140 O O . ASN B 1 249 ? 15.547 24.031 15.383 1 91.38 249 ASN B O 1
ATOM 7144 N N . LEU B 1 250 ? 14.812 25.766 14.297 1 91.62 250 LEU B N 1
ATOM 7145 C CA . LEU B 1 250 ? 16.125 26.047 13.719 1 91.62 250 LEU B CA 1
ATOM 7146 C C . LEU B 1 250 ? 17.125 26.422 14.812 1 91.62 250 LEU B C 1
ATOM 7148 O O . LEU B 1 250 ? 18.328 26.188 14.664 1 91.62 250 LEU B O 1
ATOM 7152 N N . ILE B 1 251 ? 16.609 26.969 15.875 1 94.94 251 ILE B N 1
ATOM 7153 C CA . ILE B 1 251 ? 17.484 27.266 17.016 1 94.94 251 ILE B CA 1
ATOM 7154 C C . ILE B 1 251 ? 18.094 25.969 17.531 1 94.94 251 ILE B C 1
ATOM 7156 O O . ILE B 1 251 ? 19.297 25.891 17.797 1 94.94 251 ILE B O 1
ATOM 7160 N N . ILE B 1 252 ? 17.219 25.016 17.609 1 93.56 252 ILE B N 1
ATOM 7161 C CA . ILE B 1 252 ? 17.672 23.703 18.094 1 93.56 252 ILE B CA 1
ATOM 7162 C C . ILE B 1 252 ? 18.641 23.094 17.094 1 93.56 252 ILE B C 1
ATOM 7164 O O . ILE B 1 252 ? 19.672 22.531 17.484 1 93.56 252 ILE B O 1
ATOM 7168 N N . VAL B 1 253 ? 18.375 23.25 15.844 1 91.75 253 VAL B N 1
ATOM 7169 C CA . VAL B 1 253 ? 19.219 22.688 14.797 1 91.75 253 VAL B CA 1
ATOM 7170 C C . VAL B 1 253 ? 20.578 23.359 14.805 1 91.75 253 VAL B C 1
ATOM 7172 O O . VAL B 1 253 ? 21.609 22.688 14.695 1 91.75 253 VAL B O 1
ATOM 7175 N N . ASP B 1 254 ? 20.594 24.656 14.953 1 93.69 254 ASP B N 1
ATOM 7176 C CA . ASP B 1 254 ? 21.844 25.406 15.016 1 93.69 254 ASP B CA 1
ATOM 7177 C C . ASP B 1 254 ? 22.656 25 16.25 1 93.69 254 ASP B C 1
ATOM 7179 O O . ASP B 1 254 ? 23.891 24.875 16.172 1 93.69 254 ASP B O 1
ATOM 7183 N N . PHE B 1 255 ? 21.922 24.828 17.312 1 94.75 255 PHE B N 1
ATOM 7184 C CA . PHE B 1 255 ? 22.578 24.438 18.547 1 94.75 255 PHE B CA 1
ATOM 7185 C C . PHE B 1 255 ? 23.188 23.047 18.422 1 94.75 255 PHE B C 1
ATOM 7187 O O . PHE B 1 255 ? 24.281 22.797 18.938 1 94.75 255 PHE B O 1
ATOM 7194 N N . ALA B 1 256 ? 22.547 22.172 17.703 1 93.31 256 ALA B N 1
ATOM 7195 C CA . ALA B 1 256 ? 22.969 20.781 17.531 1 93.31 256 ALA B CA 1
ATOM 7196 C C . ALA B 1 256 ? 24.203 20.688 16.641 1 93.31 256 ALA B C 1
ATOM 7198 O O . ALA B 1 256 ? 24.891 19.672 16.609 1 93.31 256 ALA B O 1
ATOM 7199 N N . GLU B 1 257 ? 24.5 21.75 15.945 1 92.25 257 GLU B N 1
ATOM 7200 C CA . GLU B 1 257 ? 25.656 21.75 15.062 1 92.25 257 GLU B CA 1
ATOM 7201 C C . GLU B 1 257 ? 26.953 21.891 15.852 1 92.25 257 GLU B C 1
ATOM 7203 O O . GLU B 1 257 ? 28.031 21.594 15.344 1 92.25 257 GLU B O 1
ATOM 7208 N N . LEU B 1 258 ? 26.844 22.375 17.078 1 92.75 258 LEU B N 1
ATOM 7209 C CA . LEU B 1 258 ? 28.031 22.375 17.922 1 92.75 258 LEU B CA 1
ATOM 7210 C C . LEU B 1 258 ? 28.625 20.969 18.031 1 92.75 258 LEU B C 1
ATOM 7212 O O . LEU B 1 258 ? 27.906 20 18.25 1 92.75 258 LEU B O 1
ATOM 7216 N N . ARG B 1 259 ? 29.891 20.875 17.875 1 92 259 ARG B N 1
ATOM 7217 C CA . ARG B 1 259 ? 30.562 19.594 17.781 1 92 259 ARG B CA 1
ATOM 7218 C C . ARG B 1 259 ? 30.234 18.703 18.969 1 92 259 ARG B C 1
ATOM 7220 O O . ARG B 1 259 ? 29.922 17.516 18.797 1 92 259 ARG B O 1
ATOM 7227 N N . GLU B 1 260 ? 30.328 19.25 20.125 1 92.25 260 GLU B N 1
ATOM 7228 C CA . GLU B 1 260 ? 30.078 18.469 21.328 1 92.25 260 GLU B CA 1
ATOM 7229 C C . GLU B 1 260 ? 28.641 17.969 21.375 1 92.25 260 GLU B C 1
ATOM 7231 O O . GLU B 1 260 ? 28.391 16.812 21.734 1 92.25 260 GLU B O 1
ATOM 7236 N N . VAL B 1 261 ? 27.75 18.859 21.078 1 93.56 261 VAL B N 1
ATOM 7237 C CA . VAL B 1 261 ? 26.328 18.516 21.109 1 93.56 261 VAL B CA 1
ATOM 7238 C C . VAL B 1 261 ? 26.031 17.469 20.047 1 93.56 261 VAL B C 1
ATOM 7240 O O . VAL B 1 261 ? 25.312 16.5 20.297 1 93.56 261 VAL B O 1
ATOM 7243 N N . ARG B 1 262 ? 26.625 17.625 18.906 1 94.25 262 ARG B N 1
ATOM 7244 C CA . ARG B 1 262 ? 26.422 16.719 17.781 1 94.25 262 ARG B CA 1
ATOM 7245 C C . ARG B 1 262 ? 26.891 15.305 18.125 1 94.25 262 ARG B C 1
ATOM 7247 O O . ARG B 1 262 ? 26.234 14.32 17.781 1 94.25 262 ARG B O 1
ATOM 7254 N N . ASN B 1 263 ? 28.016 15.211 18.781 1 93.75 263 ASN B N 1
ATOM 7255 C CA . ASN B 1 263 ? 28.562 13.914 19.141 1 93.75 263 ASN B CA 1
ATOM 7256 C C . ASN B 1 263 ? 27.656 13.188 20.141 1 93.75 263 ASN B C 1
ATOM 7258 O O . ASN B 1 263 ? 27.406 11.992 20 1 93.75 263 ASN B O 1
ATOM 7262 N N . ILE B 1 264 ? 27.203 13.945 21.031 1 93.81 264 ILE B N 1
ATOM 7263 C CA . ILE B 1 264 ? 26.328 13.359 22.031 1 93.81 264 ILE B CA 1
ATOM 7264 C C . ILE B 1 264 ? 25.016 12.93 21.391 1 93.81 264 ILE B C 1
ATOM 7266 O O . ILE B 1 264 ? 24.484 11.852 21.688 1 93.81 264 ILE B O 1
ATOM 7270 N N . GLN B 1 265 ? 24.5 13.805 20.547 1 94.06 265 GLN B N 1
ATOM 7271 C CA . GLN B 1 265 ? 23.266 13.492 19.844 1 94.06 265 GLN B CA 1
ATOM 7272 C C . GLN B 1 265 ? 23.406 12.203 19.031 1 94.06 265 GLN B C 1
ATOM 7274 O O . GLN B 1 265 ? 22.5 11.352 19.062 1 94.06 265 GLN B O 1
ATOM 7279 N N . LYS B 1 266 ? 24.484 12.031 18.375 1 93.56 266 LYS B N 1
ATOM 7280 C CA . LYS B 1 266 ? 24.719 10.844 17.562 1 93.56 266 LYS B CA 1
ATOM 7281 C C . LYS B 1 266 ? 24.734 9.578 18.422 1 93.56 266 LYS B C 1
ATOM 7283 O O . LYS B 1 266 ? 24.203 8.539 18 1 93.56 266 LYS B O 1
ATOM 7288 N N . ARG B 1 267 ? 25.328 9.656 19.531 1 93.25 267 ARG B N 1
ATOM 7289 C CA . ARG B 1 267 ? 25.391 8.5 20.406 1 93.25 267 ARG B CA 1
ATOM 7290 C C . ARG B 1 267 ? 24 8.133 20.938 1 93.25 267 ARG B C 1
ATOM 7292 O O . ARG B 1 267 ? 23.656 6.957 21.016 1 93.25 267 ARG B O 1
ATOM 7299 N N . VAL B 1 268 ? 23.234 9.18 21.25 1 94.81 268 VAL B N 1
ATOM 7300 C CA . VAL B 1 268 ? 21.875 8.93 21.734 1 94.81 268 VAL B CA 1
ATOM 7301 C C . VAL B 1 268 ? 21.016 8.375 20.609 1 94.81 268 VAL B C 1
ATOM 7303 O O . VAL B 1 268 ? 20.188 7.488 20.828 1 94.81 268 VAL B O 1
ATOM 7306 N N . GLU B 1 269 ? 21.219 8.906 19.438 1 93.75 269 GLU B N 1
ATOM 7307 C CA . GLU B 1 269 ? 20.469 8.414 18.281 1 93.75 269 GLU B CA 1
ATOM 7308 C C . GLU B 1 269 ? 20.828 6.965 17.969 1 93.75 269 GLU B C 1
ATOM 7310 O O . GLU B 1 269 ? 19.984 6.195 17.531 1 93.75 269 GLU B O 1
ATOM 7315 N N . ASN B 1 270 ? 22.078 6.617 18.188 1 93.5 270 ASN B N 1
ATOM 7316 C CA . ASN B 1 270 ? 22.484 5.23 18 1 93.5 270 ASN B CA 1
ATOM 7317 C C . ASN B 1 270 ? 21.734 4.293 18.953 1 93.5 270 ASN B C 1
ATOM 7319 O O . ASN B 1 270 ? 21.359 3.186 18.562 1 93.5 270 ASN B O 1
ATOM 7323 N N . PHE B 1 271 ? 21.625 4.797 20.125 1 94.81 271 PHE B N 1
ATOM 7324 C CA . PHE B 1 271 ? 20.859 4.047 21.109 1 94.81 271 PHE B CA 1
ATOM 7325 C C . PHE B 1 271 ? 19.406 3.877 20.641 1 94.81 271 PHE B C 1
ATOM 7327 O O . PHE B 1 271 ? 18.875 2.768 20.672 1 94.81 271 PHE B O 1
ATOM 7334 N N . ALA B 1 272 ? 18.812 4.949 20.203 1 93.25 272 ALA B N 1
ATOM 7335 C CA . ALA B 1 272 ? 17.438 4.934 19.75 1 93.25 272 ALA B CA 1
ATOM 7336 C C . ALA B 1 272 ? 17.266 4.027 18.531 1 93.25 272 ALA B C 1
ATOM 7338 O O . ALA B 1 272 ? 16.281 3.299 18.422 1 93.25 272 ALA B O 1
ATOM 7339 N N . SER B 1 273 ? 18.203 4.09 17.688 1 90.94 273 SER B N 1
ATOM 7340 C CA . SER B 1 273 ? 18.172 3.264 16.484 1 90.94 273 SER B CA 1
ATOM 7341 C C . SER B 1 273 ? 18.234 1.78 16.828 1 90.94 273 SER B C 1
ATOM 7343 O O . SER B 1 273 ? 17.578 0.96 16.188 1 90.94 273 SER B O 1
ATOM 7345 N N . HIS B 1 274 ? 19.047 1.456 17.781 1 90.88 274 HIS B N 1
ATOM 7346 C CA . HIS B 1 274 ? 19.125 0.067 18.219 1 90.88 274 HIS B CA 1
ATOM 7347 C C . HIS B 1 274 ? 17.797 -0.423 18.766 1 90.88 274 HIS B C 1
ATOM 7349 O O . HIS B 1 274 ? 17.359 -1.538 18.469 1 90.88 274 HIS B O 1
ATOM 7355 N N . LEU B 1 275 ? 17.203 0.412 19.547 1 90.81 275 LEU B N 1
ATOM 7356 C CA . LEU B 1 275 ? 15.922 0.039 20.125 1 90.81 275 LEU B CA 1
ATOM 7357 C C . LEU B 1 275 ? 14.867 -0.172 19.047 1 90.81 275 LEU B C 1
ATOM 7359 O O . LEU B 1 275 ? 13.977 -1.013 19.203 1 90.81 275 LEU B O 1
ATOM 7363 N N . ALA B 1 276 ? 14.953 0.622 18.047 1 85.19 276 ALA B N 1
ATOM 7364 C CA . ALA B 1 276 ? 14 0.49 16.938 1 85.19 276 ALA B CA 1
ATOM 7365 C C . ALA B 1 276 ? 14.211 -0.824 16.188 1 85.19 276 ALA B C 1
ATOM 7367 O O . ALA B 1 276 ? 13.25 -1.416 15.688 1 85.19 276 ALA B O 1
ATOM 7368 N N . ARG B 1 277 ? 15.375 -1.342 16.125 1 77.81 277 ARG B N 1
ATOM 7369 C CA . ARG B 1 277 ? 15.734 -2.533 15.359 1 77.81 277 ARG B CA 1
ATOM 7370 C C . ARG B 1 277 ? 15.492 -3.799 16.172 1 77.81 277 ARG B C 1
ATOM 7372 O O . ARG B 1 277 ? 15.062 -4.82 15.633 1 77.81 277 ARG B O 1
ATOM 7379 N N . SER B 1 278 ? 15.797 -3.67 17.484 1 82 278 SER B N 1
ATOM 7380 C CA . SER B 1 278 ? 15.672 -4.832 18.359 1 82 278 SER B CA 1
ATOM 7381 C C . SER B 1 278 ? 14.359 -4.812 19.125 1 82 278 SER B C 1
ATOM 7383 O O . SER B 1 278 ? 14.25 -4.145 20.156 1 82 278 SER B O 1
ATOM 7385 N N . LYS B 1 279 ? 13.445 -5.66 18.688 1 75.31 279 LYS B N 1
ATOM 7386 C CA . LYS B 1 279 ? 12.148 -5.715 19.359 1 75.31 279 LYS B CA 1
ATOM 7387 C C . LYS B 1 279 ? 12.289 -6.273 20.781 1 75.31 279 LYS B C 1
ATOM 7389 O O . LYS B 1 279 ? 11.578 -5.844 21.688 1 75.31 279 LYS B O 1
ATOM 7394 N N . THR B 1 280 ? 13.141 -7.176 20.922 1 81.06 280 THR B N 1
ATOM 7395 C CA . THR B 1 280 ? 13.344 -7.805 22.219 1 81.06 280 THR B CA 1
ATOM 7396 C C . THR B 1 280 ? 13.898 -6.805 23.234 1 81.06 280 THR B C 1
ATOM 7398 O O . THR B 1 280 ? 13.383 -6.684 24.344 1 81.06 280 THR B O 1
ATOM 7401 N N . ASP B 1 281 ? 14.93 -6.125 22.828 1 89.06 281 ASP B N 1
ATOM 7402 C CA . ASP B 1 281 ? 15.547 -5.152 23.734 1 89.06 281 ASP B CA 1
ATOM 7403 C C . ASP B 1 281 ? 14.57 -4.023 24.062 1 89.06 281 ASP B C 1
ATOM 7405 O O . ASP B 1 281 ? 14.562 -3.518 25.188 1 89.06 281 ASP B O 1
ATOM 7409 N N . LYS B 1 282 ? 13.781 -3.678 23.078 1 90.75 282 LYS B N 1
ATOM 7410 C CA . LYS B 1 282 ? 12.773 -2.641 23.297 1 90.75 282 LYS B CA 1
ATOM 7411 C C . LYS B 1 282 ? 11.75 -3.074 24.344 1 90.75 282 LYS B C 1
ATOM 7413 O O . LYS B 1 282 ? 11.414 -2.305 25.25 1 90.75 282 LYS B O 1
ATOM 7418 N N . ALA B 1 283 ? 11.336 -4.266 24.203 1 86.56 283 ALA B N 1
ATOM 7419 C CA . ALA B 1 283 ? 10.336 -4.793 25.125 1 86.56 283 ALA B CA 1
ATOM 7420 C C . ALA B 1 283 ? 10.906 -4.91 26.547 1 86.56 283 ALA B C 1
ATOM 7422 O O . ALA B 1 283 ? 10.219 -4.625 27.516 1 86.56 283 ALA B O 1
ATOM 7423 N N . LEU B 1 284 ? 12.125 -5.375 26.594 1 90.38 284 LEU B N 1
ATOM 7424 C CA . LEU B 1 284 ? 12.781 -5.508 27.891 1 90.38 284 LEU B CA 1
ATOM 7425 C C . LEU B 1 284 ? 12.922 -4.152 28.578 1 90.38 284 LEU B C 1
ATOM 7427 O O . LEU B 1 284 ? 12.656 -4.027 29.781 1 90.38 284 LEU B O 1
ATOM 7431 N N . LEU B 1 285 ? 13.312 -3.205 27.844 1 93.19 285 LEU B N 1
ATOM 7432 C CA . LEU B 1 285 ? 13.453 -1.865 28.406 1 93.19 285 LEU B CA 1
ATOM 7433 C C . LEU B 1 285 ? 12.102 -1.314 28.844 1 93.19 285 LEU B C 1
ATOM 7435 O O . LEU B 1 285 ? 12 -0.693 29.906 1 93.19 285 LEU B O 1
ATOM 7439 N N . GLN B 1 286 ? 11.117 -1.478 28.016 1 90.75 286 GLN B N 1
ATOM 7440 C CA . GLN B 1 286 ? 9.773 -1.008 28.328 1 90.75 286 GLN B CA 1
ATOM 7441 C C . GLN B 1 286 ? 9.258 -1.645 29.625 1 90.75 286 GLN B C 1
ATOM 7443 O O . GLN B 1 286 ? 8.688 -0.96 30.469 1 90.75 286 GLN B O 1
ATOM 7448 N N . ALA B 1 287 ? 9.461 -2.93 29.734 1 89.06 287 ALA B N 1
ATOM 7449 C CA . ALA B 1 287 ? 9.016 -3.648 30.922 1 89.06 287 ALA B CA 1
ATOM 7450 C C . ALA B 1 287 ? 9.727 -3.137 32.156 1 89.06 287 ALA B C 1
ATOM 7452 O O . ALA B 1 287 ? 9.102 -2.928 33.219 1 89.06 287 ALA B O 1
ATOM 7453 N N . MET B 1 288 ? 11.008 -3.002 32.062 1 91.88 288 MET B N 1
ATOM 7454 C CA . MET B 1 288 ? 11.789 -2.504 33.188 1 91.88 288 MET B CA 1
ATOM 7455 C C . MET B 1 288 ? 11.359 -1.092 33.562 1 91.88 288 MET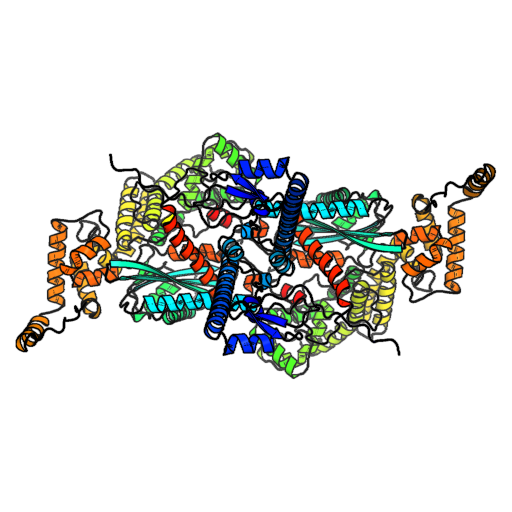 B C 1
ATOM 7457 O O . MET B 1 288 ? 11.273 -0.763 34.75 1 91.88 288 MET B O 1
ATOM 7461 N N . SER B 1 289 ? 11.102 -0.225 32.562 1 91 289 SER B N 1
ATOM 7462 C CA . SER B 1 289 ? 10.703 1.158 32.812 1 91 289 SER B CA 1
ATOM 7463 C C . SER B 1 289 ? 9.32 1.23 33.438 1 91 289 SER B C 1
ATOM 7465 O O . SER B 1 289 ? 9.086 2.047 34.344 1 91 289 SER B O 1
ATOM 7467 N N . ILE B 1 290 ? 8.453 0.448 32.969 1 87.62 290 ILE B N 1
ATOM 7468 C CA . ILE B 1 290 ? 7.113 0.402 33.531 1 87.62 290 ILE B CA 1
ATOM 7469 C C . ILE B 1 290 ? 7.184 -0.019 35 1 87.62 290 ILE B C 1
ATOM 7471 O O . ILE B 1 290 ? 6.48 0.537 35.844 1 87.62 290 ILE B O 1
ATOM 7475 N N . SER B 1 291 ? 8.016 -1.012 35.25 1 88 291 SER B N 1
ATOM 7476 C CA . SER B 1 291 ? 8.188 -1.483 36.625 1 88 291 SER B CA 1
ATOM 7477 C C . SER B 1 291 ? 8.719 -0.375 37.531 1 88 291 SER B C 1
ATOM 7479 O O . SER B 1 291 ? 8.445 -0.357 38.75 1 88 291 SER B O 1
ATOM 7481 N N . ARG B 1 292 ? 9.43 0.607 37 1 91.81 292 ARG B N 1
ATOM 7482 C CA . ARG B 1 292 ? 10 1.719 37.781 1 91.81 292 ARG B CA 1
ATOM 7483 C C . ARG B 1 292 ? 9.062 2.918 37.781 1 91.81 292 ARG B C 1
ATOM 7485 O O . ARG B 1 292 ? 9.406 3.984 38.281 1 91.81 292 ARG B O 1
ATOM 7492 N N . GLY B 1 293 ? 7.953 2.805 37.031 1 86.38 293 GLY B N 1
ATOM 7493 C CA . GLY B 1 293 ? 6.938 3.846 37.062 1 86.38 293 GLY B CA 1
ATOM 7494 C C . GLY B 1 293 ? 7.16 4.906 36 1 86.38 293 GLY B C 1
ATOM 7495 O O . GLY B 1 293 ? 6.605 6.004 36.094 1 86.38 293 GLY B O 1
ATOM 7496 N N . ILE B 1 294 ? 7.988 4.672 35.094 1 88.12 294 ILE B N 1
ATOM 7497 C CA . ILE B 1 294 ? 8.25 5.629 34 1 88.12 294 ILE B CA 1
ATOM 7498 C C . ILE B 1 294 ? 7.152 5.535 32.969 1 88.12 294 ILE B C 1
ATOM 7500 O O . ILE B 1 294 ? 6.902 4.457 32.406 1 88.12 294 ILE B O 1
ATOM 7504 N N . THR B 1 295 ? 6.512 6.625 32.688 1 81.56 295 THR B N 1
ATOM 7505 C CA . THR B 1 295 ? 5.383 6.645 31.766 1 81.56 295 THR B CA 1
ATOM 7506 C C . THR B 1 295 ? 5.777 7.266 30.422 1 81.56 295 THR B C 1
ATOM 7508 O O . THR B 1 295 ? 5.023 7.203 29.453 1 81.56 295 THR B O 1
ATOM 7511 N N . THR B 1 296 ? 6.973 7.836 30.375 1 84 296 THR B N 1
ATOM 7512 C CA . THR B 1 296 ? 7.418 8.469 29.141 1 84 296 THR B CA 1
ATOM 7513 C C . THR B 1 296 ? 7.684 7.426 28.062 1 84 296 THR B C 1
ATOM 7515 O O . THR B 1 296 ? 8.094 6.305 28.359 1 84 296 THR B O 1
ATOM 7518 N N . SER B 1 297 ? 7.465 7.809 26.906 1 85.69 297 SER B N 1
ATOM 7519 C CA . SER B 1 297 ? 7.688 6.898 25.781 1 85.69 297 SER B CA 1
ATOM 7520 C C . SER B 1 297 ? 9.164 6.543 25.641 1 85.69 297 SER B C 1
ATOM 7522 O O . SER B 1 297 ? 10.039 7.34 26 1 85.69 297 SER B O 1
ATOM 7524 N N . ILE B 1 298 ? 9.461 5.387 25.094 1 90.94 298 ILE B N 1
ATOM 7525 C CA . ILE B 1 298 ? 10.828 4.914 24.859 1 90.94 298 ILE B CA 1
ATOM 7526 C C . ILE B 1 298 ? 11.477 5.742 23.75 1 90.94 298 ILE B C 1
ATOM 7528 O O . ILE B 1 298 ? 10.797 6.172 22.812 1 90.94 298 ILE B O 1
ATOM 7532 N N . PRO B 1 299 ? 12.742 6.098 23.953 1 91.12 299 PRO B N 1
ATOM 7533 C CA . PRO B 1 299 ? 13.422 6.887 22.922 1 91.12 299 PRO B CA 1
ATOM 7534 C C . PRO B 1 299 ? 13.562 6.137 21.594 1 91.12 299 PRO B C 1
ATOM 7536 O O . PRO B 1 299 ? 14.242 5.109 21.531 1 91.12 299 PRO B O 1
ATOM 7539 N N . LEU B 1 300 ? 12.969 6.582 20.609 1 87.88 300 LEU B N 1
ATOM 7540 C CA . LEU B 1 300 ? 13.062 6.051 19.25 1 87.88 300 LEU B CA 1
ATOM 7541 C C . LEU B 1 300 ? 13.547 7.121 18.281 1 87.88 300 LEU B C 1
ATOM 7543 O O . LEU B 1 300 ? 13.523 8.312 18.609 1 87.88 300 LEU B O 1
ATOM 7547 N N . PRO B 1 301 ? 14.062 6.629 17.188 1 85.69 301 PRO B N 1
ATOM 7548 C CA . PRO B 1 301 ? 14.516 7.629 16.219 1 85.69 301 PRO B CA 1
ATOM 7549 C C . PRO B 1 301 ? 13.398 8.57 15.781 1 85.69 301 PRO B C 1
ATOM 7551 O O . PRO B 1 301 ? 12.266 8.133 15.555 1 85.69 301 PRO B O 1
ATOM 7554 N N . LEU B 1 302 ? 13.703 9.805 15.797 1 80.75 302 LEU B N 1
ATOM 7555 C CA . LEU B 1 302 ? 12.742 10.82 15.383 1 80.75 302 LEU B CA 1
ATOM 7556 C C . LEU B 1 302 ? 13.086 11.367 14 1 80.75 302 LEU B C 1
ATOM 7558 O O . LEU B 1 302 ? 14.266 11.484 13.648 1 80.75 302 LEU B O 1
ATOM 7562 N N . PRO B 1 303 ? 12.008 11.625 13.258 1 70.75 303 PRO B N 1
ATOM 7563 C CA . PRO B 1 303 ? 12.289 12.258 11.969 1 70.75 303 PRO B CA 1
ATOM 7564 C C . PRO B 1 303 ? 12.945 13.625 12.109 1 70.75 303 PRO B C 1
ATOM 7566 O O . PRO B 1 303 ? 12.68 14.344 13.078 1 70.75 303 PRO B O 1
ATOM 7569 N N . ALA B 1 304 ? 13.711 13.898 11.172 1 69.56 304 ALA B N 1
ATOM 7570 C CA . ALA B 1 304 ? 14.445 15.156 11.188 1 69.56 304 ALA B CA 1
ATOM 7571 C C . ALA B 1 304 ? 13.492 16.344 11.148 1 69.56 304 ALA B C 1
ATOM 7573 O O . ALA B 1 304 ? 13.836 17.453 11.586 1 69.56 304 ALA B O 1
ATOM 7574 N N . THR B 1 305 ? 12.273 16.078 10.789 1 69.94 305 THR B N 1
ATOM 7575 C CA . THR B 1 305 ? 11.32 17.172 10.594 1 69.94 305 THR B CA 1
ATOM 7576 C C . THR B 1 305 ? 10.484 17.375 11.852 1 69.94 305 THR B C 1
ATOM 7578 O O . THR B 1 305 ? 9.664 18.297 11.914 1 69.94 305 THR B O 1
ATOM 7581 N N . ARG B 1 306 ? 10.797 16.578 12.805 1 77.69 306 ARG B N 1
ATOM 7582 C CA . ARG B 1 306 ? 10.039 16.734 14.039 1 77.69 306 ARG B CA 1
ATOM 7583 C C . ARG B 1 306 ? 10.523 17.938 14.828 1 77.69 306 ARG B C 1
ATOM 7585 O O . ARG B 1 306 ? 11.656 17.953 15.32 1 77.69 306 ARG B O 1
ATOM 7592 N N . TRP B 1 307 ? 9.625 18.828 15 1 82.69 307 TRP B N 1
ATOM 7593 C CA . TRP B 1 307 ? 9.992 20.016 15.766 1 82.69 307 TRP B CA 1
ATOM 7594 C C . TRP B 1 307 ? 10.273 19.656 17.219 1 82.69 307 TRP B C 1
ATOM 7596 O O . TRP B 1 307 ? 9.508 18.922 17.844 1 82.69 307 TRP B O 1
ATOM 7606 N N . GLY B 1 308 ? 11.383 20.141 17.719 1 86.94 308 GLY B N 1
ATOM 7607 C CA . GLY B 1 308 ? 11.773 19.875 19.094 1 86.94 308 GLY B CA 1
ATOM 7608 C C . GLY B 1 308 ? 12.281 18.453 19.297 1 86.94 308 GLY B C 1
ATOM 7609 O O . GLY B 1 308 ? 12.305 17.953 20.422 1 86.94 308 GLY B O 1
ATOM 7610 N N . GLY B 1 309 ? 12.648 17.812 18.266 1 87.88 309 GLY B N 1
ATOM 7611 C CA . GLY B 1 309 ? 13.016 16.406 18.297 1 87.88 309 GLY B CA 1
ATOM 7612 C C . GLY B 1 309 ? 14.172 16.125 19.234 1 87.88 309 GLY B C 1
ATOM 7613 O O . GLY B 1 309 ? 14.156 15.125 19.953 1 87.88 309 GLY B O 1
ATOM 7614 N N . LEU B 1 310 ? 15.133 16.984 19.266 1 91.94 310 LEU B N 1
ATOM 7615 C CA . LEU B 1 310 ? 16.312 16.781 20.094 1 91.94 310 LEU B CA 1
ATOM 7616 C C . LEU B 1 310 ? 15.93 16.797 21.578 1 91.94 310 LEU B C 1
ATOM 7618 O O . LEU B 1 310 ? 16.406 15.969 22.359 1 91.94 310 LEU B O 1
ATOM 7622 N N . HIS B 1 311 ? 15.156 17.781 21.938 1 92.5 311 HIS B N 1
ATOM 7623 C CA . HIS B 1 311 ? 14.695 17.844 23.328 1 92.5 311 HIS B CA 1
ATOM 7624 C C . HIS B 1 311 ? 13.914 16.594 23.703 1 92.5 311 HIS B C 1
ATOM 7626 O O . HIS B 1 311 ? 14.117 16.031 24.781 1 92.5 311 HIS B O 1
ATOM 7632 N N . ILE B 1 312 ? 13.047 16.203 22.859 1 90.31 312 ILE B N 1
ATOM 7633 C CA . ILE B 1 312 ? 12.211 15.039 23.109 1 90.31 312 ILE B CA 1
ATOM 76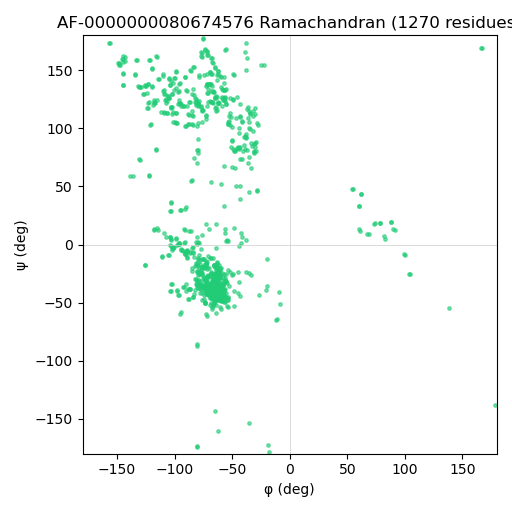34 C C . ILE B 1 312 ? 13.086 13.797 23.266 1 90.31 312 ILE B C 1
ATOM 7636 O O . ILE B 1 312 ? 12.914 13.023 24.219 1 90.31 312 ILE B O 1
ATOM 7640 N N . LEU B 1 313 ? 13.992 13.68 22.391 1 93.56 313 LEU B N 1
ATOM 7641 C CA . LEU B 1 313 ? 14.891 12.531 22.406 1 93.56 313 LEU B CA 1
ATOM 7642 C C . LEU B 1 313 ? 15.719 12.508 23.688 1 93.56 313 LEU B C 1
ATOM 7644 O O . LEU B 1 313 ? 15.844 11.461 24.328 1 93.56 313 LEU B O 1
ATOM 7648 N N . PHE B 1 314 ? 16.312 13.609 24.109 1 94.62 314 PHE B N 1
ATOM 7649 C CA . PHE B 1 314 ? 17.125 13.695 25.312 1 94.62 314 PHE B CA 1
ATOM 7650 C C . PHE B 1 314 ? 16.281 13.414 26.547 1 94.62 314 PHE B C 1
ATOM 7652 O O . PHE B 1 314 ? 16.719 12.727 27.469 1 94.62 314 PHE B O 1
ATOM 7659 N N . ASN B 1 315 ? 15.086 13.961 26.516 1 92.94 315 ASN B N 1
ATOM 7660 C CA . ASN B 1 315 ? 14.188 13.734 27.641 1 92.94 315 ASN B CA 1
ATOM 7661 C C . ASN B 1 315 ? 13.836 12.258 27.797 1 92.94 315 ASN B C 1
ATOM 7663 O O . ASN B 1 315 ? 13.891 11.711 28.891 1 92.94 315 ASN B O 1
ATOM 7667 N N . GLN B 1 316 ? 13.508 11.664 26.734 1 92.94 316 GLN B N 1
ATOM 7668 C CA . GLN B 1 316 ? 13.164 10.25 26.75 1 92.94 316 GLN B CA 1
ATOM 7669 C C . GLN B 1 316 ? 14.367 9.398 27.156 1 92.94 316 GLN B C 1
ATOM 7671 O O . GLN B 1 316 ? 14.234 8.469 27.969 1 92.94 316 GLN B O 1
ATOM 7676 N N . TYR B 1 317 ? 15.508 9.742 26.609 1 95.19 317 TYR B N 1
ATOM 7677 C CA . TYR B 1 317 ? 16.734 9.008 26.906 1 95.19 317 TYR B CA 1
ATOM 7678 C C . TYR B 1 317 ? 17.047 9.07 28.406 1 95.19 317 TYR B C 1
ATOM 7680 O O . TYR B 1 317 ? 17.359 8.055 29.016 1 95.19 317 TYR B O 1
ATOM 7688 N N . LEU B 1 318 ? 16.953 10.203 29.031 1 94.62 318 LEU B N 1
ATOM 7689 C CA . LEU B 1 318 ? 17.297 10.422 30.438 1 94.62 318 LEU B CA 1
ATOM 7690 C C . LEU B 1 318 ? 16.312 9.68 31.344 1 94.62 318 LEU B C 1
ATOM 7692 O O . LEU B 1 318 ? 16.719 9.109 32.344 1 94.62 318 LEU B O 1
ATOM 7696 N N . GLU B 1 319 ? 15.102 9.727 30.922 1 93.06 319 GLU B N 1
ATOM 7697 C CA . GLU B 1 319 ? 14.086 9.086 31.75 1 93.06 319 GLU B CA 1
ATOM 7698 C C . GLU B 1 319 ? 14.289 7.57 31.797 1 93.06 319 GLU B C 1
ATOM 7700 O O . GLU B 1 319 ? 14.023 6.938 32.812 1 93.06 319 GLU B O 1
ATOM 7705 N N . HIS B 1 320 ? 14.797 7.051 30.719 1 93.69 320 HIS B N 1
ATOM 7706 C CA . HIS B 1 320 ? 14.922 5.598 30.625 1 93.69 320 HIS B CA 1
ATOM 7707 C C . HIS B 1 320 ? 16.359 5.152 30.859 1 93.69 320 HIS B C 1
ATOM 7709 O O . HIS B 1 320 ? 16.672 3.963 30.766 1 93.69 320 HIS B O 1
ATOM 7715 N N . TYR B 1 321 ? 17.219 6.086 31.203 1 93.31 321 TYR B N 1
ATOM 7716 C CA . TYR B 1 321 ? 18.641 5.793 31.312 1 93.31 321 TYR B CA 1
ATOM 7717 C C . TYR B 1 321 ? 18.906 4.797 32.438 1 93.31 321 TYR B C 1
ATOM 7719 O O . TYR B 1 321 ? 19.641 3.822 32.25 1 93.31 321 TYR B O 1
ATOM 7727 N N . GLU B 1 322 ? 18.328 4.973 33.531 1 90.19 322 GLU B N 1
ATOM 7728 C CA . GLU B 1 322 ? 18.562 4.098 34.688 1 90.19 322 GLU B CA 1
ATOM 7729 C C . GLU B 1 322 ? 18.062 2.682 34.406 1 90.19 322 GLU B C 1
ATOM 7731 O O . GLU B 1 322 ? 18.688 1.704 34.844 1 90.19 322 GLU B O 1
ATOM 7736 N N . SER B 1 323 ? 16.953 2.6 33.75 1 92.06 323 SER B N 1
ATOM 7737 C CA . SER B 1 323 ? 16.438 1.288 33.375 1 92.06 323 SER B CA 1
ATOM 7738 C C . SER B 1 323 ? 17.359 0.593 32.375 1 92.06 323 SER B C 1
ATOM 7740 O O . SER B 1 323 ? 17.562 -0.621 32.469 1 92.06 323 SER B O 1
ATOM 7742 N N . ALA B 1 324 ? 17.938 1.353 31.484 1 93.38 324 ALA B N 1
ATOM 7743 C CA . ALA B 1 324 ? 18.797 0.806 30.453 1 93.38 324 ALA B CA 1
ATOM 7744 C C . ALA B 1 324 ? 20.125 0.338 31.031 1 93.38 324 ALA B C 1
ATOM 7746 O O . ALA B 1 324 ? 20.719 -0.637 30.562 1 93.38 324 ALA B O 1
ATOM 7747 N N . VAL B 1 325 ? 20.625 0.986 32.062 1 91.69 325 VAL B N 1
ATOM 7748 C CA . VAL B 1 325 ? 21.891 0.655 32.688 1 91.69 325 VAL B CA 1
ATOM 7749 C C . VAL B 1 325 ? 21.797 -0.735 33.312 1 91.69 325 VAL B C 1
ATOM 7751 O O . VAL B 1 325 ? 22.781 -1.464 33.375 1 91.69 325 VAL B O 1
ATOM 7754 N N . ASN B 1 326 ? 20.625 -1.123 33.656 1 89.5 326 ASN B N 1
ATOM 7755 C CA . ASN B 1 326 ? 20.422 -2.398 34.344 1 89.5 326 ASN B CA 1
ATOM 7756 C C . ASN B 1 326 ? 20.266 -3.547 33.344 1 89.5 326 ASN B C 1
ATOM 7758 O O . ASN B 1 326 ? 20.172 -4.707 33.75 1 89.5 326 ASN B O 1
ATOM 7762 N N . LEU B 1 327 ? 20.203 -3.184 32.125 1 91.31 327 LEU B N 1
ATOM 7763 C CA . LEU B 1 327 ? 20.094 -4.203 31.094 1 91.31 327 LEU B CA 1
ATOM 7764 C C . LEU B 1 327 ? 21.438 -4.422 30.406 1 91.31 327 LEU B C 1
ATOM 7766 O O . LEU B 1 327 ? 21.938 -3.525 29.719 1 91.31 327 LEU B O 1
ATOM 7770 N N . THR B 1 328 ? 22 -5.543 30.453 1 87 328 THR B N 1
ATOM 7771 C CA . THR B 1 328 ? 23.359 -5.859 30 1 87 328 THR B CA 1
ATOM 7772 C C . THR B 1 328 ? 23.469 -5.68 28.484 1 87 328 THR B C 1
ATOM 7774 O O . THR B 1 328 ? 24.484 -5.223 27.984 1 87 328 THR B O 1
ATOM 7777 N N . GLU B 1 329 ? 22.406 -5.98 27.719 1 87.25 329 GLU B N 1
ATOM 7778 C CA . GLU B 1 329 ? 22.422 -5.941 26.266 1 87.25 329 GLU B CA 1
ATOM 7779 C C . GLU B 1 329 ? 22.5 -4.508 25.75 1 87.25 329 GLU B C 1
ATOM 7781 O O . GLU B 1 329 ? 22.969 -4.266 24.625 1 87.25 329 GLU B O 1
ATOM 7786 N N . LEU B 1 330 ? 22.125 -3.586 26.625 1 91.38 330 LEU B N 1
ATOM 7787 C CA . LEU B 1 330 ? 22 -2.205 26.172 1 91.38 330 LEU B CA 1
ATOM 7788 C C . LEU B 1 330 ? 23.203 -1.379 26.609 1 91.38 330 LEU B C 1
ATOM 7790 O O . LEU B 1 330 ? 23.391 -0.243 26.172 1 91.38 330 LEU B O 1
ATOM 7794 N N . GLN B 1 331 ? 24.141 -1.931 27.391 1 89.19 331 GLN B N 1
ATOM 7795 C CA . GLN B 1 331 ? 25.25 -1.199 28 1 89.19 331 GLN B CA 1
ATOM 7796 C C . GLN B 1 331 ? 26.203 -0.662 26.953 1 89.19 331 GLN B C 1
ATOM 7798 O O . GLN B 1 331 ? 26.766 0.431 27.094 1 89.19 331 GLN B O 1
ATOM 7803 N N . LYS B 1 332 ? 26.312 -1.369 25.906 1 89.31 332 LYS B N 1
ATOM 7804 C CA . LYS B 1 332 ? 27.266 -0.98 24.859 1 89.31 332 LYS B CA 1
ATOM 7805 C C . LYS B 1 332 ? 26.766 0.24 24.094 1 89.31 332 LYS B C 1
ATOM 7807 O O . LYS B 1 332 ? 27.547 0.947 23.469 1 89.31 332 LYS B O 1
ATOM 7812 N N . PHE B 1 333 ? 25.5 0.544 24.219 1 92.19 333 PHE B N 1
ATOM 7813 C CA . PHE B 1 333 ? 24.922 1.634 23.438 1 92.19 333 PHE B CA 1
ATOM 7814 C C . PHE B 1 333 ? 24.719 2.873 24.312 1 92.19 333 PHE B C 1
ATOM 7816 O O . PHE B 1 333 ? 24.312 3.926 23.812 1 92.19 333 PHE B O 1
ATOM 7823 N N . LEU B 1 334 ? 25.078 2.74 25.562 1 92.06 334 LEU B N 1
ATOM 7824 C CA . LEU B 1 334 ? 24.844 3.848 26.469 1 92.06 334 LEU B CA 1
ATOM 7825 C C . LEU B 1 334 ? 26 4.844 26.438 1 92.06 334 LEU B C 1
ATOM 7827 O O . LEU B 1 334 ? 27.125 4.477 26.109 1 92.06 334 LEU B O 1
ATOM 7831 N N . VAL B 1 335 ? 25.641 6.039 26.688 1 91.06 335 VAL B N 1
ATOM 7832 C CA . VAL B 1 335 ? 26.641 7.098 26.734 1 91.06 335 VAL B CA 1
ATOM 7833 C C . VAL B 1 335 ? 27.406 7.02 28.062 1 91.06 335 VAL B C 1
ATOM 7835 O O . VAL B 1 335 ? 26.938 6.387 29.016 1 91.06 335 VAL B O 1
ATOM 7838 N N . LYS B 1 336 ? 28.562 7.668 28.078 1 87.94 336 LYS B N 1
ATOM 7839 C CA . LYS B 1 336 ? 29.375 7.695 29.297 1 87.94 336 LYS B CA 1
ATOM 7840 C C . LYS B 1 336 ? 28.703 8.5 30.391 1 87.94 336 LYS B C 1
ATOM 7842 O O . LYS B 1 336 ? 27.844 9.344 30.109 1 87.94 336 LYS B O 1
ATOM 7847 N N . LYS B 1 337 ? 29.062 8.336 31.656 1 87.69 337 LYS B N 1
ATOM 7848 C CA . LYS B 1 337 ? 28.453 8.977 32.812 1 87.69 337 LYS B CA 1
ATOM 7849 C C . LYS B 1 337 ? 28.656 10.492 32.75 1 87.69 337 LYS B C 1
ATOM 7851 O O . LYS B 1 337 ? 27.766 11.25 33.156 1 87.69 337 LYS B O 1
ATOM 7856 N N . GLU B 1 338 ? 29.781 10.906 32.25 1 89.44 338 GLU B N 1
ATOM 7857 C CA . GLU B 1 338 ? 30.047 12.336 32.156 1 89.44 338 GLU B CA 1
ATOM 7858 C C . GLU B 1 338 ? 29.125 13 31.141 1 89.44 338 GLU B C 1
ATOM 7860 O O . GLU B 1 338 ? 28.75 14.164 31.297 1 89.44 338 GLU B O 1
ATOM 7865 N N . GLU B 1 339 ? 28.75 12.234 30.25 1 92.62 339 GLU B N 1
ATOM 7866 C CA . GLU B 1 339 ? 27.906 12.766 29.188 1 92.62 339 GLU B CA 1
ATOM 7867 C C . GLU B 1 339 ? 26.453 12.859 29.625 1 92.62 339 GLU B C 1
ATOM 7869 O O . GLU B 1 339 ? 25.672 13.641 29.062 1 92.62 339 GLU B O 1
ATOM 7874 N N . ILE B 1 340 ? 26.125 12.18 30.672 1 93.81 340 ILE B N 1
ATOM 7875 C CA . ILE B 1 340 ? 24.766 12.227 31.172 1 93.81 340 ILE B CA 1
ATOM 7876 C C . ILE B 1 340 ? 24.484 13.594 31.797 1 93.81 340 ILE B C 1
ATOM 7878 O O . ILE B 1 340 ? 23.391 14.133 31.672 1 93.81 340 ILE B O 1
ATOM 7882 N N . VAL B 1 341 ? 25.469 14.094 32.469 1 92.31 341 VAL B N 1
ATOM 7883 C CA . VAL B 1 341 ? 25.344 15.422 33.062 1 92.31 341 VAL B CA 1
ATOM 7884 C C . VAL B 1 341 ? 25.156 16.469 31.969 1 92.31 341 VAL B C 1
ATOM 7886 O O . VAL B 1 341 ? 24.344 17.375 32.094 1 92.31 341 VAL B O 1
ATOM 7889 N N . LYS B 1 342 ? 25.906 16.266 30.891 1 93.75 342 LYS B N 1
ATOM 7890 C CA . LYS B 1 342 ? 25.797 17.172 29.766 1 93.75 342 LYS B CA 1
ATOM 7891 C C . LYS B 1 342 ? 24.422 17.094 29.109 1 93.75 342 LYS B C 1
ATOM 7893 O O . LYS B 1 342 ? 23.844 18.109 28.734 1 93.75 342 LYS B O 1
ATOM 7898 N N . ILE B 1 343 ? 23.922 15.891 29.016 1 95.5 343 ILE B N 1
ATOM 7899 C CA . ILE B 1 343 ? 22.609 15.688 28.422 1 95.5 343 ILE B CA 1
ATOM 7900 C C . ILE B 1 343 ? 21.531 16.344 29.281 1 95.5 343 ILE B C 1
ATOM 7902 O O . ILE B 1 343 ? 20.594 16.953 28.766 1 95.5 343 ILE B O 1
ATOM 7906 N N . ASN B 1 344 ? 21.719 16.234 30.562 1 94 344 ASN B N 1
ATOM 7907 C CA . ASN B 1 344 ? 20.797 16.875 31.484 1 94 344 ASN B CA 1
ATOM 7908 C C . ASN B 1 344 ? 20.812 18.391 31.344 1 94 344 ASN B C 1
ATOM 7910 O O . ASN B 1 344 ? 19.766 19.031 31.344 1 94 344 ASN B O 1
ATOM 7914 N N . MET B 1 345 ? 21.984 18.922 31.188 1 93.44 345 MET B N 1
ATOM 7915 C CA . MET B 1 345 ? 22.125 20.359 30.984 1 93.44 345 MET B CA 1
ATOM 7916 C C . MET B 1 345 ? 21.453 20.797 29.688 1 93.44 345 MET B C 1
ATOM 7918 O O . MET B 1 345 ? 20.734 21.797 29.656 1 93.44 345 MET B O 1
ATOM 7922 N N . MET B 1 346 ? 21.672 20.047 28.703 1 94.19 346 MET B N 1
ATOM 7923 C CA . MET B 1 346 ? 21.125 20.375 27.391 1 94.19 346 MET B CA 1
ATOM 7924 C C . MET B 1 346 ? 19.609 20.25 27.391 1 94.19 346 MET B C 1
ATOM 7926 O O . MET B 1 346 ? 18.906 21.078 26.781 1 94.19 346 MET B O 1
ATOM 7930 N N . ARG B 1 347 ? 19.125 19.25 27.953 1 93.62 347 ARG B N 1
ATOM 7931 C CA . ARG B 1 347 ? 17.688 19.062 28.047 1 93.62 347 ARG B CA 1
ATOM 7932 C C . ARG B 1 347 ? 17.016 20.25 28.734 1 93.62 347 ARG B C 1
ATOM 7934 O O . ARG B 1 347 ? 16.016 20.766 28.234 1 93.62 347 ARG B O 1
ATOM 7941 N N . ASP B 1 348 ? 17.562 20.719 29.812 1 93.19 348 ASP B N 1
ATOM 7942 C CA . ASP B 1 348 ? 17.016 21.844 30.562 1 93.19 348 ASP B CA 1
ATOM 7943 C C . ASP B 1 348 ? 17.109 23.141 29.75 1 93.19 348 ASP B C 1
ATOM 7945 O O . ASP B 1 348 ? 16.203 23.969 29.812 1 93.19 348 ASP B O 1
ATOM 7949 N N . LEU B 1 349 ? 18.203 23.188 29.062 1 94 349 LEU B N 1
ATOM 7950 C CA . LEU B 1 349 ? 18.406 24.359 28.234 1 94 349 LEU B CA 1
ATOM 7951 C C . LEU B 1 349 ? 17.422 24.406 27.078 1 94 349 LEU B C 1
ATOM 7953 O O . LEU B 1 349 ? 17.016 25.484 26.641 1 94 349 LEU B O 1
ATOM 7957 N N . LEU B 1 350 ? 17.031 23.25 26.562 1 94.81 350 LEU B N 1
ATOM 7958 C CA . LEU B 1 350 ? 16.203 23.172 25.375 1 94.81 350 LEU B CA 1
ATOM 7959 C C . LEU B 1 350 ? 14.719 23.203 25.75 1 94.81 350 LEU B C 1
ATOM 7961 O O . LEU B 1 350 ? 13.859 23.422 24.906 1 94.81 350 LEU B O 1
ATOM 7965 N N . LYS B 1 351 ? 14.391 23.062 26.938 1 91.94 351 LYS B N 1
ATOM 7966 C CA . LYS B 1 351 ? 13.008 22.969 27.406 1 91.94 351 LYS B CA 1
ATOM 7967 C C . LYS B 1 351 ? 12.227 24.234 27.078 1 91.94 351 LYS B C 1
ATOM 7969 O O . LYS B 1 351 ? 11.109 24.156 26.562 1 91.94 351 LYS B O 1
ATOM 7974 N N . PRO B 1 352 ? 12.812 25.391 27.344 1 91.44 352 PRO B N 1
ATOM 7975 C CA . PRO B 1 352 ? 12.07 26.609 27 1 91.44 352 PRO B CA 1
ATOM 7976 C C . PRO B 1 352 ? 11.742 26.688 25.516 1 91.44 352 PRO B C 1
ATOM 7978 O O . PRO B 1 352 ? 10.68 27.203 25.141 1 91.44 352 PRO B O 1
ATOM 7981 N N . ILE B 1 353 ? 12.68 26.234 24.719 1 92.5 353 ILE B N 1
ATOM 7982 C CA . ILE B 1 353 ? 12.453 26.281 23.266 1 92.5 353 ILE B CA 1
ATOM 7983 C C . ILE B 1 353 ? 11.328 25.312 22.906 1 92.5 353 ILE B C 1
ATOM 7985 O O . ILE B 1 353 ? 10.453 25.641 22.094 1 92.5 353 ILE B O 1
ATOM 7989 N N . HIS B 1 354 ? 11.375 24.156 23.453 1 90 354 HIS B N 1
ATOM 7990 C CA . HIS B 1 354 ? 10.32 23.188 23.203 1 90 354 HIS B CA 1
ATOM 7991 C C . HIS B 1 354 ? 8.961 23.719 23.641 1 90 354 HIS B C 1
ATOM 7993 O O . HIS B 1 354 ? 7.965 23.547 22.938 1 90 354 HIS B O 1
ATOM 7999 N N . THR B 1 355 ? 8.938 24.344 24.734 1 86.38 355 THR B N 1
ATOM 8000 C CA . THR B 1 355 ? 7.707 24.953 25.234 1 86.38 355 THR B CA 1
ATOM 8001 C C . THR B 1 355 ? 7.238 26.062 24.297 1 86.38 355 THR B C 1
ATOM 8003 O O . THR B 1 355 ? 6.039 26.234 24.078 1 86.38 355 THR B O 1
ATOM 8006 N N . GLY B 1 356 ? 8.227 26.844 23.859 1 85.94 356 GLY B N 1
ATOM 8007 C CA . GLY B 1 356 ? 7.891 27.859 22.875 1 85.94 356 GLY B CA 1
ATOM 8008 C C . GLY B 1 356 ? 7.25 27.297 21.625 1 85.94 356 GLY B C 1
ATOM 8009 O O . GLY B 1 356 ? 6.297 27.891 21.094 1 85.94 356 GLY B O 1
ATOM 8010 N N . ILE B 1 357 ? 7.734 26.188 21.125 1 84.62 357 ILE B N 1
ATOM 8011 C CA . ILE B 1 357 ? 7.195 25.531 19.953 1 84.62 357 ILE B CA 1
ATOM 8012 C C . ILE B 1 357 ? 5.746 25.109 20.203 1 84.62 357 ILE B C 1
ATOM 8014 O O . ILE B 1 357 ? 4.871 25.344 19.359 1 84.62 357 ILE B O 1
ATOM 8018 N N . LEU B 1 358 ? 5.504 24.562 21.312 1 78.25 358 LEU B N 1
ATOM 8019 C CA . LEU B 1 358 ? 4.156 24.141 21.672 1 78.25 358 LEU B CA 1
ATOM 8020 C C . LEU B 1 358 ? 3.215 25.328 21.766 1 78.25 358 LEU B C 1
ATOM 8022 O O . LEU B 1 358 ? 2.047 25.25 21.375 1 78.25 358 LEU B O 1
ATOM 8026 N N . ARG B 1 359 ? 3.771 26.438 22.219 1 75.25 359 ARG B N 1
ATOM 8027 C CA . ARG B 1 359 ? 2.979 27.656 22.359 1 75.25 359 ARG B CA 1
ATOM 8028 C C . ARG B 1 359 ? 2.559 28.188 21 1 75.25 359 ARG B C 1
ATOM 8030 O O . ARG B 1 359 ? 1.405 28.578 20.812 1 75.25 359 ARG B O 1
ATOM 8037 N N . VAL B 1 360 ? 3.543 28.188 20.109 1 75.75 360 VAL B N 1
ATOM 8038 C CA . VAL B 1 360 ? 3.287 28.734 18.797 1 75.75 360 VAL B CA 1
ATOM 8039 C C . VAL B 1 360 ? 2.404 27.781 17.984 1 75.75 360 VAL B C 1
ATOM 8041 O O . VAL B 1 360 ? 1.611 28.219 17.156 1 75.75 360 VAL B O 1
ATOM 8044 N N . ARG B 1 361 ? 2.656 26.469 18.25 1 68.62 361 ARG B N 1
ATOM 8045 C CA . ARG B 1 361 ? 1.857 25.469 17.562 1 68.62 361 ARG B CA 1
ATOM 8046 C C . ARG B 1 361 ? 0.431 25.422 18.094 1 68.62 361 ARG B C 1
ATOM 8048 O O . ARG B 1 361 ? -0.525 25.312 17.328 1 68.62 361 ARG B O 1
ATOM 8055 N N . LEU B 1 362 ? 0.413 25.094 19.531 1 53.91 362 LEU B N 1
ATOM 8056 C CA . LEU B 1 362 ? -0.864 24.891 20.219 1 53.91 362 LEU B CA 1
ATOM 8057 C C . LEU B 1 362 ? -1.502 26.219 20.578 1 53.91 362 LEU B C 1
ATOM 8059 O O . LEU B 1 362 ? -0.823 27.125 21.078 1 53.91 362 LEU B O 1
ATOM 8063 N N . LEU B 1 363 ? -2.027 27.141 20.016 1 42.75 363 LEU B N 1
ATOM 8064 C CA . LEU B 1 363 ? -2.607 28.297 20.688 1 42.75 363 LEU B CA 1
ATOM 8065 C C . LEU B 1 363 ? -2.889 27.984 22.156 1 42.75 363 LEU B C 1
ATOM 8067 O O . LEU B 1 363 ? -2.906 26.812 22.547 1 42.75 363 LEU B O 1
ATOM 8071 N N . SER B 1 364 ? -3.701 29.188 22.828 1 32.41 364 SER B N 1
ATOM 8072 C CA . SER B 1 364 ? -4.18 29.609 24.141 1 32.41 364 SER B CA 1
ATOM 8073 C C . SER B 1 364 ? -4.867 28.453 24.875 1 32.41 364 SER B C 1
ATOM 8075 O O . SER B 1 364 ? -6.027 28.141 24.594 1 32.41 364 SER B O 1
ATOM 8077 N N . ILE B 1 365 ? -4.34 27.469 24.953 1 31.17 365 ILE B N 1
ATOM 8078 C CA . ILE B 1 365 ? -5.066 26.609 25.875 1 31.17 365 ILE B CA 1
ATOM 8079 C C . ILE B 1 365 ? -5.473 27.391 27.125 1 31.17 365 ILE B C 1
ATOM 8081 O O . ILE B 1 365 ? -4.617 27.844 27.891 1 31.17 365 ILE B O 1
ATOM 8085 N N . ASN B 1 366 ? -6.379 28.062 27.266 1 29.27 366 ASN B N 1
ATOM 8086 C CA . ASN B 1 366 ? -6.871 28.281 28.625 1 29.27 366 ASN B CA 1
ATOM 8087 C C . ASN B 1 366 ? -6.629 27.047 29.516 1 29.27 366 ASN B C 1
ATOM 8089 O O . ASN B 1 366 ? -6.77 25.922 29.047 1 29.27 366 ASN B O 1
ATOM 8093 N N . ARG B 1 367 ? -5.801 27 30.594 1 31.23 367 ARG B N 1
ATOM 8094 C CA . ARG B 1 367 ? -5.461 26.078 31.656 1 31.23 367 ARG B CA 1
ATOM 8095 C C . ARG B 1 367 ? -6.449 24.906 31.703 1 31.23 367 ARG B C 1
ATOM 8097 O O . ARG B 1 367 ? -6.094 23.797 32.094 1 31.23 367 ARG B O 1
ATOM 8104 N N . LYS B 1 368 ? -7.82 25.141 32 1 28.3 368 LYS B N 1
ATOM 8105 C CA . LYS B 1 368 ? -8.789 24.141 32.438 1 28.3 368 LYS B CA 1
ATOM 8106 C C . LYS B 1 368 ? -9.023 23.094 31.359 1 28.3 368 LYS B C 1
ATOM 8108 O O . LYS B 1 368 ? -9.406 21.953 31.656 1 28.3 368 LYS B O 1
ATOM 8113 N N . PHE B 1 369 ? -9.484 23.406 30.109 1 26.78 369 PHE B N 1
ATOM 8114 C CA . PHE B 1 369 ? -10.125 22.438 29.234 1 26.78 369 PHE B CA 1
ATOM 8115 C C . PHE B 1 369 ? -9.086 21.562 28.531 1 26.78 369 PHE B C 1
ATOM 8117 O O . PHE B 1 369 ? -8.273 22.062 27.75 1 26.78 369 PHE B O 1
ATOM 8124 N N . LYS B 1 370 ? -8.539 20.375 28.891 1 29.31 370 LYS B N 1
ATOM 8125 C CA . LYS B 1 370 ? -8.117 19.047 28.438 1 29.31 370 LYS B CA 1
ATOM 8126 C C . LYS B 1 370 ? -8.586 18.781 27 1 29.31 370 LYS B C 1
ATOM 8128 O O . LYS B 1 370 ? -8.312 17.719 26.453 1 29.31 370 LYS B O 1
ATOM 8133 N N . GLN B 1 371 ? -9.797 19.156 26.609 1 29.03 371 GLN B N 1
ATOM 8134 C CA . GLN B 1 371 ? -10.406 19 25.297 1 29.03 371 GLN B CA 1
ATOM 8135 C C . GLN B 1 371 ? -9.469 19.469 24.188 1 29.03 371 GLN B C 1
ATOM 8137 O O . GLN B 1 371 ? -9.875 20.203 23.297 1 29.03 371 GLN B O 1
ATOM 8142 N N . ILE B 1 372 ? -8.258 19.688 24.344 1 30.14 372 ILE B N 1
ATOM 8143 C CA . ILE B 1 372 ? -7.141 20.234 23.578 1 30.14 372 ILE B CA 1
ATOM 8144 C C . ILE B 1 372 ? -6.949 19.422 22.297 1 30.14 372 ILE B C 1
ATOM 8146 O O . ILE B 1 372 ? -6.188 19.812 21.406 1 30.14 372 ILE B O 1
ATOM 8150 N N . LEU B 1 373 ? -7.156 18.188 22.297 1 32.09 373 LEU B N 1
ATOM 8151 C CA . LEU B 1 373 ? -6.941 17.484 21.047 1 32.09 373 LEU B CA 1
ATOM 8152 C C . LEU B 1 373 ? -7.637 18.203 19.891 1 32.09 373 LEU B C 1
ATOM 8154 O O . LEU B 1 373 ? -7.43 17.859 18.734 1 32.09 373 LEU B O 1
ATOM 8158 N N . GLN B 1 374 ? -8.781 18.672 20.172 1 32.72 374 GLN B N 1
ATOM 8159 C CA . GLN B 1 374 ? -9.578 19.219 19.078 1 32.72 374 GLN B CA 1
ATOM 8160 C C . GLN B 1 374 ? -8.867 20.406 18.438 1 32.72 374 GLN B C 1
ATOM 8162 O O . GLN B 1 374 ? -9.484 21.188 17.703 1 32.72 374 GLN B O 1
ATOM 8167 N N . LEU B 1 375 ? -7.965 21.141 19.125 1 35.72 375 LEU B N 1
ATOM 8168 C CA . LEU B 1 375 ? -7.328 22.422 18.844 1 35.72 375 LEU B CA 1
ATOM 8169 C C . LEU B 1 375 ? -6.625 22.391 17.484 1 35.72 375 LEU B C 1
ATOM 8171 O O . LEU B 1 375 ? -5.441 22.719 17.391 1 35.72 375 LEU B O 1
ATOM 8175 N N . GLU B 1 376 ? -6.672 21.516 16.828 1 39.75 376 GLU B N 1
ATOM 8176 C CA . GLU B 1 376 ? -5.879 21.531 15.609 1 39.75 376 GLU B CA 1
ATOM 8177 C C . GLU B 1 376 ? -6.012 22.859 14.883 1 39.75 376 GLU B C 1
ATOM 8179 O O . GLU B 1 376 ? -5.281 23.141 13.93 1 39.75 376 GLU B O 1
ATOM 8184 N N . ARG B 1 377 ? -7.129 23.625 15.102 1 44.97 377 ARG B N 1
ATOM 8185 C CA . ARG B 1 377 ? -7.109 24.781 14.211 1 44.97 377 ARG B CA 1
ATOM 8186 C C . ARG B 1 377 ? -6.121 25.844 14.703 1 44.97 377 ARG B C 1
ATOM 8188 O O . ARG B 1 377 ? -6.07 26.141 15.898 1 44.97 377 ARG B O 1
ATOM 8195 N N . ASP B 1 378 ? -5.012 26.047 14.148 1 53.88 378 ASP B N 1
ATOM 8196 C CA . ASP B 1 378 ? -3.99 27.078 14.305 1 53.88 378 ASP B CA 1
ATOM 8197 C C . ASP B 1 378 ? -4.613 28.406 14.703 1 53.88 378 ASP B C 1
ATOM 8199 O O . ASP B 1 378 ? -5.113 29.141 13.852 1 53.88 378 ASP B O 1
ATOM 8203 N N . THR B 1 379 ? -4.996 28.594 16.078 1 65.44 379 THR B N 1
ATOM 8204 C CA . THR B 1 379 ? -5.574 29.844 16.578 1 65.44 379 THR B CA 1
ATOM 8205 C C . THR B 1 379 ? -4.48 30.828 16.953 1 65.44 379 THR B C 1
ATOM 8207 O O . THR B 1 379 ? -4.766 31.891 17.531 1 65.44 379 THR B O 1
ATOM 8210 N N . SER B 1 380 ? -3.346 30.547 16.594 1 81.69 380 SER B N 1
ATOM 8211 C CA . SER B 1 380 ? -2.246 31.438 16.938 1 81.69 380 SER B CA 1
ATOM 8212 C C . SER B 1 380 ? -2.133 32.594 15.961 1 81.69 380 SER B C 1
ATOM 8214 O O . SER B 1 380 ? -2.684 32.531 14.859 1 81.69 380 SER B O 1
ATOM 8216 N N . PHE B 1 381 ? -1.605 33.625 16.531 1 90.06 381 PHE B N 1
ATOM 8217 C CA . PHE B 1 381 ? -1.361 34.812 15.695 1 90.06 381 PHE B CA 1
ATOM 8218 C C . PHE B 1 381 ? 0.134 35.031 15.484 1 90.06 381 PHE B C 1
ATOM 8220 O O . PHE B 1 381 ? 0.933 34.781 16.391 1 90.06 381 PHE B O 1
ATOM 8227 N N . SER B 1 382 ? 0.482 35.5 14.344 1 92.94 382 SER B N 1
ATOM 8228 C CA . SER B 1 382 ? 1.889 35.75 14.039 1 92.94 382 SER B CA 1
ATOM 8229 C C . SER B 1 382 ? 2.494 36.75 15.016 1 92.94 382 SER B C 1
ATOM 8231 O O . SER B 1 382 ? 3.709 36.781 15.211 1 92.94 382 SER B O 1
ATOM 8233 N N . SER B 1 383 ? 1.671 37.531 15.688 1 92.31 383 SER B N 1
ATOM 8234 C CA . SER B 1 383 ? 2.133 38.531 16.641 1 92.31 383 SER B CA 1
ATOM 8235 C C . SER B 1 383 ? 2.773 37.875 17.859 1 92.31 383 SER B C 1
ATOM 8237 O O . SER B 1 383 ? 3.475 38.531 18.641 1 92.31 383 SER B O 1
ATOM 8239 N N . GLU B 1 384 ? 2.613 36.594 18 1 89.19 384 GLU B N 1
ATOM 8240 C CA . GLU B 1 384 ? 3.098 35.906 19.188 1 89.19 384 GLU B CA 1
ATOM 8241 C C . GLU B 1 384 ? 4.523 35.406 18.984 1 89.19 384 GLU B C 1
ATOM 8243 O O . GLU B 1 384 ? 5.18 35 19.953 1 89.19 384 GLU B O 1
ATOM 8248 N N . ILE B 1 385 ? 5.035 35.5 17.812 1 91.38 385 ILE B N 1
ATOM 8249 C CA . ILE B 1 385 ? 6.316 34.906 17.484 1 91.38 385 ILE B CA 1
ATOM 8250 C C . ILE B 1 385 ? 7.438 35.594 18.25 1 91.38 385 ILE B C 1
ATOM 8252 O O . ILE B 1 385 ? 8.195 34.969 18.984 1 91.38 385 ILE B O 1
ATOM 8256 N N . ILE B 1 386 ? 7.508 36.938 18.203 1 93.12 386 ILE B N 1
ATOM 8257 C CA . ILE B 1 386 ? 8.594 37.688 18.828 1 93.12 386 ILE B CA 1
ATOM 8258 C C . ILE B 1 386 ? 8.477 37.594 20.344 1 93.12 386 ILE B C 1
ATOM 8260 O O . ILE B 1 386 ? 9.453 37.281 21.031 1 93.12 386 ILE B O 1
ATOM 8264 N N . PRO B 1 387 ? 7.297 37.781 20.906 1 89.44 387 PRO B N 1
ATOM 8265 C CA . PRO B 1 387 ? 7.172 37.594 22.359 1 89.44 387 PRO B CA 1
ATOM 8266 C C . PRO B 1 387 ? 7.598 36.219 22.828 1 89.44 387 PRO B C 1
ATOM 8268 O O . PRO B 1 387 ? 8.211 36.062 23.891 1 89.44 387 PRO B O 1
ATOM 8271 N N . THR B 1 388 ? 7.25 35.25 22.047 1 89.12 388 THR B N 1
ATOM 8272 C CA . THR B 1 388 ? 7.648 33.906 22.422 1 89.12 388 THR B CA 1
ATOM 8273 C C . THR B 1 388 ? 9.172 33.75 22.391 1 89.12 388 THR B C 1
ATOM 8275 O O . THR B 1 388 ? 9.758 33.188 23.297 1 89.12 388 THR B O 1
ATOM 8278 N N . LEU B 1 389 ? 9.797 34.312 21.406 1 92.81 389 LEU B N 1
ATOM 8279 C CA . LEU B 1 389 ? 11.25 34.25 21.312 1 92.81 389 LEU B CA 1
ATOM 8280 C C . LEU B 1 389 ? 11.906 35 22.453 1 92.81 389 LEU B C 1
ATOM 8282 O O . LEU B 1 389 ? 12.906 34.531 23.016 1 92.81 389 LEU B O 1
ATOM 8286 N N . ARG B 1 390 ? 11.383 36.125 22.859 1 92.12 390 ARG B N 1
ATOM 8287 C CA . ARG B 1 390 ? 11.914 36.875 23.984 1 92.12 390 ARG B CA 1
ATOM 8288 C C . ARG B 1 390 ? 11.742 36.125 25.297 1 92.12 390 ARG B C 1
ATOM 8290 O O . ARG B 1 390 ? 12.617 36.156 26.156 1 92.12 390 ARG B O 1
ATOM 8297 N N . PHE B 1 391 ? 10.617 35.531 25.359 1 89.06 391 PHE B N 1
ATOM 8298 C CA . PHE B 1 391 ? 10.383 34.719 26.547 1 89.06 391 PHE B CA 1
ATOM 8299 C C . PHE B 1 391 ? 11.383 33.562 26.609 1 89.06 391 PHE B C 1
ATOM 8301 O O . PHE B 1 391 ? 11.945 33.281 27.672 1 89.06 391 PHE B O 1
ATOM 8308 N N . VAL B 1 392 ? 11.539 32.938 25.5 1 91.62 392 VAL B N 1
ATOM 8309 C CA . VAL B 1 392 ? 12.492 31.828 25.422 1 91.62 392 VAL B CA 1
ATOM 8310 C C . VAL B 1 392 ? 13.891 32.344 25.766 1 91.62 392 VAL B C 1
ATOM 8312 O O . VAL B 1 392 ? 14.609 31.703 26.547 1 91.62 392 VAL B O 1
ATOM 8315 N N . ARG B 1 393 ? 14.281 33.469 25.266 1 93.62 393 ARG B N 1
ATOM 8316 C CA . ARG B 1 393 ? 15.594 34.031 25.531 1 93.62 393 ARG B CA 1
ATOM 8317 C C . ARG B 1 393 ? 15.773 34.312 27.016 1 93.62 393 ARG B C 1
ATOM 8319 O O . ARG B 1 393 ? 16.812 34 27.594 1 93.62 393 ARG B O 1
ATOM 8326 N N . SER B 1 394 ? 14.789 34.875 27.656 1 92.19 394 SER B N 1
ATOM 8327 C CA . SER B 1 394 ? 14.844 35.219 29.078 1 92.19 394 SER B CA 1
ATOM 8328 C C . SER B 1 394 ? 14.938 33.969 29.938 1 92.19 394 SER B C 1
ATOM 8330 O O . SER B 1 394 ? 15.664 33.938 30.938 1 92.19 394 SER B O 1
ATOM 8332 N N . SER B 1 395 ? 14.211 33 29.547 1 89.88 395 SER B N 1
ATOM 8333 C CA . SER B 1 395 ? 14.211 31.734 30.297 1 89.88 395 SER B CA 1
ATOM 8334 C C . SER B 1 395 ? 15.562 31.031 30.203 1 89.88 395 SER B C 1
ATOM 8336 O O . SER B 1 395 ? 16.047 30.469 31.188 1 89.88 395 SER B O 1
ATOM 8338 N N . VAL B 1 396 ? 16.125 31.109 29.016 1 93.38 396 VAL B N 1
ATOM 8339 C CA . VAL B 1 396 ? 17.406 30.453 28.797 1 93.38 396 VAL B CA 1
ATOM 8340 C C . VAL B 1 396 ? 18.5 31.219 29.531 1 93.38 396 VAL B C 1
ATOM 8342 O O . VAL B 1 396 ? 19.422 30.609 30.094 1 93.38 396 VAL B O 1
ATOM 8345 N N . ARG B 1 397 ? 18.375 32.469 29.609 1 93 397 ARG B N 1
ATOM 8346 C CA . ARG B 1 397 ? 19.375 33.312 30.281 1 93 397 ARG B CA 1
ATOM 8347 C C . ARG B 1 397 ? 19.438 33 31.766 1 93 397 ARG B C 1
ATOM 8349 O O . ARG B 1 397 ? 20.5 33.094 32.375 1 93 397 ARG B O 1
ATOM 8356 N N . LYS B 1 398 ? 18.406 32.5 32.312 1 92.38 398 LYS B N 1
ATOM 8357 C CA . LYS B 1 398 ? 18.344 32.188 33.75 1 92.38 398 LYS B CA 1
ATOM 8358 C C . LYS B 1 398 ? 19 30.875 34.062 1 92.38 398 LYS B C 1
ATOM 8360 O O . LYS B 1 398 ? 19.328 30.594 35.219 1 92.38 398 LYS B O 1
ATOM 8365 N N . ILE B 1 399 ? 19.156 30.141 33.031 1 90.94 399 ILE B N 1
ATOM 8366 C CA . ILE B 1 399 ? 19.75 28.828 33.25 1 90.94 399 ILE B CA 1
ATOM 8367 C C . ILE B 1 399 ? 21.281 28.922 33.188 1 90.94 399 ILE B C 1
ATOM 8369 O O . ILE B 1 399 ? 21.844 29.438 32.219 1 90.94 399 ILE B O 1
ATOM 8373 N N . ASN B 1 400 ? 21.891 28.484 34.312 1 87.5 400 ASN B N 1
ATOM 8374 C CA . ASN B 1 400 ? 23.344 28.5 34.375 1 87.5 400 ASN B CA 1
ATOM 8375 C C . ASN B 1 400 ? 23.953 27.219 33.812 1 87.5 400 ASN B C 1
ATOM 8377 O O . ASN B 1 400 ? 23.906 26.172 34.469 1 87.5 400 ASN B O 1
ATOM 8381 N N . SER B 1 401 ? 24.5 27.297 32.594 1 89.31 401 SER B N 1
ATOM 8382 C CA . SER B 1 401 ? 25.125 26.156 31.922 1 89.31 401 SER B CA 1
ATOM 8383 C C . SER B 1 401 ? 26.25 26.625 31.016 1 89.31 401 SER B C 1
ATOM 8385 O O . SER B 1 401 ? 26.297 27.781 30.594 1 89.31 401 SER B O 1
ATOM 8387 N N . LYS B 1 402 ? 27.141 25.703 30.781 1 90 402 LYS B N 1
ATOM 8388 C CA . LYS B 1 402 ? 28.266 25.984 29.906 1 90 402 LYS B CA 1
ATOM 8389 C C . LYS B 1 402 ? 27.812 26.281 28.484 1 90 402 LYS B C 1
ATOM 8391 O O . LYS B 1 402 ? 28.5 26.969 27.734 1 90 402 LYS B O 1
ATOM 8396 N N . TYR B 1 403 ? 26.641 25.891 28.141 1 93.44 403 TYR B N 1
ATOM 8397 C CA . TYR B 1 403 ? 26.156 26 26.766 1 93.44 403 TYR B CA 1
ATOM 8398 C C . TYR B 1 403 ? 25.234 27.203 26.625 1 93.44 403 TYR B C 1
ATOM 8400 O O . TYR B 1 403 ? 24.734 27.469 25.531 1 93.44 403 TYR B O 1
ATOM 8408 N N . THR B 1 404 ? 24.938 27.938 27.641 1 95.56 404 THR B N 1
ATOM 8409 C CA . THR B 1 404 ? 23.953 29.016 27.656 1 95.56 404 THR B CA 1
ATOM 8410 C C . THR B 1 404 ? 24.328 30.109 26.656 1 95.56 404 THR B C 1
ATOM 8412 O O . THR B 1 404 ? 23.469 30.594 25.906 1 95.56 404 THR B O 1
ATOM 8415 N N . THR B 1 405 ? 25.578 30.438 26.625 1 94.81 405 THR B N 1
ATOM 8416 C CA . THR B 1 405 ? 26.016 31.5 25.734 1 94.81 405 THR B CA 1
ATOM 8417 C C . THR B 1 405 ? 25.828 31.094 24.281 1 94.81 405 THR B C 1
ATOM 8419 O O . THR B 1 405 ? 25.375 31.906 23.469 1 94.81 405 THR B O 1
ATOM 8422 N N . ASN B 1 406 ? 26.172 29.906 23.969 1 93.81 406 ASN B N 1
ATOM 8423 C CA . ASN B 1 406 ? 26.016 29.422 22.609 1 93.81 406 ASN B CA 1
ATOM 8424 C C . ASN B 1 406 ? 24.547 29.406 22.172 1 93.81 406 ASN B C 1
ATOM 8426 O O . ASN B 1 406 ? 24.234 29.812 21.047 1 93.81 406 ASN B O 1
ATOM 8430 N N . LEU B 1 407 ? 23.75 28.984 23.062 1 95.62 407 LEU B N 1
ATOM 8431 C CA . LEU B 1 407 ? 22.328 28.906 22.734 1 95.62 407 LEU B CA 1
ATOM 8432 C C . LEU B 1 407 ? 21.719 30.297 22.594 1 95.62 407 LEU B C 1
ATOM 8434 O O . LEU B 1 407 ? 20.875 30.516 21.719 1 95.62 407 LEU B O 1
ATOM 8438 N N . LEU B 1 408 ? 22.141 31.203 23.438 1 96.5 408 LEU B N 1
ATOM 8439 C CA . LEU B 1 408 ? 21.656 32.562 23.344 1 96.5 408 LEU B CA 1
ATOM 8440 C C . LEU B 1 408 ? 22.031 33.219 22.016 1 96.5 408 LEU B C 1
ATOM 8442 O O . LEU B 1 408 ? 21.25 33.969 21.438 1 96.5 408 LEU B O 1
ATOM 8446 N N . GLU B 1 409 ? 23.172 32.812 21.516 1 95.38 409 GLU B N 1
ATOM 8447 C CA . GLU B 1 409 ? 23.578 33.312 20.219 1 95.38 409 GLU B CA 1
ATOM 8448 C C . GLU B 1 409 ? 22.656 32.812 19.109 1 95.38 409 GLU B C 1
ATOM 8450 O O . GLU B 1 409 ? 22.328 33.562 18.188 1 95.38 409 GLU B O 1
ATOM 8455 N N . CYS B 1 410 ? 22.297 31.594 19.25 1 96.25 410 CYS B N 1
ATOM 8456 C CA . CYS B 1 410 ? 21.391 31.016 18.266 1 96.25 410 CYS B CA 1
ATOM 8457 C C . CYS B 1 410 ? 20.016 31.703 18.328 1 96.25 410 CYS B C 1
ATOM 8459 O O . CYS B 1 410 ? 19.406 31.953 17.297 1 96.25 410 CYS B O 1
ATOM 8461 N N . ILE B 1 411 ? 19.578 32 19.516 1 96.5 411 ILE B N 1
ATOM 8462 C CA . ILE B 1 411 ? 18.297 32.656 19.719 1 96.5 411 ILE B CA 1
ATOM 8463 C C . ILE B 1 411 ? 18.328 34.062 19.172 1 96.5 411 ILE B C 1
ATOM 8465 O O . ILE B 1 411 ? 17.406 34.5 18.469 1 96.5 411 ILE B O 1
ATOM 8469 N N . ASP B 1 412 ? 19.406 34.75 19.453 1 96.12 412 ASP B N 1
ATOM 8470 C CA . ASP B 1 412 ? 19.531 36.125 19.031 1 96.12 412 ASP B CA 1
ATOM 8471 C C . ASP B 1 412 ? 19.562 36.25 17.516 1 96.12 412 ASP B C 1
ATOM 8473 O O . ASP B 1 412 ? 19.016 37.188 16.938 1 96.12 412 ASP B O 1
ATOM 8477 N N . LYS B 1 413 ? 20.172 35.281 16.953 1 95.19 413 LYS B N 1
ATOM 8478 C CA . LYS B 1 413 ? 20.203 35.281 15.492 1 95.19 413 LYS B CA 1
ATOM 8479 C C . LYS B 1 413 ? 18.797 35.219 14.906 1 95.19 413 LYS B C 1
ATOM 8481 O O . LYS B 1 413 ? 18.5 35.938 13.961 1 95.19 413 LYS B O 1
ATOM 8486 N N . ARG B 1 414 ? 17.969 34.406 15.461 1 95.38 414 ARG B N 1
ATOM 8487 C CA . ARG B 1 414 ? 16.594 34.281 14.961 1 95.38 414 ARG B CA 1
ATOM 8488 C C . ARG B 1 414 ? 15.75 35.469 15.352 1 95.38 414 ARG B C 1
ATOM 8490 O O . ARG B 1 414 ? 14.914 35.938 14.562 1 95.38 414 ARG B O 1
ATOM 8497 N N . LEU B 1 415 ? 15.938 35.938 16.547 1 95.12 415 LEU B N 1
ATOM 8498 C CA . LEU B 1 415 ? 15.203 37.094 17.031 1 95.12 415 LEU B CA 1
ATOM 8499 C C . LEU B 1 415 ? 15.508 38.312 16.156 1 95.12 415 LEU B C 1
ATOM 8501 O O . LEU B 1 415 ? 14.594 39.062 15.789 1 95.12 415 LEU B O 1
ATOM 8505 N N . ASP B 1 416 ? 16.734 38.469 15.828 1 94.56 416 ASP B N 1
ATOM 8506 C CA . ASP B 1 416 ? 17.141 39.562 14.961 1 94.56 416 ASP B CA 1
ATOM 8507 C C . ASP B 1 416 ? 16.484 39.469 13.586 1 94.56 416 ASP B C 1
ATOM 8509 O O . ASP B 1 416 ? 16.062 40.469 13.016 1 94.56 416 ASP B O 1
ATOM 8513 N N . GLY B 1 417 ? 16.438 38.281 13.133 1 92.88 417 GLY B N 1
ATOM 8514 C CA . GLY B 1 417 ? 15.773 38.062 11.859 1 92.88 417 GLY B CA 1
ATOM 8515 C C . GLY B 1 417 ? 14.297 38.438 11.891 1 92.88 417 GLY B C 1
ATOM 8516 O O . GLY B 1 417 ? 13.781 39.031 10.938 1 92.88 417 GLY B O 1
ATOM 8517 N N . CYS B 1 418 ? 13.633 38.156 12.977 1 94.69 418 CYS B N 1
ATOM 8518 C CA . CYS B 1 418 ? 12.219 38.469 13.133 1 94.69 418 CYS B CA 1
ATOM 8519 C C . CYS B 1 418 ? 12 39.938 13.305 1 94.69 418 CYS B C 1
ATOM 8521 O O . CYS B 1 418 ? 11.008 40.5 12.82 1 94.69 418 CYS B O 1
ATOM 8523 N N . LEU B 1 419 ? 12.945 40.625 13.961 1 94.88 419 LEU B N 1
ATOM 8524 C CA . LEU B 1 419 ? 12.828 42.031 14.242 1 94.88 419 LEU B CA 1
ATOM 8525 C C . LEU B 1 419 ? 13.062 42.875 12.984 1 94.88 419 LEU B C 1
ATOM 8527 O O . LEU B 1 419 ? 12.727 44.031 12.938 1 94.88 419 LEU B O 1
ATOM 8531 N N . LEU B 1 420 ? 13.57 42.188 12 1 92.88 420 LEU B N 1
ATOM 8532 C CA . LEU B 1 420 ? 13.789 42.875 10.727 1 92.88 420 LEU B CA 1
ATOM 8533 C C . LEU B 1 420 ? 12.57 42.75 9.82 1 92.88 420 LEU B C 1
ATOM 8535 O O . LEU B 1 420 ? 12.477 43.406 8.797 1 92.88 420 LEU B O 1
ATOM 8539 N N . ASN B 1 421 ? 11.648 41.969 10.219 1 93.75 421 ASN B N 1
ATOM 8540 C CA . ASN B 1 421 ? 10.453 41.75 9.414 1 93.75 421 ASN B CA 1
ATOM 8541 C C . ASN B 1 421 ? 9.375 42.781 9.711 1 93.75 421 ASN B C 1
ATOM 8543 O O . ASN B 1 421 ? 8.711 42.719 10.75 1 93.75 421 ASN B O 1
ATOM 8547 N N . ASP B 1 422 ? 9.102 43.625 8.789 1 92.38 422 ASP B N 1
ATOM 8548 C CA . ASP B 1 422 ? 8.18 44.75 8.969 1 92.38 422 ASP B CA 1
ATOM 8549 C C . ASP B 1 422 ? 6.754 44.25 9.195 1 92.38 422 ASP B C 1
ATOM 8551 O O . ASP B 1 422 ? 6.016 44.812 10.016 1 92.38 422 ASP B O 1
ATOM 8555 N N . ARG B 1 423 ? 6.422 43.25 8.453 1 92.88 423 ARG B N 1
ATOM 8556 C CA . ARG B 1 423 ? 5.066 42.719 8.562 1 92.88 423 ARG B CA 1
ATOM 8557 C C . ARG B 1 423 ? 4.793 42.188 9.953 1 92.88 423 ARG B C 1
ATOM 8559 O O . ARG B 1 423 ? 3.715 42.406 10.516 1 92.88 423 ARG B O 1
ATOM 8566 N N . LEU B 1 424 ? 5.711 41.531 10.484 1 94.5 424 LEU B N 1
ATOM 8567 C CA . LEU B 1 424 ? 5.586 40.969 11.82 1 94.5 424 LEU B CA 1
ATOM 8568 C C . LEU B 1 424 ? 5.453 42.062 12.867 1 94.5 424 LEU B C 1
ATOM 8570 O O . LEU B 1 424 ? 4.633 41.969 13.781 1 94.5 424 LEU B O 1
ATOM 8574 N N . LEU B 1 425 ? 6.18 43.125 12.734 1 95.25 425 LEU B N 1
ATOM 8575 C CA . LEU B 1 425 ? 6.156 44.219 13.68 1 95.25 425 LEU B CA 1
ATOM 8576 C C . LEU B 1 425 ? 4.832 44.969 13.602 1 95.25 425 LEU B C 1
ATOM 8578 O O . LEU B 1 425 ? 4.27 45.375 14.633 1 95.25 425 LEU B O 1
ATOM 8582 N N . CYS B 1 426 ? 4.355 45.188 12.414 1 94.81 426 CYS B N 1
ATOM 8583 C CA . CYS B 1 426 ? 3.059 45.812 12.25 1 94.81 426 CYS B CA 1
ATOM 8584 C C . CYS B 1 426 ? 1.956 45 12.906 1 94.81 426 CYS B C 1
ATOM 8586 O O . CYS B 1 426 ? 1.053 45.562 13.531 1 94.81 426 CYS B O 1
ATOM 8588 N N . THR B 1 427 ? 2.09 43.688 12.758 1 95 427 THR B N 1
ATOM 8589 C CA . THR B 1 427 ? 1.1 42.812 13.367 1 95 427 THR B CA 1
ATOM 8590 C C . THR B 1 427 ? 1.142 42.906 14.891 1 95 427 THR B C 1
ATOM 8592 O O . THR B 1 427 ? 0.1 42.875 15.547 1 95 427 THR B O 1
ATOM 8595 N N . MET B 1 428 ? 2.273 43.062 15.43 1 94.69 428 MET B N 1
ATOM 8596 C CA . MET B 1 428 ? 2.428 43.188 16.875 1 94.69 428 MET B CA 1
ATOM 8597 C C . MET B 1 428 ? 1.799 44.5 17.359 1 94.69 428 MET B C 1
ATOM 8599 O O . MET B 1 428 ? 1.188 44.531 18.438 1 94.69 428 MET B O 1
ATOM 8603 N N . LEU B 1 429 ? 1.969 45.531 16.609 1 95 429 LEU B N 1
ATOM 8604 C CA . LEU B 1 429 ? 1.41 46.812 17.016 1 95 429 LEU B CA 1
ATOM 8605 C C . LEU B 1 429 ? -0.111 46.75 17.094 1 95 429 LEU B C 1
ATOM 8607 O O . LEU B 1 429 ? -0.712 47.312 18.016 1 95 429 LEU B O 1
ATOM 8611 N N . ILE B 1 430 ? -0.656 46.031 16.141 1 94.31 430 ILE B N 1
ATOM 8612 C CA . ILE B 1 430 ? -2.109 46 16.016 1 94.31 430 ILE B CA 1
ATOM 8613 C C . ILE B 1 430 ? -2.684 45.031 17.062 1 94.31 430 ILE B C 1
ATOM 8615 O O . ILE B 1 430 ? -3.85 45.156 17.438 1 94.31 430 ILE B O 1
ATOM 8619 N N . ASP B 1 431 ? -1.938 44.062 17.484 1 93.62 431 ASP B N 1
ATOM 8620 C CA . ASP B 1 431 ? -2.342 43.188 18.578 1 93.62 431 ASP B CA 1
ATOM 8621 C C . ASP B 1 431 ? -2.268 43.906 19.922 1 93.62 431 ASP B C 1
ATOM 8623 O O . ASP B 1 431 ? -1.176 44.188 20.422 1 93.62 431 ASP B O 1
ATOM 8627 N N . HIS B 1 432 ? -3.385 44.156 20.469 1 91.69 432 HIS B N 1
ATOM 8628 C CA . HIS B 1 432 ? -3.475 45 21.656 1 91.69 432 HIS B CA 1
ATOM 8629 C C . HIS B 1 432 ? -2.684 44.375 22.812 1 91.69 432 HIS B C 1
ATOM 8631 O O . HIS B 1 432 ? -2.334 45.062 23.766 1 91.69 432 HIS B O 1
ATOM 8637 N N . ARG B 1 433 ? -2.432 43.125 22.75 1 89.06 433 ARG B N 1
ATOM 8638 C CA . ARG B 1 433 ? -1.7 42.469 23.828 1 89.06 433 ARG B CA 1
ATOM 8639 C C . ARG B 1 433 ? -0.247 42.938 23.875 1 89.06 433 ARG B C 1
ATOM 8641 O O . ARG B 1 433 ? 0.374 42.969 24.938 1 89.06 433 ARG B O 1
ATOM 8648 N N . TYR B 1 434 ? 0.219 43.406 22.672 1 91.12 434 TYR B N 1
ATOM 8649 C CA . TYR B 1 434 ? 1.647 43.688 22.594 1 91.12 434 TYR B CA 1
ATOM 8650 C C . TYR B 1 434 ? 1.896 45.094 22.125 1 91.12 434 TYR B C 1
ATOM 8652 O O . TYR B 1 434 ? 2.988 45.656 22.312 1 91.12 434 TYR B O 1
ATOM 8660 N N . GLY B 1 435 ? 0.941 45.719 21.547 1 92.25 435 GLY B N 1
ATOM 8661 C CA . GLY B 1 435 ? 1.112 47.062 21 1 92.25 435 GLY B CA 1
ATOM 8662 C C . GLY B 1 435 ? 1.562 48.062 22.031 1 92.25 435 GLY B C 1
ATOM 8663 O O . GLY B 1 435 ? 0.955 48.188 23.094 1 92.25 435 GLY B O 1
ATOM 8664 N N . TYR B 1 436 ? 2.652 48.719 21.75 1 91.44 436 TYR B N 1
ATOM 8665 C CA . TYR B 1 436 ? 3.188 49.844 22.516 1 91.44 436 TYR B CA 1
ATOM 8666 C C . TYR B 1 436 ? 3.686 49.375 23.875 1 91.44 436 TYR B C 1
ATOM 8668 O O . TYR B 1 436 ? 3.922 50.188 24.766 1 91.44 436 TYR B O 1
ATOM 8676 N N . ALA B 1 437 ? 3.73 48.094 24.047 1 86.5 437 ALA B N 1
ATOM 8677 C CA . ALA B 1 437 ? 4.316 47.594 25.281 1 86.5 437 ALA B CA 1
ATOM 8678 C C . ALA B 1 437 ? 5.836 47.719 25.266 1 86.5 437 ALA B C 1
ATOM 8680 O O . ALA B 1 437 ? 6.473 47.531 24.219 1 86.5 437 ALA B O 1
ATOM 8681 N N . ASP B 1 438 ? 6.328 47.969 26.406 1 78.81 438 ASP B N 1
ATOM 8682 C CA . ASP B 1 438 ? 7.738 48.344 26.516 1 78.81 438 ASP B CA 1
ATOM 8683 C C . ASP B 1 438 ? 8.633 47.125 26.219 1 78.81 438 ASP B C 1
ATOM 8685 O O . ASP B 1 438 ? 8.281 46 26.578 1 78.81 438 ASP B O 1
ATOM 8689 N N . ASN B 1 439 ? 9.688 47.219 25.516 1 81.25 439 ASN B N 1
ATOM 8690 C CA . ASN B 1 439 ? 10.867 46.375 25.391 1 81.25 439 ASN B CA 1
ATOM 8691 C C . ASN B 1 439 ? 10.617 45.219 24.438 1 81.25 439 ASN B C 1
ATOM 8693 O O . ASN B 1 439 ? 11.516 44.406 24.188 1 81.25 439 ASN B O 1
ATOM 8697 N N . TRP B 1 440 ? 9.453 45.156 23.766 1 86.12 440 TRP B N 1
ATOM 8698 C CA . TRP B 1 440 ? 9.195 44 22.922 1 86.12 440 TRP B CA 1
ATOM 8699 C C . TRP B 1 440 ? 9.898 44.156 21.578 1 86.12 440 TRP B C 1
ATOM 8701 O O . TRP B 1 440 ? 10.336 43.188 20.984 1 86.12 440 TRP B O 1
ATOM 8711 N N . VAL B 1 441 ? 9.984 45.375 21.109 1 90.56 441 VAL B N 1
ATOM 8712 C CA . VAL B 1 441 ? 10.398 45.562 19.719 1 90.56 441 VAL B CA 1
ATOM 8713 C C . VAL B 1 441 ? 11.812 46.125 19.672 1 90.56 441 VAL B C 1
ATOM 8715 O O . VAL B 1 441 ? 12.336 46.406 18.594 1 90.56 441 VAL B O 1
ATOM 8718 N N . GLN B 1 442 ? 12.461 46.219 20.859 1 88.75 442 GLN B N 1
ATOM 8719 C CA . GLN B 1 442 ? 13.828 46.719 20.891 1 88.75 442 GLN B CA 1
ATOM 8720 C C . GLN B 1 442 ? 14.742 45.844 20.016 1 88.75 442 GLN B C 1
ATOM 8722 O O . GLN B 1 442 ? 14.625 44.625 20.016 1 88.75 442 GLN B O 1
ATOM 8727 N N . PRO B 1 443 ? 15.547 46.438 19.219 1 90.38 443 PRO B N 1
ATOM 8728 C CA . PRO B 1 443 ? 16.047 47.812 19.172 1 90.38 443 PRO B CA 1
ATOM 8729 C C . PRO B 1 443 ? 15.203 48.719 18.297 1 90.38 443 PRO B C 1
ATOM 8731 O O . PRO B 1 443 ? 15.484 49.906 18.172 1 90.38 443 PRO B O 1
ATOM 8734 N N . ARG B 1 444 ? 14.156 48.25 17.719 1 92.06 444 ARG B N 1
ATOM 8735 C CA . ARG B 1 444 ? 13.258 49.094 16.922 1 92.06 444 ARG B CA 1
ATOM 8736 C C . ARG B 1 444 ? 12.352 49.938 17.812 1 92.06 444 ARG B C 1
ATOM 8738 O O . ARG B 1 444 ? 12.328 49.75 19.031 1 92.06 444 ARG B O 1
ATOM 8745 N N . SER B 1 445 ? 11.695 50.969 17.188 1 93 445 SER B N 1
ATOM 8746 C CA . SER B 1 445 ? 10.805 51.812 17.969 1 93 445 SER B CA 1
ATOM 8747 C C . SER B 1 445 ? 9.375 51.75 17.438 1 93 445 SER B C 1
ATOM 8749 O O . SER B 1 445 ? 9.164 51.5 16.25 1 93 445 SER B O 1
ATOM 8751 N N . TRP B 1 446 ? 8.43 51.969 18.375 1 94.06 446 TRP B N 1
ATOM 8752 C CA . TRP B 1 446 ? 7.031 51.969 17.969 1 94.06 446 TRP B CA 1
ATOM 8753 C C . TRP B 1 446 ? 6.738 53.094 17 1 94.06 446 TRP B C 1
ATOM 8755 O O . TRP B 1 446 ? 5.871 52.969 16.125 1 94.06 446 TRP B O 1
ATOM 8765 N N . ALA B 1 447 ? 7.465 54.188 17.062 1 91.88 447 ALA B N 1
ATOM 8766 C CA . ALA B 1 447 ? 7.301 55.281 16.141 1 91.88 447 ALA B CA 1
ATOM 8767 C C . ALA B 1 447 ? 7.625 54.875 14.703 1 91.88 447 ALA B C 1
ATOM 8769 O O . ALA B 1 447 ? 6.941 55.281 13.766 1 91.88 447 ALA B O 1
ATOM 8770 N N . GLU B 1 448 ? 8.695 54.094 14.609 1 93.44 448 GLU B N 1
ATOM 8771 C CA . GLU B 1 448 ? 9.062 53.562 13.297 1 93.44 448 GLU B CA 1
ATOM 8772 C C . GLU B 1 448 ? 7.961 52.656 12.742 1 93.44 448 GLU B C 1
ATOM 8774 O O . GLU B 1 448 ? 7.66 52.688 11.547 1 93.44 448 GLU B O 1
ATOM 8779 N N . ILE B 1 449 ? 7.383 51.844 13.602 1 94.12 449 ILE B N 1
ATOM 8780 C CA . ILE B 1 449 ? 6.367 50.875 13.203 1 94.12 449 ILE B CA 1
ATOM 8781 C C . ILE B 1 449 ? 5.078 51.625 12.82 1 94.12 449 ILE B C 1
ATOM 8783 O O . ILE B 1 449 ? 4.379 51.188 11.891 1 94.12 449 ILE B O 1
ATOM 8787 N N . GLU B 1 450 ? 4.785 52.719 13.508 1 93.19 450 GLU B N 1
ATOM 8788 C CA . GLU B 1 450 ? 3.645 53.562 13.148 1 93.19 450 GLU B CA 1
ATOM 8789 C C . GLU B 1 450 ? 3.768 54.062 11.719 1 93.19 450 GLU B C 1
ATOM 8791 O O . GLU B 1 450 ? 2.787 54.094 10.977 1 93.19 450 GLU B O 1
ATOM 8796 N N . LYS B 1 451 ? 4.945 54.406 11.453 1 90.62 451 LYS B N 1
ATOM 8797 C CA . LYS B 1 451 ? 5.191 54.938 10.102 1 90.62 451 LYS B CA 1
ATOM 8798 C C . LYS B 1 451 ? 4.992 53.812 9.062 1 90.62 451 LYS B C 1
ATOM 8800 O O . LYS B 1 451 ? 4.5 54.094 7.961 1 90.62 451 LYS B O 1
ATOM 8805 N N . MET B 1 452 ? 5.355 52.688 9.43 1 90.38 452 MET B N 1
ATOM 8806 C CA . MET B 1 452 ? 5.203 51.531 8.523 1 90.38 452 MET B CA 1
ATOM 8807 C C . MET B 1 452 ? 3.729 51.281 8.242 1 90.38 452 MET B C 1
ATOM 8809 O O . MET B 1 452 ? 3.355 50.969 7.105 1 90.38 452 MET B O 1
ATOM 8813 N N . ILE B 1 453 ? 2.922 51.281 9.234 1 89.88 453 ILE B N 1
ATOM 8814 C CA . ILE B 1 453 ? 1.492 51.031 9.086 1 89.88 453 ILE B CA 1
ATOM 8815 C C . ILE B 1 453 ? 0.858 52.125 8.234 1 89.88 453 ILE B C 1
ATOM 8817 O O . ILE B 1 453 ? -0.009 51.875 7.402 1 89.88 453 ILE B O 1
ATOM 8821 N N . THR B 1 454 ? 1.314 53.375 8.484 1 86.44 454 THR B N 1
ATOM 8822 C CA . THR B 1 454 ? 0.794 54.5 7.711 1 86.44 454 THR B CA 1
ATOM 8823 C C . THR B 1 454 ? 1.148 54.344 6.234 1 86.44 454 THR B C 1
ATOM 8825 O O . THR B 1 454 ? 0.312 54.594 5.363 1 86.44 454 THR B O 1
ATOM 8828 N N . ASN B 1 455 ? 2.326 53.875 6.027 1 82.25 455 ASN B N 1
ATOM 8829 C CA . ASN B 1 455 ? 2.762 53.656 4.652 1 82.25 455 ASN B CA 1
ATOM 8830 C C . ASN B 1 455 ? 1.989 52.5 4.004 1 82.25 455 ASN B C 1
ATOM 8832 O O . ASN B 1 455 ? 1.688 52.562 2.811 1 82.25 455 ASN B O 1
ATOM 8836 N N . TYR B 1 456 ? 1.746 51.5 4.797 1 78.88 456 TYR B N 1
ATOM 8837 C CA . TYR B 1 456 ? 1.004 50.344 4.332 1 78.88 456 TYR B CA 1
ATOM 8838 C C . TYR B 1 456 ? -0.402 50.719 3.891 1 78.88 456 TYR B C 1
ATOM 8840 O O . TYR B 1 456 ? -0.901 50.25 2.875 1 78.88 456 TYR B O 1
ATOM 8848 N N . CYS B 1 457 ? -1.058 51.531 4.59 1 76 457 CYS B N 1
ATOM 8849 C CA . CYS B 1 457 ? -2.422 51.938 4.301 1 76 457 CYS B CA 1
ATOM 8850 C C . CYS B 1 457 ? -2.455 52.906 3.109 1 76 457 CYS B C 1
ATOM 8852 O O . CYS B 1 457 ? -3.451 52.969 2.387 1 76 457 CYS B O 1
ATOM 8854 N N . GLU B 1 458 ? -1.442 53.625 2.939 1 65.81 458 GLU B N 1
ATOM 8855 C CA . GLU B 1 458 ? -1.374 54.531 1.815 1 65.81 458 GLU B CA 1
ATOM 8856 C C . GLU B 1 458 ? -1.22 53.781 0.493 1 65.81 458 GLU B C 1
ATOM 8858 O O . GLU B 1 458 ? -1.8 54.188 -0.521 1 65.81 458 GLU B O 1
ATOM 8863 N N . LYS B 1 459 ? -0.441 52.781 0.54 1 63.53 459 LYS B N 1
ATOM 8864 C CA . LYS B 1 459 ? -0.172 52.031 -0.683 1 63.53 459 LYS B CA 1
ATOM 8865 C C . LYS B 1 459 ? -1.396 51.219 -1.113 1 63.53 459 LYS B C 1
ATOM 8867 O O . LYS B 1 459 ? -1.601 50.969 -2.307 1 63.53 459 LYS B O 1
ATOM 8872 N N . ASP B 1 460 ? -2.141 50.688 -0.225 1 56.25 460 ASP B N 1
ATOM 8873 C CA . ASP B 1 460 ? -3.318 49.906 -0.576 1 56.25 460 ASP B CA 1
ATOM 8874 C C . ASP B 1 460 ? -4.598 50.562 -0.076 1 56.25 460 ASP B C 1
ATOM 8876 O O . ASP B 1 460 ? -5.055 50.281 1.033 1 56.25 460 ASP B O 1
ATOM 8880 N N . PRO B 1 461 ? -5.152 51.562 -0.788 1 48.97 461 PRO B N 1
ATOM 8881 C CA . PRO B 1 461 ? -6.309 52.344 -0.365 1 48.97 461 PRO B CA 1
ATOM 8882 C C . PRO B 1 461 ? -7.531 51.5 -0.058 1 48.97 461 PRO B C 1
ATOM 8884 O O . PRO B 1 461 ? -8.492 51.969 0.561 1 48.97 461 PRO B O 1
ATOM 8887 N N . THR B 1 462 ? -7.684 50.406 -0.652 1 47.22 462 THR B N 1
ATOM 8888 C CA . THR B 1 462 ? -8.844 49.562 -0.435 1 47.22 462 THR B CA 1
ATOM 8889 C C . THR B 1 462 ? -8.883 49.062 1.006 1 47.22 462 THR B C 1
ATOM 8891 O O . THR B 1 462 ? -9.883 48.469 1.441 1 47.22 462 THR B O 1
ATOM 8894 N N . SER B 1 463 ? -7.855 49.062 1.576 1 47.16 463 SER B N 1
ATOM 8895 C CA . SER B 1 463 ? -7.75 48.562 2.941 1 47.16 463 SER B CA 1
ATOM 8896 C C . SER B 1 463 ? -8.633 49.375 3.893 1 47.16 463 SER B C 1
ATOM 8898 O O . SER B 1 463 ? -8.883 48.938 5.023 1 47.16 463 SER B O 1
ATOM 8900 N N . GLY B 1 464 ? -8.977 50.688 3.719 1 40.12 464 GLY B N 1
ATOM 8901 C CA . GLY B 1 464 ? -9.672 51.594 4.645 1 40.12 464 GLY B CA 1
ATOM 8902 C C . GLY B 1 464 ? -11.18 51.562 4.457 1 40.12 464 GLY B C 1
ATOM 8903 O O . GLY B 1 464 ? -11.914 52.188 5.234 1 40.12 464 GLY B O 1
ATOM 8904 N N . LEU B 1 465 ? -11.805 51.5 3.234 1 36.44 465 LEU B N 1
ATOM 8905 C CA . LEU B 1 465 ? -13.164 51.969 3.031 1 36.44 465 LEU B CA 1
ATOM 8906 C C . LEU B 1 465 ? -14.188 50.906 3.395 1 36.44 465 LEU B C 1
ATOM 8908 O O . LEU B 1 465 ? -14.383 49.938 2.639 1 36.44 465 LEU B O 1
ATOM 8912 N N . LEU B 1 466 ? -14.297 50.312 4.484 1 36.88 466 LEU B N 1
ATOM 8913 C CA . LEU B 1 466 ? -15.633 49.781 4.773 1 36.88 466 LEU B CA 1
ATOM 8914 C C . LEU B 1 466 ? -16.688 50.844 4.512 1 36.88 466 LEU B C 1
ATOM 8916 O O . LEU B 1 466 ? -16.828 51.812 5.281 1 36.88 466 LEU B O 1
ATOM 8920 N N . THR B 1 467 ? -17 51.375 3.27 1 32.59 467 THR B N 1
ATOM 8921 C CA . THR B 1 467 ? -18.125 52.281 3.117 1 32.59 467 THR B CA 1
ATOM 8922 C C . THR B 1 467 ? -19.406 51.688 3.674 1 32.59 467 THR B C 1
ATOM 8924 O O . THR B 1 467 ? -19.781 50.562 3.303 1 32.59 467 THR B O 1
ATOM 8927 N N . PRO B 1 468 ? -19.938 52.031 4.801 1 31.44 468 PRO B N 1
ATOM 8928 C CA . PRO B 1 468 ? -21.312 51.688 5.152 1 31.44 468 PRO B CA 1
ATOM 8929 C C . PRO B 1 468 ? -22.297 51.906 3.994 1 31.44 468 PRO B C 1
ATOM 8931 O O . PRO B 1 468 ? -22.109 52.812 3.193 1 31.44 468 PRO B O 1
ATOM 8934 N N . THR B 1 469 ? -22.844 50.938 3.4 1 31.44 469 THR B N 1
ATOM 8935 C CA . THR B 1 469 ? -23.938 51.094 2.467 1 31.44 469 THR B CA 1
ATOM 8936 C C . THR B 1 469 ? -24.875 52.219 2.932 1 31.44 469 THR B C 1
ATOM 8938 O O . THR B 1 469 ? -25.344 52.219 4.074 1 31.44 469 THR B O 1
ATOM 8941 N N . PRO B 1 470 ? -24.938 53.406 2.275 1 30.23 470 PRO B N 1
ATOM 8942 C CA . PRO B 1 470 ? -25.906 54.469 2.559 1 30.23 470 PRO B CA 1
ATOM 8943 C C . PRO B 1 470 ? -27.344 53.969 2.545 1 30.23 470 PRO B C 1
ATOM 8945 O O . PRO B 1 470 ? -27.719 53.125 1.71 1 30.23 470 PRO B O 1
ATOM 8948 N N . SER B 1 471 ? -28.047 53.812 3.641 1 29.61 471 SER B N 1
ATOM 8949 C CA . SER B 1 471 ? -29.5 53.812 3.547 1 29.61 471 SER B CA 1
ATOM 8950 C C . SER B 1 471 ? -29.984 54.969 2.662 1 29.61 471 SER B C 1
ATOM 8952 O O . SER B 1 471 ? -29.359 56.031 2.611 1 29.61 471 SER B O 1
ATOM 8954 N N . SER B 1 472 ? -30.844 54.812 1.581 1 30.81 472 SER B N 1
ATOM 8955 C CA . SER B 1 472 ? -31.531 55.625 0.608 1 30.81 472 SER B CA 1
ATOM 8956 C C . SER B 1 472 ? -32.156 56.844 1.276 1 30.81 472 SER B C 1
ATOM 8958 O O . SER B 1 472 ? -33.094 57.469 0.72 1 30.81 472 SER B O 1
ATOM 8960 N N . SER B 1 473 ? -32.156 57.188 2.576 1 30.25 473 SER B N 1
ATOM 8961 C CA . SER B 1 473 ? -32.906 58.438 2.803 1 30.25 473 SER B CA 1
ATOM 8962 C C . SER B 1 473 ? -32.344 59.594 1.964 1 30.25 473 SER B C 1
ATOM 8964 O O . SER B 1 473 ? -31.172 59.594 1.598 1 30.25 473 SER B O 1
ATOM 8966 N N . HIS B 1 474 ? -33.281 60.625 1.39 1 31.58 474 HIS B N 1
ATOM 8967 C CA . HIS B 1 474 ? -33.344 61.875 0.678 1 31.58 474 HIS B CA 1
ATOM 8968 C C . HIS B 1 474 ? -32.312 62.875 1.205 1 31.58 474 HIS B C 1
ATOM 8970 O O . HIS B 1 474 ? -32.438 64.062 1.002 1 31.58 474 HIS B O 1
ATOM 8976 N N . ILE B 1 475 ? -31.5 62.562 2.152 1 31.42 475 ILE B N 1
ATOM 8977 C CA . ILE B 1 475 ? -30.781 63.719 2.689 1 31.42 475 ILE B CA 1
ATOM 8978 C C . ILE B 1 475 ? -30.047 64.438 1.562 1 31.42 475 ILE B C 1
ATOM 8980 O O . ILE B 1 475 ? -29.344 63.812 0.766 1 31.42 475 ILE B O 1
ATOM 8984 N N . ASP B 1 476 ? -30.312 65.812 1.335 1 33.38 476 ASP B N 1
ATOM 8985 C CA . ASP B 1 476 ? -30 66.938 0.529 1 33.38 476 ASP B CA 1
ATOM 8986 C C . ASP B 1 476 ? -28.516 67 0.174 1 33.38 476 ASP B C 1
ATOM 8988 O O . ASP B 1 476 ? -27.688 66.375 0.829 1 33.38 476 ASP B O 1
ATOM 8992 N N . ASP B 1 477 ? -28.188 67.938 -0.927 1 35.22 477 ASP B N 1
ATOM 8993 C CA . ASP B 1 477 ? -27.109 68.312 -1.845 1 35.22 477 ASP B CA 1
ATOM 8994 C C . ASP B 1 477 ? -25.828 68.625 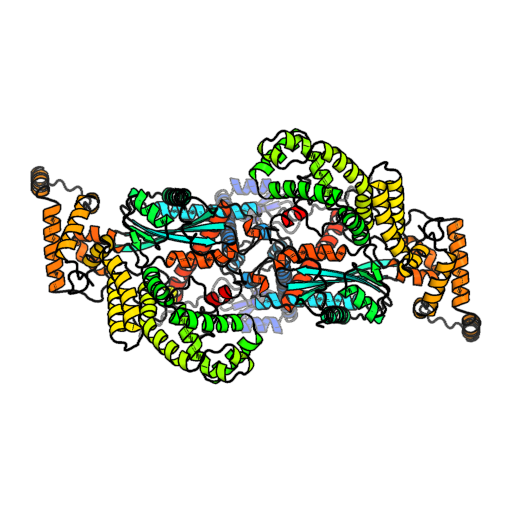-1.087 1 35.22 477 ASP B C 1
ATOM 8996 O O . ASP B 1 477 ? -24.734 68.25 -1.544 1 35.22 477 ASP B O 1
ATOM 9000 N N . ILE B 1 478 ? -26.047 69.625 -0.053 1 36.59 478 ILE B N 1
ATOM 9001 C CA . ILE B 1 478 ? -24.906 70.312 0.522 1 36.59 478 ILE B CA 1
ATOM 9002 C C . ILE B 1 478 ? -23.984 69.312 1.227 1 36.59 478 ILE B C 1
ATOM 9004 O O . ILE B 1 478 ? -22.766 69.438 1.152 1 36.59 478 ILE B O 1
ATOM 9008 N N . ASP B 1 479 ? -24.719 68.438 2.01 1 33.12 479 ASP B N 1
ATOM 9009 C CA . ASP B 1 479 ? -24.016 67.562 2.971 1 33.12 479 ASP B CA 1
ATOM 9010 C C . ASP B 1 479 ? -23.125 66.562 2.258 1 33.12 479 ASP B C 1
ATOM 9012 O O . ASP B 1 479 ? -22.078 66.188 2.781 1 33.12 479 ASP B O 1
ATOM 9016 N N . GLN B 1 480 ? -23.453 66.188 1.047 1 39.44 480 GLN B N 1
ATOM 9017 C CA . GLN B 1 480 ? -22.641 65.438 0.117 1 39.44 480 GLN B CA 1
ATOM 9018 C C . GLN B 1 480 ? -21.344 66.125 -0.225 1 39.44 480 GLN B C 1
ATOM 9020 O O . GLN B 1 480 ? -20.281 65.562 -0.304 1 39.44 480 GLN B O 1
ATOM 9025 N N . PHE B 1 481 ? -21.531 67.5 -0.524 1 38.81 481 PHE B N 1
ATOM 9026 C CA . PHE B 1 481 ? -20.406 68.375 -0.949 1 38.81 481 PHE B CA 1
ATOM 9027 C C . PHE B 1 481 ? -19.422 68.562 0.192 1 38.81 481 PHE B C 1
ATOM 9029 O O . PHE B 1 481 ? -18.203 68.375 0.006 1 38.81 481 PHE B O 1
ATOM 9036 N N . LEU B 1 482 ? -19.984 69.062 1.404 1 37.53 482 LEU B N 1
ATOM 9037 C CA . LEU B 1 482 ? -19.125 69.25 2.562 1 37.53 482 LEU B CA 1
ATOM 9038 C C . LEU B 1 482 ? -18.438 68 2.982 1 37.53 482 LEU B C 1
ATOM 9040 O O . LEU B 1 482 ? -17.281 68 3.377 1 37.53 482 LEU B O 1
ATOM 9044 N N . GLU B 1 483 ? -19.141 66.875 2.895 1 35.62 483 GLU B N 1
ATOM 9045 C CA . GLU B 1 483 ? -18.625 65.562 3.252 1 35.62 483 GLU B CA 1
ATOM 9046 C C . GLU B 1 483 ? -17.5 65.125 2.305 1 35.62 483 GLU B C 1
ATOM 9048 O O . GLU B 1 483 ? -16.5 64.562 2.736 1 35.62 483 GLU B O 1
ATOM 9053 N N . SER B 1 484 ? -17.547 65.438 1.094 1 39.72 484 SER B N 1
ATOM 9054 C CA . SER B 1 484 ? -16.516 65.25 0.081 1 39.72 484 SER B CA 1
ATOM 9055 C C . SER B 1 484 ? -15.289 66.125 0.35 1 39.72 484 SER B C 1
ATOM 9057 O O . SER B 1 484 ? -14.156 65.688 0.13 1 39.72 484 SER B O 1
ATOM 9059 N N . SER B 1 485 ? -15.453 67.5 0.522 1 38.19 485 SER B N 1
ATOM 9060 C CA . SER B 1 485 ? -14.367 68.438 0.725 1 38.19 485 SER B CA 1
ATOM 9061 C C . SER B 1 485 ? -13.656 68.188 2.051 1 38.19 485 SER B C 1
ATOM 9063 O O . SER B 1 485 ? -12.453 68.438 2.172 1 38.19 485 SER B O 1
ATOM 9065 N N . LEU B 1 486 ? -14.344 68.062 3.254 1 35.94 486 LEU B N 1
ATOM 9066 C CA . LEU B 1 486 ? -13.773 67.688 4.547 1 35.94 486 LEU B CA 1
ATOM 9067 C C . LEU B 1 486 ? -13.188 66.25 4.508 1 35.94 486 LEU B C 1
ATOM 9069 O O . LEU B 1 486 ? -12.375 65.938 5.363 1 35.94 486 LEU B O 1
ATOM 9073 N N . VAL B 1 487 ? -13.43 65.375 3.637 1 38.19 487 VAL B N 1
ATOM 9074 C CA . VAL B 1 487 ? -13.031 64 3.367 1 38.19 487 VAL B CA 1
ATOM 9075 C C . VAL B 1 487 ? -11.602 64 2.83 1 38.19 487 VAL B C 1
ATOM 9077 O O . VAL B 1 487 ? -10.82 63.094 3.172 1 38.19 487 VAL B O 1
ATOM 9080 N N . ALA B 1 488 ? -11.18 64.75 2.02 1 37.59 488 ALA B N 1
ATOM 9081 C CA . ALA B 1 488 ? -9.828 64.812 1.483 1 37.59 488 ALA B CA 1
ATOM 9082 C C . ALA B 1 488 ? -8.836 65.312 2.551 1 37.59 488 ALA B C 1
ATOM 9084 O O . ALA B 1 488 ? -7.621 65.25 2.34 1 37.59 488 ALA B O 1
ATOM 9085 N N . GLN B 1 489 ? -9.172 66.188 3.344 1 39.69 489 GLN B N 1
ATOM 9086 C CA . GLN B 1 489 ? -8.305 66.438 4.484 1 39.69 489 GLN B CA 1
ATOM 9087 C C . GLN B 1 489 ? -7.945 65.188 5.219 1 39.69 489 GLN B C 1
ATOM 9089 O O . GLN B 1 489 ? -8.828 64.438 5.707 1 39.69 489 GLN B O 1
ATOM 9094 N N . THR B 1 490 ? -6.555 64.375 5.098 1 46.31 490 THR B N 1
ATOM 9095 C CA . THR B 1 490 ? -5.879 63.281 4.402 1 46.31 490 THR B CA 1
ATOM 9096 C C . THR B 1 490 ? -6.098 61.969 5.133 1 46.31 490 THR B C 1
ATOM 9098 O O . THR B 1 490 ? -6.156 61.938 6.367 1 46.31 490 THR B O 1
ATOM 9101 N N . GLN B 1 491 ? -6.793 60.812 4.445 1 50.38 491 GLN B N 1
ATOM 9102 C CA . GLN B 1 491 ? -6.82 59.438 4.895 1 50.38 491 GLN B CA 1
ATOM 9103 C C . GLN B 1 491 ? -5.688 59.125 5.875 1 50.38 491 GLN B C 1
ATOM 9105 O O . GLN B 1 491 ? -5.875 58.406 6.859 1 50.38 491 GLN B O 1
ATOM 9110 N N . THR B 1 492 ? -4.605 59.781 5.566 1 54.56 492 THR B N 1
ATOM 9111 C CA . THR B 1 492 ? -3.424 59.625 6.406 1 54.56 492 THR B CA 1
ATOM 9112 C C . THR B 1 492 ? -3.627 60.312 7.754 1 54.56 492 THR B C 1
ATOM 9114 O O . THR B 1 492 ? -3.205 59.781 8.789 1 54.56 492 THR B O 1
ATOM 9117 N N . ASP B 1 493 ? -4.242 61.594 7.773 1 57.12 493 ASP B N 1
ATOM 9118 C CA . ASP B 1 493 ? -4.43 62.344 9.008 1 57.12 493 ASP B CA 1
ATOM 9119 C C . ASP B 1 493 ? -5.395 61.625 9.945 1 57.12 493 ASP B C 1
ATOM 9121 O O . ASP B 1 493 ? -5.18 61.594 11.164 1 57.12 493 ASP B O 1
ATOM 9125 N N . ARG B 1 494 ? -6.301 60.844 9.289 1 73.44 494 ARG B N 1
ATOM 9126 C CA . ARG B 1 494 ? -7.277 60.125 10.094 1 73.44 494 ARG B CA 1
ATOM 9127 C C . ARG B 1 494 ? -6.648 58.875 10.727 1 73.44 494 ARG B C 1
ATOM 9129 O O . ARG B 1 494 ? -6.91 58.562 11.891 1 73.44 494 ARG B O 1
ATOM 9136 N N . LEU B 1 495 ? -5.762 58.312 9.953 1 84.31 495 LEU B N 1
ATOM 9137 C CA . LEU B 1 495 ? -5.121 57.125 10.5 1 84.31 495 LEU B CA 1
ATOM 9138 C C . LEU B 1 495 ? -4.199 57.5 11.656 1 84.31 495 LEU B C 1
ATOM 9140 O O . LEU B 1 495 ? -4.184 56.812 12.688 1 84.31 495 LEU B O 1
ATOM 9144 N N . GLU B 1 496 ? -3.547 58.625 11.445 1 85.12 496 GLU B N 1
ATOM 9145 C CA . GLU B 1 496 ? -2.625 59.062 12.5 1 85.12 496 GLU B CA 1
ATOM 9146 C C . GLU B 1 496 ? -3.371 59.406 13.781 1 85.12 496 GLU B C 1
ATOM 9148 O O . GLU B 1 496 ? -2.904 59.094 14.883 1 85.12 496 GLU B O 1
ATOM 9153 N N . SER B 1 497 ? -4.484 60 13.547 1 87.5 497 SER B N 1
ATOM 9154 C CA . SER B 1 497 ? -5.305 60.344 14.711 1 87.5 497 SER B CA 1
ATOM 9155 C C . SER B 1 497 ? -5.82 59.094 15.406 1 87.5 497 SER B C 1
ATOM 9157 O O . SER B 1 497 ? -5.859 59.031 16.641 1 87.5 497 SER B O 1
ATOM 9159 N N . GLU B 1 498 ? -6.203 58.094 14.594 1 91.56 498 GLU B N 1
ATOM 9160 C CA . GLU B 1 498 ? -6.68 56.844 15.172 1 91.56 498 GLU B CA 1
ATOM 9161 C C . GLU B 1 498 ? -5.562 56.125 15.93 1 91.56 498 GLU B C 1
ATOM 9163 O O . GLU B 1 498 ? -5.805 55.531 16.969 1 91.56 498 GLU B O 1
ATOM 9168 N N . ILE B 1 499 ? -4.402 56.219 15.375 1 92.62 499 ILE B N 1
ATOM 9169 C CA . ILE B 1 499 ? -3.26 55.562 16.016 1 92.62 499 ILE B CA 1
ATOM 9170 C C . ILE B 1 499 ? -3 56.219 17.375 1 92.62 499 ILE B C 1
ATOM 9172 O O . ILE B 1 499 ? -2.752 55.531 18.359 1 92.62 499 ILE B O 1
ATOM 9176 N N . LEU B 1 500 ? -3.111 57.531 17.406 1 91.44 500 LEU B N 1
ATOM 9177 C CA . LEU B 1 500 ? -2.896 58.219 18.672 1 91.44 500 LEU B CA 1
ATOM 9178 C C . LEU B 1 500 ? -3.961 57.844 19.688 1 91.44 500 LEU B C 1
ATOM 9180 O O . LEU B 1 500 ? -3.654 57.656 20.875 1 91.44 500 LEU B O 1
ATOM 9184 N N . ARG B 1 501 ? -5.113 57.75 19.219 1 92.31 501 ARG B N 1
ATOM 9185 C CA . ARG B 1 501 ? -6.203 57.375 20.109 1 92.31 501 ARG B CA 1
ATOM 9186 C C . ARG B 1 501 ? -6.039 55.938 20.578 1 92.31 501 ARG B C 1
ATOM 9188 O O . ARG B 1 501 ? -6.336 55.594 21.734 1 92.31 501 ARG B O 1
ATOM 9195 N N . TYR B 1 502 ? -5.695 55.094 19.625 1 94.25 502 TYR B N 1
ATOM 9196 C CA . TYR B 1 502 ? -5.449 53.688 19.953 1 94.25 502 TYR B CA 1
ATOM 9197 C C . TYR B 1 502 ? -4.363 53.562 21.016 1 94.25 502 TYR B C 1
ATOM 9199 O O . TYR B 1 502 ? -4.516 52.812 21.984 1 94.25 502 TYR B O 1
ATOM 9207 N N . LYS B 1 503 ? -3.314 54.312 20.844 1 93.44 503 LYS B N 1
ATOM 9208 C CA . LYS B 1 503 ? -2.223 54.312 21.812 1 93.44 503 LYS B CA 1
ATOM 9209 C C . LYS B 1 503 ? -2.717 54.75 23.188 1 93.44 503 LYS B C 1
ATOM 9211 O O . LYS B 1 503 ? -2.395 54.125 24.203 1 93.44 503 LYS B O 1
ATOM 9216 N N . ALA B 1 504 ? -3.51 55.781 23.172 1 92.19 504 ALA B N 1
ATOM 9217 C CA . ALA B 1 504 ? -4.055 56.312 24.422 1 92.19 504 ALA B CA 1
ATOM 9218 C C . ALA B 1 504 ? -4.969 55.281 25.094 1 92.19 504 ALA B C 1
ATOM 9220 O O . ALA B 1 504 ? -4.945 55.125 26.312 1 92.19 504 ALA B O 1
ATOM 9221 N N . PHE B 1 505 ? -5.695 54.719 24.266 1 91.5 505 PHE B N 1
ATOM 9222 C CA . PHE B 1 505 ? -6.594 53.719 24.781 1 91.5 505 PHE B CA 1
ATOM 9223 C C . PHE B 1 505 ? -5.812 52.594 25.453 1 91.5 505 PHE B C 1
ATOM 9225 O O . PHE B 1 505 ? -6.172 52.125 26.547 1 91.5 505 PHE B O 1
ATOM 9232 N N . LEU B 1 506 ? -4.75 52.062 24.812 1 91.44 506 LEU B N 1
ATOM 9233 C CA . LEU B 1 506 ? -3.961 50.969 25.328 1 91.44 506 LEU B CA 1
ATOM 9234 C C . LEU B 1 506 ? -3.242 51.344 26.625 1 91.44 506 LEU B C 1
ATOM 9236 O O . LEU B 1 506 ? -3.029 50.5 27.5 1 91.44 506 LEU B O 1
ATOM 9240 N N . ASP B 1 507 ? -2.916 52.531 26.828 1 86.94 507 ASP B N 1
ATOM 9241 C CA . ASP B 1 507 ? -2.232 53.031 28.031 1 86.94 507 ASP B CA 1
ATOM 9242 C C . ASP B 1 507 ? -3.174 53.031 29.234 1 86.94 507 ASP B C 1
ATOM 9244 O O . ASP B 1 507 ? -2.748 52.781 30.359 1 86.94 507 ASP B O 1
ATOM 9248 N N . SER B 1 508 ? -4.402 53.25 29 1 85.81 508 SER B N 1
ATOM 9249 C CA . SER B 1 508 ? -5.352 53.406 30.094 1 85.81 508 SER B CA 1
ATOM 9250 C C . SER B 1 508 ? -6.094 52.094 30.391 1 85.81 508 SER B C 1
ATOM 9252 O O . SER B 1 508 ? -6.293 51.75 31.547 1 85.81 508 SER B O 1
ATOM 9254 N N . ASN B 1 509 ? -6.543 51.375 29.344 1 84.75 509 ASN B N 1
ATOM 9255 C CA . ASN B 1 509 ? -7.457 50.25 29.5 1 84.75 509 ASN B CA 1
ATOM 9256 C C . ASN B 1 509 ? -7.047 49.062 28.641 1 84.75 509 ASN B C 1
ATOM 9258 O O . ASN B 1 509 ? -7.863 48.5 27.891 1 84.75 509 ASN B O 1
ATOM 9262 N N . ARG B 1 510 ? -5.867 48.5 28.797 1 87.25 510 ARG B N 1
ATOM 9263 C CA . ARG B 1 510 ? -5.43 47.406 27.953 1 87.25 510 ARG B CA 1
ATOM 9264 C C . ARG B 1 510 ? -6.023 46.062 28.453 1 87.25 510 ARG B C 1
ATOM 9266 O O . ARG B 1 510 ? -5.801 45.688 29.594 1 87.25 510 ARG B O 1
ATOM 9273 N N . PRO B 1 511 ? -6.762 45.406 27.641 1 81.06 511 PRO B N 1
ATOM 9274 C CA . PRO B 1 511 ? -7.184 44.062 28.016 1 81.06 511 PRO B CA 1
ATOM 9275 C C . PRO B 1 511 ? -6.094 43.031 27.781 1 81.06 511 PRO B C 1
ATOM 9277 O O . PRO B 1 511 ? -5.848 42.625 26.641 1 81.06 511 PRO B O 1
ATOM 9280 N N . THR B 1 512 ? -5.387 42.5 28.641 1 72.25 512 THR B N 1
ATOM 9281 C CA . THR B 1 512 ? -4.168 41.719 28.469 1 72.25 512 THR B CA 1
ATOM 9282 C C . THR B 1 512 ? -4.496 40.312 28.047 1 72.25 512 THR B C 1
ATOM 9284 O O . THR B 1 512 ? -3.73 39.656 27.312 1 72.25 512 THR B O 1
ATOM 9287 N N . TYR B 1 513 ? -5.594 39.812 28.328 1 74.44 513 TYR B N 1
ATOM 9288 C CA . TYR B 1 513 ? -5.797 38.375 28.094 1 74.44 513 TYR B CA 1
ATOM 9289 C C . TYR B 1 513 ? -6.91 38.125 27.078 1 74.44 513 TYR B C 1
ATOM 9291 O O . TYR B 1 513 ? -7.215 37 26.734 1 74.44 513 TYR B O 1
ATOM 9299 N N . GLN B 1 514 ? -7.215 39.188 26.469 1 77.75 514 GLN B N 1
ATOM 9300 C CA . GLN B 1 514 ? -8.336 39.062 25.562 1 77.75 514 GLN B CA 1
ATOM 9301 C C . GLN B 1 514 ? -7.859 38.688 24.156 1 77.75 514 GLN B C 1
ATOM 9303 O O . GLN B 1 514 ? -6.797 39.156 23.719 1 77.75 514 GLN B O 1
ATOM 9308 N N . ASN B 1 515 ? -8.633 37.875 23.484 1 86.69 515 ASN B N 1
ATOM 9309 C CA . ASN B 1 515 ? -8.383 37.562 22.078 1 86.69 515 ASN B CA 1
ATOM 9310 C C . ASN B 1 515 ? -8.398 38.844 21.219 1 86.69 515 ASN B C 1
ATOM 9312 O O . ASN B 1 515 ? -9.312 39.656 21.328 1 86.69 515 ASN B O 1
ATOM 9316 N N . PRO B 1 516 ? -7.316 38.969 20.484 1 90.69 516 PRO B N 1
ATOM 9317 C CA . PRO B 1 516 ? -7.234 40.188 19.688 1 90.69 516 PRO B CA 1
ATOM 9318 C C . PRO B 1 516 ? -8.445 40.375 18.781 1 90.69 516 PRO B C 1
ATOM 9320 O O . PRO B 1 516 ? -8.852 41.5 18.531 1 90.69 516 PRO B O 1
ATOM 9323 N N . LEU B 1 517 ? -8.992 39.312 18.328 1 90.81 517 LEU B N 1
ATOM 9324 C CA . LEU B 1 517 ? -10.125 39.469 17.422 1 90.81 517 LEU B CA 1
ATOM 9325 C C . LEU B 1 517 ? -11.359 39.938 18.172 1 90.81 517 LEU B C 1
ATOM 9327 O O . LEU B 1 517 ? -12.164 40.719 17.625 1 90.81 517 LEU B O 1
ATOM 9331 N N . ILE B 1 518 ? -11.516 39.531 19.359 1 88.31 518 ILE B N 1
ATOM 9332 C CA . ILE B 1 518 ? -12.617 40 20.188 1 88.31 518 ILE B CA 1
ATOM 9333 C C . ILE B 1 518 ? -12.438 41.5 20.469 1 88.31 518 ILE B C 1
ATOM 9335 O O . ILE B 1 518 ? -13.406 42.25 20.438 1 88.31 518 ILE B O 1
ATOM 9339 N N . PHE B 1 519 ? -11.227 41.938 20.734 1 92.12 519 PHE B N 1
ATOM 9340 C CA . PHE B 1 519 ? -10.906 43.344 20.953 1 92.12 519 PHE B CA 1
ATOM 9341 C C . PHE B 1 519 ? -11.32 44.188 19.766 1 92.12 519 PHE B C 1
ATOM 9343 O O . PHE B 1 519 ? -11.984 45.188 19.922 1 92.12 519 PHE B O 1
ATOM 9350 N N . TRP B 1 520 ? -10.969 43.75 18.641 1 93.44 520 TRP B N 1
ATOM 9351 C CA . TRP B 1 520 ? -11.211 44.562 17.453 1 93.44 520 TRP B CA 1
ATOM 9352 C C . TRP B 1 520 ? -12.68 44.531 17.062 1 93.44 520 TRP B C 1
ATOM 9354 O O . TRP B 1 520 ? -13.211 45.5 16.531 1 93.44 520 TRP B O 1
ATOM 9364 N N . GLU B 1 521 ? -13.297 43.344 17.266 1 91.69 521 GLU B N 1
ATOM 9365 C CA . GLU B 1 521 ? -14.734 43.312 17.047 1 91.69 521 GLU B CA 1
ATOM 9366 C C . GLU B 1 521 ? -15.461 44.344 17.891 1 91.69 521 GLU B C 1
ATOM 9368 O O . GLU B 1 521 ? -16.359 45.031 17.391 1 91.69 521 GLU B O 1
ATOM 9373 N N . GLY B 1 522 ? -15.062 44.562 19.078 1 90.5 522 GLY B N 1
ATOM 9374 C CA . GLY B 1 522 ? -15.664 45.5 20 1 90.5 522 GLY B CA 1
ATOM 9375 C C . GLY B 1 522 ? -15.273 46.938 19.719 1 90.5 522 GLY B C 1
ATOM 9376 O O . GLY B 1 522 ? -16.031 47.875 20.031 1 90.5 522 GLY B O 1
ATOM 9377 N N . ASN B 1 523 ? -14.094 47.156 19.078 1 91.75 523 ASN B N 1
ATOM 9378 C CA . ASN B 1 523 ? -13.578 48.531 18.922 1 91.75 523 ASN B CA 1
ATOM 9379 C C . ASN B 1 523 ? -13.523 48.938 17.438 1 91.75 523 ASN B C 1
ATOM 9381 O O . ASN B 1 523 ? -12.883 49.938 17.094 1 91.75 523 ASN B O 1
ATOM 9385 N N . CYS B 1 524 ? -14.188 48.156 16.625 1 91.56 524 CYS B N 1
ATOM 9386 C CA . CYS B 1 524 ? -14.125 48.438 15.188 1 91.56 524 CYS B CA 1
ATOM 9387 C C . CYS B 1 524 ? -14.75 49.781 14.859 1 91.56 524 CYS B C 1
ATOM 9389 O O . CYS B 1 524 ? -14.336 50.438 13.906 1 91.56 524 CYS B O 1
ATOM 9391 N N . LYS B 1 525 ? -15.695 50.188 15.609 1 88.19 525 LYS B N 1
ATOM 9392 C CA . LYS B 1 525 ? -16.344 51.5 15.391 1 88.19 525 LYS B CA 1
ATOM 9393 C C . LYS B 1 525 ? -15.484 52.625 15.898 1 88.19 525 LYS B C 1
ATOM 9395 O O . LYS B 1 525 ? -15.484 53.719 15.328 1 88.19 525 LYS B O 1
ATOM 9400 N N . ASN B 1 526 ? -14.719 52.344 16.953 1 88.88 526 ASN B N 1
ATOM 9401 C CA . ASN B 1 526 ? -13.836 53.344 17.531 1 88.88 526 ASN B CA 1
ATOM 9402 C C . ASN B 1 526 ? -12.617 53.594 16.656 1 88.88 526 ASN B C 1
ATOM 9404 O O . ASN B 1 526 ? -12.094 54.719 16.625 1 88.88 526 ASN B O 1
ATOM 9408 N N . PHE B 1 527 ? -12.164 52.531 16.047 1 91.38 527 PHE B N 1
ATOM 9409 C CA . PHE B 1 527 ? -10.984 52.625 15.203 1 91.38 527 PHE B CA 1
ATOM 9410 C C . PHE B 1 527 ? -11.242 51.969 13.844 1 91.38 527 PHE B C 1
ATOM 9412 O O . PHE B 1 527 ? -10.633 50.938 13.516 1 91.38 527 PHE B O 1
ATOM 9419 N N . PRO B 1 528 ? -11.992 52.531 12.961 1 88.5 528 PRO B N 1
ATOM 9420 C CA . PRO B 1 528 ? -12.43 51.875 11.734 1 88.5 528 PRO B CA 1
ATOM 9421 C C . PRO B 1 528 ? -11.266 51.562 10.781 1 88.5 528 PRO B C 1
ATOM 9423 O O . PRO B 1 528 ? -11.219 50.5 10.18 1 88.5 528 PRO B O 1
ATOM 9426 N N . LYS B 1 529 ? -10.359 52.5 10.656 1 88.12 529 LYS B N 1
ATOM 9427 C CA . LYS B 1 529 ? -9.242 52.281 9.734 1 88.12 529 LYS B CA 1
ATOM 9428 C C . LYS B 1 529 ? -8.273 51.25 10.273 1 88.12 529 LYS B C 1
ATOM 9430 O O . LYS B 1 529 ? -7.828 50.375 9.539 1 88.12 529 LYS B O 1
ATOM 9435 N N . LEU B 1 530 ? -8 51.375 11.555 1 91.56 530 LEU B N 1
ATOM 9436 C CA . LEU B 1 530 ? -7.105 50.406 12.172 1 91.56 530 LEU B CA 1
ATOM 9437 C C . LEU B 1 530 ? -7.734 49 12.195 1 91.56 530 LEU B C 1
ATOM 9439 O O . LEU B 1 530 ? -7.027 48 12.102 1 91.56 530 LEU B O 1
ATOM 9443 N N . ALA B 1 531 ? -9.062 48.938 12.289 1 91.88 531 ALA B N 1
ATOM 9444 C CA . ALA B 1 531 ? -9.766 47.688 12.289 1 91.88 531 ALA B CA 1
ATOM 9445 C C . ALA B 1 531 ? -9.609 46.969 10.953 1 91.88 531 ALA B C 1
ATOM 9447 O O . ALA B 1 531 ? -9.477 45.719 10.906 1 91.88 531 ALA B O 1
ATOM 9448 N N . THR B 1 532 ? -9.633 47.719 9.914 1 88.81 532 THR B N 1
ATOM 9449 C CA . THR B 1 532 ? -9.43 47.156 8.594 1 88.81 532 THR B CA 1
ATOM 9450 C C . THR B 1 532 ? -8.016 46.594 8.453 1 88.81 532 THR B C 1
ATOM 9452 O O . THR B 1 532 ? -7.816 45.531 7.887 1 88.81 532 THR B O 1
ATOM 9455 N N . VAL B 1 533 ? -7.078 47.312 9 1 90.25 533 VAL B N 1
ATOM 9456 C CA . VAL B 1 533 ? -5.688 46.875 8.984 1 90.25 533 VAL B CA 1
ATOM 9457 C C . VAL B 1 533 ? -5.535 45.625 9.844 1 90.25 533 VAL B C 1
ATOM 9459 O O . VAL B 1 533 ? -4.812 44.688 9.477 1 90.25 533 VAL B O 1
ATOM 9462 N N . ALA B 1 534 ? -6.25 45.625 10.938 1 93.19 534 ALA B N 1
ATOM 9463 C CA . ALA B 1 534 ? -6.199 44.5 11.852 1 93.19 534 ALA B CA 1
ATOM 9464 C C . ALA B 1 534 ? -6.707 43.219 11.18 1 93.19 534 ALA B C 1
ATOM 9466 O O . ALA B 1 534 ? -6.172 42.156 11.406 1 93.19 534 ALA B O 1
ATOM 9467 N N . GLN B 1 535 ? -7.684 43.344 10.383 1 91.19 535 GLN B N 1
ATOM 9468 C CA . GLN B 1 535 ? -8.227 42.188 9.672 1 91.19 535 GLN B CA 1
ATOM 9469 C C . GLN B 1 535 ? -7.188 41.594 8.734 1 91.19 535 GLN B C 1
ATOM 9471 O O . GLN B 1 535 ? -7.152 40.375 8.555 1 91.19 535 GLN B O 1
ATOM 9476 N N . GLN B 1 536 ? -6.363 42.375 8.242 1 90.25 536 GLN B N 1
ATOM 9477 C CA . GLN B 1 536 ? -5.363 41.906 7.289 1 90.25 536 GLN B CA 1
ATOM 9478 C C . GLN B 1 536 ? -4.148 41.312 8.016 1 90.25 536 GLN B C 1
ATOM 9480 O O . GLN B 1 536 ? -3.666 40.25 7.664 1 90.25 536 GLN B O 1
ATOM 9485 N N . LEU B 1 537 ? -3.729 42 8.992 1 92.69 537 LEU B N 1
ATOM 9486 C CA . LEU B 1 537 ? -2.475 41.625 9.641 1 92.69 537 LEU B CA 1
ATOM 9487 C C . LEU B 1 537 ? -2.672 40.469 10.586 1 92.69 537 LEU B C 1
ATOM 9489 O O . LEU B 1 537 ? -1.813 39.562 10.68 1 92.69 537 LEU B O 1
ATOM 9493 N N . LEU B 1 538 ? -3.82 40.375 11.242 1 93.31 538 LEU B N 1
ATOM 9494 C CA . LEU B 1 538 ? -4.055 39.344 12.25 1 93.31 538 LEU B CA 1
ATOM 9495 C C . LEU B 1 538 ? -4.531 38.062 11.602 1 93.31 538 LEU B C 1
ATOM 9497 O O . LEU B 1 538 ? -4.684 37.031 12.289 1 93.31 538 LEU B O 1
ATOM 9501 N N . SER B 1 539 ? -4.715 38.031 10.344 1 92.94 539 SER B N 1
ATOM 9502 C CA . SER B 1 539 ? -5.141 36.812 9.648 1 92.94 539 SER B CA 1
ATOM 9503 C C . SER B 1 539 ? -4.012 35.781 9.57 1 92.94 539 SER B C 1
ATOM 9505 O O . SER B 1 539 ? -4.254 34.594 9.344 1 92.94 539 SER B O 1
ATOM 9507 N N . SER B 1 540 ? -2.791 36.156 9.797 1 91.94 540 SER B N 1
ATOM 9508 C CA . SER B 1 540 ? -1.638 35.281 9.68 1 91.94 540 SER B CA 1
ATOM 9509 C C . SER B 1 540 ? -1.441 34.438 10.945 1 91.94 540 SER B C 1
ATOM 9511 O O . SER B 1 540 ? -1.296 35 12.039 1 91.94 540 SER B O 1
ATOM 9513 N N . PRO B 1 541 ? -1.442 33.156 10.781 1 89.31 541 PRO B N 1
ATOM 9514 C CA . PRO B 1 541 ? -1.097 32.312 11.93 1 89.31 541 PRO B CA 1
ATOM 9515 C C . PRO B 1 541 ? 0.386 32.375 12.289 1 89.31 541 PRO B C 1
ATOM 9517 O O . PRO B 1 541 ? 1.184 32.938 11.523 1 89.31 541 PRO B O 1
ATOM 9520 N N . ALA B 1 542 ? 0.671 31.906 13.422 1 89.12 542 ALA B N 1
ATOM 9521 C CA . ALA B 1 542 ? 2.057 31.938 13.883 1 89.12 542 ALA B CA 1
ATOM 9522 C C . ALA B 1 542 ? 2.867 30.812 13.25 1 89.12 542 ALA B C 1
ATOM 9524 O O . ALA B 1 542 ? 4.102 30.844 13.258 1 89.12 542 ALA B O 1
ATOM 9525 N N . SER B 1 543 ? 2.135 29.828 12.781 1 85.75 543 SER B N 1
ATOM 9526 C CA . SER B 1 543 ? 2.854 28.672 12.258 1 85.75 543 SER B CA 1
ATOM 9527 C C . SER B 1 543 ? 2.154 28.094 11.031 1 85.75 543 SER B C 1
ATOM 9529 O O . SER B 1 543 ? 0.967 28.344 10.812 1 85.75 543 SER B O 1
ATOM 9531 N N . SER B 1 544 ? 2.941 27.375 10.242 1 82.19 544 SER B N 1
ATOM 9532 C CA . SER B 1 544 ? 2.408 26.641 9.102 1 82.19 544 SER B CA 1
ATOM 9533 C C . SER B 1 544 ? 2.119 25.188 9.461 1 82.19 544 SER B C 1
ATOM 9535 O O . SER B 1 544 ? 2.283 24.297 8.633 1 82.19 544 SER B O 1
ATOM 9537 N N . SER B 1 545 ? 1.793 24.906 10.695 1 78 545 SER B N 1
ATOM 9538 C CA . SER B 1 545 ? 1.577 23.547 11.203 1 78 545 SER B CA 1
ATOM 9539 C C . SER B 1 545 ? 0.427 22.859 10.477 1 78 545 SER B C 1
ATOM 9541 O O . SER B 1 545 ? 0.403 21.641 10.359 1 78 545 SER B O 1
ATOM 9543 N N . VAL B 1 546 ? -0.503 23.641 10.008 1 77.94 546 VAL B N 1
ATOM 9544 C CA . VAL B 1 546 ? -1.657 23.078 9.312 1 77.94 546 VAL B CA 1
ATOM 9545 C C . VAL B 1 546 ? -1.193 22.297 8.086 1 77.94 546 VAL B C 1
ATOM 9547 O O . VAL B 1 546 ? -1.739 21.234 7.77 1 77.94 546 VAL B O 1
ATOM 9550 N N . SER B 1 547 ? -0.198 22.812 7.43 1 81.19 547 SER B N 1
ATOM 9551 C CA . SER B 1 547 ? 0.344 22.125 6.258 1 81.19 547 SER B CA 1
ATOM 9552 C C . SER B 1 547 ? 1.056 20.828 6.652 1 81.19 547 SER B C 1
ATOM 9554 O O . SER B 1 547 ? 0.937 19.812 5.965 1 81.19 547 SER B O 1
ATOM 9556 N N . GLU B 1 548 ? 1.78 20.844 7.715 1 74.5 548 GLU B N 1
ATOM 9557 C CA . GLU B 1 548 ? 2.496 19.656 8.18 1 74.5 548 GLU B CA 1
ATOM 9558 C C . GLU B 1 548 ? 1.529 18.531 8.539 1 74.5 548 GLU B C 1
ATOM 9560 O O . GLU B 1 548 ? 1.811 17.359 8.281 1 74.5 548 GLU B O 1
ATOM 9565 N N . ARG B 1 549 ? 0.538 18.922 9.125 1 70.94 549 ARG B N 1
ATOM 9566 C CA . ARG B 1 549 ? -0.479 17.938 9.477 1 70.94 549 ARG B CA 1
ATOM 9567 C C . ARG B 1 549 ? -1.077 17.297 8.219 1 70.94 549 ARG B C 1
ATOM 9569 O O . ARG B 1 549 ? -1.345 16.094 8.195 1 70.94 549 ARG B O 1
ATOM 9576 N N . THR B 1 550 ? -1.307 18.141 7.289 1 75.25 550 THR B N 1
ATOM 9577 C CA . THR B 1 550 ? -1.845 17.641 6.027 1 75.25 550 THR B CA 1
ATOM 9578 C C . THR B 1 550 ? -0.892 16.641 5.395 1 75.25 550 THR B C 1
ATOM 9580 O O . THR B 1 550 ? -1.323 15.594 4.898 1 75.25 550 THR B O 1
ATOM 9583 N N . PHE B 1 551 ? 0.424 16.938 5.535 1 74.31 551 PHE B N 1
ATOM 9584 C CA . PHE B 1 551 ? 1.412 16.062 4.91 1 74.31 551 PHE B CA 1
ATOM 9585 C C . PHE B 1 551 ? 1.521 14.742 5.66 1 74.31 551 PHE B C 1
ATOM 9587 O O . PHE B 1 551 ? 1.716 13.688 5.051 1 74.31 551 PHE B O 1
ATOM 9594 N N . SER B 1 552 ? 1.479 14.734 6.953 1 67.12 552 SER B N 1
ATOM 9595 C CA . SER B 1 552 ? 1.55 13.508 7.738 1 67.12 552 SER B CA 1
ATOM 9596 C C . SER B 1 552 ? 0.452 12.531 7.332 1 67.12 552 SER B C 1
ATOM 9598 O O . SER B 1 552 ? 0.674 11.32 7.301 1 67.12 552 SER B O 1
ATOM 9600 N N . ARG B 1 553 ? -0.543 13.086 6.949 1 62.69 553 ARG B N 1
ATOM 9601 C CA . ARG B 1 553 ? -1.688 12.258 6.57 1 62.69 553 ARG B CA 1
ATOM 9602 C C . ARG B 1 553 ? -1.545 11.742 5.145 1 62.69 553 ARG B C 1
ATOM 9604 O O . ARG B 1 553 ? -2.014 10.648 4.824 1 62.69 553 ARG B O 1
ATOM 9611 N N . CYS B 1 554 ? -0.894 12.477 4.328 1 64.5 554 CYS B N 1
ATOM 9612 C CA . CYS B 1 554 ? -0.742 12.148 2.912 1 64.5 554 CYS B CA 1
ATOM 9613 C C . CYS B 1 554 ? 0.364 11.125 2.701 1 64.5 554 CYS B C 1
ATOM 9615 O O . CYS B 1 554 ? 0.352 10.383 1.716 1 64.5 554 CYS B O 1
ATOM 9617 N N . THR B 1 555 ? 1.25 11.047 3.619 1 63.91 555 THR B N 1
ATOM 9618 C CA . THR B 1 555 ? 2.414 10.18 3.457 1 63.91 555 THR B CA 1
ATOM 9619 C C . THR B 1 555 ? 1.99 8.727 3.307 1 63.91 555 THR B C 1
ATOM 9621 O O . THR B 1 555 ? 2.637 7.953 2.594 1 63.91 555 THR B O 1
ATOM 9624 N N . ASP B 1 556 ? 0.893 8.445 3.785 1 63.66 556 ASP B N 1
ATOM 9625 C CA . ASP B 1 556 ? 0.413 7.074 3.691 1 63.66 556 ASP B CA 1
ATOM 9626 C C . ASP B 1 556 ? 0.023 6.723 2.258 1 63.66 556 ASP B C 1
ATOM 9628 O O . ASP B 1 556 ? 0.214 5.586 1.817 1 63.66 556 ASP B O 1
ATOM 9632 N N . PHE B 1 557 ? -0.514 7.691 1.575 1 64.88 557 PHE B N 1
ATOM 9633 C CA . PHE B 1 557 ? -0.91 7.469 0.19 1 64.88 557 PHE B CA 1
ATOM 9634 C C . PHE B 1 557 ? 0.304 7.148 -0.675 1 64.88 557 PHE B C 1
ATOM 9636 O O . PHE B 1 557 ? 0.247 6.266 -1.533 1 64.88 557 PHE B O 1
ATOM 9643 N N . LEU B 1 558 ? 1.385 7.809 -0.336 1 61.75 558 LEU B N 1
ATOM 9644 C CA . LEU B 1 558 ? 2.564 7.73 -1.189 1 61.75 558 LEU B CA 1
ATOM 9645 C C . LEU B 1 558 ? 3.32 6.426 -0.954 1 61.75 558 LEU B C 1
ATOM 9647 O O . LEU B 1 558 ? 4.055 5.961 -1.83 1 61.75 558 LEU B O 1
ATOM 9651 N N . ARG B 1 559 ? 3.088 5.961 0.144 1 60.03 559 ARG B N 1
ATOM 9652 C CA . ARG B 1 559 ? 3.814 4.742 0.492 1 60.03 559 ARG B CA 1
ATOM 9653 C C . ARG B 1 559 ? 3.164 3.518 -0.14 1 60.03 559 ARG B C 1
ATOM 9655 O O . ARG B 1 559 ? 3.748 2.432 -0.15 1 60.03 559 ARG B O 1
ATOM 9662 N N . GLN B 1 560 ? 2.016 3.723 -0.62 1 59.94 560 GLN B N 1
ATOM 9663 C CA . GLN B 1 560 ? 1.364 2.604 -1.29 1 59.94 560 GLN B CA 1
ATOM 9664 C C . GLN B 1 560 ? 1.814 2.496 -2.744 1 59.94 560 GLN B C 1
ATOM 9666 O O . GLN B 1 560 ? 1.638 3.434 -3.525 1 59.94 560 GLN B O 1
ATOM 9671 N N . THR B 1 561 ? 2.529 1.52 -3.055 1 50.62 561 THR B N 1
ATOM 9672 C CA . THR B 1 561 ? 3.178 1.343 -4.348 1 50.62 561 THR B CA 1
ATOM 9673 C C . THR B 1 561 ? 2.162 1.447 -5.484 1 50.62 561 THR B C 1
ATOM 9675 O O . THR B 1 561 ? 2.447 2.041 -6.523 1 50.62 561 THR B O 1
ATOM 9678 N N . LYS B 1 562 ? 1.062 0.811 -5.363 1 52.5 562 LYS B N 1
ATOM 9679 C CA . LYS B 1 562 ? 0.137 0.779 -6.492 1 52.5 562 LYS B CA 1
ATOM 9680 C C . LYS B 1 562 ? -0.504 2.146 -6.715 1 52.5 562 LYS B C 1
ATOM 9682 O O . LYS B 1 562 ? -0.866 2.49 -7.844 1 52.5 562 LYS B O 1
ATOM 9687 N N . ARG B 1 563 ? -0.612 2.906 -5.723 1 54.53 563 ARG B N 1
ATOM 9688 C CA . ARG B 1 563 ? -1.2 4.23 -5.895 1 54.53 563 ARG B CA 1
ATOM 9689 C C . ARG B 1 563 ? -0.209 5.188 -6.551 1 54.53 563 ARG B C 1
ATOM 9691 O O . ARG B 1 563 ? -0.605 6.215 -7.105 1 54.53 563 ARG B O 1
ATOM 9698 N N . ASN B 1 564 ? 0.972 4.672 -6.555 1 51.53 564 ASN B N 1
ATOM 9699 C CA . ASN B 1 564 ? 2.02 5.48 -7.168 1 51.53 564 ASN B CA 1
ATOM 9700 C C . ASN B 1 564 ? 1.858 5.555 -8.688 1 51.53 564 ASN B C 1
ATOM 9702 O O . ASN B 1 564 ? 2.447 6.418 -9.336 1 51.53 564 ASN B O 1
ATOM 9706 N N . ARG B 1 565 ? 0.921 4.691 -9.117 1 53.53 565 ARG B N 1
ATOM 9707 C CA . ARG B 1 565 ? 0.738 4.703 -10.562 1 53.53 565 ARG B CA 1
ATOM 9708 C C . ARG B 1 565 ? -0.447 5.578 -10.961 1 53.53 565 ARG B C 1
ATOM 9710 O O . ARG B 1 565 ? -0.728 5.754 -12.148 1 53.53 565 ARG B O 1
ATOM 9717 N N . ALA B 1 566 ? -1.036 6.113 -9.953 1 63 566 ALA B N 1
ATOM 9718 C CA . ALA B 1 566 ? -2.186 6.965 -10.258 1 63 566 ALA B CA 1
ATOM 9719 C C . ALA B 1 566 ? -1.745 8.273 -10.898 1 63 566 ALA B C 1
ATOM 9721 O O . ALA B 1 566 ? -0.657 8.781 -10.609 1 63 566 ALA B O 1
ATOM 9722 N N . LYS B 1 567 ? -2.486 8.695 -11.906 1 68.38 567 LYS B N 1
ATOM 9723 C CA . LYS B 1 567 ? -2.26 10.031 -12.453 1 68.38 567 LYS B CA 1
ATOM 9724 C C . LYS B 1 567 ? -2.197 11.07 -11.336 1 68.38 567 LYS B C 1
ATOM 9726 O O . LYS B 1 567 ? -2.869 10.938 -10.312 1 68.38 567 LYS B O 1
ATOM 9731 N N . ILE B 1 568 ? -1.395 12.031 -11.562 1 70.56 568 ILE B N 1
ATOM 9732 C CA . ILE B 1 568 ? -1.159 13.078 -10.57 1 70.56 568 ILE B CA 1
ATOM 9733 C C . ILE B 1 568 ? -2.479 13.766 -10.219 1 70.56 568 ILE B C 1
ATOM 9735 O O . ILE B 1 568 ? -2.73 14.078 -9.055 1 70.56 568 ILE B O 1
ATOM 9739 N N . GLU B 1 569 ? -3.328 13.875 -11.219 1 75.69 569 GLU B N 1
ATOM 9740 C CA . GLU B 1 569 ? -4.613 14.531 -10.984 1 75.69 569 GLU B CA 1
ATOM 9741 C C . GLU B 1 569 ? -5.477 13.719 -10.023 1 75.69 569 GLU B C 1
ATOM 9743 O O . GLU B 1 569 ? -6.086 14.273 -9.109 1 75.69 569 GLU B O 1
ATOM 9748 N N . THR B 1 570 ? -5.398 12.469 -10.258 1 79.81 570 THR B N 1
ATOM 9749 C CA . THR B 1 570 ? -6.176 11.586 -9.391 1 79.81 570 THR B CA 1
ATOM 9750 C C . THR B 1 570 ? -5.613 11.594 -7.977 1 79.81 570 THR B C 1
ATOM 9752 O O . THR B 1 570 ? -6.371 11.602 -7.004 1 79.81 570 THR B O 1
ATOM 9755 N N . LEU B 1 571 ? -4.363 11.617 -7.984 1 75.38 571 LEU B N 1
ATOM 9756 C CA . LEU B 1 571 ? -3.713 11.648 -6.68 1 75.38 571 LEU B CA 1
ATOM 9757 C C . LEU B 1 571 ? -4.082 12.922 -5.918 1 75.38 571 LEU B C 1
ATOM 9759 O O . LEU B 1 571 ? -4.371 12.867 -4.719 1 75.38 571 LEU B O 1
ATOM 9763 N N . ASN B 1 572 ? -4.137 14.016 -6.605 1 78.06 572 ASN B N 1
ATOM 9764 C CA . ASN B 1 572 ? -4.5 15.281 -5.988 1 78.06 572 ASN B CA 1
ATOM 9765 C C . ASN B 1 572 ? -5.93 15.258 -5.453 1 78.06 572 ASN B C 1
ATOM 9767 O O . ASN B 1 572 ? -6.191 15.734 -4.348 1 78.06 572 ASN B O 1
ATOM 9771 N N . GLU B 1 573 ? -6.723 14.68 -6.211 1 81.38 573 GLU B N 1
ATOM 9772 C CA . GLU B 1 573 ? -8.117 14.578 -5.793 1 81.38 573 GLU B CA 1
ATOM 9773 C C . GLU B 1 573 ? -8.266 13.672 -4.574 1 81.38 573 GLU B C 1
ATOM 9775 O O . GLU B 1 573 ? -9.008 14 -3.641 1 81.38 573 GLU B O 1
ATOM 9780 N N . LEU B 1 574 ? -7.586 12.586 -4.617 1 80.56 574 LEU B N 1
ATOM 9781 C CA . LEU B 1 574 ? -7.613 11.641 -3.51 1 80.56 574 LEU B CA 1
ATOM 9782 C C . LEU B 1 574 ? -7.125 12.289 -2.221 1 80.56 574 LEU B C 1
ATOM 9784 O O . LEU B 1 574 ? -7.758 12.156 -1.172 1 80.56 574 LEU B O 1
ATOM 9788 N N . LEU B 1 575 ? -6.113 13.031 -2.322 1 77.94 575 LEU B N 1
ATOM 9789 C CA . LEU B 1 575 ? -5.52 13.688 -1.163 1 77.94 575 LEU B CA 1
ATOM 9790 C C . LEU B 1 575 ? -6.449 14.773 -0.623 1 77.94 575 LEU B C 1
ATOM 9792 O O . LEU B 1 575 ? -6.621 14.898 0.592 1 77.94 575 LEU B O 1
ATOM 9796 N N . THR B 1 576 ? -6.961 15.422 -1.528 1 80.94 576 THR B N 1
ATOM 9797 C CA . THR B 1 576 ? -7.863 16.5 -1.136 1 80.94 576 THR B CA 1
ATOM 9798 C C . THR B 1 576 ? -9.078 15.945 -0.396 1 80.94 576 THR B C 1
ATOM 9800 O O . THR B 1 576 ? -9.422 16.422 0.685 1 80.94 576 THR B O 1
ATOM 9803 N N . VAL B 1 577 ? -9.656 14.922 -0.934 1 81.31 577 VAL B N 1
ATOM 9804 C CA . VAL B 1 577 ? -10.859 14.352 -0.332 1 81.31 577 VAL B CA 1
ATOM 9805 C C . VAL B 1 577 ? -10.508 13.695 1 1 81.31 577 VAL B C 1
ATOM 9807 O O . VAL B 1 577 ? -11.289 13.758 1.953 1 81.31 577 VAL B O 1
ATOM 9810 N N . ASN B 1 578 ? -9.445 13.078 1.067 1 76.5 578 ASN B N 1
ATOM 9811 C CA . ASN B 1 578 ? -8.984 12.484 2.32 1 76.5 578 ASN B CA 1
ATOM 9812 C C . ASN B 1 578 ? -8.859 13.531 3.424 1 76.5 578 ASN B C 1
ATOM 9814 O O . ASN B 1 578 ? -9.398 13.352 4.52 1 76.5 578 ASN B O 1
ATOM 9818 N N . GLU B 1 579 ? -8.211 14.578 3.074 1 75.31 579 GLU B N 1
ATOM 9819 C CA . GLU B 1 579 ? -8.008 15.641 4.051 1 75.31 579 GLU B CA 1
ATOM 9820 C C . GLU B 1 579 ? -9.328 16.328 4.406 1 75.31 579 GLU B C 1
ATOM 9822 O O . GLU B 1 579 ? -9.602 16.578 5.578 1 75.31 579 GLU B O 1
ATOM 9827 N N . LEU B 1 580 ? -10.094 16.516 3.42 1 76.19 580 LEU B N 1
ATOM 9828 C CA . LEU B 1 580 ? -11.391 17.156 3.621 1 76.19 580 LEU B CA 1
ATOM 9829 C C . LEU B 1 580 ? -12.266 16.312 4.551 1 76.19 580 LEU B C 1
ATOM 9831 O O . LEU B 1 580 ? -12.906 16.859 5.457 1 76.19 580 LEU B O 1
ATOM 9835 N N . THR B 1 581 ? -12.312 15.07 4.289 1 75.5 581 THR B N 1
ATOM 9836 C CA . THR B 1 581 ? -13.156 14.18 5.074 1 75.5 581 THR B CA 1
ATOM 9837 C C . THR B 1 581 ? -12.703 14.148 6.531 1 75.5 581 THR B C 1
ATOM 9839 O O . THR B 1 581 ? -13.539 14.133 7.441 1 75.5 581 THR B O 1
ATOM 9842 N N . ARG B 1 582 ? -11.555 14.305 6.758 1 72.62 582 ARG B N 1
ATOM 9843 C CA . ARG B 1 582 ? -11.008 14.281 8.117 1 72.62 582 ARG B CA 1
ATOM 9844 C C . ARG B 1 582 ? -11.297 15.594 8.844 1 72.62 582 ARG B C 1
ATOM 9846 O O . ARG B 1 582 ? -11.586 15.594 10.039 1 72.62 582 ARG B O 1
ATOM 9853 N N . LEU B 1 583 ? -11.188 16.656 8.039 1 70.56 583 LEU B N 1
ATOM 9854 C CA . LEU B 1 583 ? -11.477 17.953 8.617 1 70.56 583 LEU B CA 1
ATOM 9855 C C . LEU B 1 583 ? -12.945 18.078 9 1 70.56 583 LEU B C 1
ATOM 9857 O O . LEU B 1 583 ? -13.273 18.656 10.039 1 70.56 583 LEU B O 1
ATOM 9861 N N . GLU B 1 584 ? -13.727 17.453 8.188 1 71.81 584 GLU B N 1
ATOM 9862 C CA . GLU B 1 584 ? -15.156 17.484 8.461 1 71.81 584 GLU B CA 1
ATOM 9863 C C . GLU B 1 584 ? -15.5 16.672 9.711 1 71.81 584 GLU B C 1
ATOM 9865 O O . GLU B 1 584 ? -16.375 17.062 10.492 1 71.81 584 GLU B O 1
ATOM 9870 N N . LYS B 1 585 ? -14.852 15.625 9.938 1 69.5 585 LYS B N 1
ATOM 9871 C CA . LYS B 1 585 ? -15.055 14.812 11.141 1 69.5 585 LYS B CA 1
ATOM 9872 C C . LYS B 1 585 ? -14.617 15.57 12.391 1 69.5 585 LYS B C 1
ATOM 9874 O O . LYS B 1 585 ? -15.273 15.492 13.43 1 69.5 585 LYS B O 1
ATOM 9879 N N . ALA B 1 586 ? -13.578 16.219 12.195 1 60.69 586 ALA B N 1
ATOM 9880 C CA . ALA B 1 586 ? -13.07 16.984 13.328 1 60.69 586 ALA B CA 1
ATOM 9881 C C . ALA B 1 586 ? -14.039 18.094 13.711 1 60.69 586 ALA B C 1
ATOM 9883 O O . ALA B 1 586 ? -14.234 18.375 14.898 1 60.69 586 ALA B O 1
ATOM 9884 N N . ASP B 1 587 ? -14.766 18.562 12.695 1 55.56 587 ASP B N 1
ATOM 9885 C CA . ASP B 1 587 ? -15.75 19.625 12.93 1 55.56 587 ASP B CA 1
ATOM 9886 C C . ASP B 1 587 ? -17.016 19.062 13.586 1 55.56 587 ASP B C 1
ATOM 9888 O O . ASP B 1 587 ? -17.578 19.688 14.477 1 55.56 587 ASP B O 1
ATOM 9892 N N . GLU B 1 588 ? -17.359 17.766 13.18 1 52.59 588 GLU B N 1
ATOM 9893 C CA . GLU B 1 588 ? -18.547 17.125 13.742 1 52.59 588 GLU B CA 1
ATOM 9894 C C . GLU B 1 588 ? -18.312 16.688 15.18 1 52.59 588 GLU B C 1
ATOM 9896 O O . GLU B 1 588 ? -19.203 16.797 16.031 1 52.59 588 GLU B O 1
ATOM 9901 N N . ASN B 1 589 ? -17.266 16 15.414 1 47.47 589 ASN B N 1
ATOM 9902 C CA . ASN B 1 589 ? -16.938 15.578 16.766 1 47.47 589 ASN B CA 1
ATOM 9903 C C . ASN B 1 589 ? -16.859 16.766 17.719 1 47.47 589 ASN B C 1
ATOM 9905 O O . ASN B 1 589 ? -17.125 16.641 18.922 1 47.47 589 ASN B O 1
ATOM 9909 N N . GLN B 1 590 ? -16.594 17.844 17.219 1 43.44 590 GLN B N 1
ATOM 9910 C CA . GLN B 1 590 ? -16.672 19.047 18.047 1 43.44 590 GLN B CA 1
ATOM 9911 C C . GLN B 1 590 ? -18.109 19.406 18.359 1 43.44 590 GLN B C 1
ATOM 9913 O O . GLN B 1 590 ? -18.422 19.844 19.469 1 43.44 590 GLN B O 1
ATOM 9918 N N . GLU B 1 591 ? -19.031 19.016 17.469 1 40.84 591 GLU B N 1
ATOM 9919 C CA . GLU B 1 591 ? -20.438 19.328 17.75 1 40.84 591 GLU B CA 1
ATOM 9920 C C . GLU B 1 591 ? -21.047 18.281 18.672 1 40.84 591 GLU B C 1
ATOM 9922 O O . GLU B 1 591 ? -21.875 18.609 19.531 1 40.84 591 GLU B O 1
ATOM 9927 N N . SER B 1 592 ? -20.781 16.922 18.484 1 36.56 592 SER B N 1
ATOM 9928 C CA . SER B 1 592 ? -21.453 15.906 19.297 1 36.56 592 SER B CA 1
ATOM 9929 C C . SER B 1 592 ? -20.859 15.844 20.703 1 36.56 592 SER B C 1
ATOM 9931 O O . SER B 1 592 ? -21.5 15.359 21.625 1 36.56 592 SER B O 1
ATOM 9933 N N . HIS B 1 593 ? -19.625 15.906 20.938 1 34.72 593 HIS B N 1
ATOM 9934 C CA . HIS B 1 593 ? -19.156 15.789 22.328 1 34.72 593 HIS B CA 1
ATOM 9935 C C . HIS B 1 593 ? -19.812 16.844 23.219 1 34.72 593 HIS B C 1
ATOM 9937 O O . HIS B 1 593 ? -19.438 16.984 24.375 1 34.72 593 HIS B O 1
ATOM 9943 N N . GLU B 1 594 ? -20.875 17.641 22.969 1 30.17 594 GLU B N 1
ATOM 9944 C CA . GLU B 1 594 ? -21.5 18.219 24.156 1 30.17 594 GLU B CA 1
ATOM 9945 C C . GLU B 1 594 ? -22.094 17.125 25.047 1 30.17 594 GLU B C 1
ATOM 9947 O O . GLU B 1 594 ? -22.281 17.328 26.25 1 30.17 594 GLU B O 1
ATOM 9952 N N . ILE B 1 595 ? -22.891 16.094 24.594 1 28.34 595 ILE B N 1
ATOM 9953 C CA . ILE B 1 595 ? -23.641 15.398 25.641 1 28.34 595 ILE B CA 1
ATOM 9954 C C . ILE B 1 595 ? -22.734 14.391 26.344 1 28.34 595 ILE B C 1
ATOM 9956 O O . ILE B 1 595 ? -22.734 14.289 27.578 1 28.34 595 ILE B O 1
ATOM 9960 N N . ASN B 1 596 ? -22.562 13.078 25.875 1 26.09 596 ASN B N 1
ATOM 9961 C CA . ASN B 1 596 ? -22.219 11.945 26.719 1 26.09 596 ASN B CA 1
ATOM 9962 C C . ASN B 1 596 ? -20.734 11.914 27.047 1 26.09 596 ASN B C 1
ATOM 9964 O O . ASN B 1 596 ? -19.906 11.609 26.188 1 26.09 596 ASN B O 1
ATOM 9968 N N . HIS B 1 597 ? -20.203 12.719 28.016 1 26.23 597 HIS B N 1
ATOM 9969 C CA . HIS B 1 597 ? -18.938 12.75 28.719 1 26.23 597 HIS B CA 1
ATOM 9970 C C . HIS B 1 597 ? -18.625 11.398 29.359 1 26.23 597 HIS B C 1
ATOM 9972 O O . HIS B 1 597 ? -17.891 11.328 30.344 1 26.23 597 HIS B O 1
ATOM 9978 N N . SER B 1 598 ? -19.391 10.305 29.234 1 23.23 598 SER B N 1
ATOM 9979 C CA . SER B 1 598 ? -18.938 9.281 30.188 1 23.23 598 SER B CA 1
ATOM 9980 C C . SER B 1 598 ? -17.469 8.969 30 1 23.23 598 SER B C 1
ATOM 9982 O O . SER B 1 598 ? -16.891 9.25 28.953 1 23.23 598 SER B O 1
ATOM 9984 N N . SER B 1 599 ? -16.766 8.148 31.062 1 23.66 599 SER B N 1
ATOM 9985 C CA . SER B 1 599 ? -15.5 7.797 31.688 1 23.66 599 SER B CA 1
ATOM 9986 C C . SER B 1 599 ? -14.555 7.137 30.688 1 23.66 599 SER B C 1
ATOM 9988 O O . SER B 1 599 ? -13.359 7.012 30.938 1 23.66 599 SER B O 1
ATOM 9990 N N . ASP B 1 600 ? -15.023 6.148 29.875 1 22.83 600 ASP B N 1
ATOM 9991 C CA . ASP B 1 600 ? -14.07 5.051 29.719 1 22.83 600 ASP B CA 1
ATOM 9992 C C . ASP B 1 600 ? -12.781 5.531 29.062 1 22.83 600 ASP B C 1
ATOM 9994 O O . ASP B 1 600 ? -12.734 6.617 28.484 1 22.83 600 ASP B O 1
ATOM 9998 N N . GLU B 1 601 ? -11.859 4.461 28.406 1 23.98 601 GLU B N 1
ATOM 9999 C CA . GLU B 1 601 ? -10.438 4.219 28.219 1 23.98 601 GLU B CA 1
ATOM 10000 C C . GLU B 1 601 ? -9.836 5.191 27.203 1 23.98 601 GLU B C 1
ATOM 10002 O O . GLU B 1 601 ? -10.484 5.531 26.203 1 23.98 601 GLU B O 1
ATOM 10007 N N . GLU B 1 602 ? -8.883 6.008 27.578 1 25.09 602 GLU B N 1
ATOM 10008 C CA . GLU B 1 602 ? -7.766 6.773 27.031 1 25.09 602 GLU B CA 1
ATOM 10009 C C . GLU B 1 602 ? -7.203 6.105 25.781 1 25.09 602 GLU B C 1
ATOM 10011 O O . GLU B 1 602 ? -6.387 5.188 25.875 1 25.09 602 GLU B O 1
ATOM 10016 N N . SER B 1 603 ? -7.93 5.672 24.859 1 25.44 603 SER B N 1
ATOM 10017 C CA . SER B 1 603 ? -7.227 5.207 23.672 1 25.44 603 SER B CA 1
ATOM 10018 C C . SER B 1 603 ? -6.219 6.246 23.172 1 25.44 603 SER B C 1
ATOM 10020 O O . SER B 1 603 ? -6.578 7.402 22.953 1 25.44 603 SER B O 1
ATOM 10022 N N . SER B 1 604 ? -4.871 6.18 23.688 1 25.22 604 SER B N 1
ATOM 10023 C CA . SER B 1 604 ? -3.678 6.977 23.422 1 25.22 604 SER B CA 1
ATOM 10024 C C . SER B 1 604 ? -3.602 7.363 21.938 1 25.22 604 SER B C 1
ATOM 10026 O O . SER B 1 604 ? -3.465 6.5 21.078 1 25.22 604 SER B O 1
ATOM 10028 N N . ASP B 1 605 ? -4.188 8.242 21.484 1 26.89 605 ASP B N 1
ATOM 10029 C CA . ASP B 1 605 ? -4.016 9.07 20.297 1 26.89 605 ASP B CA 1
ATOM 10030 C C . ASP B 1 605 ? -2.537 9.273 19.984 1 26.89 605 ASP B C 1
ATOM 10032 O O . ASP B 1 605 ? -2.193 9.922 18.984 1 26.89 605 ASP B O 1
ATOM 10036 N N . ASP B 1 606 ? -1.592 9.211 20.984 1 26.92 606 ASP B N 1
ATOM 10037 C CA . ASP B 1 606 ? -0.14 9.25 20.844 1 26.92 606 ASP B CA 1
ATOM 10038 C C . ASP B 1 606 ? 0.355 8.148 19.922 1 26.92 606 ASP B C 1
ATOM 10040 O O . ASP B 1 606 ? 1.461 8.234 19.375 1 26.92 606 ASP B O 1
ATOM 10044 N N . ASP B 1 607 ? -0.275 6.961 19.828 1 26.17 607 ASP B N 1
ATOM 10045 C CA . ASP B 1 607 ? 0.147 5.801 19.062 1 26.17 607 ASP B CA 1
ATOM 10046 C C . ASP B 1 607 ? -0.095 6.02 17.562 1 26.17 607 ASP B C 1
ATOM 10048 O O . ASP B 1 607 ? 0.311 5.199 16.734 1 26.17 607 ASP B O 1
ATOM 10052 N N . MET B 1 608 ? -0.898 6.902 17.172 1 27.98 608 MET B N 1
ATOM 10053 C CA . MET B 1 608 ? -1.067 7.203 15.75 1 27.98 608 MET B CA 1
ATOM 10054 C C . MET B 1 608 ? 0.205 7.812 15.172 1 27.98 608 MET B C 1
ATOM 10056 O O . MET B 1 608 ? 0.525 7.59 14 1 27.98 608 MET B O 1
ATOM 10060 N N . TYR B 1 609 ? 0.849 8.805 15.82 1 27.38 609 TYR B N 1
ATOM 10061 C CA . TYR B 1 609 ? 2.123 9.344 15.359 1 27.38 609 TYR B CA 1
ATOM 10062 C C . TYR B 1 609 ? 3.221 8.289 15.438 1 27.38 609 TYR B C 1
ATOM 10064 O O . TYR B 1 609 ? 4.207 8.359 14.703 1 27.38 609 TYR B O 1
ATOM 10072 N N . LEU B 1 610 ? 3.289 7.434 16.422 1 27.59 610 LEU B N 1
ATOM 10073 C CA . LEU B 1 610 ? 4.344 6.438 16.578 1 27.59 610 LEU B CA 1
ATOM 10074 C C . LEU B 1 610 ? 4.27 5.395 15.469 1 27.59 610 LEU B C 1
ATOM 10076 O O . LEU B 1 610 ? 5.289 4.82 15.078 1 27.59 610 LEU B O 1
ATOM 10080 N N . ASP B 1 611 ? 3.146 4.949 15.086 1 28.25 611 ASP B N 1
ATOM 10081 C CA . ASP B 1 611 ? 3.115 3.904 14.07 1 28.25 611 ASP B CA 1
ATOM 10082 C C . ASP B 1 611 ? 3.639 4.422 12.734 1 28.25 611 ASP B C 1
ATOM 10084 O O . ASP B 1 611 ? 3.77 3.658 11.773 1 28.25 611 ASP B O 1
ATOM 10088 N N . MET B 1 612 ? 3.719 5.688 12.484 1 27.22 612 MET B N 1
ATOM 10089 C CA . MET B 1 612 ? 4.367 6.293 11.328 1 27.22 612 MET B CA 1
ATOM 10090 C C . MET B 1 612 ? 5.855 5.965 11.305 1 27.22 612 MET B C 1
ATOM 10092 O O . MET B 1 612 ? 6.5 6.062 10.258 1 27.22 612 MET B O 1
ATOM 10096 N N . VAL B 1 613 ? 6.551 6.012 12.508 1 26.59 613 VAL B N 1
ATOM 10097 C CA . VAL B 1 613 ? 8.008 5.934 12.594 1 26.59 613 VAL B CA 1
ATOM 10098 C C . VAL B 1 613 ? 8.477 4.566 12.109 1 26.59 613 VAL B C 1
ATOM 10100 O O . VAL B 1 613 ? 9.617 4.422 11.648 1 26.59 613 VAL B O 1
ATOM 10103 N N . ASP B 1 614 ? 7.754 3.582 12.43 1 26.53 614 ASP B N 1
ATOM 10104 C CA . ASP B 1 614 ? 8.555 2.367 12.32 1 26.53 614 ASP B CA 1
ATOM 10105 C C . ASP B 1 614 ? 9.031 2.154 10.891 1 26.53 614 ASP B C 1
ATOM 10107 O O . ASP B 1 614 ? 10.008 1.437 10.656 1 26.53 614 ASP B O 1
ATOM 10111 N N . ASP B 1 615 ? 8.18 2.479 9.938 1 26.53 615 ASP B N 1
ATOM 10112 C CA . ASP B 1 615 ? 8.68 1.953 8.672 1 26.53 615 ASP B CA 1
ATOM 10113 C C . ASP B 1 615 ? 9.75 2.861 8.078 1 26.53 615 ASP B C 1
ATOM 10115 O O . ASP B 1 615 ? 10.055 2.781 6.887 1 26.53 615 ASP B O 1
ATOM 10119 N N . GLU B 1 616 ? 10.25 3.963 8.789 1 24.91 616 GLU B N 1
ATOM 10120 C CA . GLU B 1 616 ? 11.398 4.582 8.133 1 24.91 616 GLU B CA 1
ATOM 10121 C C . GLU B 1 616 ? 12.523 3.572 7.918 1 24.91 616 GLU B C 1
ATOM 10123 O O . GLU B 1 616 ? 13.148 3.123 8.875 1 24.91 616 GLU B O 1
ATOM 10128 N N . ILE B 1 617 ? 12.336 2.629 7.094 1 24.91 617 ILE B N 1
ATOM 10129 C CA . ILE B 1 617 ? 13.539 1.911 6.68 1 24.91 617 ILE B CA 1
ATOM 10130 C C . ILE B 1 617 ? 14.695 2.893 6.523 1 24.91 617 ILE B C 1
ATOM 10132 O O . ILE B 1 617 ? 14.492 4.07 6.227 1 24.91 617 ILE B O 1
ATOM 10136 N N . ASN B 1 618 ? 15.906 2.395 6.754 1 23.19 618 ASN B N 1
ATOM 10137 C CA . ASN B 1 618 ? 17.328 2.699 6.594 1 23.19 618 ASN B CA 1
ATOM 10138 C C . ASN B 1 618 ? 17.625 3.305 5.227 1 23.19 618 ASN B C 1
ATOM 10140 O O . ASN B 1 618 ? 17.859 2.58 4.262 1 23.19 618 ASN B O 1
ATOM 10144 N N . ALA B 1 619 ? 16.797 4.152 4.695 1 23.11 619 ALA B N 1
ATOM 10145 C CA . ALA B 1 619 ? 17.469 4.871 3.615 1 23.11 619 ALA B CA 1
ATOM 10146 C C . ALA B 1 619 ? 18.828 5.414 4.074 1 23.11 619 ALA B C 1
ATOM 10148 O O . ALA B 1 619 ? 18.891 6.199 5.02 1 23.11 619 ALA B O 1
ATOM 10149 N N . GLU B 1 620 ? 19.875 4.566 4.059 1 23.23 620 GLU B N 1
ATOM 10150 C CA . GLU B 1 620 ? 21.203 5.168 4.086 1 23.23 620 GLU B CA 1
ATOM 10151 C C . GLU B 1 620 ? 21.219 6.488 3.324 1 23.23 620 GLU B C 1
ATOM 10153 O O . GLU B 1 620 ? 20.844 6.543 2.152 1 23.23 620 GLU B O 1
ATOM 10158 N N . TYR B 1 621 ? 20.922 7.527 3.902 1 22.08 621 TYR B N 1
ATOM 10159 C CA . TYR B 1 621 ? 21.266 8.852 3.402 1 22.08 621 TYR B CA 1
ATOM 10160 C C . TYR B 1 621 ? 22.609 8.828 2.689 1 22.08 621 TYR B C 1
ATOM 10162 O O . TYR B 1 621 ? 23.594 8.297 3.213 1 22.08 621 TYR B O 1
ATOM 10170 N N . PRO B 1 622 ? 22.688 8.766 1.37 1 23 622 PRO B N 1
ATOM 10171 C CA . PRO B 1 622 ? 24.062 9.07 0.942 1 23 622 PRO B CA 1
ATOM 10172 C C . PRO B 1 622 ? 24.672 10.234 1.719 1 23 622 PRO B C 1
ATOM 10174 O O . PRO B 1 622 ? 23.953 11.141 2.146 1 23 622 PRO B O 1
ATOM 10177 N N . VAL B 1 623 ? 25.594 10 2.625 1 22.19 623 VAL B N 1
ATOM 10178 C CA . VAL B 1 623 ? 26.484 11.055 3.107 1 22.19 623 VAL B CA 1
ATOM 10179 C C . VAL B 1 623 ? 26.719 12.078 1.994 1 22.19 623 VAL B C 1
ATOM 10181 O O . VAL B 1 623 ? 27.141 11.711 0.891 1 22.19 623 VAL B O 1
ATOM 10184 N N . GLY B 1 624 ? 25.828 12.992 1.871 1 20.58 624 GLY B N 1
ATOM 10185 C CA . GLY B 1 624 ? 26.078 14.148 1.023 1 20.58 624 GLY B CA 1
ATOM 10186 C C . GLY B 1 624 ? 27.547 14.492 0.908 1 20.58 624 GLY B C 1
ATOM 10187 O O . GLY B 1 624 ? 28.312 14.336 1.87 1 20.58 624 GLY B O 1
ATOM 10188 N N . GLU B 1 625 ? 28.25 14.18 -0.266 1 23.38 625 GLU B N 1
ATOM 10189 C CA . GLU B 1 625 ? 29.484 14.891 -0.582 1 23.38 625 GLU B CA 1
ATOM 10190 C C . GLU B 1 625 ? 29.453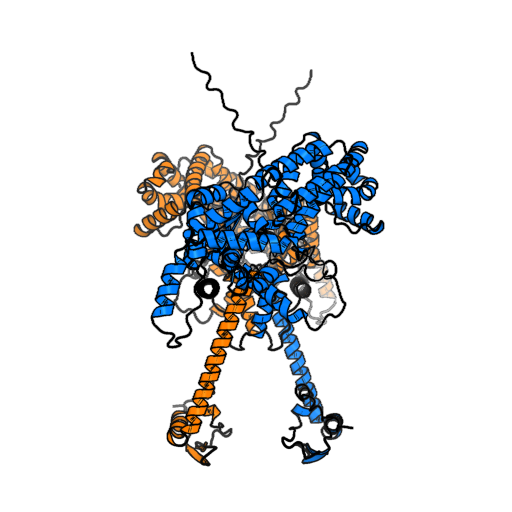 16.312 -0.03 1 23.38 625 GLU B C 1
ATOM 10192 O O . GLU B 1 625 ? 28.391 16.938 0.063 1 23.38 625 GLU B O 1
ATOM 10197 N N . GLY B 1 626 ? 30.297 16.641 0.98 1 21.52 626 GLY B N 1
ATOM 10198 C CA . GLY B 1 626 ? 30.609 18 1.417 1 21.52 626 GLY B CA 1
ATOM 10199 C C . GLY B 1 626 ? 30.406 19.031 0.334 1 21.52 626 GLY B C 1
ATOM 10200 O O . GLY B 1 626 ? 30.109 18.703 -0.813 1 21.52 626 GLY B O 1
ATOM 10201 N N . PRO B 1 627 ? 30.156 20.219 0.764 1 20.97 627 PRO B N 1
ATOM 10202 C CA . PRO B 1 627 ? 30.062 21.312 -0.209 1 20.97 627 PRO B CA 1
ATOM 10203 C C . PRO B 1 627 ? 31.031 21.141 -1.375 1 20.97 627 PRO B C 1
ATOM 10205 O O . PRO B 1 627 ? 32.062 20.469 -1.239 1 20.97 627 PRO B O 1
ATOM 10208 N N . PRO B 1 628 ? 30.516 20.906 -2.623 1 20.94 628 PRO B N 1
ATOM 10209 C CA . PRO B 1 628 ? 31.578 21.016 -3.629 1 20.94 628 PRO B CA 1
ATOM 10210 C C . PRO B 1 628 ? 32.656 22.031 -3.238 1 20.94 628 PRO B C 1
ATOM 10212 O O . PRO B 1 628 ? 32.344 23.125 -2.77 1 20.94 628 PRO B O 1
ATOM 10215 N N . THR B 1 629 ? 33.688 21.547 -2.451 1 19.39 629 THR B N 1
ATOM 10216 C CA . THR B 1 629 ? 34.844 22.406 -2.322 1 19.39 629 THR B CA 1
ATOM 10217 C C . THR B 1 629 ? 35.125 23.141 -3.633 1 19.39 629 THR B C 1
ATOM 10219 O O . THR B 1 629 ? 34.906 22.594 -4.715 1 19.39 629 THR B O 1
ATOM 10222 N N . HIS B 1 630 ? 35.062 24.5 -3.621 1 17.73 630 HIS B N 1
ATOM 10223 C CA . HIS B 1 630 ? 35.562 25.422 -4.621 1 17.73 630 HIS B CA 1
ATOM 10224 C C . HIS B 1 630 ? 36.875 24.891 -5.227 1 17.73 630 HIS B C 1
ATOM 10226 O O . HIS B 1 630 ? 37.875 24.703 -4.516 1 17.73 630 HIS B O 1
ATOM 10232 N N . ALA B 1 631 ? 36.781 23.797 -6.027 1 17.61 631 ALA B N 1
ATOM 10233 C CA . ALA B 1 631 ? 38 23.703 -6.836 1 17.61 631 ALA B CA 1
ATOM 10234 C C . ALA B 1 631 ? 38.469 25.078 -7.301 1 17.61 631 ALA B C 1
ATOM 10236 O O . ALA B 1 631 ? 37.688 25.828 -7.906 1 17.61 631 ALA B O 1
ATOM 10237 N N . ARG B 1 632 ? 39.375 25.656 -6.5 1 16.98 632 ARG B N 1
ATOM 10238 C CA . ARG B 1 632 ? 40.25 26.734 -6.922 1 16.98 632 ARG B CA 1
ATOM 10239 C C . ARG B 1 632 ? 40.719 26.531 -8.359 1 16.98 632 ARG B C 1
ATOM 10241 O O . ARG B 1 632 ? 41.156 25.438 -8.734 1 16.98 632 ARG B O 1
ATOM 10248 N N . GLU B 1 633 ? 39.969 27.094 -9.312 1 18.19 633 GLU B N 1
ATOM 10249 C CA . GLU B 1 633 ? 40.625 27.453 -10.562 1 18.19 633 GLU B CA 1
ATOM 10250 C C . GLU B 1 633 ? 42.062 27.828 -10.328 1 18.19 633 GLU B C 1
ATOM 10252 O O . GLU B 1 633 ? 42.375 28.719 -9.531 1 18.19 633 GLU B O 1
ATOM 10257 N N . VAL B 1 634 ? 42.969 26.797 -10.164 1 19.27 634 VAL B N 1
ATOM 10258 C CA . VAL B 1 634 ? 44.344 27.172 -10.414 1 19.27 634 VAL B CA 1
ATOM 10259 C C . VAL B 1 634 ? 44.438 28.031 -11.672 1 19.27 634 VAL B C 1
ATOM 10261 O O . VAL B 1 634 ? 43.906 27.656 -12.727 1 19.27 634 VAL B O 1
ATOM 10264 N N . LYS B 1 635 ? 44.438 29.344 -11.438 1 18.27 635 LYS B N 1
ATOM 10265 C CA . LYS B 1 635 ? 44.969 30.344 -12.352 1 18.27 635 LYS B CA 1
ATOM 10266 C C . LYS B 1 635 ? 46.281 29.859 -12.961 1 18.27 635 LYS B C 1
ATOM 10268 O O . LYS B 1 635 ? 47.25 29.547 -12.242 1 18.27 635 LYS B O 1
ATOM 10273 N N . GLN B 1 636 ? 46.219 28.891 -13.891 1 17.33 636 GLN B N 1
ATOM 10274 C CA . GLN B 1 636 ? 47.344 28.875 -14.82 1 17.33 636 GLN B CA 1
ATOM 10275 C C . GLN B 1 636 ? 47.75 30.297 -15.211 1 17.33 636 GLN B C 1
ATOM 10277 O O . GLN B 1 636 ? 46.938 31.047 -15.789 1 17.33 636 GLN B O 1
ATOM 10282 N N . GLU B 1 637 ? 48.594 30.719 -14.258 1 16.92 637 GLU B N 1
ATOM 10283 C CA . GLU B 1 637 ? 49.844 31.219 -14.805 1 16.92 637 GLU B CA 1
ATOM 10284 C C . GLU B 1 637 ? 50.719 30.062 -15.281 1 16.92 637 GLU B C 1
ATOM 10286 O O . GLU B 1 637 ? 50.781 29.016 -14.648 1 16.92 637 GLU B O 1
#

pLDDT: mean 75.35, std 22.52, range [16.92, 96.56]

Solvent-accessible surface area (backbone atoms only — not comparable to full-atom values): 71225 Å² total; per-residue (Å²): 134,76,79,80,75,82,74,76,69,80,68,73,79,68,75,72,49,76,54,56,78,71,42,69,82,68,86,60,81,82,57,51,52,38,58,38,82,82,82,61,49,72,38,67,41,87,88,55,64,63,58,56,42,51,45,36,52,70,77,37,40,67,58,38,52,48,50,50,48,49,48,48,48,49,49,49,48,48,50,50,32,44,51,51,19,50,48,27,42,32,48,24,29,36,66,57,67,46,66,52,62,48,51,60,33,66,40,40,53,50,18,68,69,47,41,50,92,83,62,74,78,52,49,33,68,52,40,51,50,46,36,46,47,52,38,50,49,51,34,52,51,44,31,62,68,47,60,85,63,69,55,32,19,40,35,36,41,78,45,74,41,77,90,75,40,35,31,34,36,34,40,30,44,20,29,37,49,96,79,40,46,73,44,78,42,81,72,44,40,44,68,36,78,67,86,54,61,66,54,52,52,49,48,52,50,50,55,33,47,66,34,72,43,56,71,88,33,38,56,32,37,30,17,60,87,46,64,60,58,52,51,43,28,60,77,66,70,37,48,71,43,68,15,33,37,57,55,52,31,47,32,54,53,57,49,41,63,38,66,70,49,34,53,52,49,51,46,53,44,50,34,12,45,47,36,68,72,32,61,66,59,36,48,52,44,50,52,49,27,49,75,73,66,50,81,70,63,80,42,50,66,68,61,90,81,41,74,46,40,66,43,52,40,46,48,24,41,61,71,43,40,70,46,38,68,75,33,77,90,46,50,84,48,52,77,58,75,74,50,50,56,51,48,52,51,48,33,62,57,35,43,46,49,43,52,41,33,47,49,37,54,43,39,85,63,61,88,82,65,80,78,61,74,70,67,70,65,67,69,24,39,40,48,48,41,63,60,41,51,53,49,30,51,56,54,39,67,69,45,90,55,94,56,37,64,62,46,48,50,40,47,48,54,53,49,53,56,52,74,68,34,63,68,50,51,43,26,24,48,65,30,64,69,49,31,87,46,85,79,72,58,63,92,56,54,68,68,59,42,51,51,49,51,54,51,52,47,64,74,42,61,76,52,54,62,78,69,72,78,76,71,84,72,83,77,62,74,62,61,58,50,53,51,53,62,64,50,62,65,46,72,63,57,52,46,53,50,40,50,53,49,50,52,52,44,50,74,75,65,57,62,70,83,56,56,55,46,61,53,41,55,74,37,30,82,82,30,51,50,59,36,38,49,38,38,57,48,59,25,32,45,16,39,41,58,68,38,53,53,52,46,66,62,44,49,59,55,64,53,28,59,76,54,63,70,47,53,61,67,57,46,22,29,41,49,31,43,26,52,49,55,51,53,50,47,56,56,47,54,62,63,57,64,71,68,81,74,78,81,80,83,81,74,70,70,70,55,64,66,53,66,62,49,68,73,67,62,84,67,73,65,74,75,70,78,63,72,81,68,76,74,71,74,75,75,78,121,133,77,80,79,77,81,72,78,70,77,82,60,92,68,76,77,49,76,53,55,78,71,41,70,80,68,86,60,83,83,58,52,53,38,58,39,83,82,83,62,49,73,39,67,41,87,86,53,63,62,60,54,44,49,45,35,52,69,76,36,41,69,58,39,51,49,50,50,47,49,48,48,49,48,48,49,49,47,50,48,32,44,50,52,18,48,48,27,42,31,49,21,29,38,67,58,67,46,66,54,61,48,50,61,33,67,40,40,53,51,18,67,68,46,43,51,94,83,61,74,77,52,49,35,67,52,39,52,49,45,36,46,49,53,40,50,50,52,35,52,51,44,31,62,69,48,60,86,64,68,54,32,19,38,33,37,41,78,45,75,40,77,88,76,39,35,31,34,37,34,41,30,43,18,28,40,49,96,77,41,48,74,44,77,42,82,71,42,41,42,69,36,76,68,78,61,58,65,56,53,49,49,49,54,49,50,55,32,47,65,35,72,45,56,72,88,33,40,56,32,37,32,18,60,88,46,64,57,57,51,51,43,28,58,75,67,70,37,46,70,43,68,16,34,38,57,56,52,32,46,33,53,53,58,49,41,64,40,66,69,49,35,54,51,48,50,46,52,44,50,35,12,45,47,39,68,71,33,64,65,62,36,50,51,44,50,52,49,27,48,75,71,66,50,81,72,62,78,44,50,67,67,60,90,81,41,76,46,39,66,42,53,40,46,50,25,42,60,72,43,40,69,47,38,66,74,32,77,89,46,50,84,47,54,76,57,76,74,50,49,58,51,47,52,51,48,31,62,57,36,43,46,49,42,51,42,32,48,48,37,55,41,39,85,63,63,89,81,67,80,75,53,80,75,52,67,66,68,70,24,39,39,47,48,41,63,58,41,50,53,50,31,51,54,55,38,67,71,46,90,55,95,57,37,66,62,46,49,52,40,46,47,55,52,49,52,55,52,72,65,32,65,68,49,51,43,26,22,49,64,31,62,70,50,31,88,46,84,78,71,57,64,92,56,52,69,69,61,41,50,50,48,50,54,51,52,49,64,74,42,62,77,52,53,64,80,70,74,79,77,74,85,73,81,80,64,73,63,62,57,50,51,52,52,62,65,50,63,68,43,75,62,56,54,48,52,50,41,50,53,49,50,53,52,44,51,74,74,66,58,60,71,84,57,55,57,46,60,52,40,57,74,36,29,84,80,30,50,50,61,35,39,48,39,38,57,48,60,26,33,44,16,39,42,57,67,39,53,53,53,47,66,62,46,51,60,56,65,52,28,60,76,57,64,70,48,53,60,68,54,47,21,31,42,49,31,41,26,53,47,55,52,52,51,47,56,56,45,55,62,62,59,67,69,69,82,74,78,82,77,84,82,73,67,70,69,56,64,66,54,66,63,49,69,71,65,64,82,69,74,64,73,76,69,77,64,71,80,70,78,74,68,74,72,71,80,120

Secondary structure (DSSP, 8-state):
----------GGGGGGSGGGGTSPPPS-TT--EEE-TTT--EEE-SS-THHHHHHHHHTSHHHHHHHHHHHHHHHHHHHHHHHHHHHHHHHHHHHTT--GGGGG-HHHHHHHHH--TTPPPPPHHHHHHHHHHHHHHHHHHHHHHTTT---EEEEEEEEEETTTTEEEEEEEEEEE-TT--EEEEEEEEEEEESS-HHHHHHHHHHHHHHTT--GGGEEEEEE---HHHHHHHHHTT-EEEE-HHHHHHHHHHHHHTSHHHHHHHHHHHHHHHHHHH-HHHHHHHHHHHHHTT--SPP-----TT-TTHHHHHHHHHHHHHHHHHT-GGGGGGSPPHHHHHHHHHHHHHHHHHHHHHHHHHS----TT-SSTTS--S----GGGHHHHHHHHHHHHHTS--TTHHHHHHHHHHHHHHHHT-HHHHHHHHHSTTTTT-TTSSTTS-HHHHHHHHHHHHHH-GGGS------------HHHHHHHHHHHSS-HHHHHHHHHHHHHHHHHHH--TTS-HHHHHHHHTTTSHHHHHHHHHHTTS-S--HHHHHHHHHHHHHHTBTGGGGS-HHHHHHHHHHHHHHHHHHHHHHHHHTTT---------TTHHHHTTTTT-----------S----------/------------SGGGSGGGGTSPPPS-TT--EEE-TTT--EEE-SS-THHHHHHHHHTSHHHHHHHHHHHHHHHHHHHHHHHHHHHHHHHHHHHTT--GGGGG-HHHHHHHHH--TTPPPPPHHHHHHHHHHHHHHHHHHHHHHTTT---EEEEEEEEEETTTTEEEEEEEEEEE-TT--EEEEEEEEEEEES--HHHHHHHHHHHHHHTT--GGGEEEEEE---HHHHHHHHHTT-EEEE-HHHHHHHHHHHHHTSHHHHHHHHHHHHHHHHHHH-HHHHHHHHHHHHHTT--SPP-----TT-TTHHHHHHHHHHHHHHHHHT-GGGGGGSPPHHHHHHHHHHHHHHHHHHHHHHHHHS----TT--GGGGTTS----GGGHHHHHHHHHHHHHTS--TTHHHHHHHHHHHHHHHHT-HHHHHHHHHSTTTTT-TTSSTTS-HHHHHHHHHHHHHH-GGGS------------SHHHHHHHHHH-S-HHHHHHHHHHHHHHHHHHH--TTS-HHHHHHHHTTTSHHHHHHHHHHTTS-S--HHHHHHHHHHHHHHHBTGGGGS-HHHHHHHHHHHHHHHHHHHHHHHHHTTS---------TTHHHHTTTTT-----------S----------

Nearest PDB structures (foldseek):
  4d1q-assembly1_A-2  TM=7.154E-01  e=3.000E-16  Musca domestica
  4d1q-assembly1_H-2  TM=6.924E-01  e=3.958E-16  Musca domestica
  9cpb-assembly1_5T  TM=1.054E-01  e=1.299E+00  Bos taurus
  8to0-assembly1_Af  TM=9.516E-02  e=2.596E+00  Mus musculus
  4d1q-assembly1_H-2  TM=6.965E-01  e=1.181E-16  Musca domestica

Sequence (1274 aa):
MSPPSKKVKETSSRRSSLVWKFYTLPEDATVPEVKCPECKRGIKYYGSTSTLLYHLEHVHSEEYKRLKHSEADSETATLKSSEDAEKMLGRAFCTGLIPFRFSENTEFRQFLKLKPENFIVPSATKIRRVVKSLSQAHVERLKKEFIGIQKYTLCTDGYTDLRRGFNFYSLHISHINKDFERKMNFCGIRALKRGDNVSIGETLCLMLRDVGLQFSQCSTLASDAATPLVLLAEIHNLDRIHCGCHCLNLIIVDFAELREVRNIQKRVENFASHLARSKTDKALLQAMSISRGITTSIPLPLPATRWGGLHILFNQYLEHYESAVNLTELQKFLVKKEEIVKINMMRDLLKPIHTGILRVRLLSINRKFKQILQLERDTSFSSEIIPTLRFVRSSVRKINSKYTTNLLECIDKRLDGCLLNDRLLCTMLIDHRYGYADNWVQPRSWAEIEKMITNYCEKDPTSGLLTPTPSSSHIDDIDQFLESSLVAQTQTDRLESEILRYKAFLDSNRPTYQNPLIFWEGNCKNFPKLATVAQQLLSSPASSSVSERTFSRCTDFLRQTKRNRAKIETLNELLTVNELTRLEKADENQESHEINHSSDEESSDDDMYLDMVDDEINAEYPVGEGPPTHAREVKQEMSPPSKKVKETSSRRSSLVWKFYTLPEDATVPEVKCPECKRGIKYYGSTSTLLYHLEHVHSEEYKRLKHSEADSETATLKSSEDAEKMLGRAFCTGLIPFRFSENTEFRQFLKLKPENFIVPSATKIRRVVKSLSQAHVERLKKEFIGIQKYTLCTDGYTDLRRGFNFYSLHISHINKDFERKMNFCGIRALKRGDNVSIGETLCLMLRDVGLQFSQCSTLASDAATPLVLLAEIHNLDRIHCGCHCLNLIIVDFAELREVRNIQKRVENFASHLARSKTDKALLQAMSISRGITTSIPLPLPATRWGGLHILFNQYLEHYESAVNLTELQKFLVKKEEIVKINMMRDLLKPIHTGILRVRLLSINRKFKQILQLERDTSFSSEIIPTLRFVRSSVRKINSKYTTNLLECIDKRLDGCLLNDRLLCTMLIDHRYGYADNWVQPRSWAEIEKMITNYCEKDPTSGLLTPTPSSSHIDDIDQFLESSLVAQTQTDRLESEILRYKAFLDSNRPTYQNPLIFWEGNCKNFPKLATVAQQLLSSPASSSVSERTFSRCTDFLRQTKRNRAKIETLNELLTVNELTRLEKADENQESHEINHSSDEESSDDDMYLDMVDDEINAEYPVGEGPPTHAREVKQE

Radius of gyration: 40.9 Å; Cα contacts (8 Å, |Δi|>4): 1473; chains: 2; bounding box: 124×144×82 Å

Organism: Caenorhabditis japonica (NCBI:txid281687)

InterPro domains:
  IPR003656 Zinc finger, BED-type [PF02892] (17-61)
  IPR003656 Zinc finger, BED-type [PS50808] (14-67)
  IPR008906 HAT, C-terminal dimerisation domain [PF05699] (512-575)
  IPR012337 Ribonuclease H-like superfamily [SSF53098] (142-580)
  IPR036236 Zinc finger C2H2 superfamily [SSF57667] (17-67)
  IPR052035 Zinc finger BED domain-containing [PTHR46481] (6-576)